Protein AF-0000000070922855 (afdb_homodimer)

InterPro domains:
  IPR000060 BCCT transporter family [PF02028] (26-514)
  IPR000060 BCCT transporter family [PTHR30047] (23-515)
  IPR000060 BCCT transporter family [TIGR00842] (66-513)
  IPR018093 BCCT transporter, conserved site [PS01303] (330-339)

Solvent-accessible surface area (backbone atoms only — not comparable to full-atom values): 49973 Å² total; per-residue (Å²): 113,44,73,55,64,91,68,92,74,51,81,59,66,65,35,37,44,65,100,76,33,68,46,29,29,64,37,37,53,52,43,51,50,53,50,47,50,51,52,35,49,32,37,60,37,29,70,62,37,38,51,49,38,52,50,47,38,51,47,46,34,72,72,41,42,53,56,54,41,48,47,39,52,46,35,37,50,51,47,51,45,41,52,73,39,78,60,13,69,44,35,28,35,14,83,80,36,62,55,85,52,53,70,67,56,42,51,50,50,50,41,52,71,64,57,42,38,59,52,60,49,38,29,21,28,48,25,26,16,26,18,52,45,52,74,36,17,72,82,59,44,61,48,77,39,76,67,15,54,36,47,15,40,5,51,48,39,50,65,58,20,50,39,46,29,21,50,25,37,54,45,9,48,32,40,26,38,35,24,44,23,24,63,39,57,64,30,73,32,47,37,36,31,77,73,47,45,74,49,31,80,41,70,63,17,40,49,50,40,28,47,47,43,48,10,29,46,29,21,48,15,28,41,45,37,51,30,23,40,28,39,18,28,38,42,24,72,74,70,65,43,73,44,48,69,44,28,22,44,29,46,39,50,52,41,39,51,51,30,44,54,44,58,62,61,59,29,69,60,51,51,50,48,51,48,52,49,43,52,53,50,50,50,50,51,51,53,46,42,30,50,64,66,37,46,67,58,27,54,51,26,39,53,40,32,54,54,22,27,68,65,41,42,62,70,72,58,48,68,69,87,71,82,27,54,51,22,46,38,65,43,51,44,41,48,52,17,33,43,54,6,35,18,62,52,54,5,51,54,49,22,71,63,45,43,24,34,28,43,24,57,47,47,52,46,49,30,45,54,38,26,53,52,46,47,52,51,36,14,31,44,12,37,46,30,37,51,30,24,74,70,56,42,68,70,40,36,83,26,73,88,49,56,49,38,32,47,50,45,48,38,58,77,35,81,62,28,71,59,53,39,50,48,49,31,51,44,36,49,50,40,42,26,46,49,43,47,54,45,15,49,47,44,39,19,51,36,46,56,28,41,87,79,63,61,61,35,55,31,45,49,42,32,50,49,37,39,50,51,18,44,49,32,40,62,38,20,56,94,43,21,69,57,33,26,49,18,41,10,34,63,33,10,55,68,42,52,55,53,50,56,51,39,51,52,19,38,52,52,49,43,51,52,52,49,53,51,60,70,68,49,74,79,72,87,126,114,44,73,54,64,93,68,90,75,53,80,60,65,65,37,35,46,63,99,77,35,66,49,28,30,66,36,39,53,53,45,50,50,54,50,47,51,53,54,36,49,30,37,59,37,29,69,61,37,38,51,48,37,53,51,47,39,52,48,47,34,72,70,40,40,54,57,54,42,47,46,41,51,46,36,39,50,52,48,50,46,40,51,73,40,77,60,12,70,44,35,26,36,14,82,79,35,63,55,84,53,53,72,67,57,44,51,50,50,49,41,52,72,64,58,42,39,61,52,62,51,38,30,20,26,48,24,25,15,27,19,51,45,52,73,37,18,71,84,59,45,60,48,77,39,77,67,15,52,36,48,15,40,5,50,47,38,50,64,60,20,52,40,45,30,20,49,25,37,53,46,8,48,32,40,27,38,35,23,46,24,24,64,40,59,62,31,74,32,47,35,37,30,77,74,46,45,76,49,31,80,40,71,63,17,39,51,48,40,28,45,47,43,50,10,30,47,30,19,48,16,28,42,45,38,52,30,23,40,28,39,17,28,38,42,24,72,74,71,66,42,71,44,48,70,44,29,22,43,27,46,40,50,52,38,37,54,51,30,44,54,42,56,63,61,58,31,69,60,50,51,51,48,51,48,53,52,43,51,52,50,51,49,51,52,50,52,46,42,31,50,64,67,36,45,68,57,26,54,51,26,38,53,40,33,55,53,22,25,68,65,41,40,62,69,71,58,48,68,70,87,69,82,27,52,54,21,48,39,66,43,51,43,42,48,52,17,33,44,55,7,35,17,62,51,54,6,52,55,50,22,72,63,44,44,24,35,28,44,24,57,48,46,52,46,48,29,46,53,40,26,54,51,45,46,53,50,36,14,32,44,12,36,46,28,38,50,30,25,73,70,56,41,71,69,40,35,82,25,71,88,48,56,49,39,33,48,50,44,50,38,59,78,34,84,63,29,70,59,53,39,51,49,48,31,50,44,35,51,50,39,43,28,46,48,44,48,53,46,16,49,48,46,39,20,53,35,45,56,27,40,87,80,62,61,60,35,55,30,48,48,41,32,50,49,36,39,48,52,18,44,48,31,40,62,38,20,55,95,42,19,69,57,33,27,50,20,42,11,35,62,34,11,54,69,42,52,55,54,50,55,51,38,52,53,18,38,51,52,47,45,52,52,51,48,53,50,61,71,68,50,74,73,80,81,131

pLDDT: mean 90.84, std 12.05, range [24.64, 98.81]

Radius of gyration: 32.46 Å; Cα contacts (8 Å, |Δi|>4): 1786; chains: 2; bounding box: 72×95×78 Å

Foldseek 3Di:
DFAADDDPDDFLVQQDCVVHRSNSFPLVVVLVVVLVCLLVVCVVPLQVSQVVLLVLLVCCLVPCLLVLLVLLVVLLVLLVCCQPDPLLQAAQLHPPWAAPDDPVVLLVLLQLLLDFLVCLLCLAQQLLCQQLVPQFHQLRDDHLDPVSNLRSLLVVLLLRAQSLLSLLLLLQVLQRRNCRRHVAFSALLSLCCLPQPNCCVDDVVSVLLSLLLLLLLLLLLLSLLSLLLLLLLLCCVQPVHHSFLVSSLVLLVVLLVVLLVVLVVVCPVVLVVLSVVLVVLVVVLLVQLCVQLPVVLLVVLLVSSVVSNVVCNVVSSDSPPRPRSSCSSVPRLLSSLSSLSNSLLSSSSLSVRRHRRGSNRSSVSSRHSNSSVSSSSSSRQNSLSNVCLSVLHWPPVNHPPDSSCRSLRSLVPTPPSSVSSVSSSSSSSSSSSSSLNSSLQSSQCSSSSNDNDDDSVSSSVSSVSSSSSSSSLQVSCRVHSSSSSSSSSSVSSVVSSVVSVSSSVSVVSSSVVVVVCVVPPPPDDD/DFAADDDPDDFLVQQDCVVHRSNSFPLVVVLVVVLVCLLVCCVVPLQVSLVVLLVLLVCCLVPCLLVLLVLLVVLLVLLVCCLPDPLLQAAQLHPPWAAPDDPVVLLVLLQLLLDFLVCLLCLAFQLLCQQLVPQFHQLRDDHLDPVSNLRSLLVVLLLRAQSLLSLLLLLQVLQRRNCRRHVAFSALLSLCCLPQPNCCVDDVVSVLLSLLLLLLLLLLLLSLLSLLLLLLLLCCVQPVHHSFLVSSLVLLVVLLVVLLVVLVVVCPVVLVVLSVVLVVLVVVLLVQLCVQLPVVLLVVLLVSSVVSNVVCNVVSSDSPPRPRSSCSSVPRLLSSLSSLSNNLLSSSSLSVRRHRRGSNRSSVSSRHSNSSVSSSSSSRQNSLSNVCLSVLHWPPVNHPPDSSCSSLRSLVPTPPSSVSSVSSSSSSSSSSSSSLNSSLQSSQCSSSSNDNDDDSVSSSVSSVSSSSSSSSLQVSCRVHSSSSSSSSSSVSSVVSSVVSVSSSVSVVSSSVVVVVCVVPPPPPDD

Organism: NCBI:txid713585

Structure (mmCIF, N/CA/C/O backbone):
data_AF-0000000070922855-model_v1
#
loop_
_entity.id
_entity.type
_entity.pdbx_description
1 polymer 'BCCT transporter'
#
loop_
_atom_site.group_PDB
_atom_site.id
_atom_site.type_symbol
_atom_site.label_atom_id
_atom_site.label_alt_id
_atom_site.label_comp_id
_atom_site.label_asym_id
_atom_site.label_entity_id
_atom_site.label_seq_id
_atom_site.pdbx_PDB_ins_code
_atom_site.Cartn_x
_atom_site.Cartn_y
_atom_site.Cartn_z
_atom_site.occupancy
_atom_site.B_iso_or_equiv
_atom_site.auth_seq_id
_atom_site.auth_comp_id
_atom_site.auth_asym_id
_atom_site.auth_atom_id
_atom_site.pdbx_PDB_model_num
ATOM 1 N N . MET A 1 1 ? -36.281 27.156 13.023 1 44.56 1 MET A N 1
ATOM 2 C CA . MET A 1 1 ? -36 26.172 11.992 1 44.56 1 MET A CA 1
ATOM 3 C C . MET A 1 1 ? -34.906 26.688 11.047 1 44.56 1 MET A C 1
ATOM 5 O O . MET A 1 1 ? -34.875 27.875 10.719 1 44.56 1 MET A O 1
ATOM 9 N N . ALA A 1 2 ? -33.906 25.969 10.789 1 54.31 2 ALA A N 1
ATOM 10 C CA . ALA A 1 2 ? -32.875 26.328 9.836 1 54.31 2 ALA A CA 1
ATOM 11 C C . ALA A 1 2 ? -33.5 26.656 8.469 1 54.31 2 ALA A C 1
ATOM 13 O O . ALA A 1 2 ? -34.406 25.969 8.016 1 54.31 2 ALA A O 1
ATOM 14 N N . GLN A 1 3 ? -33.188 27.828 7.895 1 59.62 3 GLN A N 1
ATOM 15 C CA . GLN A 1 3 ? -33.625 28.219 6.559 1 59.62 3 GLN A CA 1
ATOM 16 C C . GLN A 1 3 ? -32.75 27.562 5.48 1 59.62 3 GLN A C 1
ATOM 18 O O . GLN A 1 3 ? -31.672 28.047 5.184 1 59.62 3 GLN A O 1
ATOM 23 N N . ARG A 1 4 ? -33.219 26.422 4.82 1 67.56 4 ARG A N 1
ATOM 24 C CA . ARG A 1 4 ? -32.469 25.562 3.916 1 67.56 4 ARG A CA 1
ATOM 25 C C . ARG A 1 4 ? -32.5 26.109 2.488 1 67.56 4 ARG A C 1
ATOM 27 O O . ARG A 1 4 ? -33.5 26.75 2.09 1 67.56 4 ARG A O 1
ATOM 34 N N . TYR A 1 5 ? -31.406 26.078 1.931 1 72.19 5 TYR A N 1
ATOM 35 C CA . TYR A 1 5 ? -31.391 26.359 0.5 1 72.19 5 TYR A CA 1
ATOM 36 C C . TYR A 1 5 ? -32.188 25.312 -0.271 1 72.19 5 TYR A C 1
ATOM 38 O O . TYR A 1 5 ? -32.25 24.156 0.134 1 72.19 5 TYR A O 1
ATOM 46 N N . GLU A 1 6 ? -32.938 25.641 -1.253 1 65.56 6 GLU A N 1
ATOM 47 C CA . GLU A 1 6 ? -33.625 24.688 -2.119 1 65.56 6 GLU A CA 1
ATOM 48 C C . GLU A 1 6 ? -32.75 24.234 -3.268 1 65.56 6 GLU A C 1
ATOM 50 O O . GLU A 1 6 ? -32.219 25.062 -4.027 1 65.56 6 GLU A O 1
ATOM 55 N N . THR A 1 7 ? -32.156 23.062 -3.105 1 62.38 7 THR A N 1
ATOM 56 C CA . THR A 1 7 ? -31.375 22.5 -4.219 1 62.38 7 THR A CA 1
ATOM 57 C C . THR A 1 7 ? -31.891 21.109 -4.586 1 62.38 7 THR A C 1
ATOM 59 O O . THR A 1 7 ? -32.406 20.391 -3.73 1 62.38 7 THR A O 1
ATOM 62 N N . ASP A 1 8 ? -31.984 20.766 -5.883 1 60.91 8 ASP A N 1
ATOM 63 C CA . ASP A 1 8 ? -32.438 19.469 -6.383 1 60.91 8 ASP A CA 1
ATOM 64 C C . ASP A 1 8 ? -31.312 18.438 -6.293 1 60.91 8 ASP A C 1
ATOM 66 O O . ASP A 1 8 ? -31.484 17.297 -6.738 1 60.91 8 ASP A O 1
ATOM 70 N N . TYR A 1 9 ? -30.359 18.797 -5.637 1 60.34 9 TYR A N 1
ATOM 71 C CA . TYR A 1 9 ? -29.234 17.875 -5.652 1 60.34 9 TYR A CA 1
ATOM 72 C C . TYR A 1 9 ? -29.375 16.812 -4.566 1 60.34 9 TYR A C 1
ATOM 74 O O . TYR A 1 9 ? -29.719 17.125 -3.426 1 60.34 9 TYR A O 1
ATOM 82 N N . GLU A 1 10 ? -29.375 15.555 -5.039 1 59.06 10 GLU A N 1
ATOM 83 C CA . GLU A 1 10 ? -29.359 14.445 -4.098 1 59.06 10 GLU A CA 1
ATOM 84 C C . GLU A 1 10 ? -27.953 13.867 -3.947 1 59.06 10 GLU A C 1
ATOM 86 O O . GLU A 1 10 ? -27.234 13.703 -4.938 1 59.06 10 GLU A O 1
ATOM 91 N N . ILE A 1 11 ? -27.641 13.766 -2.789 1 57.19 11 ILE A N 1
ATOM 92 C CA . ILE A 1 11 ? -26.328 13.195 -2.502 1 57.19 11 ILE A CA 1
ATOM 93 C C . ILE A 1 11 ? -26.156 11.898 -3.299 1 57.19 11 ILE A C 1
ATOM 95 O O . ILE A 1 11 ? -27.047 11.047 -3.316 1 57.19 11 ILE A O 1
ATOM 99 N N . GLY A 1 12 ? -25.109 11.766 -4.035 1 56.56 12 GLY A N 1
ATOM 100 C CA . GLY A 1 12 ? -24.797 10.555 -4.781 1 56.56 12 GLY A CA 1
ATOM 101 C C . GLY A 1 12 ? -25.312 10.586 -6.211 1 56.56 12 GLY A C 1
ATOM 102 O O . GLY A 1 12 ? -25.156 9.617 -6.953 1 56.56 12 GLY A O 1
ATOM 103 N N . GLN A 1 13 ? -26.109 11.586 -6.625 1 52.94 13 GLN A N 1
ATOM 104 C CA . GLN A 1 13 ? -26.719 11.672 -7.949 1 52.94 13 GLN A CA 1
ATOM 105 C C . GLN A 1 13 ? -25.672 11.609 -9.047 1 52.94 13 GLN A C 1
ATOM 107 O O . GLN A 1 13 ? -25.938 11.125 -10.148 1 52.94 13 GLN A O 1
ATOM 112 N N . GLN A 1 14 ? -24.594 12.141 -8.961 1 51.31 14 GLN A N 1
ATOM 113 C CA . GLN A 1 14 ? -23.625 12.211 -10.047 1 51.31 14 GLN A CA 1
ATOM 114 C C . GLN A 1 14 ? -22.781 10.938 -10.109 1 51.31 14 GLN A C 1
ATOM 116 O O . GLN A 1 14 ? -21.672 10.953 -10.641 1 51.31 14 GLN A O 1
ATOM 121 N N . ASN A 1 15 ? -23.375 9.969 -9.602 1 49.78 15 ASN A N 1
ATOM 122 C CA . ASN A 1 15 ? -22.688 8.688 -9.742 1 49.78 15 ASN A CA 1
ATOM 123 C C . ASN A 1 15 ? -22.844 8.125 -11.148 1 49.78 15 ASN A C 1
ATOM 125 O O . ASN A 1 15 ? -23.938 8.133 -11.711 1 49.78 15 ASN A O 1
ATOM 129 N N . ILE A 1 16 ? -22 8.422 -12.047 1 47.47 16 ILE A N 1
ATOM 130 C CA . ILE A 1 16 ? -22.078 7.898 -13.406 1 47.47 16 ILE A CA 1
ATOM 131 C C . ILE A 1 16 ? -21.75 6.402 -13.406 1 47.47 16 ILE A C 1
ATOM 133 O O . ILE A 1 16 ? -20.953 5.938 -12.594 1 47.47 16 ILE A O 1
ATOM 137 N N . ASN A 1 17 ? -22.656 5.668 -13.852 1 43.16 17 ASN A N 1
ATOM 138 C CA . ASN A 1 17 ? -22.438 4.23 -13.961 1 43.16 17 ASN A CA 1
ATOM 139 C C . ASN A 1 17 ? -21.812 3.855 -15.305 1 43.16 17 ASN A C 1
ATOM 141 O O . ASN A 1 17 ? -22.469 3.232 -16.141 1 43.16 17 ASN A O 1
ATOM 145 N N . PRO A 1 18 ? -21 4.676 -15.734 1 39.09 18 PRO A N 1
ATOM 146 C CA . PRO A 1 18 ? -20.531 4.059 -16.969 1 39.09 18 PRO A CA 1
ATOM 147 C C . PRO A 1 18 ? -19.969 2.658 -16.766 1 39.09 18 PRO A C 1
ATOM 149 O O . PRO A 1 18 ? -19.266 2.414 -15.766 1 39.09 18 PRO A O 1
ATOM 152 N N . LEU A 1 19 ? -20.219 1.731 -17.859 1 39.69 19 LEU A N 1
ATOM 153 C CA . LEU A 1 19 ? -19.891 0.313 -17.953 1 39.69 19 LEU A CA 1
ATOM 154 C C . LEU A 1 19 ? -20.344 -0.441 -16.719 1 39.69 19 LEU A C 1
ATOM 156 O O . LEU A 1 19 ? -19.703 -1.406 -16.297 1 39.69 19 LEU A O 1
ATOM 160 N N . GLY A 1 20 ? -21.5 0.143 -16.094 1 40.19 20 GLY A N 1
ATOM 161 C CA . GLY A 1 20 ? -22.094 -0.424 -14.906 1 40.19 20 GLY A CA 1
ATOM 162 C C . GLY A 1 20 ? -21.438 0.07 -13.625 1 40.19 20 GLY A C 1
ATOM 163 O O . GLY A 1 20 ? -21.734 -0.44 -12.539 1 40.19 20 GLY A O 1
ATOM 164 N N . LEU A 1 21 ? -20.359 0.785 -13.859 1 40.34 21 LEU A N 1
ATOM 165 C CA . LEU A 1 21 ? -19.641 1.373 -12.734 1 40.34 21 LEU A CA 1
ATOM 166 C C . LEU A 1 21 ? -20.375 2.59 -12.188 1 40.34 21 LEU A C 1
ATOM 168 O O . LEU A 1 21 ? -20.797 3.467 -12.953 1 40.34 21 LEU A O 1
ATOM 172 N N . ASP A 1 22 ? -21.141 2.447 -11.398 1 43.06 22 ASP A N 1
ATOM 173 C CA . ASP A 1 22 ? -21.609 3.658 -10.727 1 43.06 22 ASP A CA 1
ATOM 174 C C . ASP A 1 22 ? -20.438 4.59 -10.406 1 43.06 22 ASP A C 1
ATOM 176 O O . ASP A 1 22 ? -19.766 4.422 -9.383 1 43.06 22 ASP A O 1
ATOM 180 N N . LEU A 1 23 ? -19.781 4.969 -11.445 1 45.69 23 LEU A N 1
ATOM 181 C CA . LEU A 1 23 ? -18.734 5.973 -11.289 1 45.69 23 LEU A CA 1
ATOM 182 C C . LEU A 1 23 ? -19.328 7.305 -10.836 1 45.69 23 LEU A C 1
ATOM 184 O O . LEU A 1 23 ? -19.797 8.086 -11.664 1 45.69 23 LEU A O 1
ATOM 188 N N . HIS A 1 24 ? -20.219 7.527 -10.047 1 48.66 24 HIS A N 1
ATOM 189 C CA . HIS A 1 24 ? -20.562 8.844 -9.516 1 48.66 24 HIS A CA 1
ATOM 190 C C . HIS A 1 24 ? -19.312 9.68 -9.266 1 48.66 24 HIS A C 1
ATOM 192 O O . HIS A 1 24 ? -19.406 10.844 -8.867 1 48.66 24 HIS A O 1
ATOM 198 N N . ASN A 1 25 ? -18.062 9.398 -9.25 1 67.5 25 ASN A N 1
ATOM 199 C CA . ASN A 1 25 ? -17.172 10.234 -8.469 1 67.5 25 ASN A CA 1
ATOM 200 C C . ASN A 1 25 ? -16 10.75 -9.305 1 67.5 25 ASN A C 1
ATOM 202 O O . ASN A 1 25 ? -14.891 10.227 -9.219 1 67.5 25 ASN A O 1
ATOM 206 N N . PRO A 1 26 ? -16.516 11.68 -10.336 1 85.31 26 PRO A N 1
ATOM 207 C CA . PRO A 1 26 ? -15.383 12.258 -11.055 1 85.31 26 PRO A CA 1
ATOM 208 C C . PRO A 1 26 ? -14.258 12.703 -10.117 1 85.31 26 PRO A C 1
ATOM 210 O O . PRO A 1 26 ? -13.078 12.617 -10.477 1 85.31 26 PRO A O 1
ATOM 213 N N . VAL A 1 27 ? -14.711 13.219 -9 1 92.5 27 VAL A N 1
ATOM 214 C CA . VAL A 1 27 ? -13.719 13.703 -8.055 1 92.5 27 VAL A CA 1
ATOM 215 C C . VAL A 1 27 ? -12.797 12.562 -7.633 1 92.5 27 VAL A C 1
ATOM 217 O O . VAL A 1 27 ? -11.578 12.734 -7.547 1 92.5 27 VAL A O 1
ATOM 220 N N . PHE A 1 28 ? -13.398 11.398 -7.461 1 91 28 PHE A N 1
ATOM 221 C CA . PHE A 1 28 ? -12.609 10.234 -7.078 1 91 28 PHE A CA 1
ATOM 222 C C . PHE A 1 28 ? -11.633 9.859 -8.188 1 91 28 PHE A C 1
ATOM 224 O O . PHE A 1 28 ? -10.438 9.664 -7.93 1 91 28 PHE A O 1
ATOM 231 N N . VAL A 1 29 ? -12.086 9.773 -9.383 1 89.44 29 VAL A N 1
ATOM 232 C CA . VAL A 1 29 ? -11.297 9.297 -10.508 1 89.44 29 VAL A CA 1
ATOM 233 C C . VAL A 1 29 ? -10.203 10.305 -10.844 1 89.44 29 VAL A C 1
ATOM 235 O O . VAL A 1 29 ? -9.039 9.93 -11.016 1 89.44 29 VAL A O 1
ATOM 238 N N . VAL A 1 30 ? -10.578 11.531 -10.883 1 93.88 30 VAL A N 1
ATOM 239 C CA . VAL A 1 30 ? -9.625 12.562 -11.273 1 93.88 30 VAL A CA 1
ATOM 240 C C . VAL A 1 30 ? -8.547 12.695 -10.203 1 93.88 30 VAL A C 1
ATOM 242 O O . VAL A 1 30 ? -7.359 12.789 -10.516 1 93.88 30 VAL A O 1
ATOM 245 N N . SER A 1 31 ? -8.984 12.734 -8.938 1 95.44 31 SER A N 1
ATOM 246 C CA . SER A 1 31 ? -8.016 12.852 -7.848 1 95.44 31 SER A CA 1
ATOM 247 C C . SER A 1 31 ? -7.078 11.648 -7.82 1 95.44 31 SER A C 1
ATOM 249 O O . SER A 1 31 ? -5.863 11.812 -7.66 1 95.44 31 SER A O 1
ATOM 251 N N . SER A 1 32 ? -7.637 10.445 -8 1 93.62 32 SER A N 1
ATOM 252 C CA . SER A 1 32 ? -6.828 9.227 -7.988 1 93.62 32 SER A CA 1
ATOM 253 C C . SER A 1 32 ? -5.82 9.227 -9.133 1 93.62 32 SER A C 1
ATOM 255 O O . SER A 1 32 ? -4.664 8.844 -8.953 1 93.62 32 SER A O 1
ATOM 257 N N . LEU A 1 33 ? -6.273 9.641 -10.297 1 94.31 33 LEU A N 1
ATOM 258 C CA . LEU A 1 33 ? -5.41 9.648 -11.469 1 94.31 33 LEU A CA 1
ATOM 259 C C . LEU A 1 33 ? -4.27 10.648 -11.297 1 94.31 33 LEU A C 1
ATOM 261 O O . LEU A 1 33 ? -3.123 10.359 -11.648 1 94.31 33 LEU A O 1
ATOM 265 N N . LEU A 1 34 ? -4.602 11.789 -10.773 1 95.62 34 LEU A N 1
ATOM 266 C CA . LEU A 1 34 ? -3.582 12.812 -10.578 1 95.62 34 LEU A CA 1
ATOM 267 C C . LEU A 1 34 ? -2.549 12.359 -9.555 1 95.62 34 LEU A C 1
ATOM 269 O O . LEU A 1 34 ? -1.348 12.562 -9.742 1 95.62 34 LEU A O 1
ATOM 273 N N . ILE A 1 35 ? -3.002 11.773 -8.531 1 95.94 35 ILE A N 1
ATOM 274 C CA . ILE A 1 35 ? -2.107 11.281 -7.488 1 95.94 35 ILE A CA 1
ATOM 275 C C . ILE A 1 35 ? -1.241 10.156 -8.047 1 95.94 35 ILE A C 1
ATOM 277 O O . ILE A 1 35 ? -0.034 10.109 -7.793 1 95.94 35 ILE A O 1
ATOM 281 N N . LEU A 1 36 ? -1.842 9.273 -8.797 1 93.94 36 LEU A N 1
ATOM 282 C CA . LEU A 1 36 ? -1.114 8.156 -9.398 1 93.94 36 LEU A CA 1
ATOM 283 C C . LEU A 1 36 ? -0.055 8.656 -10.367 1 93.94 36 LEU A C 1
ATOM 285 O O . LEU A 1 36 ? 1.049 8.109 -10.43 1 93.94 36 LEU A O 1
ATOM 289 N N . LEU A 1 37 ? -0.433 9.617 -11.164 1 95 37 LEU A N 1
ATOM 290 C CA . LEU A 1 37 ? 0.53 10.203 -12.094 1 95 37 LEU A CA 1
ATOM 291 C C . LEU A 1 37 ? 1.728 10.773 -11.336 1 95 37 LEU A C 1
ATOM 293 O O . LEU A 1 37 ? 2.871 10.625 -11.781 1 95 37 LEU A O 1
ATOM 297 N N . PHE A 1 38 ? 1.467 11.43 -10.25 1 94.56 38 PHE A N 1
ATOM 298 C CA . PHE A 1 38 ? 2.537 11.977 -9.422 1 94.56 38 PHE A CA 1
ATOM 299 C C . PHE A 1 38 ? 3.414 10.852 -8.875 1 94.56 38 PHE A C 1
ATOM 301 O O . PHE A 1 38 ? 4.641 10.93 -8.945 1 94.56 38 PHE A O 1
ATOM 308 N N . VAL A 1 39 ? 2.801 9.805 -8.352 1 94.25 39 VAL A N 1
ATOM 309 C CA . VAL A 1 39 ? 3.514 8.703 -7.719 1 94.25 39 VAL A CA 1
ATOM 310 C C . VAL A 1 39 ? 4.363 7.973 -8.758 1 94.25 39 VAL A C 1
ATOM 312 O O . VAL A 1 39 ? 5.562 7.758 -8.547 1 94.25 39 VAL A O 1
ATOM 315 N N . VAL A 1 40 ? 3.805 7.633 -9.867 1 93.81 40 VAL A N 1
ATOM 316 C CA . VAL A 1 40 ? 4.484 6.871 -10.906 1 93.81 40 VAL A CA 1
ATOM 317 C C . VAL A 1 40 ? 5.59 7.719 -11.531 1 93.81 40 VAL A C 1
ATOM 319 O O . VAL A 1 40 ? 6.711 7.246 -11.727 1 93.81 40 VAL A O 1
ATOM 322 N N . GLY A 1 41 ? 5.242 8.969 -11.867 1 94.31 41 GLY A N 1
ATOM 323 C CA . GLY A 1 41 ? 6.25 9.867 -12.414 1 94.31 41 GLY A CA 1
ATOM 324 C C . GLY A 1 41 ? 7.441 10.055 -11.492 1 94.31 41 GLY A C 1
ATOM 325 O O . GLY A 1 41 ? 8.586 10.109 -11.945 1 94.31 41 GLY A O 1
ATOM 326 N N . SER A 1 42 ? 7.156 10.125 -10.195 1 93.94 42 SER A N 1
ATOM 327 C CA . SER A 1 42 ? 8.211 10.328 -9.203 1 93.94 42 SER A CA 1
ATOM 328 C C . SER A 1 42 ? 9.07 9.086 -9.047 1 93.94 42 SER A C 1
ATOM 330 O O . SER A 1 42 ? 10.281 9.188 -8.812 1 93.94 42 SER A O 1
ATOM 332 N N . LEU A 1 43 ? 8.523 7.941 -9.219 1 92.06 43 LEU A N 1
ATOM 333 C CA . LEU A 1 43 ? 9.258 6.695 -9.047 1 92.06 43 LEU A CA 1
ATOM 334 C C . LEU A 1 43 ? 10.078 6.375 -10.289 1 92.06 43 LEU A C 1
ATOM 336 O O . LEU A 1 43 ? 11.219 5.914 -10.188 1 92.06 43 LEU A O 1
ATOM 340 N N . VAL A 1 44 ? 9.508 6.625 -11.445 1 92.06 44 VAL A N 1
ATOM 341 C CA . VAL A 1 44 ? 10.172 6.289 -12.703 1 92.06 44 VAL A CA 1
ATOM 342 C C . VAL A 1 44 ? 11.297 7.281 -12.984 1 92.06 44 VAL A C 1
ATOM 344 O O . VAL A 1 44 ? 12.344 6.91 -13.508 1 92.06 44 VAL A O 1
ATOM 347 N N . PHE A 1 45 ? 11.07 8.594 -12.648 1 93.25 45 PHE A N 1
ATOM 348 C CA . PHE A 1 45 ? 12.047 9.656 -12.852 1 93.25 45 PHE A CA 1
ATOM 349 C C . PHE A 1 45 ? 12.344 10.375 -11.539 1 93.25 45 PHE A C 1
ATOM 351 O O . PHE A 1 45 ? 12.086 11.57 -11.406 1 93.25 45 PHE A O 1
ATOM 358 N N . PRO A 1 46 ? 13.016 9.703 -10.617 1 90.81 46 PRO A N 1
ATOM 359 C CA . PRO A 1 46 ? 13.172 10.242 -9.266 1 90.81 46 PRO A CA 1
ATOM 360 C C . PRO A 1 46 ? 14.008 11.523 -9.234 1 90.81 46 PRO A C 1
ATOM 362 O O . PRO A 1 46 ? 13.688 12.461 -8.5 1 90.81 46 PRO A O 1
ATOM 365 N N . GLU A 1 47 ? 15.117 11.609 -10.016 1 91.81 47 GLU A N 1
ATOM 366 C CA . GLU A 1 47 ? 15.961 12.797 -10.023 1 91.81 47 GLU A CA 1
ATOM 367 C C . GLU A 1 47 ? 15.211 14.008 -10.586 1 91.81 47 GLU A C 1
ATOM 369 O O . GLU A 1 47 ? 15.273 15.102 -10.016 1 91.81 47 GLU A O 1
ATOM 374 N N . GLN A 1 48 ? 14.461 13.719 -11.695 1 92.44 48 GLN A N 1
ATOM 375 C CA . GLN A 1 48 ? 13.672 14.789 -12.305 1 92.44 48 GLN A CA 1
ATOM 376 C C . GLN A 1 48 ? 12.547 15.242 -11.375 1 92.44 48 GLN A C 1
ATOM 378 O O . GLN A 1 48 ? 12.234 16.422 -11.305 1 92.44 48 GLN A O 1
ATOM 383 N N . ALA A 1 49 ? 11.992 14.32 -10.719 1 92.56 49 ALA A N 1
ATOM 384 C CA . ALA A 1 49 ? 10.906 14.633 -9.781 1 92.56 49 ALA A CA 1
ATOM 385 C C . ALA A 1 49 ? 11.414 15.477 -8.617 1 92.56 49 ALA A C 1
ATOM 387 O O . ALA A 1 49 ? 10.766 16.438 -8.211 1 92.56 49 ALA A O 1
ATOM 388 N N . ASN A 1 50 ? 12.539 15.109 -8.062 1 92.12 50 ASN A N 1
ATOM 389 C CA . ASN A 1 50 ? 13.133 15.867 -6.969 1 92.12 50 ASN A CA 1
ATOM 390 C C . ASN A 1 50 ? 13.453 17.297 -7.387 1 92.12 50 ASN A C 1
ATOM 392 O O . ASN A 1 50 ? 13.18 18.25 -6.645 1 92.12 50 ASN A O 1
ATOM 396 N N . ASP A 1 51 ? 14.016 17.422 -8.57 1 92.5 51 ASP A N 1
ATOM 397 C CA . ASP A 1 51 ? 14.344 18.75 -9.102 1 92.5 51 ASP A CA 1
ATOM 398 C C . ASP A 1 51 ? 13.078 19.578 -9.312 1 92.5 51 ASP A C 1
ATOM 400 O O . ASP A 1 51 ? 13.055 20.766 -9 1 92.5 51 ASP A O 1
ATOM 404 N N . ALA A 1 52 ? 12.086 18.938 -9.812 1 92.19 52 ALA A N 1
ATOM 405 C CA . ALA A 1 52 ? 10.836 19.625 -10.086 1 92.19 52 ALA A CA 1
ATOM 406 C C . ALA A 1 52 ? 10.156 20.078 -8.789 1 92.19 52 ALA A C 1
ATOM 408 O O . ALA A 1 52 ? 9.625 21.188 -8.711 1 92.19 52 ALA A O 1
ATOM 409 N N . LEU A 1 53 ? 10.148 19.266 -7.816 1 90.62 53 LEU A N 1
ATOM 410 C CA . LEU A 1 53 ? 9.555 19.594 -6.523 1 90.62 53 LEU A CA 1
ATOM 411 C C . LEU A 1 53 ? 10.305 20.75 -5.863 1 90.62 53 LEU A C 1
ATOM 413 O O . LEU A 1 53 ? 9.688 21.688 -5.359 1 90.62 53 LEU A O 1
ATOM 417 N N . GLY A 1 54 ? 11.602 20.656 -5.852 1 90.12 54 GLY A N 1
ATOM 418 C CA . GLY A 1 54 ? 12.422 21.719 -5.285 1 90.12 54 GLY A CA 1
ATOM 419 C C . GLY A 1 54 ? 12.242 23.047 -5.996 1 90.12 54 GLY A C 1
ATOM 420 O O . GLY A 1 54 ? 12.094 24.078 -5.348 1 90.12 54 GLY A O 1
ATOM 421 N N . ALA A 1 55 ? 12.219 22.938 -7.316 1 92.5 55 ALA A N 1
ATOM 422 C CA . ALA A 1 55 ? 12.062 24.141 -8.117 1 92.5 55 ALA A CA 1
ATOM 423 C C . ALA A 1 55 ? 10.68 24.766 -7.906 1 92.5 55 ALA A C 1
ATOM 425 O O . ALA A 1 55 ? 10.539 25.984 -7.863 1 92.5 55 ALA A O 1
ATOM 426 N N . THR A 1 56 ? 9.703 23.922 -7.785 1 92.56 56 THR A N 1
ATOM 427 C CA . THR A 1 56 ? 8.344 24.406 -7.578 1 92.56 56 THR A CA 1
ATOM 428 C C . THR A 1 56 ? 8.203 25.062 -6.211 1 92.56 56 THR A C 1
ATOM 430 O O . THR A 1 56 ? 7.586 26.125 -6.09 1 92.56 56 THR A O 1
ATOM 433 N N . ARG A 1 57 ? 8.734 24.438 -5.223 1 91.25 57 ARG A N 1
ATOM 434 C CA . ARG A 1 57 ? 8.688 25 -3.877 1 91.25 57 ARG A CA 1
ATOM 435 C C . ARG A 1 57 ? 9.328 26.391 -3.84 1 91.25 57 ARG A C 1
ATOM 437 O O . ARG A 1 57 ? 8.758 27.328 -3.27 1 91.25 57 ARG A O 1
ATOM 444 N N . VAL A 1 58 ? 10.492 26.562 -4.484 1 91.12 58 VAL A N 1
ATOM 445 C CA . VAL A 1 58 ? 11.219 27.812 -4.516 1 91.12 58 VAL A CA 1
ATOM 446 C C . VAL A 1 58 ? 10.438 28.844 -5.32 1 91.12 58 VAL A C 1
ATOM 448 O O . VAL A 1 58 ? 10.312 30 -4.91 1 91.12 58 VAL A O 1
ATOM 451 N N . TRP A 1 59 ? 9.867 28.344 -6.379 1 93.31 59 TRP A N 1
ATOM 452 C CA . TRP A 1 59 ? 9.102 29.25 -7.238 1 93.31 59 TRP A CA 1
ATOM 453 C C . TRP A 1 59 ? 7.875 29.797 -6.508 1 93.31 59 TRP A C 1
ATOM 455 O O . TRP A 1 59 ? 7.582 30.984 -6.574 1 93.31 59 TRP A O 1
ATOM 465 N N . ILE A 1 60 ? 7.223 29 -5.797 1 93.31 60 ILE A N 1
ATOM 466 C CA . ILE A 1 60 ? 6.039 29.422 -5.055 1 93.31 60 ILE A CA 1
ATOM 467 C C . ILE A 1 60 ? 6.445 30.359 -3.93 1 93.31 60 ILE A C 1
ATOM 469 O O . ILE A 1 60 ? 5.789 31.391 -3.701 1 93.31 60 ILE A O 1
ATOM 473 N N . GLY A 1 61 ? 7.5 30.094 -3.246 1 89.38 61 GLY A N 1
ATOM 474 C CA . GLY A 1 61 ? 7.988 30.922 -2.156 1 89.38 61 GLY A CA 1
ATOM 475 C C . GLY A 1 61 ? 8.414 32.312 -2.602 1 89.38 61 GLY A C 1
ATOM 476 O O . GLY A 1 61 ? 8.172 33.281 -1.899 1 89.38 61 GLY A O 1
ATOM 477 N N . GLU A 1 62 ? 8.945 32.344 -3.762 1 90.44 62 GLU A N 1
ATOM 478 C CA . GLU A 1 62 ? 9.492 33.625 -4.23 1 90.44 62 GLU A CA 1
ATOM 479 C C . GLU A 1 62 ? 8.422 34.438 -4.961 1 90.44 62 GLU A C 1
ATOM 481 O O . GLU A 1 62 ? 8.453 35.688 -4.93 1 90.44 62 GLU A O 1
ATOM 486 N N . THR A 1 63 ? 7.488 33.719 -5.531 1 93.75 63 THR A N 1
ATOM 487 C CA . THR A 1 63 ? 6.547 34.406 -6.402 1 93.75 63 THR A CA 1
ATOM 488 C C . THR A 1 63 ? 5.258 34.719 -5.648 1 93.75 63 THR A C 1
ATOM 490 O O . THR A 1 63 ? 4.637 35.781 -5.891 1 93.75 63 THR A O 1
ATOM 493 N N . PHE A 1 64 ? 4.895 33.906 -4.691 1 95.44 64 PHE A N 1
ATOM 494 C CA . PHE A 1 64 ? 3.562 34.062 -4.117 1 95.44 64 PHE A CA 1
ATOM 495 C C . PHE A 1 64 ? 3.645 34.25 -2.609 1 95.44 64 PHE A C 1
ATOM 497 O O . PHE A 1 64 ? 2.656 34.062 -1.898 1 95.44 64 PHE A O 1
ATOM 504 N N . ASP A 1 65 ? 4.816 34.656 -2.141 1 94.75 65 ASP A N 1
ATOM 505 C CA . ASP A 1 65 ? 4.969 34.875 -0.706 1 94.75 65 ASP A CA 1
ATOM 506 C C . ASP A 1 65 ? 3.971 35.906 -0.2 1 94.75 65 ASP A C 1
ATOM 508 O O . ASP A 1 65 ? 3.344 35.719 0.844 1 94.75 65 ASP A O 1
ATOM 512 N N . TRP A 1 66 ? 3.686 36.906 -0.951 1 94.38 66 TRP A N 1
ATOM 513 C CA . TRP A 1 66 ? 2.764 37.969 -0.554 1 94.38 66 TRP A CA 1
ATOM 514 C C . TRP A 1 66 ? 1.34 37.438 -0.438 1 94.38 66 TRP A C 1
ATOM 516 O O . TRP A 1 66 ? 0.58 37.875 0.433 1 94.38 66 TRP A O 1
ATOM 526 N N . LEU A 1 67 ? 0.969 36.531 -1.272 1 96.31 67 LEU A N 1
ATOM 527 C CA . LEU A 1 67 ? -0.374 35.938 -1.261 1 96.31 67 LEU A CA 1
ATOM 528 C C . LEU A 1 67 ? -0.603 35.125 0.001 1 96.31 67 LEU A C 1
ATOM 530 O O . LEU A 1 67 ? -1.628 35.281 0.669 1 96.31 67 LEU A O 1
ATOM 534 N N . PHE A 1 68 ? 0.345 34.312 0.323 1 96.56 68 PHE A N 1
ATOM 535 C CA . PHE A 1 68 ? 0.219 33.469 1.501 1 96.56 68 PHE A CA 1
ATOM 536 C C . PHE A 1 68 ? 0.158 34.312 2.771 1 96.56 68 PHE A C 1
ATOM 538 O O . PHE A 1 68 ? -0.681 34.062 3.641 1 96.56 68 PHE A O 1
ATOM 545 N N . LEU A 1 69 ? 1.061 35.25 2.883 1 97.19 69 LEU A N 1
ATOM 546 C CA . LEU A 1 69 ? 1.106 36.031 4.098 1 97.19 69 LEU A CA 1
ATOM 547 C C . LEU A 1 69 ? -0.14 36.906 4.223 1 97.19 69 LEU A C 1
ATOM 549 O O . LEU A 1 69 ? -0.728 37 5.301 1 97.19 69 LEU A O 1
ATOM 553 N N . SER A 1 70 ? -0.542 37.562 3.162 1 97.62 70 SER A N 1
ATOM 554 C CA . SER A 1 70 ? -1.729 38.406 3.193 1 97.62 70 SER A CA 1
ATOM 555 C C . SER A 1 70 ? -2.986 37.562 3.473 1 97.62 70 SER A C 1
ATOM 557 O O . SER A 1 70 ? -3.883 38.031 4.188 1 97.62 70 SER A O 1
ATOM 559 N N . ALA A 1 71 ? -3.012 36.469 2.861 1 98.19 71 ALA A N 1
ATOM 560 C CA . ALA A 1 71 ? -4.152 35.594 3.125 1 98.19 71 ALA A CA 1
ATOM 561 C C . ALA A 1 71 ? -4.23 35.219 4.602 1 98.19 71 ALA A C 1
ATOM 563 O O . ALA A 1 71 ? -5.305 35.281 5.207 1 98.19 71 ALA A O 1
ATOM 564 N N . GLY A 1 72 ? -3.07 34.844 5.152 1 97.88 72 GLY A N 1
ATOM 565 C CA . GLY A 1 72 ? -3.043 34.562 6.578 1 97.88 72 GLY A CA 1
ATOM 566 C C . GLY A 1 72 ? -3.586 35.688 7.422 1 97.88 72 GLY A C 1
ATOM 567 O O . GLY A 1 72 ? -4.383 35.469 8.336 1 97.88 72 GLY A O 1
ATOM 568 N N . ASN A 1 73 ? -3.182 36.844 7.086 1 98.31 73 ASN A N 1
ATOM 569 C CA . ASN A 1 73 ? -3.656 38.031 7.793 1 98.31 73 ASN A CA 1
ATOM 570 C C . ASN A 1 73 ? -5.156 38.219 7.605 1 98.31 73 ASN A C 1
ATOM 572 O O . ASN A 1 73 ? -5.867 38.562 8.555 1 98.31 73 ASN A O 1
ATOM 576 N N . LEU A 1 74 ? -5.582 38.031 6.414 1 98.5 74 LEU A N 1
ATOM 577 C CA . LEU A 1 74 ? -6.988 38.25 6.094 1 98.5 74 LEU A CA 1
ATOM 578 C C . LEU A 1 74 ? -7.879 37.25 6.816 1 98.5 74 LEU A C 1
ATOM 580 O O . LEU A 1 74 ? -8.992 37.594 7.23 1 98.5 74 LEU A O 1
ATOM 584 N N . PHE A 1 75 ? -7.438 36.031 6.891 1 98.81 75 PHE A N 1
ATOM 585 C CA . PHE A 1 75 ? -8.219 35.031 7.605 1 98.81 75 PHE A CA 1
ATOM 586 C C . PHE A 1 75 ? -8.391 35.438 9.07 1 98.81 75 PHE A C 1
ATOM 588 O O . PHE A 1 75 ? -9.477 35.281 9.633 1 98.81 75 PHE A O 1
ATOM 595 N N . VAL A 1 76 ? -7.316 35.906 9.703 1 98.62 76 VAL A N 1
ATOM 596 C CA . VAL A 1 76 ? -7.387 36.344 11.094 1 98.62 76 VAL A CA 1
ATOM 597 C C . VAL A 1 76 ? -8.344 37.531 11.219 1 98.62 76 VAL A C 1
ATOM 599 O O . VAL A 1 76 ? -9.195 37.562 12.109 1 98.62 76 VAL A O 1
ATOM 602 N N . LEU A 1 77 ? -8.234 38.469 10.328 1 98.62 77 LEU A N 1
ATOM 603 C CA . LEU A 1 77 ? -9.094 39.625 10.359 1 98.62 77 LEU A CA 1
ATOM 604 C C . LEU A 1 77 ? -10.547 39.25 10.133 1 98.62 77 LEU A C 1
ATOM 606 O O . LEU A 1 77 ? -11.445 39.812 10.758 1 98.62 77 LEU A O 1
ATOM 610 N N . PHE A 1 78 ? -10.766 38.406 9.195 1 98.81 78 PHE A N 1
ATOM 611 C CA . PHE A 1 78 ? -12.117 37.938 8.914 1 98.81 78 PHE A CA 1
ATOM 612 C C . PHE A 1 78 ? -12.734 37.281 10.156 1 98.81 78 PHE A C 1
ATOM 614 O O . PHE A 1 78 ? -13.891 37.562 10.484 1 98.81 78 PHE A O 1
ATOM 621 N N . CYS A 1 79 ? -11.977 36.438 10.828 1 98.75 79 CYS A N 1
ATOM 622 C CA . CYS A 1 79 ? -12.461 35.812 12.047 1 98.75 79 CYS A CA 1
ATOM 623 C C . CYS A 1 79 ? -12.766 36.844 13.125 1 98.75 79 CYS A C 1
ATOM 625 O O . CYS A 1 79 ? -13.781 36.719 13.812 1 98.75 79 CYS A O 1
ATOM 627 N N . LEU A 1 80 ? -11.906 37.812 13.258 1 98.5 80 LEU A N 1
ATOM 628 C CA . LEU A 1 80 ? -12.141 38.875 14.234 1 98.5 80 LEU A CA 1
ATOM 629 C C . LEU A 1 80 ? -13.406 39.625 13.906 1 98.5 80 LEU A C 1
ATOM 631 O O . LEU A 1 80 ? -14.172 40 14.805 1 98.5 80 LEU A O 1
ATOM 635 N N . ALA A 1 81 ? -13.602 39.875 12.656 1 98.56 81 ALA A N 1
ATOM 636 C CA . ALA A 1 81 ? -14.828 40.531 12.227 1 98.56 81 ALA A CA 1
ATOM 637 C C . ALA A 1 81 ? -16.062 39.719 12.594 1 98.56 81 ALA A C 1
ATOM 639 O O . ALA A 1 81 ? -17.062 40.281 13.031 1 98.56 81 ALA A O 1
ATOM 640 N N . LEU A 1 82 ? -16.016 38.438 12.406 1 98.5 82 LEU A N 1
ATOM 641 C CA . LEU A 1 82 ? -17.156 37.562 12.711 1 98.5 82 LEU A CA 1
ATOM 642 C C . LEU A 1 82 ? -17.453 37.594 14.211 1 98.5 82 LEU A C 1
ATOM 644 O O . LEU A 1 82 ? -18.609 37.406 14.609 1 98.5 82 LEU A O 1
ATOM 648 N N . ILE A 1 83 ? -16.438 37.781 15.016 1 98.38 83 ILE A N 1
ATOM 649 C CA . ILE A 1 83 ? -16.609 37.812 16.469 1 98.38 83 ILE A CA 1
ATOM 650 C C . ILE A 1 83 ? -17.297 39.125 16.859 1 98.38 83 ILE A C 1
ATOM 652 O O . ILE A 1 83 ? -18.172 39.156 17.719 1 98.38 83 ILE A O 1
ATOM 656 N N . LEU A 1 84 ? -17 40.219 16.188 1 98.12 84 LEU A N 1
ATOM 657 C CA . LEU A 1 84 ? -17.406 41.531 16.609 1 98.12 84 LEU A CA 1
ATOM 658 C C . LEU A 1 84 ? -18.719 41.938 15.945 1 98.12 84 LEU A C 1
ATOM 660 O O . LEU A 1 84 ? -19.484 42.719 16.516 1 98.12 84 LEU A O 1
ATOM 664 N N . LEU A 1 85 ? -19.031 41.438 14.805 1 97.38 85 LEU A N 1
ATOM 665 C CA . LEU A 1 85 ? -20.188 41.844 14.023 1 97.38 85 LEU A CA 1
ATOM 666 C C . LEU A 1 85 ? -21.453 41.125 14.484 1 97.38 85 LEU A C 1
ATOM 668 O O . LEU A 1 85 ? -21.359 40.094 15.141 1 97.38 85 LEU A O 1
ATOM 672 N N . PRO A 1 86 ? -22.625 41.562 14.086 1 96.06 86 PRO A N 1
ATOM 673 C CA . PRO A 1 86 ? -23.891 40.969 14.5 1 96.06 86 PRO A CA 1
ATOM 674 C C . PRO A 1 86 ? -24.109 39.562 13.938 1 96.06 86 PRO A C 1
ATOM 676 O O . PRO A 1 86 ? -24.844 38.781 14.523 1 96.06 86 PRO A O 1
ATOM 679 N N . VAL A 1 87 ? -23.438 39.25 12.945 1 96.88 87 VAL A N 1
ATOM 680 C CA . VAL A 1 87 ? -23.578 37.938 12.367 1 96.88 87 VAL A CA 1
ATOM 681 C C . VAL A 1 87 ? -23.047 36.875 13.336 1 96.88 87 VAL A C 1
ATOM 683 O O . VAL A 1 87 ? -23.391 35.688 13.242 1 96.88 87 VAL A O 1
ATOM 686 N N . GLY A 1 88 ? -22.25 37.25 14.25 1 97.56 88 GLY A N 1
ATOM 687 C CA . GLY A 1 88 ? -21.703 36.375 15.266 1 97.56 88 GLY A CA 1
ATOM 688 C C . GLY A 1 88 ? -22.766 35.75 16.141 1 97.56 88 GLY A C 1
ATOM 689 O O . GLY A 1 88 ? -22.531 34.719 16.781 1 97.56 88 GLY A O 1
ATOM 690 N N . SER A 1 89 ? -23.953 36.344 16.109 1 96.5 89 SER A N 1
ATOM 691 C CA . SER A 1 89 ? -25.016 35.875 17 1 96.5 89 SER A CA 1
ATOM 692 C C . SER A 1 89 ? -25.781 34.688 16.359 1 96.5 89 SER A C 1
ATOM 694 O O . SER A 1 89 ? -26.562 34.031 17.031 1 96.5 89 SER A O 1
ATOM 696 N N . ILE A 1 90 ? -25.484 34.438 15.148 1 96.94 90 ILE A N 1
ATOM 697 C CA . ILE A 1 90 ? -26.172 33.375 14.453 1 96.94 90 ILE A CA 1
ATOM 698 C C . ILE A 1 90 ? -25.812 32.031 15.078 1 96.94 90 ILE A C 1
ATOM 700 O O . ILE A 1 90 ? -24.625 31.75 15.32 1 96.94 90 ILE A O 1
ATOM 704 N N . ARG A 1 91 ? -26.797 31.188 15.336 1 97.69 91 ARG A N 1
ATOM 705 C CA . ARG A 1 91 ? -26.578 29.875 15.906 1 97.69 91 ARG A CA 1
ATOM 706 C C . ARG A 1 91 ? -26.453 28.812 14.812 1 97.69 91 ARG A C 1
ATOM 708 O O . ARG A 1 91 ? -27.312 28.719 13.93 1 97.69 91 ARG A O 1
ATOM 715 N N . ILE A 1 92 ? -25.438 28.062 14.883 1 97.81 92 ILE A N 1
ATOM 716 C CA . ILE A 1 92 ? -25.188 27.016 13.891 1 97.81 92 ILE A CA 1
ATOM 717 C C . ILE A 1 92 ? -26.219 25.891 14.062 1 97.81 92 ILE A C 1
ATOM 719 O O . ILE A 1 92 ? -26.312 25.281 15.133 1 97.81 92 ILE A O 1
ATOM 723 N N . GLY A 1 93 ? -26.906 25.656 13.078 1 96 93 GLY A N 1
ATOM 724 C CA . GLY A 1 93 ? -27.953 24.641 13.141 1 96 93 GLY A CA 1
ATOM 725 C C . GLY A 1 93 ? -29.344 25.219 13.305 1 96 93 GLY A C 1
ATOM 726 O O . GLY A 1 93 ? -30.328 24.484 13.328 1 96 93 GLY A O 1
ATOM 727 N N . GLY A 1 94 ? -29.406 26.531 13.438 1 93.81 94 GLY A N 1
ATOM 728 C CA . GLY A 1 94 ? -30.688 27.188 13.609 1 93.81 94 GLY A CA 1
ATOM 729 C C . GLY A 1 94 ? -30.906 27.719 15.016 1 93.81 94 GLY A C 1
ATOM 730 O O . GLY A 1 94 ? -30.188 27.359 15.945 1 93.81 94 GLY A O 1
ATOM 731 N N . VAL A 1 95 ? -31.953 28.453 15.148 1 91.5 95 VAL A N 1
ATOM 732 C CA . VAL A 1 95 ? -32.188 29.188 16.391 1 91.5 95 VAL A CA 1
ATOM 733 C C . VAL A 1 95 ? -32.5 28.219 17.516 1 91.5 95 VAL A C 1
ATOM 735 O O . VAL A 1 95 ? -32.25 28.516 18.688 1 91.5 95 VAL A O 1
ATOM 738 N N . ASP A 1 96 ? -32.969 27.031 17.234 1 92.56 96 ASP A N 1
ATOM 739 C CA . ASP A 1 96 ? -33.375 26.078 18.266 1 92.56 96 ASP A CA 1
ATOM 740 C C . ASP A 1 96 ? -32.312 25 18.453 1 92.56 96 ASP A C 1
ATOM 742 O O . ASP A 1 96 ? -32.5 24.078 19.266 1 92.56 96 ASP A O 1
ATOM 746 N N . ALA A 1 97 ? -31.266 25.188 17.75 1 95.56 97 ALA A N 1
ATOM 747 C CA . ALA A 1 97 ? -30.219 24.156 17.844 1 95.56 97 ALA A CA 1
ATOM 748 C C . ALA A 1 97 ? -29.531 24.203 19.203 1 95.56 97 ALA A C 1
ATOM 750 O O . ALA A 1 97 ? -29.328 25.266 19.781 1 95.56 97 ALA A O 1
ATOM 751 N N . THR A 1 98 ? -29.234 22.969 19.719 1 96.06 98 THR A N 1
ATOM 752 C CA . THR A 1 98 ? -28.5 22.844 20.953 1 96.06 98 THR A CA 1
ATOM 753 C C . THR A 1 98 ? -27.172 22.125 20.719 1 96.06 98 THR A C 1
ATOM 755 O O . THR A 1 98 ? -27.047 21.297 19.828 1 96.06 98 THR A O 1
ATOM 758 N N . PRO A 1 99 ? -26.141 22.484 21.516 1 96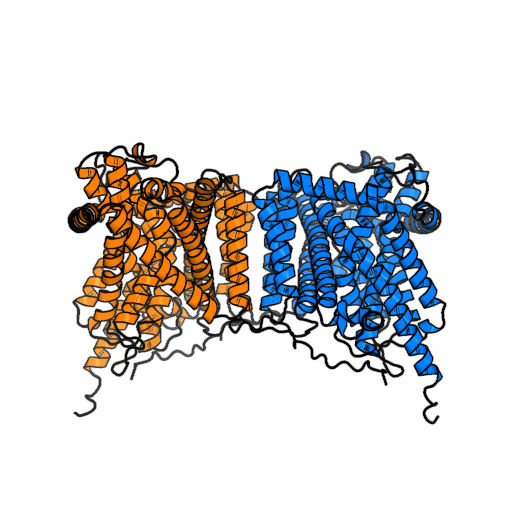.38 99 PRO A N 1
ATOM 759 C CA . PRO A 1 99 ? -24.844 21.828 21.344 1 96.38 99 PRO A CA 1
ATOM 760 C C . PRO A 1 99 ? -24.891 20.328 21.594 1 96.38 99 PRO A C 1
ATOM 762 O O . PRO A 1 99 ? -25.547 19.891 22.531 1 96.38 99 PRO A O 1
ATOM 765 N N . ASP A 1 100 ? -24.203 19.656 20.797 1 94.19 100 ASP A N 1
ATOM 766 C CA . ASP A 1 100 ? -24.156 18.203 20.922 1 94.19 100 ASP A CA 1
ATOM 767 C C . ASP A 1 100 ? -23.172 17.781 22.016 1 94.19 100 ASP A C 1
ATOM 769 O O . ASP A 1 100 ? -23.234 16.672 22.531 1 94.19 100 ASP A O 1
ATOM 773 N N . TYR A 1 101 ? -22.25 18.672 22.375 1 93.69 101 TYR A N 1
ATOM 774 C CA . TYR A 1 101 ? -21.203 18.406 23.375 1 93.69 101 TYR A CA 1
ATOM 775 C C . TYR A 1 101 ? -21.172 19.5 24.422 1 93.69 101 TYR A C 1
ATOM 777 O O . TYR A 1 101 ? -21.453 20.672 24.125 1 93.69 101 TYR A O 1
ATOM 785 N N . SER A 1 102 ? -20.766 19.078 25.578 1 95.5 102 SER A N 1
ATOM 786 C CA . SER A 1 102 ? -20.531 20.094 26.609 1 95.5 102 SER A CA 1
ATOM 787 C C . SER A 1 102 ? -19.375 21 26.234 1 95.5 102 SER A C 1
ATOM 789 O O . SER A 1 102 ? -18.578 20.672 25.359 1 95.5 102 SER A O 1
ATOM 791 N N . VAL A 1 103 ? -19.328 22.141 26.828 1 94.94 103 VAL A N 1
ATOM 792 C CA . VAL A 1 103 ? -18.281 23.109 26.516 1 94.94 103 VAL A CA 1
ATOM 793 C C . VAL A 1 103 ? -16.906 22.516 26.797 1 94.94 103 VAL A C 1
ATOM 795 O O . VAL A 1 103 ? -15.984 22.641 25.984 1 94.94 103 VAL A O 1
ATOM 798 N N . LEU A 1 104 ? -16.781 21.812 27.844 1 92.94 104 LEU A N 1
ATOM 799 C CA . LEU A 1 104 ? -15.5 21.219 28.219 1 92.94 104 LEU A CA 1
ATOM 800 C C . LEU A 1 104 ? -15.109 20.109 27.234 1 92.94 104 LEU A C 1
ATOM 802 O O . LEU A 1 104 ? -13.945 20 26.844 1 92.94 104 LEU A O 1
ATOM 806 N N . SER A 1 105 ? -16.047 19.359 26.906 1 91 105 SER A N 1
ATOM 807 C CA . SER A 1 105 ? -15.797 18.297 25.922 1 91 105 SER A CA 1
ATOM 808 C C . SER A 1 105 ? -15.43 18.875 24.562 1 91 105 SER A C 1
ATOM 810 O O . SER A 1 105 ? -14.555 18.344 23.875 1 91 105 SER A O 1
ATOM 812 N N . TRP A 1 106 ? -16.109 19.891 24.203 1 93.5 106 TRP A N 1
ATOM 813 C CA . TRP A 1 106 ? -15.852 20.578 22.938 1 93.5 106 TRP A CA 1
ATOM 814 C C . TRP A 1 106 ? -14.445 21.156 22.922 1 93.5 106 TRP A C 1
ATOM 816 O O . TRP A 1 106 ? -13.719 21.016 21.938 1 93.5 106 TRP A O 1
ATOM 826 N N . PHE A 1 107 ? -14.055 21.75 23.984 1 93 107 PHE A N 1
ATOM 827 C CA . PHE A 1 107 ? -12.719 22.312 24.094 1 93 107 PHE A CA 1
ATOM 828 C C . PHE A 1 107 ? -11.664 21.203 24.031 1 93 107 PHE A C 1
ATOM 830 O O . PHE A 1 107 ? -10.625 21.375 23.375 1 93 107 PHE A O 1
ATOM 837 N N . ALA A 1 108 ? -11.938 20.141 24.641 1 88.06 108 ALA A N 1
ATOM 838 C CA . ALA A 1 108 ? -11.016 19.016 24.641 1 88.06 108 ALA A CA 1
ATOM 839 C C . ALA A 1 108 ? -10.828 18.469 23.219 1 88.06 108 ALA A C 1
ATOM 841 O O . ALA A 1 108 ? -9.727 18.094 22.828 1 88.06 108 ALA A O 1
ATOM 842 N N . MET A 1 109 ? -11.883 18.422 22.516 1 89.06 109 MET A N 1
ATOM 843 C CA . MET A 1 109 ? -11.836 17.938 21.156 1 89.06 109 MET A CA 1
ATOM 844 C C . MET A 1 109 ? -11.055 18.891 20.25 1 89.06 109 MET A C 1
ATOM 846 O O . MET A 1 109 ? -10.297 18.453 19.391 1 89.06 109 MET A O 1
ATOM 850 N N . LEU A 1 110 ? -11.258 20.109 20.469 1 90.25 110 LEU A N 1
ATOM 851 C CA . LEU A 1 110 ? -10.5 21.109 19.719 1 90.25 110 LEU A CA 1
ATOM 852 C C . LEU A 1 110 ? -9.008 21 20.031 1 90.25 110 LEU A C 1
ATOM 854 O O . LEU A 1 110 ? -8.172 21.125 19.125 1 90.25 110 LEU A O 1
ATOM 858 N N . PHE A 1 111 ? -8.758 20.719 21.234 1 84.19 111 PHE A N 1
ATOM 859 C CA . PHE A 1 111 ? -7.379 20.5 21.656 1 84.19 111 PHE A CA 1
ATOM 860 C C . PHE A 1 111 ? -6.789 19.281 20.969 1 84.19 111 PHE A C 1
ATOM 862 O O . PHE A 1 111 ? -5.668 19.328 20.469 1 84.19 111 PHE A O 1
ATOM 869 N N . ALA A 1 112 ? -7.531 18.297 20.922 1 78.44 112 ALA A N 1
ATOM 870 C CA . ALA A 1 112 ? -7.086 17.031 20.328 1 78.44 112 ALA A CA 1
ATOM 871 C C . ALA A 1 112 ? -6.832 17.188 18.828 1 78.44 112 ALA A C 1
ATOM 873 O O . ALA A 1 112 ? -5.934 16.547 18.281 1 78.44 112 ALA A O 1
ATOM 874 N N . ALA A 1 113 ? -7.586 17.969 18.203 1 76.88 113 ALA A N 1
ATOM 875 C CA . ALA A 1 113 ? -7.438 18.203 16.781 1 76.88 113 ALA A CA 1
ATOM 876 C C . ALA A 1 113 ? -6.121 18.906 16.469 1 76.88 113 ALA A C 1
ATOM 878 O O . ALA A 1 113 ? -5.562 18.75 15.383 1 76.88 113 ALA A O 1
ATOM 879 N N . GLY A 1 114 ? -5.734 19.656 17.406 1 73.06 114 GLY A N 1
ATOM 880 C CA . GLY A 1 114 ? -4.512 20.422 17.203 1 73.06 114 GLY A CA 1
ATOM 881 C C . GLY A 1 114 ? -3.256 19.641 17.516 1 73.06 114 GLY A C 1
ATOM 882 O O . GLY A 1 114 ? -2.164 19.984 17.062 1 73.06 114 GLY A O 1
ATOM 883 N N . MET A 1 115 ? -3.428 18.625 18.234 1 79.31 115 MET A N 1
ATOM 884 C CA . MET A 1 115 ? -2.275 17.812 18.609 1 79.31 115 MET A CA 1
ATOM 885 C C . MET A 1 115 ? -1.985 16.766 17.547 1 79.31 115 MET A C 1
ATOM 887 O O . MET A 1 115 ? -2.861 15.977 17.188 1 79.31 115 MET A O 1
ATOM 891 N N . GLY A 1 116 ? -0.826 16.875 17.078 1 87.44 116 GLY A N 1
ATOM 892 C CA . GLY A 1 116 ? -0.464 15.914 16.047 1 87.44 116 GLY A CA 1
ATOM 893 C C . GLY A 1 116 ? 1.034 15.797 15.836 1 87.44 116 GLY A C 1
ATOM 894 O O . GLY A 1 116 ? 1.818 16.172 16.703 1 87.44 116 GLY A O 1
ATOM 895 N N . ILE A 1 117 ? 1.336 15.289 14.805 1 91.62 117 ILE A N 1
ATOM 896 C CA . ILE A 1 117 ? 2.721 14.977 14.469 1 91.62 117 ILE A CA 1
ATOM 897 C C . ILE A 1 117 ? 3.521 16.266 14.328 1 91.62 117 ILE A C 1
ATOM 899 O O . ILE A 1 117 ? 4.68 16.328 14.75 1 91.62 117 ILE A O 1
ATOM 903 N N . GLY A 1 118 ? 2.873 17.25 13.797 1 93 118 GLY A N 1
ATOM 904 C CA . GLY A 1 118 ? 3.564 18.516 13.617 1 93 118 GLY A CA 1
ATOM 905 C C . GLY A 1 118 ? 4.047 19.125 14.922 1 93 118 GLY A C 1
ATOM 906 O O . GLY A 1 118 ? 5.184 19.609 15.008 1 93 118 GLY A O 1
ATOM 907 N N . LEU A 1 119 ? 3.223 19.062 15.836 1 92.44 119 LEU A N 1
ATOM 908 C CA . LEU A 1 119 ? 3.574 19.625 17.141 1 92.44 119 LEU A CA 1
ATOM 909 C C . LEU A 1 119 ? 4.695 18.828 17.797 1 92.44 119 LEU A C 1
ATOM 911 O O . LEU A 1 119 ? 5.602 19.391 18.406 1 92.44 119 LEU A O 1
ATOM 915 N N . MET A 1 120 ? 4.602 17.547 17.641 1 93.94 120 MET A N 1
ATOM 916 C CA . MET A 1 120 ? 5.637 16.688 18.219 1 93.94 120 MET A CA 1
ATOM 917 C C . MET A 1 120 ? 6.977 16.922 17.531 1 93.94 120 MET A C 1
ATOM 919 O O . MET A 1 120 ? 8.008 17.062 18.203 1 93.94 120 MET A O 1
ATOM 923 N N . PHE A 1 121 ? 6.945 17.047 16.266 1 94.5 121 PHE A N 1
ATOM 924 C CA . PHE A 1 121 ? 8.156 17.141 15.461 1 94.5 121 PHE A CA 1
ATOM 925 C C . PHE A 1 121 ? 8.844 18.484 15.664 1 94.5 121 PHE A C 1
ATOM 927 O O . PHE A 1 121 ? 10.055 18.547 15.883 1 94.5 121 PHE A O 1
ATOM 934 N N . TRP A 1 122 ? 8.102 19.547 15.688 1 96.38 122 TRP A N 1
ATOM 935 C CA . TRP A 1 122 ? 8.688 20.875 15.578 1 96.38 122 TRP A CA 1
ATOM 936 C C . TRP A 1 122 ? 8.758 21.547 16.938 1 96.38 122 TRP A C 1
ATOM 938 O O . TRP A 1 122 ? 9.383 22.594 17.094 1 96.38 122 TRP A O 1
ATOM 948 N N . SER A 1 123 ? 8.219 21 17.984 1 96.25 123 SER A N 1
ATOM 949 C CA . SER A 1 123 ? 8.07 21.672 19.266 1 96.25 123 SER A CA 1
ATOM 950 C C . SER A 1 123 ? 9.422 22.094 19.828 1 96.25 123 SER A C 1
ATOM 952 O O . SER A 1 123 ? 9.531 23.109 20.516 1 96.25 123 SER A O 1
ATOM 954 N N . VAL A 1 124 ? 10.461 21.266 19.547 1 98 124 VAL A N 1
ATOM 955 C CA . VAL A 1 124 ? 11.805 21.625 20 1 98 124 VAL A CA 1
ATOM 956 C C . VAL A 1 124 ? 12.625 22.109 18.812 1 98 124 VAL A C 1
ATOM 958 O O . VAL A 1 124 ? 13.32 23.125 18.906 1 98 124 VAL A O 1
ATOM 961 N N . ALA A 1 125 ? 12.445 21.5 17.719 1 97.75 125 ALA A N 1
ATOM 962 C CA . ALA A 1 125 ? 13.281 21.75 16.547 1 97.75 125 ALA A CA 1
ATOM 963 C C . ALA A 1 125 ? 13.094 23.188 16.047 1 97.75 125 ALA A C 1
ATOM 965 O O . ALA A 1 125 ? 14.078 23.875 15.742 1 97.75 125 ALA A O 1
ATOM 966 N N . GLU A 1 126 ? 11.922 23.641 16.016 1 97.75 126 GLU A N 1
ATOM 967 C CA . GLU A 1 126 ? 11.633 24.938 15.414 1 97.75 126 GLU A CA 1
ATOM 968 C C . GLU A 1 126 ? 12.148 26.078 16.281 1 97.75 126 GLU A C 1
ATOM 970 O O . GLU A 1 126 ? 12.938 26.922 15.828 1 97.75 126 GLU A O 1
ATOM 975 N N . PRO A 1 127 ? 11.805 26.125 17.547 1 98.06 127 PRO A N 1
ATOM 976 C CA . PRO A 1 127 ? 12.312 27.219 18.375 1 98.06 127 PRO A CA 1
ATOM 977 C C . PRO A 1 127 ? 13.836 27.203 18.5 1 98.06 127 PRO A C 1
ATOM 979 O O . PRO A 1 127 ? 14.469 28.266 18.453 1 98.06 127 PRO A O 1
ATOM 982 N N . VAL A 1 128 ? 14.422 26.078 18.594 1 98.31 128 VAL A N 1
ATOM 983 C CA . VAL A 1 128 ? 15.867 26 18.703 1 98.31 128 VAL A CA 1
ATOM 984 C C . VAL A 1 128 ? 16.516 26.391 17.375 1 98.31 128 VAL A C 1
ATOM 986 O O . VAL A 1 128 ? 17.578 27.016 17.359 1 98.31 128 VAL A O 1
ATOM 989 N N . ALA A 1 129 ? 15.898 26 16.312 1 97.75 129 ALA A N 1
ATOM 990 C CA . ALA A 1 129 ? 16.391 26.391 15.008 1 97.75 129 ALA A CA 1
ATOM 991 C C . ALA A 1 129 ? 16.453 27.906 14.867 1 97.75 129 ALA A C 1
ATOM 993 O O . ALA A 1 129 ? 17.453 28.469 14.398 1 97.75 129 ALA A O 1
ATOM 994 N N . TYR A 1 130 ? 15.383 28.547 15.266 1 98 130 TYR A N 1
ATOM 995 C CA . TYR A 1 130 ? 15.336 30 15.188 1 98 130 TYR A CA 1
ATOM 996 C C . TYR A 1 130 ? 16.375 30.625 16.109 1 98 130 TYR A C 1
ATOM 998 O O . TYR A 1 130 ? 17.031 31.609 15.742 1 98 130 TYR A O 1
ATOM 1006 N N . PHE A 1 131 ? 16.531 30.078 17.234 1 98.19 131 PHE A N 1
ATOM 1007 C CA . PHE A 1 131 ? 17.453 30.609 18.234 1 98.19 131 PHE A CA 1
ATOM 1008 C C . PHE A 1 131 ? 18.891 30.453 17.781 1 98.19 131 PHE A C 1
ATOM 1010 O O . PHE A 1 131 ? 19.719 31.344 18.016 1 98.19 131 PHE A O 1
ATOM 1017 N N . THR A 1 132 ? 19.156 29.359 17.141 1 97.06 132 THR A N 1
ATOM 1018 C CA . THR A 1 132 ? 20.547 29.047 16.797 1 97.06 132 THR A CA 1
ATOM 1019 C C . THR A 1 132 ? 20.812 29.328 15.32 1 97.06 132 THR A C 1
ATOM 1021 O O . THR A 1 132 ? 21.859 28.938 14.797 1 97.06 132 THR A O 1
ATOM 1024 N N . GLU A 1 133 ? 19.891 29.906 14.625 1 95.38 133 GLU A N 1
ATOM 1025 C CA . GLU A 1 133 ? 20.047 30.359 13.242 1 95.38 133 GLU A CA 1
ATOM 1026 C C . GLU A 1 133 ? 20.219 29.172 12.297 1 95.38 133 GLU A C 1
ATOM 1028 O O . GLU A 1 133 ? 21.141 29.172 11.477 1 95.38 133 GLU A O 1
ATOM 1033 N N . TRP A 1 134 ? 19.422 28.172 12.57 1 94.88 134 TRP A N 1
ATOM 1034 C CA . TRP A 1 134 ? 19.328 27.062 11.633 1 94.88 134 TRP A CA 1
ATOM 1035 C C . TRP A 1 134 ? 18.328 27.359 10.516 1 94.88 134 TRP A C 1
ATOM 1037 O O . TRP A 1 134 ? 17.125 27.266 10.719 1 94.88 134 TRP A O 1
ATOM 1047 N N . TYR A 1 135 ? 18.797 27.797 9.352 1 92.81 135 TYR A N 1
ATOM 1048 C CA . TYR A 1 135 ? 17.984 28.078 8.164 1 92.81 135 TYR A CA 1
ATOM 1049 C C . TYR A 1 135 ? 17.25 29.406 8.32 1 92.81 135 TYR A C 1
ATOM 1051 O O . TYR A 1 135 ? 16.047 29.484 8.125 1 92.81 135 TYR A O 1
ATOM 1059 N N . GLY A 1 136 ? 17.906 30.406 8.914 1 94.88 136 GLY A N 1
ATOM 1060 C CA . GLY A 1 136 ? 17.375 31.75 9.023 1 94.88 136 GLY A CA 1
ATOM 1061 C C . GLY A 1 136 ? 16.766 32.062 10.375 1 94.88 136 GLY A C 1
ATOM 1062 O O . GLY A 1 136 ? 16.469 31.125 11.141 1 94.88 136 GLY A O 1
ATOM 1063 N N . THR A 1 137 ? 16.609 33.344 10.672 1 97.25 137 THR A N 1
ATOM 1064 C CA . THR A 1 137 ? 16.031 33.781 11.93 1 97.25 137 THR A CA 1
ATOM 1065 C C . THR A 1 137 ? 14.883 34.781 11.664 1 97.25 137 THR A C 1
ATOM 1067 O O . THR A 1 137 ? 14.859 35.438 10.617 1 97.25 137 THR A O 1
ATOM 1070 N N . PRO A 1 138 ? 13.914 34.812 12.555 1 98.12 138 PRO A N 1
ATOM 1071 C CA . PRO A 1 138 ? 12.828 35.781 12.383 1 98.12 138 PRO A CA 1
ATOM 1072 C C . PRO A 1 138 ? 13.32 37.219 12.383 1 98.12 138 PRO A C 1
ATOM 1074 O O . PRO A 1 138 ? 13.984 37.656 13.328 1 98.12 138 PRO A O 1
ATOM 1077 N N . LEU A 1 139 ? 13.047 37.969 11.281 1 97.69 139 LEU A N 1
ATOM 1078 C CA . LEU A 1 139 ? 13.336 39.375 11.141 1 97.69 139 LEU A CA 1
ATOM 1079 C C . LEU A 1 139 ? 14.844 39.625 11.172 1 97.69 139 LEU A C 1
ATOM 1081 O O . LEU A 1 139 ? 15.281 40.719 11.539 1 97.69 139 LEU A O 1
ATOM 1085 N N . ASN A 1 140 ? 15.602 38.594 10.984 1 97.31 140 ASN A N 1
ATOM 1086 C CA . ASN A 1 140 ? 17.062 38.625 10.93 1 97.31 140 ASN A CA 1
ATOM 1087 C C . ASN A 1 140 ? 17.656 38.969 12.281 1 97.31 140 ASN A C 1
ATOM 1089 O O . ASN A 1 140 ? 18.75 39.562 12.352 1 97.31 140 ASN A O 1
ATOM 1093 N N . ILE A 1 141 ? 16.969 38.656 13.297 1 97.62 141 ILE A N 1
ATOM 1094 C CA . ILE A 1 141 ? 17.531 38.812 14.633 1 97.62 141 ILE A CA 1
ATOM 1095 C C . ILE A 1 141 ? 18.656 37.812 14.844 1 97.62 141 ILE A C 1
ATOM 1097 O O . ILE A 1 141 ? 18.5 36.625 14.586 1 97.62 141 ILE A O 1
ATOM 1101 N N . GLU A 1 142 ? 19.797 38.312 15.328 1 97.06 142 GLU A N 1
ATOM 1102 C CA . GLU A 1 142 ? 20.984 37.469 15.461 1 97.06 142 GLU A CA 1
ATOM 1103 C C . GLU A 1 142 ? 20.734 36.312 16.422 1 97.06 142 GLU A C 1
ATOM 1105 O O . GLU A 1 142 ? 20.203 36.5 17.516 1 97.06 142 GLU A O 1
ATOM 1110 N N . GLY A 1 143 ? 21.125 35.156 16 1 96.25 143 GLY A N 1
ATOM 1111 C CA . GLY A 1 143 ? 20.953 33.969 16.812 1 96.25 143 GLY A CA 1
ATOM 1112 C C . GLY A 1 143 ? 21.859 33.938 18.031 1 96.25 143 GLY A C 1
ATOM 1113 O O . GLY A 1 143 ? 22.922 34.562 18.031 1 96.25 143 GLY A O 1
ATOM 1114 N N . GLY A 1 144 ? 21.422 33.219 19.031 1 95.62 144 GLY A N 1
ATOM 1115 C CA . GLY A 1 144 ? 22.25 33 20.219 1 95.62 144 GLY A CA 1
ATOM 1116 C C . GLY A 1 144 ? 22.266 34.188 21.141 1 95.62 144 GLY A C 1
ATOM 1117 O O . GLY A 1 144 ? 23.141 34.312 22.016 1 95.62 144 GLY A O 1
ATOM 1118 N N . THR A 1 145 ? 21.391 35.156 20.984 1 96.38 145 THR A N 1
ATOM 1119 C CA . THR A 1 145 ? 21.297 36.312 21.844 1 96.38 145 THR A CA 1
ATOM 1120 C C . THR A 1 145 ? 20.062 36.25 22.734 1 96.38 145 THR A C 1
ATOM 1122 O O . THR A 1 145 ? 19.203 35.375 22.547 1 96.38 145 THR A O 1
ATOM 1125 N N . GLU A 1 146 ? 20.047 37.062 23.703 1 94.31 146 GLU A N 1
ATOM 1126 C CA . GLU A 1 146 ? 18.891 37.094 24.594 1 94.31 146 GLU A CA 1
ATOM 1127 C C . GLU A 1 146 ? 17.625 37.438 23.828 1 94.31 146 GLU A C 1
ATOM 1129 O O . GLU A 1 146 ? 16.547 36.906 24.094 1 94.31 146 GLU A O 1
ATOM 1134 N N . GLU A 1 147 ? 17.734 38.344 22.938 1 96.62 147 GLU A N 1
ATOM 1135 C CA . GLU A 1 147 ? 16.594 38.75 22.125 1 96.62 147 GLU A CA 1
ATOM 1136 C C . GLU A 1 147 ? 16.109 37.594 21.25 1 96.62 147 GLU A C 1
ATOM 1138 O O . GLU A 1 147 ? 14.914 37.469 20.984 1 96.62 147 GLU A O 1
ATOM 1143 N N . ALA A 1 148 ? 17.078 36.844 20.859 1 97.69 148 ALA A N 1
ATOM 1144 C CA . ALA A 1 148 ? 16.75 35.719 19.969 1 97.69 148 ALA A CA 1
ATOM 1145 C C . ALA A 1 148 ? 15.891 34.688 20.688 1 97.69 148 ALA A C 1
ATOM 1147 O O . ALA A 1 148 ? 15.086 34 20.062 1 97.69 148 ALA A O 1
ATOM 1148 N N . LYS A 1 149 ? 16.062 34.562 22 1 97.69 149 LYS A N 1
ATOM 1149 C CA . LYS A 1 149 ? 15.234 33.625 22.766 1 97.69 149 LYS A CA 1
ATOM 1150 C C . LYS A 1 149 ? 13.758 34 22.641 1 97.69 149 LYS A C 1
ATOM 1152 O O . LYS A 1 149 ? 12.93 33.125 22.312 1 97.69 149 LYS A O 1
ATOM 1157 N N . ALA A 1 150 ? 13.516 35.25 22.891 1 98.06 150 ALA A N 1
ATOM 1158 C CA . ALA A 1 150 ? 12.141 35.719 22.812 1 98.06 150 ALA A CA 1
ATOM 1159 C C . ALA A 1 150 ? 11.617 35.688 21.391 1 98.06 150 ALA A C 1
ATOM 1161 O O . ALA A 1 150 ? 10.484 35.25 21.141 1 98.06 150 ALA A O 1
ATOM 1162 N N . ALA A 1 151 ? 12.406 36.094 20.469 1 98.31 151 ALA A N 1
ATOM 1163 C CA . ALA A 1 151 ? 12 36.094 19.062 1 98.31 151 ALA A CA 1
ATOM 1164 C C . ALA A 1 151 ? 11.695 34.688 18.562 1 98.31 151 ALA A C 1
ATOM 1166 O O . ALA A 1 151 ? 10.781 34.5 17.75 1 98.31 151 ALA A O 1
ATOM 1167 N N . ALA A 1 152 ? 12.531 33.75 19.016 1 98.62 152 ALA A N 1
ATOM 1168 C CA . ALA A 1 152 ? 12.344 32.344 18.594 1 98.62 152 ALA A CA 1
ATOM 1169 C C . ALA A 1 152 ? 11 31.812 19.062 1 98.62 152 ALA A C 1
ATOM 1171 O O . ALA A 1 152 ? 10.25 31.219 18.281 1 98.62 152 ALA A O 1
ATOM 1172 N N . LEU A 1 153 ? 10.688 32.031 20.297 1 98.56 153 LEU A N 1
ATOM 1173 C CA . LEU A 1 153 ? 9.422 31.562 20.844 1 98.56 153 LEU A CA 1
ATOM 1174 C C . LEU A 1 153 ? 8.25 32.312 20.25 1 98.56 153 LEU A C 1
ATOM 1176 O O . LEU A 1 153 ? 7.203 31.734 19.953 1 98.56 153 LEU A O 1
ATOM 1180 N N . GLY A 1 154 ? 8.398 33.625 20.109 1 98.56 154 GLY A N 1
ATOM 1181 C CA . GLY A 1 154 ? 7.359 34.438 19.484 1 98.56 154 GLY A CA 1
ATOM 1182 C C . GLY A 1 154 ? 7.055 34.031 18.062 1 98.56 154 GLY A C 1
ATOM 1183 O O . GLY A 1 154 ? 5.891 33.906 17.672 1 98.56 154 GLY A O 1
ATOM 1184 N N . ALA A 1 155 ? 8.086 33.844 17.297 1 98.62 155 ALA A N 1
ATOM 1185 C CA . ALA A 1 155 ? 7.93 33.406 15.898 1 98.62 155 ALA A CA 1
ATOM 1186 C C . ALA A 1 155 ? 7.312 32.031 15.805 1 98.62 155 ALA A C 1
ATOM 1188 O O . ALA A 1 155 ? 6.543 31.75 14.883 1 98.62 155 ALA A O 1
ATOM 1189 N N . THR A 1 156 ? 7.742 31.141 16.703 1 98.5 156 THR A N 1
ATOM 1190 C CA . THR A 1 156 ? 7.125 29.812 16.75 1 98.5 156 THR A CA 1
ATOM 1191 C C . THR A 1 156 ? 5.621 29.938 16.969 1 98.5 156 THR A C 1
ATOM 1193 O O . THR A 1 156 ? 4.836 29.297 16.25 1 98.5 156 THR A O 1
ATOM 1196 N N . MET A 1 157 ? 5.207 30.75 17.844 1 98.25 157 MET A N 1
ATOM 1197 C CA . MET A 1 157 ? 3.783 30.922 18.125 1 98.25 157 MET A CA 1
ATOM 1198 C C . MET A 1 157 ? 3.082 31.594 16.938 1 98.25 157 MET A C 1
ATOM 1200 O O . MET A 1 157 ? 1.909 31.328 16.688 1 98.25 157 MET A O 1
ATOM 1204 N N . TYR A 1 158 ? 3.791 32.469 16.266 1 98.5 158 TYR A N 1
ATOM 1205 C CA . TYR A 1 158 ? 3.238 33.031 15.047 1 98.5 158 TYR A CA 1
ATOM 1206 C C . TYR A 1 158 ? 2.818 31.953 14.062 1 98.5 158 TYR A C 1
ATOM 1208 O O . TYR A 1 158 ? 1.771 32.062 13.422 1 98.5 158 TYR A O 1
ATOM 1216 N N . HIS A 1 159 ? 3.605 30.906 14 1 98.12 159 HIS A N 1
ATOM 1217 C CA . HIS A 1 159 ? 3.357 29.828 13.047 1 98.12 159 HIS A CA 1
ATOM 1218 C C . HIS A 1 159 ? 2.311 28.859 13.578 1 98.12 159 HIS A C 1
ATOM 1220 O O . HIS A 1 159 ? 1.705 28.109 12.805 1 98.12 159 HIS A O 1
ATOM 1226 N N . TRP A 1 160 ? 2.012 28.828 14.883 1 97.44 160 TRP A N 1
ATOM 1227 C CA . TRP A 1 160 ? 1.172 27.781 15.453 1 97.44 160 TRP A CA 1
ATOM 1228 C C . TRP A 1 160 ? -0.032 28.375 16.172 1 97.44 160 TRP A C 1
ATOM 1230 O O . TRP A 1 160 ? -0.932 27.656 16.609 1 97.44 160 TRP A O 1
ATOM 1240 N N . GLY A 1 161 ? -0.108 29.719 16.25 1 97.12 161 GLY A N 1
ATOM 1241 C CA . GLY A 1 161 ? -1.116 30.375 17.062 1 97.12 161 GLY A CA 1
ATOM 1242 C C . GLY A 1 161 ? -2.363 30.75 16.281 1 97.12 161 GLY A C 1
ATOM 1243 O O . GLY A 1 161 ? -2.961 29.891 15.617 1 97.12 161 GLY A O 1
ATOM 1244 N N . LEU A 1 162 ? -2.672 31.953 16.188 1 98 162 LEU A N 1
ATOM 1245 C CA . LEU A 1 162 ? -3.943 32.469 15.688 1 98 162 LEU A CA 1
ATOM 1246 C C . LEU A 1 162 ? -4.059 32.25 14.188 1 98 162 LEU A C 1
ATOM 1248 O O . LEU A 1 162 ? -5.137 31.922 13.68 1 98 162 LEU A O 1
ATOM 1252 N N . HIS A 1 163 ? -3.041 32.438 13.469 1 98.19 163 HIS A N 1
ATOM 1253 C CA . HIS A 1 163 ? -3.104 32.406 12.008 1 98.19 163 HIS A CA 1
ATOM 1254 C C . HIS A 1 163 ? -3.533 31.016 11.508 1 98.19 163 HIS A C 1
ATOM 1256 O O . HIS A 1 163 ? -4.496 30.906 10.742 1 98.19 163 HIS A O 1
ATOM 1262 N N . PRO A 1 164 ? -2.836 29.938 11.953 1 96.94 164 PRO A N 1
ATOM 1263 C CA . PRO A 1 164 ? -3.297 28.625 11.477 1 96.94 164 PRO A CA 1
ATOM 1264 C C . PRO A 1 164 ? -4.734 28.328 11.898 1 96.94 164 PRO A C 1
ATOM 1266 O O . PRO A 1 164 ? -5.508 27.781 11.109 1 96.94 164 PRO A O 1
ATOM 1269 N N . TRP A 1 165 ? -5.109 28.656 13.039 1 98 165 TRP A N 1
ATOM 1270 C CA . TRP A 1 165 ? -6.43 28.297 13.547 1 98 165 TRP A CA 1
ATOM 1271 C C . TRP A 1 165 ? -7.512 29.188 12.922 1 98 165 TRP A C 1
ATOM 1273 O O . TRP A 1 165 ? -8.68 28.797 12.875 1 98 165 TRP A O 1
ATOM 1283 N N . ALA A 1 166 ? -7.102 30.375 12.469 1 98.69 166 ALA A N 1
ATOM 1284 C CA . ALA A 1 166 ? -8.039 31.172 11.68 1 98.69 166 ALA A CA 1
ATOM 1285 C C . ALA A 1 166 ? -8.367 30.484 10.359 1 98.69 166 ALA A C 1
ATOM 1287 O O . ALA A 1 166 ? -9.516 30.516 9.906 1 98.69 166 ALA A O 1
ATOM 1288 N N . ILE A 1 167 ? -7.391 29.922 9.773 1 98.25 167 ILE A N 1
ATOM 1289 C CA . ILE A 1 167 ? -7.586 29.172 8.531 1 98.25 167 ILE A CA 1
ATOM 1290 C C . ILE A 1 167 ? -8.57 28.031 8.766 1 98.25 167 ILE A C 1
ATOM 1292 O O . ILE A 1 167 ? -9.523 27.859 8.008 1 98.25 167 ILE A O 1
ATOM 1296 N N . TYR A 1 168 ? -8.375 27.297 9.836 1 97.69 168 TYR A N 1
ATOM 1297 C CA . TYR A 1 168 ? -9.234 26.172 10.164 1 97.69 168 TYR A CA 1
ATOM 1298 C C . TYR A 1 168 ? -10.641 26.641 10.508 1 97.69 168 TYR A C 1
ATOM 1300 O O . TYR A 1 168 ? -11.625 25.984 10.172 1 97.69 168 TYR A O 1
ATOM 1308 N N . ALA A 1 169 ? -10.719 27.781 11.188 1 98.44 169 ALA A N 1
ATOM 1309 C CA . ALA A 1 169 ? -12.016 28.328 11.586 1 98.44 169 ALA A CA 1
ATOM 1310 C C . ALA A 1 169 ? -12.852 28.688 10.367 1 98.44 169 ALA A C 1
ATOM 1312 O O . ALA A 1 169 ? -14.07 28.453 10.344 1 98.44 169 ALA A O 1
ATOM 1313 N N . VAL A 1 170 ? -12.219 29.234 9.414 1 98.62 170 VAL A N 1
ATOM 1314 C CA . VAL A 1 170 ? -12.922 29.625 8.195 1 98.62 170 VAL A CA 1
ATOM 1315 C C . VAL A 1 170 ? -13.539 28.406 7.523 1 98.62 170 VAL A C 1
ATOM 1317 O O . VAL A 1 170 ? -14.719 28.406 7.184 1 98.62 170 VAL A O 1
ATOM 1320 N N . VAL A 1 171 ? -12.758 27.375 7.391 1 98.19 171 VAL A N 1
ATOM 1321 C CA . VAL A 1 171 ? -13.234 26.172 6.711 1 98.19 171 VAL A CA 1
ATOM 1322 C C . VAL A 1 171 ? -14.289 25.484 7.57 1 98.19 171 VAL A C 1
ATOM 1324 O O . VAL A 1 171 ? -15.352 25.109 7.07 1 98.19 171 VAL A O 1
ATOM 1327 N N . GLY A 1 172 ? -13.992 25.359 8.836 1 98.12 172 GLY A N 1
ATOM 1328 C CA . GLY A 1 172 ? -14.914 24.688 9.742 1 98.12 172 GLY A CA 1
ATOM 1329 C C . GLY A 1 172 ? -16.266 25.375 9.844 1 98.12 172 GLY A C 1
ATOM 1330 O O . GLY A 1 172 ? -17.312 24.719 9.781 1 98.12 172 GLY A O 1
ATOM 1331 N N . LEU A 1 173 ? -16.25 26.672 9.961 1 98.69 173 LEU A N 1
ATOM 1332 C CA . LEU A 1 173 ? -17.5 27.406 10.086 1 98.69 173 LEU A CA 1
ATOM 1333 C C . LEU A 1 173 ? -18.297 27.344 8.789 1 98.69 173 LEU A C 1
ATOM 1335 O O . LEU A 1 173 ? -19.531 27.219 8.82 1 98.69 173 LEU A O 1
ATOM 1339 N N . SER A 1 174 ? -17.578 27.516 7.715 1 98.62 174 SER A N 1
ATOM 1340 C CA . SER A 1 174 ? -18.266 27.438 6.426 1 98.62 174 SER A CA 1
ATOM 1341 C C . SER A 1 174 ? -18.984 26.094 6.258 1 98.62 174 SER A C 1
ATOM 1343 O O . SER A 1 174 ? -20.156 26.047 5.883 1 98.62 174 SER A O 1
ATOM 1345 N N . LEU A 1 175 ? -18.312 25.047 6.539 1 97 175 LEU A N 1
ATOM 1346 C CA . LEU A 1 175 ? -18.891 23.719 6.406 1 97 175 LEU A CA 1
ATOM 1347 C C . LEU A 1 175 ? -20.062 23.531 7.363 1 97 175 LEU A C 1
ATOM 1349 O O . LEU A 1 175 ? -21.109 23.047 6.973 1 97 175 LEU A O 1
ATOM 1353 N N . ALA A 1 176 ? -19.891 23.969 8.562 1 97.56 176 ALA A N 1
ATOM 1354 C CA . ALA A 1 176 ? -20.922 23.812 9.578 1 97.56 176 ALA A CA 1
ATOM 1355 C C . ALA A 1 176 ? -22.172 24.625 9.195 1 97.56 176 ALA A C 1
ATOM 1357 O O . ALA A 1 176 ? -23.281 24.094 9.242 1 97.56 176 ALA A O 1
ATOM 1358 N N . PHE A 1 177 ? -22 25.844 8.812 1 97.69 177 PHE A N 1
ATOM 1359 C CA . PHE A 1 177 ? -23.109 26.734 8.508 1 97.69 177 PHE A CA 1
ATOM 1360 C C . PHE A 1 177 ? -23.906 26.219 7.32 1 97.69 177 PHE A C 1
ATOM 1362 O O . PHE A 1 177 ? -25.141 26.125 7.387 1 97.69 177 PHE A O 1
ATOM 1369 N N . PHE A 1 178 ? -23.25 25.891 6.312 1 96.69 178 PHE A N 1
ATOM 1370 C CA . PHE A 1 178 ? -23.969 25.516 5.098 1 96.69 178 PHE A CA 1
ATOM 1371 C C . PHE A 1 178 ? -24.578 24.109 5.23 1 96.69 178 PHE A C 1
ATOM 1373 O O . PHE A 1 178 ? -25.625 23.828 4.645 1 96.69 178 PHE A O 1
ATOM 1380 N N . ALA A 1 179 ? -23.938 23.281 5.98 1 93.5 179 ALA A N 1
ATOM 1381 C CA . ALA A 1 179 ? -24.5 21.953 6.199 1 93.5 179 ALA A CA 1
ATOM 1382 C C . ALA A 1 179 ? -25.672 22.016 7.18 1 93.5 179 ALA A C 1
ATOM 1384 O O . ALA A 1 179 ? -26.75 21.469 6.906 1 93.5 179 ALA A O 1
ATOM 1385 N N . TYR A 1 180 ? -25.516 22.719 8.289 1 95.38 180 TYR A N 1
ATOM 1386 C CA . TYR A 1 180 ? -26.484 22.609 9.367 1 95.38 180 TYR A CA 1
ATOM 1387 C C . TYR A 1 180 ? -27.562 23.688 9.25 1 95.38 180 TYR A C 1
ATOM 1389 O O . TYR A 1 180 ? -28.703 23.484 9.641 1 95.38 180 TYR A O 1
ATOM 1397 N N . ASN A 1 181 ? -27.25 24.859 8.828 1 95.75 181 ASN A N 1
ATOM 1398 C CA . ASN A 1 181 ? -28.234 25.938 8.688 1 95.75 181 ASN A CA 1
ATOM 1399 C C . ASN A 1 181 ? -28.922 25.875 7.336 1 95.75 181 ASN A C 1
ATOM 1401 O O . ASN A 1 181 ? -30.125 26.172 7.234 1 95.75 181 ASN A O 1
ATOM 1405 N N . LYS A 1 182 ? -28.125 25.453 6.34 1 94.88 182 LYS A N 1
ATOM 1406 C CA . LYS A 1 182 ? -28.672 25.562 4.992 1 94.88 182 LYS A CA 1
ATOM 1407 C C . LYS A 1 182 ? -29.031 24.188 4.438 1 94.88 182 LYS A C 1
ATOM 1409 O O . LYS A 1 182 ? -29.656 24.078 3.379 1 94.88 182 LYS A O 1
ATOM 1414 N N . GLY A 1 183 ? -28.594 23.109 5.062 1 92.38 183 GLY A N 1
ATOM 1415 C CA . GLY A 1 183 ? -29.016 21.766 4.738 1 92.38 183 GLY A CA 1
ATOM 1416 C C . GLY A 1 183 ? -28.297 21.172 3.545 1 92.38 183 GLY A C 1
ATOM 1417 O O . GLY A 1 183 ? -28.797 20.266 2.889 1 92.38 183 GLY A O 1
ATOM 1418 N N . LEU A 1 184 ? -27.219 21.703 3.209 1 92.25 184 LEU A N 1
ATOM 1419 C CA . LEU A 1 184 ? -26.438 21.188 2.092 1 92.25 184 LEU A CA 1
ATOM 1420 C C . LEU A 1 184 ? -25.531 20.062 2.543 1 92.25 184 LEU A C 1
ATOM 1422 O O . LEU A 1 184 ? -25.266 19.891 3.738 1 92.25 184 LEU A O 1
ATOM 1426 N N . PRO A 1 185 ? -25.047 19.25 1.577 1 88.94 185 PRO A N 1
ATOM 1427 C CA . PRO A 1 185 ? -24.125 18.172 1.95 1 88.94 185 PRO A CA 1
ATOM 1428 C C . PRO A 1 185 ? -22.844 18.703 2.588 1 88.94 185 PRO A C 1
ATOM 1430 O O . PRO A 1 185 ? -22.359 19.781 2.227 1 88.94 185 PRO A O 1
ATOM 1433 N N . LEU A 1 186 ? -22.328 17.953 3.49 1 88.94 186 LEU A N 1
ATOM 1434 C CA . LEU A 1 186 ? -21.109 18.312 4.191 1 88.94 186 LEU A CA 1
ATOM 1435 C C . LEU A 1 186 ? -19.891 18.078 3.307 1 88.94 186 LEU A C 1
ATOM 1437 O O . LEU A 1 186 ? -19.141 17.125 3.51 1 88.94 186 LEU A O 1
ATOM 1441 N N . THR A 1 187 ? -19.641 18.859 2.359 1 91 187 THR A N 1
ATOM 1442 C CA . THR A 1 187 ? -18.516 18.828 1.438 1 91 187 THR A CA 1
ATOM 1443 C C . THR A 1 187 ? -18.031 20.25 1.124 1 91 187 THR A C 1
ATOM 1445 O O . THR A 1 187 ? -18.766 21.219 1.356 1 91 187 THR A O 1
ATOM 1448 N N . ILE A 1 188 ? -16.891 20.375 0.657 1 95.5 188 ILE A N 1
ATOM 1449 C CA . ILE A 1 188 ? -16.25 21.672 0.469 1 95.5 188 ILE A CA 1
ATOM 1450 C C . ILE A 1 188 ? -17 22.469 -0.593 1 95.5 188 ILE A C 1
ATOM 1452 O O . ILE A 1 188 ? -17.219 23.672 -0.433 1 95.5 188 ILE A O 1
ATOM 1456 N N . ARG A 1 189 ? -17.438 21.812 -1.659 1 94.81 189 ARG A N 1
ATOM 1457 C CA . ARG A 1 189 ? -18.109 22.516 -2.756 1 94.81 189 ARG A CA 1
ATOM 1458 C C . ARG A 1 189 ? -19.391 23.188 -2.279 1 94.81 189 ARG A C 1
ATOM 1460 O O . ARG A 1 189 ? -19.797 24.219 -2.814 1 94.81 189 ARG A O 1
ATOM 1467 N N . SER A 1 190 ? -20.047 22.656 -1.247 1 94.38 190 SER A N 1
ATOM 1468 C CA . SER A 1 190 ? -21.297 23.188 -0.724 1 94.38 190 SER A CA 1
ATOM 1469 C C . SER A 1 190 ? -21.125 24.609 -0.197 1 94.38 190 SER A C 1
ATOM 1471 O O . SER A 1 190 ? -22.047 25.422 -0.234 1 94.38 190 SER A O 1
ATOM 1473 N N . THR A 1 191 ? -19.953 24.922 0.252 1 97.25 191 THR A N 1
ATOM 1474 C CA . THR A 1 191 ? -19.672 26.203 0.901 1 97.25 191 THR A CA 1
ATOM 1475 C C . THR A 1 191 ? -19.672 27.328 -0.121 1 97.25 191 THR A C 1
ATOM 1477 O O . THR A 1 191 ? -19.719 28.516 0.248 1 97.25 191 THR A O 1
ATOM 1480 N N . PHE A 1 192 ? -19.75 27 -1.35 1 97.88 192 PHE A N 1
ATOM 1481 C CA . PHE A 1 192 ? -19.672 28.016 -2.389 1 97.88 192 PHE A CA 1
ATOM 1482 C C . PHE A 1 192 ? -21.031 28.25 -3.039 1 97.88 192 PHE A C 1
ATOM 1484 O O . PHE A 1 192 ? -21.125 28.938 -4.059 1 97.88 192 PHE A O 1
ATOM 1491 N N . TYR A 1 193 ? -22.016 27.734 -2.459 1 96.12 193 TYR A N 1
ATOM 1492 C CA . TYR A 1 193 ? -23.359 27.844 -3.02 1 96.12 193 TYR A CA 1
ATOM 1493 C C . TYR A 1 193 ? -23.781 29.297 -3.17 1 96.12 193 TYR A C 1
ATOM 1495 O O . TYR A 1 193 ? -24.406 29.672 -4.168 1 96.12 193 TYR A O 1
ATOM 1503 N N . PRO A 1 194 ? -23.484 30.188 -2.277 1 96.25 194 PRO A N 1
ATOM 1504 C CA . PRO A 1 194 ? -23.875 31.594 -2.441 1 96.25 194 PRO A CA 1
ATOM 1505 C C . PRO A 1 194 ? -23.25 32.25 -3.666 1 96.25 194 PRO A C 1
ATOM 1507 O O . PRO A 1 194 ? -23.828 33.156 -4.27 1 96.25 194 PRO A O 1
ATOM 1510 N N . LEU A 1 195 ? -22.094 31.766 -4.012 1 96.5 195 LEU A N 1
ATOM 1511 C CA . LEU A 1 195 ? -21.375 32.375 -5.129 1 96.5 195 LEU A CA 1
ATOM 1512 C C . LEU A 1 195 ? -21.75 31.688 -6.445 1 96.5 195 LEU A C 1
ATOM 1514 O O . LEU A 1 195 ? -21.797 32.344 -7.488 1 96.5 195 LEU A O 1
ATOM 1518 N N . LEU A 1 196 ? -22 30.375 -6.32 1 95.88 196 LEU A N 1
ATOM 1519 C CA . LEU A 1 196 ? -22.078 29.625 -7.566 1 95.88 196 LEU A CA 1
ATOM 1520 C C . LEU A 1 196 ? -23.484 29.047 -7.766 1 95.88 196 LEU A C 1
ATOM 1522 O O . LEU A 1 196 ? -23.812 28.594 -8.867 1 95.88 196 LEU A O 1
ATOM 1526 N N . GLY A 1 197 ? -24.328 29.078 -6.746 1 93.5 197 GLY A N 1
ATOM 1527 C CA . GLY A 1 197 ? -25.641 28.453 -6.84 1 93.5 197 GLY A CA 1
ATOM 1528 C C . GLY A 1 197 ? -25.562 26.969 -7.188 1 93.5 197 GLY A C 1
ATOM 1529 O O . GLY A 1 197 ? -24.734 26.25 -6.652 1 93.5 197 GLY A O 1
ATOM 1530 N N . ASP A 1 198 ? -26.344 26.516 -8.117 1 91.5 198 ASP A N 1
ATOM 1531 C CA . ASP A 1 198 ? -26.438 25.109 -8.484 1 91.5 198 ASP A CA 1
ATOM 1532 C C . ASP A 1 198 ? -25.219 24.672 -9.297 1 91.5 198 ASP A C 1
ATOM 1534 O O . ASP A 1 198 ? -24.969 23.469 -9.453 1 91.5 198 ASP A O 1
ATOM 1538 N N . ARG A 1 199 ? -24.484 25.516 -9.789 1 92.81 199 ARG A N 1
ATOM 1539 C CA . ARG A 1 199 ? -23.281 25.203 -10.562 1 92.81 199 ARG A CA 1
ATOM 1540 C C . ARG A 1 199 ? -22.25 24.484 -9.695 1 92.81 199 ARG A C 1
ATOM 1542 O O . ARG A 1 199 ? -21.312 23.891 -10.211 1 92.81 199 ARG A O 1
ATOM 1549 N N . VAL A 1 200 ? -22.406 24.531 -8.32 1 93.19 200 VAL A N 1
ATOM 1550 C CA . VAL A 1 200 ? -21.484 23.844 -7.41 1 93.19 200 VAL A CA 1
ATOM 1551 C C . VAL A 1 200 ? -21.578 22.344 -7.621 1 93.19 200 VAL A C 1
ATOM 1553 O O . VAL A 1 200 ? -20.625 21.609 -7.301 1 93.19 200 VAL A O 1
ATOM 1556 N N . TRP A 1 201 ? -22.641 21.922 -8.211 1 88.94 201 TRP A N 1
ATOM 1557 C CA . TRP A 1 201 ? -22.828 20.484 -8.414 1 88.94 201 TRP A CA 1
ATOM 1558 C C . TRP A 1 201 ? -22.25 20.047 -9.75 1 88.94 201 TRP A C 1
ATOM 1560 O O . TRP A 1 201 ? -22.25 18.859 -10.07 1 88.94 201 TRP A O 1
ATOM 1570 N N . GLY A 1 202 ? -21.688 20.938 -10.539 1 89.88 202 GLY A N 1
ATOM 1571 C CA . GLY A 1 202 ? -21.094 20.672 -11.844 1 89.88 202 GLY A CA 1
ATOM 1572 C C . GLY A 1 202 ? -19.578 20.719 -11.836 1 89.88 202 GLY A C 1
ATOM 1573 O O . GLY A 1 202 ? -18.953 20.406 -10.82 1 89.88 202 GLY A O 1
ATOM 1574 N N . PRO A 1 203 ? -18.984 21.078 -12.961 1 93.19 203 PRO A N 1
ATOM 1575 C CA . PRO A 1 203 ? -17.531 21 -13.125 1 93.19 203 PRO A CA 1
ATOM 1576 C C . PRO A 1 203 ? -16.781 21.891 -12.141 1 93.19 203 PRO A C 1
ATOM 1578 O O . PRO A 1 203 ? -15.695 21.531 -11.672 1 93.19 203 PRO A O 1
ATOM 1581 N N . LEU A 1 204 ? -17.312 23.031 -11.836 1 95.06 204 LEU A N 1
ATOM 1582 C CA . LEU A 1 204 ? -16.641 23.922 -10.891 1 95.06 204 LEU A CA 1
ATOM 1583 C C . LEU A 1 204 ? -16.578 23.297 -9.5 1 95.06 204 LEU A C 1
ATOM 1585 O O . LEU A 1 204 ? -15.578 23.438 -8.797 1 95.06 204 LEU A O 1
ATOM 1589 N N . GLY A 1 205 ? -17.641 22.672 -9.141 1 94 205 GLY A N 1
ATOM 1590 C CA . GLY A 1 205 ? -17.641 21.938 -7.883 1 94 205 GLY A CA 1
ATOM 1591 C C . GLY A 1 205 ? -16.656 20.781 -7.871 1 94 205 GLY A C 1
ATOM 1592 O O . GLY A 1 205 ? -16.031 20.516 -6.852 1 94 205 GLY A O 1
ATOM 1593 N N . HIS A 1 206 ? -16.547 20.141 -9.078 1 93.94 206 HIS A N 1
ATOM 1594 C CA . HIS A 1 206 ? -15.578 19.047 -9.195 1 93.94 206 HIS A CA 1
ATOM 1595 C C . HIS A 1 206 ? -14.156 19.562 -8.992 1 93.94 206 HIS A C 1
ATOM 1597 O O . HIS A 1 206 ? -13.344 18.875 -8.352 1 93.94 206 HIS A O 1
ATOM 1603 N N . VAL A 1 207 ? -13.914 20.703 -9.492 1 96.06 207 VAL A N 1
ATOM 1604 C CA . VAL A 1 207 ? -12.57 21.266 -9.375 1 96.06 207 VAL A CA 1
ATOM 1605 C C . VAL A 1 207 ? -12.289 21.625 -7.914 1 96.06 207 VAL A C 1
ATOM 1607 O O . VAL A 1 207 ? -11.211 21.312 -7.395 1 96.06 207 VAL A O 1
ATOM 1610 N N . ILE A 1 208 ? -13.25 22.203 -7.234 1 96.69 208 ILE A N 1
ATOM 1611 C CA . ILE A 1 208 ? -13.094 22.625 -5.848 1 96.69 208 ILE A CA 1
ATOM 1612 C C . ILE A 1 208 ? -12.836 21.406 -4.965 1 96.69 208 ILE A C 1
ATOM 1614 O O . ILE A 1 208 ? -11.891 21.391 -4.172 1 96.69 208 ILE A O 1
ATOM 1618 N N . ASP A 1 209 ? -13.617 20.422 -5.18 1 95.69 209 ASP A N 1
ATOM 1619 C CA . ASP A 1 209 ? -13.469 19.219 -4.367 1 95.69 209 ASP A CA 1
ATOM 1620 C C . ASP A 1 209 ? -12.172 18.484 -4.695 1 95.69 209 ASP A C 1
ATOM 1622 O O . ASP A 1 209 ? -11.539 17.906 -3.812 1 95.69 209 ASP A O 1
ATOM 1626 N N . THR A 1 210 ? -11.805 18.469 -5.957 1 96.5 210 THR A N 1
ATOM 1627 C CA . THR A 1 210 ? -10.539 17.844 -6.34 1 96.5 210 THR A CA 1
ATOM 1628 C C . THR A 1 210 ? -9.359 18.562 -5.688 1 96.5 210 THR A C 1
ATOM 1630 O O . THR A 1 210 ? -8.445 17.906 -5.18 1 96.5 210 THR A O 1
ATOM 1633 N N . LEU A 1 211 ? -9.406 19.859 -5.66 1 97.25 211 LEU A N 1
ATOM 1634 C CA . LEU A 1 211 ? -8.352 20.625 -5.02 1 97.25 211 LEU A CA 1
ATOM 1635 C C . LEU A 1 211 ? -8.305 20.359 -3.521 1 97.25 211 LEU A C 1
ATOM 1637 O O . LEU A 1 211 ? -7.223 20.281 -2.932 1 97.25 211 LEU A O 1
ATOM 1641 N N . ALA A 1 212 ? -9.477 20.203 -2.947 1 96.88 212 ALA A N 1
ATOM 1642 C CA . ALA A 1 212 ? -9.539 19.891 -1.521 1 96.88 212 ALA A CA 1
ATOM 1643 C C . ALA A 1 212 ? -8.93 18.531 -1.228 1 96.88 212 ALA A C 1
ATOM 1645 O O . ALA A 1 212 ? -8.211 18.359 -0.237 1 96.88 212 ALA A O 1
ATOM 1646 N N . VAL A 1 213 ? -9.211 17.594 -2.086 1 95.88 213 VAL A N 1
ATOM 1647 C CA . VAL A 1 213 ? -8.68 16.234 -1.92 1 95.88 213 VAL A CA 1
ATOM 1648 C C . VAL A 1 213 ? -7.16 16.25 -2.045 1 95.88 213 VAL A C 1
ATOM 1650 O O . VAL A 1 213 ? -6.457 15.656 -1.226 1 95.88 213 VAL A O 1
ATOM 1653 N N . LEU A 1 214 ? -6.656 16.922 -3.055 1 97.19 214 LEU A N 1
ATOM 1654 C CA . LEU A 1 214 ? -5.215 16.984 -3.279 1 97.19 214 LEU A CA 1
ATOM 1655 C C . LEU A 1 214 ? -4.52 17.719 -2.135 1 97.19 214 LEU A C 1
ATOM 1657 O O . LEU A 1 214 ? -3.459 17.281 -1.673 1 97.19 214 LEU A O 1
ATOM 1661 N N . ALA A 1 215 ? -5.117 18.797 -1.705 1 96.25 215 ALA A N 1
ATOM 1662 C CA . ALA A 1 215 ? -4.555 19.531 -0.576 1 96.25 215 ALA A CA 1
ATOM 1663 C C . ALA A 1 215 ? -4.488 18.656 0.672 1 96.25 215 ALA A C 1
ATOM 1665 O O . ALA A 1 215 ? -3.443 18.562 1.318 1 96.25 215 ALA A O 1
ATOM 1666 N N . THR A 1 216 ? -5.562 18 0.967 1 95.19 216 THR A N 1
ATOM 1667 C CA . THR A 1 216 ? -5.637 17.141 2.148 1 95.19 216 THR A CA 1
ATOM 1668 C C . THR A 1 216 ? -4.645 15.992 2.049 1 95.19 216 THR A C 1
ATOM 1670 O O . THR A 1 216 ? -3.939 15.688 3.016 1 95.19 216 THR A O 1
ATOM 1673 N N . MET A 1 217 ? -4.574 15.406 0.909 1 96.12 217 MET A N 1
ATOM 1674 C CA . MET A 1 217 ? -3.697 14.258 0.681 1 96.12 217 MET A CA 1
ATOM 1675 C C . MET A 1 217 ? -2.238 14.641 0.908 1 96.12 217 MET A C 1
ATOM 1677 O O . MET A 1 217 ? -1.529 13.969 1.662 1 96.12 217 MET A O 1
ATOM 1681 N N . PHE A 1 218 ? -1.82 15.68 0.29 1 95 218 PHE A N 1
ATOM 1682 C CA . PHE A 1 218 ? -0.407 16.031 0.355 1 95 218 PHE A CA 1
ATOM 1683 C C . PHE A 1 218 ? -0.079 16.703 1.681 1 95 218 PHE A C 1
ATOM 1685 O O . PHE A 1 218 ? 1.054 16.625 2.16 1 95 218 PHE A O 1
ATOM 1692 N N . GLY A 1 219 ? -1.073 17.406 2.309 1 93.81 219 GLY A N 1
ATOM 1693 C CA . GLY A 1 219 ? -0.889 17.875 3.676 1 93.81 219 GLY A CA 1
ATOM 1694 C C . GLY A 1 219 ? -0.687 16.734 4.668 1 93.81 219 GLY A C 1
ATOM 1695 O O . GLY A 1 219 ? 0.225 16.797 5.496 1 93.81 219 GLY A O 1
ATOM 1696 N N . LEU A 1 220 ? -1.506 15.719 4.559 1 93.38 220 LEU A N 1
ATOM 1697 C CA . LEU A 1 220 ? -1.402 14.555 5.426 1 93.38 220 LEU A CA 1
ATOM 1698 C C . LEU A 1 220 ? -0.111 13.789 5.156 1 93.38 220 LEU A C 1
ATOM 1700 O O . LEU A 1 220 ? 0.546 13.328 6.09 1 93.38 220 LEU A O 1
ATOM 1704 N N . ALA A 1 221 ? 0.148 13.656 3.906 1 93.75 221 ALA A N 1
ATOM 1705 C CA . ALA A 1 221 ? 1.363 12.93 3.541 1 93.75 221 ALA A CA 1
ATOM 1706 C C . ALA A 1 221 ? 2.6 13.609 4.125 1 93.75 221 ALA A C 1
ATOM 1708 O O . ALA A 1 221 ? 3.553 12.938 4.527 1 93.75 221 ALA A O 1
ATOM 1709 N N . THR A 1 222 ? 2.617 14.938 4.125 1 92 222 THR A N 1
ATOM 1710 C CA . THR A 1 222 ? 3.699 15.688 4.746 1 92 222 THR A CA 1
ATOM 1711 C C . THR A 1 222 ? 3.805 15.359 6.23 1 92 222 THR A C 1
ATOM 1713 O O . THR A 1 222 ? 4.895 15.07 6.734 1 92 222 THR A O 1
ATOM 1716 N N . SER A 1 223 ? 2.697 15.367 6.918 1 93.44 223 SER A N 1
ATOM 1717 C CA . SER A 1 223 ? 2.674 15.039 8.344 1 93.44 223 SER A CA 1
ATOM 1718 C C . SER A 1 223 ? 3.154 13.617 8.594 1 93.44 223 SER A C 1
ATOM 1720 O O . SER A 1 223 ? 3.939 13.367 9.508 1 93.44 223 SER A O 1
ATOM 1722 N N . LEU A 1 224 ? 2.719 12.727 7.762 1 93.06 224 LEU A N 1
ATOM 1723 C CA . LEU A 1 224 ? 3.084 11.328 7.926 1 93.06 224 LEU A CA 1
ATOM 1724 C C . LEU A 1 224 ? 4.57 11.117 7.656 1 93.06 224 LEU A C 1
ATOM 1726 O O . LEU A 1 224 ? 5.234 10.352 8.367 1 93.06 224 LEU A O 1
ATOM 1730 N N . GLY A 1 225 ? 5.039 11.789 6.652 1 94.25 225 GLY A N 1
ATOM 1731 C CA . GLY A 1 225 ? 6.469 11.727 6.383 1 94.25 225 GLY A CA 1
ATOM 1732 C C . GLY A 1 225 ? 7.316 12.234 7.531 1 94.25 225 GLY A C 1
ATOM 1733 O O . GLY A 1 225 ? 8.32 11.609 7.891 1 94.25 225 GLY A O 1
ATOM 1734 N N . LEU A 1 226 ? 6.93 13.383 8.117 1 94 226 LEU A N 1
ATOM 1735 C CA . LEU A 1 226 ? 7.625 13.938 9.281 1 94 226 LEU A CA 1
ATOM 1736 C C . LEU A 1 226 ? 7.555 12.969 10.461 1 94 226 LEU A C 1
ATOM 1738 O O . LEU A 1 226 ? 8.539 12.805 11.188 1 94 226 LEU A O 1
ATOM 1742 N N . GLY A 1 227 ? 6.398 12.414 10.602 1 95.06 227 GLY A N 1
ATOM 1743 C CA . GLY A 1 227 ? 6.246 11.422 11.656 1 95.06 227 GLY A CA 1
ATOM 1744 C C . GLY A 1 227 ? 7.164 10.227 11.484 1 95.06 227 GLY A C 1
ATOM 1745 O O . GLY A 1 227 ? 7.754 9.75 12.453 1 95.06 227 GLY A O 1
ATOM 1746 N N . ALA A 1 228 ? 7.246 9.766 10.297 1 95.81 228 ALA A N 1
ATOM 1747 C CA . ALA A 1 228 ? 8.125 8.633 10.008 1 95.81 228 ALA A CA 1
ATOM 1748 C C . ALA A 1 228 ? 9.586 8.984 10.289 1 95.81 228 ALA A C 1
ATOM 1750 O O . ALA A 1 228 ? 10.328 8.18 10.836 1 95.81 228 ALA A O 1
ATOM 1751 N N . GLN A 1 229 ? 10.008 10.188 9.898 1 95.44 229 GLN A N 1
ATOM 1752 C CA . GLN A 1 229 ? 11.375 10.641 10.164 1 95.44 229 GLN A CA 1
ATOM 1753 C C . GLN A 1 229 ? 11.648 10.719 11.656 1 95.44 229 GLN A C 1
ATOM 1755 O O . GLN A 1 229 ? 12.703 10.289 12.125 1 95.44 229 GLN A O 1
ATOM 1760 N N . GLN A 1 230 ? 10.688 11.273 12.297 1 96 230 GLN A N 1
ATOM 1761 C CA . GLN A 1 230 ? 10.875 11.438 13.734 1 96 230 GLN A CA 1
ATOM 1762 C C . GLN A 1 230 ? 10.898 10.086 14.445 1 96 230 GLN A C 1
ATOM 1764 O O . GLN A 1 230 ? 11.719 9.859 15.336 1 96 230 GLN A O 1
ATOM 1769 N N . ALA A 1 231 ? 9.984 9.195 14.102 1 96.56 231 ALA A N 1
ATOM 1770 C CA . ALA A 1 231 ? 9.977 7.859 14.688 1 96.56 231 ALA A CA 1
ATOM 1771 C C . ALA A 1 231 ? 11.281 7.117 14.383 1 96.56 231 ALA A C 1
ATOM 1773 O O . ALA A 1 231 ? 11.828 6.438 15.25 1 96.56 231 ALA A O 1
ATOM 1774 N N . ALA A 1 232 ? 11.734 7.242 13.195 1 96.44 232 ALA A N 1
ATOM 1775 C CA . ALA A 1 232 ? 13 6.621 12.82 1 96.44 232 ALA A CA 1
ATOM 1776 C C . ALA A 1 232 ? 14.156 7.207 13.625 1 96.44 232 ALA A C 1
ATOM 1778 O O . ALA A 1 232 ? 15.055 6.477 14.055 1 96.44 232 ALA A O 1
ATOM 1779 N N . GLY A 1 233 ? 14.188 8.539 13.781 1 95.12 233 GLY A N 1
ATOM 1780 C CA . GLY A 1 233 ? 15.18 9.188 14.625 1 95.12 233 GLY A CA 1
ATOM 1781 C C . GLY A 1 233 ? 15.148 8.695 16.062 1 95.12 233 GLY A C 1
ATOM 1782 O O . GLY A 1 233 ? 16.188 8.523 16.688 1 95.12 233 GLY A O 1
ATOM 1783 N N . GLY A 1 234 ? 13.914 8.547 16.547 1 96.44 234 GLY A N 1
ATOM 1784 C CA . GLY A 1 234 ? 13.766 8.008 17.875 1 96.44 234 GLY A CA 1
ATOM 1785 C C . GLY A 1 234 ? 14.328 6.605 18.031 1 96.44 234 GLY A C 1
ATOM 1786 O O . GLY A 1 234 ? 14.961 6.281 19.031 1 96.44 234 GLY A O 1
ATOM 1787 N N . LEU A 1 235 ? 14.086 5.754 17.047 1 95.44 235 LEU A N 1
ATOM 1788 C CA . LEU A 1 235 ? 14.609 4.395 17.062 1 95.44 235 LEU A CA 1
ATOM 1789 C C . LEU A 1 235 ? 16.141 4.402 17 1 95.44 235 LEU A C 1
ATOM 1791 O O . LEU A 1 235 ? 16.797 3.57 17.625 1 95.44 235 LEU A O 1
ATOM 1795 N N . GLU A 1 236 ? 16.609 5.312 16.172 1 94.75 236 GLU A N 1
ATOM 1796 C CA . GLU A 1 236 ? 18.062 5.469 16.109 1 94.75 236 GLU A CA 1
ATOM 1797 C C . GLU A 1 236 ? 18.641 5.922 17.438 1 94.75 236 GLU A C 1
ATOM 1799 O O . GLU A 1 236 ? 19.641 5.387 17.906 1 94.75 236 GLU A O 1
ATOM 1804 N N . PHE A 1 237 ? 18 6.891 17.984 1 93.44 237 PHE A N 1
ATOM 1805 C CA . PHE A 1 237 ? 18.422 7.473 19.25 1 93.44 237 PHE A CA 1
ATOM 1806 C C . PHE A 1 237 ? 18.406 6.434 20.359 1 93.44 237 PHE A C 1
ATOM 1808 O O . PHE A 1 237 ? 19.344 6.34 21.156 1 93.44 237 PHE A O 1
ATOM 1815 N N . LEU A 1 238 ? 17.406 5.574 20.406 1 94.94 238 LEU A N 1
ATOM 1816 C CA . LEU A 1 238 ? 17.156 4.652 21.516 1 94.94 238 LEU A CA 1
ATOM 1817 C C . LEU A 1 238 ? 17.906 3.336 21.297 1 94.94 238 LEU A C 1
ATOM 1819 O O . LEU A 1 238 ? 18.406 2.74 22.25 1 94.94 238 LEU A O 1
ATOM 1823 N N . PHE A 1 239 ? 17.922 2.82 20.031 1 94.12 239 PHE A N 1
ATOM 1824 C CA . PHE A 1 239 ? 18.328 1.437 19.812 1 94.12 239 PHE A CA 1
ATOM 1825 C C . PHE A 1 239 ? 19.469 1.36 18.812 1 94.12 239 PHE A C 1
ATOM 1827 O O . PHE A 1 239 ? 19.984 0.275 18.516 1 94.12 239 PHE A O 1
ATOM 1834 N N . GLY A 1 240 ? 19.844 2.469 18.234 1 93.38 240 GLY A N 1
ATOM 1835 C CA . GLY A 1 240 ? 20.953 2.482 17.281 1 93.38 240 GLY A CA 1
ATOM 1836 C C . GLY A 1 240 ? 20.562 1.967 15.906 1 93.38 240 GLY A C 1
ATOM 1837 O O . GLY A 1 240 ? 21.422 1.681 15.078 1 93.38 240 GLY A O 1
ATOM 1838 N N . ILE A 1 241 ? 19.312 1.841 15.633 1 92.81 241 ILE A N 1
ATOM 1839 C CA . ILE A 1 241 ? 18.797 1.439 14.328 1 92.81 241 ILE A CA 1
ATOM 1840 C C . ILE A 1 241 ? 18.969 2.584 13.336 1 92.81 241 ILE A C 1
ATOM 1842 O O . ILE A 1 241 ? 18.672 3.74 13.648 1 92.81 241 ILE A O 1
ATOM 1846 N N . ASP A 1 242 ? 19.484 2.273 12.133 1 92.56 242 ASP A N 1
ATOM 1847 C CA . ASP A 1 242 ? 19.656 3.316 11.125 1 92.56 242 ASP A CA 1
ATOM 1848 C C . ASP A 1 242 ? 18.344 4.039 10.852 1 92.56 242 ASP A C 1
ATOM 1850 O O . ASP A 1 242 ? 17.344 3.408 10.492 1 92.56 242 ASP A O 1
ATOM 1854 N N . GLY A 1 243 ? 18.328 5.348 10.992 1 93.12 243 GLY A N 1
ATOM 1855 C CA . GLY A 1 243 ? 17.109 6.133 10.82 1 93.12 243 GLY A CA 1
ATOM 1856 C C . GLY A 1 243 ? 16.891 6.594 9.391 1 93.12 243 GLY A C 1
ATOM 1857 O O . GLY A 1 243 ? 16.125 7.52 9.141 1 93.12 243 GLY A O 1
ATOM 1858 N N . GLY A 1 244 ? 17.578 5.98 8.477 1 92.69 244 GLY A N 1
ATOM 1859 C CA . GLY A 1 244 ? 17.531 6.398 7.086 1 92.69 244 GLY A CA 1
ATOM 1860 C C . GLY A 1 244 ? 16.25 6.02 6.383 1 92.69 244 GLY A C 1
ATOM 1861 O O . GLY A 1 244 ? 15.242 5.719 7.039 1 92.69 244 GLY A O 1
ATOM 1862 N N . LEU A 1 245 ? 16.234 6.121 5.078 1 92.62 245 LEU A N 1
ATOM 1863 C CA . LEU A 1 245 ? 15.055 5.996 4.227 1 92.62 245 LEU A CA 1
ATOM 1864 C C . LEU A 1 245 ? 14.375 4.645 4.43 1 92.62 245 LEU A C 1
ATOM 1866 O O . LEU A 1 245 ? 13.148 4.574 4.527 1 92.62 245 LEU A O 1
ATOM 1870 N N . ASN A 1 246 ? 15.125 3.547 4.508 1 93.06 246 ASN A N 1
ATOM 1871 C CA . ASN A 1 246 ? 14.555 2.211 4.641 1 93.06 246 ASN A CA 1
ATOM 1872 C C . ASN A 1 246 ? 13.734 2.08 5.918 1 93.06 246 ASN A C 1
ATOM 1874 O O . ASN A 1 246 ? 12.633 1.519 5.902 1 93.06 246 ASN A O 1
ATOM 1878 N N . THR A 1 247 ? 14.281 2.596 6.992 1 95 247 THR A N 1
ATOM 1879 C CA . THR A 1 247 ? 13.562 2.541 8.266 1 95 247 THR A CA 1
ATOM 1880 C C . THR A 1 247 ? 12.32 3.42 8.219 1 95 247 THR A C 1
ATOM 1882 O O . THR A 1 247 ? 11.273 3.051 8.758 1 95 247 THR A O 1
ATOM 1885 N N . GLN A 1 248 ? 12.43 4.605 7.645 1 96.06 248 GLN A N 1
ATOM 1886 C CA . GLN A 1 248 ? 11.281 5.5 7.512 1 96.06 248 GLN A CA 1
ATOM 1887 C C . GLN A 1 248 ? 10.164 4.844 6.711 1 96.06 248 GLN A C 1
ATOM 1889 O O . GLN A 1 248 ? 8.992 4.906 7.102 1 96.06 248 GLN A O 1
ATOM 1894 N N . ILE A 1 249 ? 10.5 4.191 5.602 1 94.94 249 ILE A N 1
ATOM 1895 C CA . ILE A 1 249 ? 9.508 3.504 4.781 1 94.94 249 ILE A CA 1
ATOM 1896 C C . ILE A 1 249 ? 8.898 2.342 5.566 1 94.94 249 ILE A C 1
ATOM 1898 O O . ILE A 1 249 ? 7.691 2.098 5.492 1 94.94 249 ILE A O 1
ATOM 1902 N N . ALA A 1 250 ? 9.719 1.603 6.312 1 95.75 250 ALA A N 1
ATOM 1903 C CA . ALA A 1 250 ? 9.227 0.506 7.141 1 95.75 250 ALA A CA 1
ATOM 1904 C C . ALA A 1 250 ? 8.18 1 8.133 1 95.75 250 ALA A C 1
ATOM 1906 O O . ALA A 1 250 ? 7.164 0.337 8.359 1 95.75 250 ALA A O 1
ATOM 1907 N N . ILE A 1 251 ? 8.469 2.096 8.703 1 96.06 251 ILE A N 1
ATOM 1908 C CA . ILE A 1 251 ? 7.551 2.678 9.672 1 96.06 251 ILE A CA 1
ATOM 1909 C C . ILE A 1 251 ? 6.234 3.031 8.984 1 96.06 251 ILE A C 1
ATOM 1911 O O . ILE A 1 251 ? 5.156 2.746 9.508 1 96.06 251 ILE A O 1
ATOM 1915 N N . ILE A 1 252 ? 6.312 3.68 7.816 1 96.06 252 ILE A N 1
ATOM 1916 C CA . ILE A 1 252 ? 5.113 4.047 7.07 1 96.06 252 ILE A CA 1
ATOM 1917 C C . ILE A 1 252 ? 4.297 2.795 6.762 1 96.06 252 ILE A C 1
ATOM 1919 O O . ILE A 1 252 ? 3.07 2.795 6.91 1 96.06 252 ILE A O 1
ATOM 1923 N N . VAL A 1 253 ? 4.957 1.748 6.371 1 94.94 253 VAL A N 1
ATOM 1924 C CA . VAL A 1 253 ? 4.277 0.499 6.047 1 94.94 253 VAL A CA 1
ATOM 1925 C C . VAL A 1 253 ? 3.576 -0.049 7.289 1 94.94 253 VAL A C 1
ATOM 1927 O O . VAL A 1 253 ? 2.398 -0.414 7.234 1 94.94 253 VAL A O 1
ATOM 1930 N N . VAL A 1 254 ? 4.238 -0.105 8.383 1 94.62 254 VAL A N 1
ATOM 1931 C CA . VAL A 1 254 ? 3.689 -0.661 9.617 1 94.62 254 VAL A CA 1
ATOM 1932 C C . VAL A 1 254 ? 2.463 0.142 10.039 1 94.62 254 VAL A C 1
ATOM 1934 O O . VAL A 1 254 ? 1.408 -0.429 10.328 1 94.62 254 VAL A O 1
ATOM 1937 N N . VAL A 1 255 ? 2.652 1.381 10.039 1 92.56 255 VAL A N 1
ATOM 1938 C CA . VAL A 1 255 ? 1.572 2.229 10.539 1 92.56 255 VAL A CA 1
ATOM 1939 C C . VAL A 1 255 ? 0.391 2.174 9.57 1 92.56 255 VAL A C 1
ATOM 1941 O O . VAL A 1 255 ? -0.767 2.195 9.992 1 92.56 255 VAL A O 1
ATOM 1944 N N . THR A 1 256 ? 0.668 2.17 8.281 1 93.19 256 THR A N 1
ATOM 1945 C CA . THR A 1 256 ? -0.398 2.07 7.293 1 93.19 256 THR A CA 1
ATOM 1946 C C . THR A 1 256 ? -1.158 0.756 7.445 1 93.19 256 THR A C 1
ATOM 1948 O O . THR A 1 256 ? -2.389 0.735 7.395 1 93.19 256 THR A O 1
ATOM 1951 N N . VAL A 1 257 ? -0.406 -0.343 7.637 1 91.69 257 VAL A N 1
ATOM 1952 C CA . VAL A 1 257 ? -1.041 -1.646 7.805 1 91.69 257 VAL A CA 1
ATOM 1953 C C . VAL A 1 257 ? -1.909 -1.642 9.062 1 91.69 257 VAL A C 1
ATOM 1955 O O . VAL A 1 257 ? -3.025 -2.168 9.055 1 91.69 257 VAL A O 1
ATOM 1958 N N . ILE A 1 258 ? -1.432 -1.063 10.109 1 87.56 258 ILE A N 1
ATOM 1959 C CA . ILE A 1 258 ? -2.205 -0.98 11.344 1 87.56 258 ILE A CA 1
ATOM 1960 C C . ILE A 1 258 ? -3.447 -0.121 11.117 1 87.56 258 ILE A C 1
ATOM 1962 O O . ILE A 1 258 ? -4.535 -0.453 11.594 1 87.56 258 ILE A O 1
ATOM 1966 N N . ALA A 1 259 ? -3.227 0.977 10.414 1 86.5 259 ALA A N 1
ATOM 1967 C CA . ALA A 1 259 ? -4.371 1.821 10.086 1 86.5 259 ALA A CA 1
ATOM 1968 C C . ALA A 1 259 ? -5.398 1.056 9.258 1 86.5 259 ALA A C 1
ATOM 1970 O O . ALA A 1 259 ? -6.605 1.209 9.453 1 86.5 259 ALA A O 1
ATOM 1971 N N . LEU A 1 260 ? -4.941 0.261 8.289 1 88.25 260 LEU A N 1
ATOM 1972 C CA . LEU A 1 260 ? -5.84 -0.538 7.461 1 88.25 260 LEU A CA 1
ATOM 1973 C C . LEU A 1 260 ? -6.617 -1.538 8.312 1 88.25 260 LEU A C 1
ATOM 1975 O O . LEU A 1 260 ? -7.828 -1.695 8.141 1 88.25 260 LEU A O 1
ATOM 1979 N N . ILE A 1 261 ? -5.918 -2.209 9.172 1 84.12 261 ILE A N 1
ATOM 1980 C CA . ILE A 1 261 ? -6.566 -3.166 10.055 1 84.12 261 ILE A CA 1
ATOM 1981 C C . ILE A 1 261 ? -7.59 -2.447 10.938 1 84.12 261 ILE A C 1
ATOM 1983 O O . ILE A 1 261 ? -8.672 -2.977 11.203 1 84.12 261 ILE A O 1
ATOM 1987 N N . SER A 1 262 ? -7.285 -1.215 11.305 1 77.75 262 SER A N 1
ATOM 1988 C CA . SER A 1 262 ? -8.211 -0.413 12.102 1 77.75 262 SER A CA 1
ATOM 1989 C C . SER A 1 262 ? -9.484 -0.106 11.328 1 77.75 262 SER A C 1
ATOM 1991 O O . SER A 1 262 ? -10.586 -0.167 11.883 1 77.75 262 SER A O 1
ATOM 1993 N N . VAL A 1 263 ? -9.375 0.252 10.086 1 76.12 263 VAL A N 1
ATOM 1994 C CA . VAL A 1 263 ? -10.523 0.578 9.242 1 76.12 263 VAL A CA 1
ATOM 1995 C C . VAL A 1 263 ? -11.375 -0.668 9.023 1 76.12 263 VAL A C 1
ATOM 1997 O O . VAL A 1 263 ? -12.609 -0.6 9.078 1 76.12 263 VAL A O 1
ATOM 2000 N N . ILE A 1 264 ? -10.734 -1.813 8.727 1 76.88 264 ILE A N 1
ATOM 2001 C CA . ILE A 1 264 ? -11.438 -3.057 8.445 1 76.88 264 ILE A CA 1
ATOM 2002 C C . ILE A 1 264 ? -12.234 -3.49 9.672 1 76.88 264 ILE A C 1
ATOM 2004 O O . ILE A 1 264 ? -13.367 -3.969 9.555 1 76.88 264 ILE A O 1
ATOM 2008 N N . ARG A 1 265 ? -11.711 -3.328 10.734 1 68.94 265 ARG A N 1
ATOM 2009 C CA . ARG A 1 265 ? -12.359 -3.799 11.953 1 68.94 265 ARG A CA 1
ATOM 2010 C C . ARG A 1 265 ? -13.422 -2.812 12.43 1 68.94 265 ARG A C 1
ATOM 2012 O O . ARG A 1 265 ? -14.195 -3.109 13.344 1 68.94 265 ARG A O 1
ATOM 2019 N N . GLY A 1 266 ? -13.656 -1.85 11.508 1 59.03 266 GLY A N 1
ATOM 2020 C CA . GLY A 1 266 ? -14.703 -0.89 11.805 1 59.03 266 GLY A CA 1
ATOM 2021 C C . GLY A 1 266 ? -14.633 -0.354 13.227 1 59.03 266 GLY A C 1
ATOM 2022 O O . GLY A 1 266 ? -15.664 -0.083 13.844 1 59.03 266 GLY A O 1
ATOM 2023 N N . ILE A 1 267 ? -13.625 -0.612 13.773 1 52.25 267 ILE A N 1
ATOM 2024 C CA . ILE A 1 267 ? -13.531 -0.293 15.195 1 52.25 267 ILE A CA 1
ATOM 2025 C C . ILE A 1 267 ? -13.664 1.216 15.391 1 52.25 267 ILE A C 1
ATOM 2027 O O . ILE A 1 267 ? -12.656 1.926 15.477 1 52.25 267 ILE A O 1
ATOM 2031 N N . ASP A 1 268 ? -14.578 1.879 14.781 1 55.34 268 ASP A N 1
ATOM 2032 C CA . ASP A 1 268 ? -14.789 3.254 15.227 1 55.34 268 ASP A CA 1
ATOM 2033 C C . ASP A 1 268 ? -14.344 3.439 16.672 1 55.34 268 ASP A C 1
ATOM 2035 O O . ASP A 1 268 ? -13.758 4.465 17.031 1 55.34 268 ASP A O 1
ATOM 2039 N N . GLY A 1 269 ? -14.453 2.361 17.266 1 57.5 269 GLY A N 1
ATOM 2040 C CA . GLY A 1 269 ? -14.094 2.373 18.672 1 57.5 269 GLY A CA 1
ATOM 2041 C C . GLY A 1 269 ? -12.602 2.252 18.906 1 57.5 269 GLY A C 1
ATOM 2042 O O . GLY A 1 269 ? -12.07 2.838 19.844 1 57.5 269 GLY A O 1
ATOM 2043 N N . GLY A 1 270 ? -11.93 1.624 17.922 1 60.22 270 GLY A N 1
ATOM 2044 C CA . GLY A 1 270 ? -10.508 1.436 18.156 1 60.22 270 GLY A CA 1
ATOM 2045 C C . GLY A 1 270 ? -9.695 2.703 17.969 1 60.22 270 GLY A C 1
ATOM 2046 O O . GLY A 1 270 ? -8.844 3.029 18.797 1 60.22 270 GLY A O 1
ATOM 2047 N N . VAL A 1 271 ? -10.07 3.441 17 1 70.62 271 VAL A N 1
ATOM 2048 C CA . VAL A 1 271 ? -9.336 4.68 16.75 1 70.62 271 VAL A CA 1
ATOM 2049 C C . VAL A 1 271 ? -9.648 5.695 17.844 1 70.62 271 VAL A C 1
ATOM 2051 O O . VAL A 1 271 ? -8.781 6.48 18.234 1 70.62 271 VAL A O 1
ATOM 2054 N N . LYS A 1 272 ? -10.812 5.609 18.297 1 73.06 272 LYS A N 1
ATOM 2055 C CA . LYS A 1 272 ? -11.188 6.496 19.406 1 73.06 272 LYS A CA 1
ATOM 2056 C C . LYS A 1 272 ? -10.398 6.168 20.656 1 73.06 272 LYS A C 1
ATOM 2058 O O . LYS A 1 272 ? -9.922 7.07 21.359 1 73.06 272 LYS A O 1
ATOM 2063 N N . VAL A 1 273 ? -10.258 4.938 20.812 1 77.19 273 VAL A N 1
ATOM 2064 C CA . VAL A 1 273 ? -9.516 4.5 21.984 1 77.19 273 VAL A CA 1
ATOM 2065 C C . VAL A 1 273 ? -8.047 4.883 21.844 1 77.19 273 VAL A C 1
ATOM 2067 O O . VAL A 1 273 ? -7.422 5.367 22.797 1 77.19 273 VAL A O 1
ATOM 2070 N N . LEU A 1 274 ? -7.539 4.652 20.656 1 80.38 274 LEU A N 1
ATOM 2071 C CA . LEU A 1 274 ? -6.145 5.016 20.406 1 80.38 274 LEU A CA 1
ATOM 2072 C C . LEU A 1 274 ? -5.938 6.516 20.562 1 80.38 274 LEU A C 1
ATOM 2074 O O . LEU A 1 274 ? -4.918 6.953 21.109 1 80.38 274 LEU A O 1
ATOM 2078 N N . SER A 1 275 ? -6.871 7.23 20.125 1 81.69 275 SER A N 1
ATOM 2079 C CA . SER A 1 275 ? -6.777 8.68 20.203 1 81.69 275 SER A CA 1
ATOM 2080 C C . SER A 1 275 ? -6.809 9.156 21.641 1 81.69 275 SER A C 1
ATOM 2082 O O . SER A 1 275 ? -6.035 10.039 22.031 1 81.69 275 SER A O 1
ATOM 2084 N N . ASN A 1 276 ? -7.703 8.547 22.406 1 84.31 276 ASN A N 1
ATOM 2085 C CA . ASN A 1 276 ? -7.805 8.914 23.812 1 84.31 276 ASN A CA 1
ATOM 2086 C C . ASN A 1 276 ? -6.543 8.531 24.578 1 84.31 276 ASN A C 1
ATOM 2088 O O . ASN A 1 276 ? -6.074 9.297 25.422 1 84.31 276 ASN A O 1
ATOM 2092 N N . PHE A 1 277 ? -6.137 7.41 24.25 1 87.25 277 PHE A N 1
ATOM 2093 C CA . PHE A 1 277 ? -4.895 6.961 24.875 1 87.25 277 PHE A CA 1
ATOM 2094 C C . PHE A 1 277 ? -3.742 7.891 24.516 1 87.25 277 PHE A C 1
ATOM 2096 O O . PHE A 1 277 ? -2.951 8.273 25.375 1 87.25 277 PHE A O 1
ATOM 2103 N N . ASN A 1 278 ? -3.725 8.219 23.359 1 89.44 278 ASN A N 1
ATOM 2104 C CA . ASN A 1 278 ? -2.658 9.078 22.859 1 89.44 278 ASN A CA 1
ATOM 2105 C C . ASN A 1 278 ? -2.697 10.453 23.516 1 89.44 278 ASN A C 1
ATOM 2107 O O . ASN A 1 278 ? -1.652 11.016 23.844 1 89.44 278 ASN A O 1
ATOM 2111 N N . LEU A 1 279 ? -3.82 11.008 23.688 1 88.19 279 LEU A N 1
ATOM 2112 C CA . LEU A 1 279 ? -3.969 12.312 24.328 1 88.19 279 LEU A CA 1
ATOM 2113 C C . LEU A 1 279 ? -3.529 12.25 25.781 1 88.19 279 LEU A C 1
ATOM 2115 O O . LEU A 1 279 ? -2.902 13.188 26.281 1 88.19 279 LEU A O 1
ATOM 2119 N N . GLY A 1 280 ? -3.943 11.164 26.422 1 91.62 280 GLY A N 1
ATOM 2120 C CA . GLY A 1 280 ? -3.496 10.977 27.797 1 91.62 280 GLY A CA 1
ATOM 2121 C C . GLY A 1 280 ? -1.986 10.898 27.922 1 91.62 280 GLY A C 1
ATOM 2122 O O . GLY A 1 280 ? -1.406 11.5 28.844 1 91.62 280 GLY A O 1
ATOM 2123 N N . MET A 1 281 ? -1.403 10.219 27.016 1 93.88 281 MET A N 1
ATOM 2124 C CA . MET A 1 281 ? 0.05 10.078 27.031 1 93.88 281 MET A CA 1
ATOM 2125 C C . MET A 1 281 ? 0.729 11.406 26.719 1 93.88 281 MET A C 1
ATOM 2127 O O . MET A 1 281 ? 1.758 11.734 27.312 1 93.88 281 MET A O 1
ATOM 2131 N N . ALA A 1 282 ? 0.189 12.141 25.812 1 94.06 282 ALA A N 1
ATOM 2132 C CA . ALA A 1 282 ? 0.73 13.453 25.469 1 94.06 282 ALA A CA 1
ATOM 2133 C C . ALA A 1 282 ? 0.67 14.398 26.672 1 94.06 282 ALA A C 1
ATOM 2135 O O . ALA A 1 282 ? 1.618 15.148 26.922 1 94.06 282 ALA A O 1
ATOM 2136 N N . LEU A 1 283 ? -0.425 14.336 27.359 1 94 283 LEU A N 1
ATOM 2137 C CA . LEU A 1 283 ? -0.579 15.164 28.547 1 94 283 LEU A CA 1
ATOM 2138 C C . LEU A 1 283 ? 0.422 14.766 29.625 1 94 283 LEU A C 1
ATOM 2140 O O . LEU A 1 283 ? 0.991 15.625 30.297 1 94 283 LEU A O 1
ATOM 2144 N N . LEU A 1 284 ? 0.583 13.484 29.766 1 96 284 LEU A N 1
ATOM 2145 C CA . LEU A 1 284 ? 1.543 12.992 30.734 1 96 284 LEU A CA 1
ATOM 2146 C C . LEU A 1 284 ? 2.955 13.453 30.406 1 96 284 LEU A C 1
ATOM 2148 O O . LEU A 1 284 ? 3.711 13.859 31.281 1 96 284 LEU A O 1
ATOM 2152 N N . LEU A 1 285 ? 3.309 13.383 29.188 1 96.56 285 LEU A N 1
ATOM 2153 C CA . LEU A 1 285 ? 4.625 13.836 28.75 1 96.56 285 LEU A CA 1
ATOM 2154 C C . LEU A 1 285 ? 4.785 15.336 28.969 1 96.56 285 LEU A C 1
ATOM 2156 O O . LEU A 1 285 ? 5.848 15.805 29.375 1 96.56 285 LEU A O 1
ATOM 2160 N N . LEU A 1 286 ? 3.746 16.094 28.641 1 96.69 286 LEU A N 1
ATOM 2161 C CA . LEU A 1 286 ? 3.752 17.547 28.844 1 96.69 286 LEU A CA 1
ATOM 2162 C C . LEU A 1 286 ? 3.988 17.891 30.312 1 96.69 286 LEU A C 1
ATOM 2164 O O . LEU A 1 286 ? 4.848 18.719 30.625 1 96.69 286 LEU A O 1
ATOM 2168 N N . ILE A 1 287 ? 3.252 17.25 31.156 1 97.31 287 ILE A N 1
ATOM 2169 C CA . ILE A 1 287 ? 3.377 17.5 32.594 1 97.31 287 ILE A CA 1
ATOM 2170 C C . ILE A 1 287 ? 4.781 17.125 33.062 1 97.31 287 ILE A C 1
ATOM 2172 O O . ILE A 1 287 ? 5.387 17.844 33.875 1 97.31 287 ILE A O 1
ATOM 2176 N N . PHE A 1 288 ? 5.258 16.047 32.594 1 97.81 288 PHE A N 1
ATOM 2177 C CA . PHE A 1 288 ? 6.602 15.602 32.938 1 97.81 288 PHE A CA 1
ATOM 2178 C C . PHE A 1 288 ? 7.633 16.656 32.562 1 97.81 288 PHE A C 1
ATOM 2180 O O . PHE A 1 288 ? 8.484 17.031 33.375 1 97.81 288 PHE A O 1
ATOM 2187 N N . VAL A 1 289 ? 7.566 17.172 31.344 1 97.75 289 VAL A N 1
ATOM 2188 C CA . VAL A 1 289 ? 8.555 18.125 30.859 1 97.75 289 VAL A CA 1
ATOM 2189 C C . VAL A 1 289 ? 8.414 19.438 31.641 1 97.75 289 VAL A C 1
ATOM 2191 O O . VAL A 1 289 ? 9.414 20.094 31.953 1 97.75 289 VAL A O 1
ATOM 2194 N N . MET A 1 290 ? 7.199 19.828 32 1 97.62 290 MET A N 1
ATOM 2195 C CA . MET A 1 290 ? 6.957 21.031 32.781 1 97.62 290 MET A CA 1
ATOM 2196 C C . MET A 1 290 ? 7.66 20.953 34.125 1 97.62 290 MET A C 1
ATOM 2198 O O . MET A 1 290 ? 8.219 21.953 34.625 1 97.62 290 MET A O 1
ATOM 2202 N N . ILE A 1 291 ? 7.676 19.781 34.625 1 96.94 291 ILE A N 1
ATOM 2203 C CA . ILE A 1 291 ? 8.18 19.609 36 1 96.94 291 ILE A CA 1
ATOM 2204 C C . ILE A 1 291 ? 9.664 19.266 35.938 1 96.94 291 ILE A C 1
ATOM 2206 O O . ILE A 1 291 ? 10.469 19.891 36.656 1 96.94 291 ILE A O 1
ATOM 2210 N N . ALA A 1 292 ? 10.016 18.297 35.156 1 94.75 292 ALA A N 1
ATOM 2211 C CA . ALA A 1 292 ? 11.383 17.781 35.125 1 94.75 292 ALA A CA 1
ATOM 2212 C C . ALA A 1 292 ? 12.336 18.828 34.531 1 94.75 292 ALA A C 1
ATOM 2214 O O . ALA A 1 292 ? 13.531 18.828 34.812 1 94.75 292 ALA A O 1
ATOM 2215 N N . GLY A 1 293 ? 11.898 19.734 33.594 1 89.56 293 GLY A N 1
ATOM 2216 C CA . GLY A 1 293 ? 12.711 20.812 33.031 1 89.56 293 GLY A CA 1
ATOM 2217 C C . GLY A 1 293 ? 12.82 22.016 33.938 1 89.56 293 GLY A C 1
ATOM 2218 O O . GLY A 1 293 ? 13.328 23.062 33.531 1 89.56 293 GLY A O 1
ATOM 2219 N N . ALA A 1 294 ? 12.352 21.938 35.125 1 90.94 294 ALA A N 1
ATOM 2220 C CA . ALA A 1 294 ? 12.25 22.984 36.125 1 90.94 294 ALA A CA 1
ATOM 2221 C C . ALA A 1 294 ? 10.969 23.797 35.969 1 90.94 294 ALA A C 1
ATOM 2223 O O . ALA A 1 294 ? 10.852 24.578 35 1 90.94 294 ALA A O 1
ATOM 2224 N N . PHE A 1 295 ? 10.125 23.656 36.781 1 95.25 295 PHE A N 1
ATOM 2225 C CA . PHE A 1 295 ? 8.789 24.234 36.656 1 95.25 295 PHE A CA 1
ATOM 2226 C C . PHE A 1 295 ? 8.852 25.75 36.625 1 95.25 295 PHE A C 1
ATOM 2228 O O . PHE A 1 295 ? 8.094 26.391 35.906 1 95.25 295 PHE A O 1
ATOM 2235 N N . VAL A 1 296 ? 9.781 26.344 37.375 1 96.19 296 VAL A N 1
ATOM 2236 C CA . VAL A 1 296 ? 9.938 27.797 37.375 1 96.19 296 VAL A CA 1
ATOM 2237 C C . VAL A 1 296 ? 10.383 28.281 36 1 96.19 296 VAL A C 1
ATOM 2239 O O . VAL A 1 296 ? 9.906 29.312 35.531 1 96.19 296 VAL A O 1
ATOM 2242 N N . ALA A 1 297 ? 11.305 27.609 35.469 1 95.81 297 ALA A N 1
ATOM 2243 C CA . ALA A 1 297 ? 11.75 27.953 34.125 1 95.81 297 ALA A CA 1
ATOM 2244 C C . ALA A 1 297 ? 10.609 27.844 33.125 1 95.81 297 ALA A C 1
ATOM 2246 O O . ALA A 1 297 ? 10.5 28.656 32.219 1 95.81 297 ALA A O 1
ATOM 2247 N N . PHE A 1 298 ? 9.828 26.828 33.312 1 97.38 298 PHE A N 1
ATOM 2248 C CA . PHE A 1 298 ? 8.656 26.656 32.469 1 97.38 298 PHE A CA 1
ATOM 2249 C C . PHE A 1 298 ? 7.723 27.859 32.562 1 97.38 298 PHE A C 1
ATOM 2251 O O . PHE A 1 298 ? 7.285 28.406 31.562 1 97.38 298 PHE A O 1
ATOM 2258 N N . LEU A 1 299 ? 7.43 28.281 33.75 1 97.94 299 LEU A N 1
ATOM 2259 C CA . LEU A 1 299 ? 6.539 29.406 33.969 1 97.94 299 LEU A CA 1
ATOM 2260 C C . LEU A 1 299 ? 7.125 30.672 33.344 1 97.94 299 LEU A C 1
ATOM 2262 O O . LEU A 1 299 ? 6.395 31.5 32.781 1 97.94 299 LEU A O 1
ATOM 2266 N N . ALA A 1 300 ? 8.398 30.844 33.5 1 97.44 300 ALA A N 1
ATOM 2267 C CA . ALA A 1 300 ? 9.07 31.984 32.906 1 97.44 300 ALA A CA 1
ATOM 2268 C C . ALA A 1 300 ? 8.953 31.953 31.375 1 97.44 300 ALA A C 1
ATOM 2270 O O . ALA A 1 300 ? 8.734 32.969 30.734 1 97.44 300 ALA A O 1
ATOM 2271 N N . ASN A 1 301 ? 9.125 30.781 30.828 1 97.88 301 ASN A N 1
ATOM 2272 C CA . ASN A 1 301 ? 9.016 30.609 29.391 1 97.88 301 ASN A CA 1
ATOM 2273 C C . ASN A 1 301 ? 7.598 30.891 28.906 1 97.88 301 ASN A C 1
ATOM 2275 O O . ASN A 1 301 ? 7.406 31.391 27.781 1 97.88 301 ASN A O 1
ATOM 2279 N N . VAL A 1 302 ? 6.625 30.5 29.672 1 98.44 302 VAL A N 1
ATOM 2280 C CA . VAL A 1 302 ? 5.25 30.828 29.312 1 98.44 302 VAL A CA 1
ATOM 2281 C C . VAL A 1 302 ? 5.086 32.344 29.188 1 98.44 302 VAL A C 1
ATOM 2283 O O . VAL A 1 302 ? 4.504 32.812 28.203 1 98.44 302 VAL A O 1
ATOM 2286 N N . GLY A 1 303 ? 5.578 33.062 30.188 1 98.12 303 GLY A N 1
ATOM 2287 C CA . GLY A 1 303 ? 5.527 34.5 30.141 1 98.12 303 GLY A CA 1
ATOM 2288 C C . GLY A 1 303 ? 6.238 35.094 28.922 1 98.12 303 GLY A C 1
ATOM 2289 O O . GLY A 1 303 ? 5.715 35.969 28.25 1 98.12 303 GLY A O 1
ATOM 2290 N N . THR A 1 304 ? 7.367 34.562 28.672 1 98.06 304 THR A N 1
ATOM 2291 C CA . THR A 1 304 ? 8.156 35 27.531 1 98.06 304 THR A CA 1
ATOM 2292 C C . THR A 1 304 ? 7.426 34.688 26.219 1 98.06 304 THR A C 1
ATOM 2294 O O . THR A 1 304 ? 7.391 35.531 25.312 1 98.06 304 THR A O 1
ATOM 2297 N N . THR A 1 305 ? 6.898 33.5 26.109 1 98.5 305 THR A N 1
ATOM 2298 C CA . THR A 1 305 ? 6.207 33.094 24.891 1 98.5 305 THR A CA 1
ATOM 2299 C C . THR A 1 305 ? 5.016 34 24.609 1 98.5 305 THR A C 1
ATOM 2301 O O . THR A 1 305 ? 4.836 34.438 23.484 1 98.5 305 THR A O 1
ATOM 2304 N N . VAL A 1 306 ? 4.227 34.281 25.594 1 98.44 306 VAL A N 1
ATOM 2305 C CA . VAL A 1 306 ? 3.035 35.094 25.422 1 98.44 306 VAL A CA 1
ATOM 2306 C C . VAL A 1 306 ? 3.438 36.531 25.047 1 98.44 306 VAL A C 1
ATOM 2308 O O . VAL A 1 306 ? 2.896 37.094 24.094 1 98.44 306 VAL A O 1
ATOM 2311 N N . SER A 1 307 ? 4.367 37.094 25.781 1 98.31 307 SER A N 1
ATOM 2312 C CA . SER A 1 307 ? 4.785 38.469 25.531 1 98.31 307 SER A CA 1
ATOM 2313 C C . SER A 1 307 ? 5.461 38.594 24.172 1 98.31 307 SER A C 1
ATOM 2315 O O . SER A 1 307 ? 5.23 39.562 23.438 1 98.31 307 SER A O 1
ATOM 2317 N N . ALA A 1 308 ? 6.27 37.656 23.859 1 98.56 308 ALA A N 1
ATOM 2318 C CA . ALA A 1 308 ? 6.973 37.656 22.578 1 98.56 308 ALA A CA 1
ATOM 2319 C C . ALA A 1 308 ? 6.004 37.5 21.406 1 98.56 308 ALA A C 1
ATOM 2321 O O . ALA A 1 308 ? 6.18 38.125 20.359 1 98.56 308 ALA A O 1
ATOM 2322 N N . TYR A 1 309 ? 5.055 36.594 21.594 1 98.31 309 TYR A N 1
ATOM 2323 C CA . TYR A 1 309 ? 4.031 36.438 20.578 1 98.31 309 TYR A CA 1
ATOM 2324 C C . TYR A 1 309 ? 3.32 37.75 20.281 1 98.31 309 TYR A C 1
ATOM 2326 O O . TYR A 1 309 ? 3.119 38.125 19.125 1 98.31 309 TYR A O 1
ATOM 2334 N N . ALA A 1 310 ? 2.959 38.469 21.281 1 97.88 310 ALA A N 1
ATOM 2335 C CA . ALA A 1 310 ? 2.301 39.75 21.141 1 97.88 310 ALA A CA 1
ATOM 2336 C C . ALA A 1 310 ? 3.227 40.781 20.469 1 97.88 310 ALA A C 1
ATOM 2338 O O . ALA A 1 310 ? 2.781 41.594 19.672 1 97.88 310 ALA A O 1
ATOM 2339 N N . GLN A 1 311 ? 4.445 40.656 20.828 1 97.69 311 GLN A N 1
ATOM 2340 C CA . GLN A 1 311 ? 5.422 41.625 20.344 1 97.69 311 GLN A CA 1
ATOM 2341 C C . GLN A 1 311 ? 5.73 41.406 18.859 1 97.69 311 GLN A C 1
ATOM 2343 O O . GLN A 1 311 ? 5.867 42.375 18.094 1 97.69 311 GLN A O 1
ATOM 2348 N N . TYR A 1 312 ? 5.824 40.188 18.469 1 97.94 312 TYR A N 1
ATOM 2349 C CA . TYR A 1 312 ? 6.414 39.906 17.156 1 97.94 312 TYR A CA 1
ATOM 2350 C C . TYR A 1 312 ? 5.34 39.531 16.141 1 97.94 312 TYR A C 1
ATOM 2352 O O . TYR A 1 312 ? 5.598 39.5 14.945 1 97.94 312 TYR A O 1
ATOM 2360 N N . MET A 1 313 ? 4.145 39.312 16.516 1 97.62 313 MET A N 1
ATOM 2361 C CA . MET A 1 313 ? 3.082 38.906 15.609 1 97.62 313 MET A CA 1
ATOM 2362 C C . MET A 1 313 ? 2.877 39.906 14.484 1 97.62 313 MET A C 1
ATOM 2364 O O . MET A 1 313 ? 2.795 39.531 13.32 1 97.62 313 MET A O 1
ATOM 2368 N N . LEU A 1 314 ? 2.82 41.156 14.797 1 96.62 314 LEU A N 1
ATOM 2369 C CA . LEU A 1 314 ? 2.518 42.156 13.797 1 96.62 314 LEU A CA 1
ATOM 2370 C C . LEU A 1 314 ? 3.686 42.344 12.836 1 96.62 314 LEU A C 1
ATOM 2372 O O . LEU A 1 314 ? 3.498 42.344 11.617 1 96.62 314 LEU A O 1
ATOM 2376 N N . PRO A 1 315 ? 4.926 42.469 13.375 1 97.19 315 PRO A N 1
A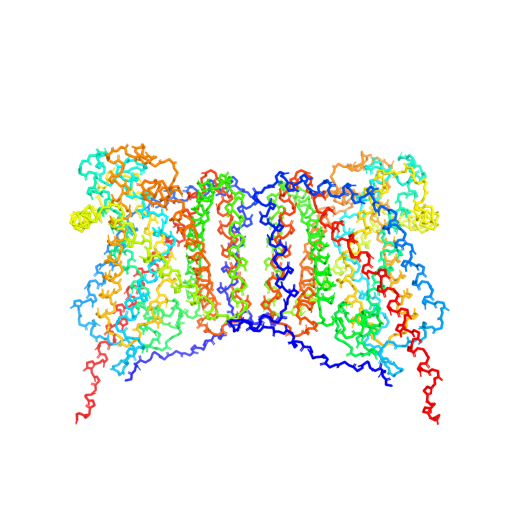TOM 2377 C CA . PRO A 1 315 ? 6.039 42.594 12.43 1 97.19 315 PRO A CA 1
ATOM 2378 C C . PRO A 1 315 ? 6.184 41.375 11.531 1 97.19 315 PRO A C 1
ATOM 2380 O O . PRO A 1 315 ? 6.512 41.5 10.352 1 97.19 315 PRO A O 1
ATOM 2383 N N . LEU A 1 316 ? 5.969 40.25 12.055 1 97.94 316 LEU A N 1
ATOM 2384 C CA . LEU A 1 316 ? 6.109 39.031 11.273 1 97.94 316 LEU A CA 1
ATOM 2385 C C . LEU A 1 316 ? 4.98 38.906 10.258 1 97.94 316 LEU A C 1
ATOM 2387 O O . LEU A 1 316 ? 5.121 38.188 9.258 1 97.94 316 LEU A O 1
ATOM 2391 N N . SER A 1 317 ? 3.865 39.562 10.461 1 97.69 317 SER A N 1
ATOM 2392 C CA . SER A 1 317 ? 2.699 39.5 9.586 1 97.69 317 SER A CA 1
ATOM 2393 C C . SER A 1 317 ? 2.807 40.5 8.453 1 97.69 317 SER A C 1
ATOM 2395 O O . SER A 1 317 ? 1.943 40.562 7.574 1 97.69 317 SER A O 1
ATOM 2397 N N . ASN A 1 318 ? 3.826 41.312 8.453 1 95.75 318 ASN A N 1
ATOM 2398 C CA . ASN A 1 318 ? 4.012 42.344 7.418 1 95.75 318 ASN A CA 1
ATOM 2399 C C . ASN A 1 318 ? 4.527 41.719 6.117 1 95.75 318 ASN A C 1
ATOM 2401 O O . ASN A 1 318 ? 5.645 41.219 6.066 1 95.75 318 ASN A O 1
ATOM 2405 N N . PRO A 1 319 ? 3.785 41.812 5.047 1 91.69 319 PRO A N 1
ATOM 2406 C CA . PRO A 1 319 ? 4.219 41.219 3.789 1 91.69 319 PRO A CA 1
ATOM 2407 C C . PRO A 1 319 ? 5.137 42.125 2.973 1 91.69 319 PRO A C 1
ATOM 2409 O O . PRO A 1 319 ? 5.684 41.688 1.954 1 91.69 319 PRO A O 1
ATOM 2412 N N . VAL A 1 320 ? 5.371 43.344 3.391 1 91.38 320 VAL A N 1
ATOM 2413 C CA . VAL A 1 320 ? 6.078 44.344 2.584 1 91.38 320 VAL A CA 1
ATOM 2414 C C . VAL A 1 320 ? 7.438 44.625 3.209 1 91.38 320 VAL A C 1
ATOM 2416 O O . VAL A 1 320 ? 7.539 44.844 4.422 1 91.38 320 VAL A O 1
ATOM 2419 N N . GLY A 1 321 ? 8.406 44.625 2.4 1 88.94 321 GLY A N 1
ATOM 2420 C CA . GLY A 1 321 ? 9.727 45.094 2.805 1 88.94 321 GLY A CA 1
ATOM 2421 C C . GLY A 1 321 ? 10.438 44.125 3.717 1 88.94 321 GLY A C 1
ATOM 2422 O O . GLY A 1 321 ? 11.281 44.5 4.523 1 88.94 321 GLY A O 1
ATOM 2423 N N . ARG A 1 322 ? 10.078 42.875 3.703 1 91.75 322 ARG A N 1
ATOM 2424 C CA . ARG A 1 322 ? 10.727 41.875 4.531 1 91.75 322 ARG A CA 1
ATOM 2425 C C . ARG A 1 322 ? 12.133 41.562 4.027 1 91.75 322 ARG A C 1
ATOM 2427 O O . ARG A 1 322 ? 12.344 41.375 2.83 1 91.75 322 ARG A O 1
ATOM 2434 N N . GLU A 1 323 ? 13.133 41.562 4.941 1 93.81 323 GLU A N 1
ATOM 2435 C CA . GLU A 1 323 ? 14.523 41.344 4.562 1 93.81 323 GLU A CA 1
ATOM 2436 C C . GLU A 1 323 ? 14.984 39.938 4.996 1 93.81 323 GLU A C 1
ATOM 2438 O O . GLU A 1 323 ? 16.047 39.469 4.574 1 93.81 323 GLU A O 1
ATOM 2443 N N . ASP A 1 324 ? 14.211 39.219 5.781 1 95.94 324 ASP A N 1
ATOM 2444 C CA . ASP A 1 324 ? 14.562 37.906 6.27 1 95.94 324 ASP A CA 1
ATOM 2445 C C . ASP A 1 324 ? 14.016 36.812 5.336 1 95.94 324 ASP A C 1
ATOM 2447 O O . ASP A 1 324 ? 13.344 35.875 5.785 1 95.94 324 ASP A O 1
ATOM 2451 N N . ASP A 1 325 ? 14.484 36.75 4.129 1 93.38 325 ASP A N 1
ATOM 2452 C CA . ASP A 1 325 ? 13.945 35.938 3.049 1 93.38 325 ASP A CA 1
ATOM 2453 C C . ASP A 1 325 ? 14.031 34.438 3.391 1 93.38 325 ASP A C 1
ATOM 2455 O O . ASP A 1 325 ? 13.102 33.688 3.119 1 93.38 325 ASP A O 1
ATOM 2459 N N . THR A 1 326 ? 15.156 34.031 3.951 1 94.5 326 THR A N 1
ATOM 2460 C CA . THR A 1 326 ? 15.328 32.625 4.266 1 94.5 326 THR A CA 1
ATOM 2461 C C . THR A 1 326 ? 14.273 32.156 5.262 1 94.5 326 THR A C 1
ATOM 2463 O O . THR A 1 326 ? 13.641 31.125 5.059 1 94.5 326 THR A O 1
ATOM 2466 N N . PHE A 1 327 ? 14.062 33 6.324 1 96.38 327 PHE A N 1
ATOM 2467 C CA . PHE A 1 327 ? 13.031 32.688 7.316 1 96.38 327 PHE A CA 1
ATOM 2468 C C . PHE A 1 327 ? 11.641 32.781 6.707 1 96.38 327 PHE A C 1
ATOM 2470 O O . PHE A 1 327 ? 10.812 31.891 6.867 1 96.38 327 PHE A O 1
ATOM 2477 N N . TYR A 1 328 ? 11.43 33.812 6.023 1 95.88 328 TYR A N 1
ATOM 2478 C CA . TYR A 1 328 ? 10.125 34.156 5.449 1 95.88 328 TYR A CA 1
ATOM 2479 C C . TYR A 1 328 ? 9.688 33.094 4.457 1 95.88 328 TYR A C 1
ATOM 2481 O O . TYR A 1 328 ? 8.602 32.5 4.602 1 95.88 328 TYR A O 1
ATOM 2489 N N . HIS A 1 329 ? 10.555 32.688 3.551 1 93.31 329 HIS A N 1
ATOM 2490 C CA . HIS A 1 329 ? 10.211 31.719 2.508 1 93.31 329 HIS A CA 1
ATOM 2491 C C . HIS A 1 329 ? 10.352 30.297 3.014 1 93.31 329 HIS A C 1
ATOM 2493 O O . HIS A 1 329 ? 9.516 29.438 2.707 1 93.31 329 HIS A O 1
ATOM 2499 N N . GLY A 1 330 ? 11.352 30.094 3.826 1 92.25 330 GLY A N 1
ATOM 2500 C CA . GLY A 1 330 ? 11.664 28.75 4.27 1 92.25 330 GLY A CA 1
ATOM 2501 C C . GLY A 1 330 ? 10.75 28.266 5.379 1 92.25 330 GLY A C 1
ATOM 2502 O O . GLY A 1 330 ? 10.484 27.062 5.488 1 92.25 330 GLY A O 1
ATOM 2503 N N . TRP A 1 331 ? 10.258 29.156 6.199 1 95.31 331 TRP A N 1
ATOM 2504 C CA . TRP A 1 331 ? 9.469 28.75 7.352 1 95.31 331 TRP A CA 1
ATOM 2505 C C . TRP A 1 331 ? 8.023 29.234 7.219 1 95.31 331 TRP A C 1
ATOM 2507 O O . TRP A 1 331 ? 7.098 28.422 7.129 1 95.31 331 TRP A O 1
ATOM 2517 N N . THR A 1 332 ? 7.82 30.438 7.094 1 96.38 332 THR A N 1
ATOM 2518 C CA . THR A 1 332 ? 6.484 31.016 7.16 1 96.38 332 THR A CA 1
ATOM 2519 C C . THR A 1 332 ? 5.629 30.547 5.992 1 96.38 332 THR A C 1
ATOM 2521 O O . THR A 1 332 ? 4.496 30.094 6.188 1 96.38 332 THR A O 1
ATOM 2524 N N . ILE A 1 333 ? 6.148 30.656 4.797 1 94.38 333 ILE A N 1
ATOM 2525 C CA . ILE A 1 333 ? 5.371 30.25 3.631 1 94.38 333 ILE A CA 1
ATOM 2526 C C . ILE A 1 333 ? 5.102 28.75 3.684 1 94.38 333 ILE A C 1
ATOM 2528 O O . ILE A 1 333 ? 4.008 28.297 3.332 1 94.38 333 ILE A O 1
ATOM 2532 N N . PHE A 1 334 ? 6.059 28.016 4.09 1 92.38 334 PHE A N 1
ATOM 2533 C CA . PHE A 1 334 ? 5.844 26.594 4.258 1 92.38 334 PHE A CA 1
ATOM 2534 C C . PHE A 1 334 ? 4.707 26.328 5.242 1 92.38 334 PHE A C 1
ATOM 2536 O O . PHE A 1 334 ? 3.803 25.547 4.957 1 92.38 334 PHE A O 1
ATOM 2543 N N . PHE A 1 335 ? 4.75 26.938 6.418 1 95.88 335 PHE A N 1
ATOM 2544 C CA . PHE A 1 335 ? 3.756 26.688 7.453 1 95.88 335 PHE A CA 1
ATOM 2545 C C . PHE A 1 335 ? 2.367 27.109 6.992 1 95.88 335 PHE A C 1
ATOM 2547 O O . PHE A 1 335 ? 1.387 26.391 7.223 1 95.88 335 PHE A O 1
ATOM 2554 N N . TRP A 1 336 ? 2.287 28.234 6.336 1 96.81 336 TRP A N 1
ATOM 2555 C CA . TRP A 1 336 ? 0.988 28.672 5.828 1 96.81 336 TRP A CA 1
ATOM 2556 C C . TRP A 1 336 ? 0.45 27.672 4.801 1 96.81 336 TRP A C 1
ATOM 2558 O O . TRP A 1 336 ? -0.723 27.297 4.852 1 96.81 336 TRP A O 1
ATOM 2568 N N . ALA A 1 337 ? 1.317 27.281 3.924 1 95.5 337 ALA A N 1
ATOM 2569 C CA . ALA A 1 337 ? 0.897 26.312 2.91 1 95.5 337 ALA A CA 1
ATOM 2570 C C . ALA A 1 337 ? 0.475 25 3.549 1 95.5 337 ALA A C 1
ATOM 2572 O O . ALA A 1 337 ? -0.505 24.375 3.123 1 95.5 337 ALA A O 1
ATOM 2573 N N . TRP A 1 338 ? 1.21 24.562 4.531 1 95.12 338 TRP A N 1
ATOM 2574 C CA . TRP A 1 338 ? 0.915 23.328 5.238 1 95.12 338 TRP A CA 1
ATOM 2575 C C . TRP A 1 338 ? -0.433 23.406 5.945 1 95.12 338 TRP A C 1
ATOM 2577 O O . TRP A 1 338 ? -1.259 22.5 5.836 1 95.12 338 TRP A O 1
ATOM 2587 N N . TRP A 1 339 ? -0.686 24.469 6.641 1 96.69 339 TRP A N 1
ATOM 2588 C CA . TRP A 1 339 ? -1.94 24.625 7.367 1 96.69 339 TRP A CA 1
ATOM 2589 C C . TRP A 1 339 ? -3.119 24.734 6.406 1 96.69 339 TRP A C 1
ATOM 2591 O O . TRP A 1 339 ? -4.199 24.203 6.676 1 96.69 339 TRP A O 1
ATOM 2601 N N . ILE A 1 340 ? -2.887 25.422 5.359 1 97.06 340 ILE A N 1
ATOM 2602 C CA . ILE A 1 340 ? -3.934 25.562 4.355 1 97.06 340 ILE A CA 1
ATOM 2603 C C . ILE A 1 340 ? -4.27 24.203 3.76 1 97.06 340 ILE A C 1
ATOM 2605 O O . ILE A 1 340 ? -5.445 23.875 3.584 1 97.06 340 ILE A O 1
ATOM 2609 N N . SER A 1 341 ? -3.289 23.453 3.541 1 95.38 341 SER A N 1
ATOM 2610 C CA . SER A 1 341 ? -3.504 22.125 2.973 1 95.38 341 SER A CA 1
ATOM 2611 C C . SER A 1 341 ? -4.207 21.203 3.967 1 95.38 341 SER A C 1
ATOM 2613 O O . SER A 1 341 ? -4.965 20.312 3.57 1 95.38 341 SER A O 1
ATOM 2615 N N . TRP A 1 342 ? -4.051 21.453 5.211 1 93.81 342 TRP A N 1
ATOM 2616 C CA . TRP A 1 342 ? -4.637 20.656 6.281 1 93.81 342 TRP A CA 1
ATOM 2617 C C . TRP A 1 342 ? -6.066 21.109 6.574 1 93.81 342 TRP A C 1
ATOM 2619 O O . TRP A 1 342 ? -6.82 20.406 7.242 1 93.81 342 TRP A O 1
ATOM 2629 N N . SER A 1 343 ? -6.43 22.156 6.074 1 96.19 343 SER A N 1
ATOM 2630 C CA . SER A 1 343 ? -7.613 22.844 6.562 1 96.19 343 SER A CA 1
ATOM 2631 C C . SER A 1 343 ? -8.883 22.062 6.238 1 96.19 343 SER A C 1
ATOM 2633 O O . SER A 1 343 ? -9.828 22.062 7.031 1 96.19 343 SER A O 1
ATOM 2635 N N . PRO A 1 344 ? -8.984 21.375 5.055 1 95.31 344 PRO A N 1
ATOM 2636 C CA . PRO A 1 344 ? -10.203 20.594 4.855 1 95.31 344 PRO A CA 1
ATOM 2637 C C . PRO A 1 344 ? -10.375 19.484 5.895 1 95.31 344 PRO A C 1
ATOM 2639 O O . PRO A 1 344 ? -11.492 19.219 6.348 1 95.31 344 PRO A O 1
ATOM 2642 N N . PHE A 1 345 ? -9.289 18.938 6.203 1 92.75 345 PHE A N 1
ATOM 2643 C CA . PHE A 1 345 ? -9.266 17.859 7.18 1 92.75 345 PHE A CA 1
ATOM 2644 C C . PHE A 1 345 ? -9.703 18.359 8.555 1 92.75 345 PHE A C 1
ATOM 2646 O O . PHE A 1 345 ? -10.672 17.859 9.125 1 92.75 345 PHE A O 1
ATOM 2653 N N . VAL A 1 346 ? -9.078 19.375 9.07 1 94.56 346 VAL A N 1
ATOM 2654 C CA . VAL A 1 346 ? -9.352 19.891 10.398 1 94.56 346 VAL A CA 1
ATOM 2655 C C . VAL A 1 346 ? -10.695 20.609 10.406 1 94.56 346 VAL A C 1
ATOM 2657 O O . VAL A 1 346 ? -11.461 20.5 11.375 1 94.56 346 VAL A O 1
ATOM 2660 N N . GLY A 1 347 ? -10.93 21.344 9.383 1 95.44 347 GLY A N 1
ATOM 2661 C CA . GLY A 1 347 ? -12.195 22.062 9.273 1 95.44 347 GLY A CA 1
ATOM 2662 C C . GLY A 1 347 ? -13.406 21.141 9.328 1 95.44 347 GLY A C 1
ATOM 2663 O O . GLY A 1 347 ? -14.398 21.469 9.992 1 95.44 347 GLY A O 1
ATOM 2664 N N . MET A 1 348 ? -13.352 20.078 8.648 1 93.12 348 MET A N 1
ATOM 2665 C CA . MET A 1 348 ? -14.461 19.109 8.656 1 93.12 348 MET A CA 1
ATOM 2666 C C . MET A 1 348 ? -14.688 18.562 10.062 1 93.12 348 MET A C 1
ATOM 2668 O O . MET A 1 348 ? -15.836 18.406 10.484 1 93.12 348 MET A O 1
ATOM 2672 N N . PHE A 1 349 ? -13.68 18.266 10.727 1 90.44 349 PHE A N 1
ATOM 2673 C CA . PHE A 1 349 ? -13.781 17.781 12.094 1 90.44 349 PHE A CA 1
ATOM 2674 C C . PHE A 1 349 ? -14.445 18.828 12.984 1 90.44 349 PHE A C 1
ATOM 2676 O O . PHE A 1 349 ? -15.375 18.516 13.734 1 90.44 349 PHE A O 1
ATOM 2683 N N . ILE A 1 350 ? -13.984 20.047 12.883 1 95.56 350 ILE A N 1
ATOM 2684 C CA . ILE A 1 350 ? -14.508 21.125 13.711 1 95.56 350 ILE A CA 1
ATOM 2685 C C . ILE A 1 350 ? -15.984 21.344 13.398 1 95.56 350 ILE A C 1
ATOM 2687 O O . ILE A 1 350 ? -16.781 21.578 14.305 1 95.56 350 ILE A O 1
ATOM 2691 N N . ALA A 1 351 ? -16.281 21.266 12.164 1 95.62 351 ALA A N 1
ATOM 2692 C CA . ALA A 1 351 ? -17.672 21.438 11.75 1 95.62 351 ALA A CA 1
ATOM 2693 C C . ALA A 1 351 ? -18.578 20.391 12.406 1 95.62 351 ALA A C 1
ATOM 2695 O O . ALA A 1 351 ? -19.656 20.719 12.914 1 95.62 351 ALA A O 1
ATOM 2696 N N . ARG A 1 352 ? -18.156 19.219 12.508 1 92.12 352 ARG A N 1
ATOM 2697 C CA . ARG A 1 352 ? -18.969 18.109 12.969 1 92.12 352 ARG A CA 1
ATOM 2698 C C . ARG A 1 352 ? -19.219 18.188 14.469 1 92.12 352 ARG A C 1
ATOM 2700 O O . ARG A 1 352 ? -20.234 17.719 14.961 1 92.12 352 ARG A O 1
ATOM 2707 N N . ILE A 1 353 ? -18.406 18.859 15.148 1 93.62 353 ILE A N 1
ATOM 2708 C CA . ILE A 1 353 ? -18.531 18.828 16.609 1 93.62 353 ILE A CA 1
ATOM 2709 C C . ILE A 1 353 ? -19.109 20.156 17.094 1 93.62 353 ILE A C 1
ATOM 2711 O O . ILE A 1 353 ? -19.172 20.391 18.312 1 93.62 353 ILE A O 1
ATOM 2715 N N . SER A 1 354 ? -19.531 21.094 16.25 1 96.75 354 SER A N 1
ATOM 2716 C CA . SER A 1 354 ? -19.766 22.469 16.703 1 96.75 354 SER A CA 1
ATOM 2717 C C . SER A 1 354 ? -21.219 22.875 16.469 1 96.75 354 SER A C 1
ATOM 2719 O O . SER A 1 354 ? -21.547 24.062 16.562 1 96.75 354 SER A O 1
ATOM 2721 N N . ARG A 1 355 ? -22.047 21.984 16.156 1 96.69 355 ARG A N 1
ATOM 2722 C CA . ARG A 1 355 ? -23.469 22.328 16.016 1 96.69 355 ARG A CA 1
ATOM 2723 C C . ARG A 1 355 ? -24.016 22.906 17.312 1 96.69 355 ARG A C 1
ATOM 2725 O O . ARG A 1 355 ? -23.625 22.484 18.406 1 96.69 355 ARG A O 1
ATOM 2732 N N . GLY A 1 356 ? -24.891 23.875 17.172 1 97.31 356 GLY A N 1
ATOM 2733 C CA . GLY A 1 356 ? -25.578 24.422 18.328 1 97.31 356 GLY A CA 1
ATOM 2734 C C . GLY A 1 356 ? -24.875 25.641 18.906 1 97.31 356 GLY A C 1
ATOM 2735 O O . GLY A 1 356 ? -25.469 26.406 19.672 1 97.31 356 GLY A O 1
ATOM 2736 N N . ARG A 1 357 ? -23.656 25.891 18.562 1 97.94 357 ARG A N 1
ATOM 2737 C CA . ARG A 1 357 ? -22.922 27.062 19.016 1 97.94 357 ARG A CA 1
ATOM 2738 C C . ARG A 1 357 ? -23.234 28.266 18.125 1 97.94 357 ARG A C 1
ATOM 2740 O O . ARG A 1 357 ? -23.656 28.109 16.984 1 97.94 357 ARG A O 1
ATOM 2747 N N . THR A 1 358 ? -22.984 29.391 18.688 1 97.94 358 THR A N 1
ATOM 2748 C CA . THR A 1 358 ? -23.094 30.578 17.859 1 97.94 358 THR A CA 1
ATOM 2749 C C . THR A 1 358 ? -21.812 30.797 17.062 1 97.94 358 THR A C 1
ATOM 2751 O O . THR A 1 358 ? -20.766 30.25 17.406 1 97.94 358 THR A O 1
ATOM 2754 N N . VAL A 1 359 ? -21.938 31.562 16.016 1 98.56 359 VAL A N 1
ATOM 2755 C CA . VAL A 1 359 ? -20.781 31.891 15.188 1 98.56 359 VAL A CA 1
ATOM 2756 C C . VAL A 1 359 ? -19.688 32.531 16.047 1 98.56 359 VAL A C 1
ATOM 2758 O O . VAL A 1 359 ? -18.516 32.156 15.938 1 98.56 359 VAL A O 1
ATOM 2761 N N . ARG A 1 360 ? -20.062 33.406 16.922 1 98.56 360 ARG A N 1
ATOM 2762 C CA . ARG A 1 360 ? -19.125 34.094 17.812 1 98.56 360 ARG A CA 1
ATOM 2763 C C . ARG A 1 360 ? -18.438 33.125 18.75 1 98.56 360 ARG A C 1
ATOM 2765 O O . ARG A 1 360 ? -17.219 33.156 18.922 1 98.56 360 ARG A O 1
ATOM 2772 N N . GLN A 1 361 ? -19.234 32.25 19.359 1 98.19 361 GLN A N 1
ATOM 2773 C CA . GLN A 1 361 ? -18.672 31.219 20.234 1 98.19 361 GLN A CA 1
ATOM 2774 C C . GLN A 1 361 ? -17.719 30.297 19.484 1 98.19 361 GLN A C 1
ATOM 2776 O O . GLN A 1 361 ? -16.641 29.969 19.984 1 98.19 361 GLN A O 1
ATOM 2781 N N . PHE A 1 362 ? -18.141 29.891 18.312 1 98.44 362 PHE A N 1
ATOM 2782 C CA . PHE A 1 362 ? -17.375 28.984 17.453 1 98.44 362 PHE A CA 1
ATOM 2783 C C . PHE A 1 362 ? -16.016 29.578 17.125 1 98.44 362 PHE A C 1
ATOM 2785 O O . PHE A 1 362 ? -14.977 28.953 17.391 1 98.44 362 PHE A O 1
ATOM 2792 N N . VAL A 1 363 ? -15.984 30.75 16.594 1 98.75 363 VAL A N 1
ATOM 2793 C CA . VAL A 1 363 ? -14.75 31.359 16.109 1 98.75 363 VAL A CA 1
ATOM 2794 C C . VAL A 1 363 ? -13.828 31.672 17.297 1 98.75 363 VAL A C 1
ATOM 2796 O O . VAL A 1 363 ? -12.617 31.453 17.219 1 98.75 363 VAL A O 1
ATOM 2799 N N . THR A 1 364 ? -14.367 32.156 18.375 1 98.5 364 THR A N 1
ATOM 2800 C CA . THR A 1 364 ? -13.57 32.5 19.547 1 98.5 364 THR A CA 1
ATOM 2801 C C . THR A 1 364 ? -12.883 31.25 20.109 1 98.5 364 THR A C 1
ATOM 2803 O O . THR A 1 364 ? -11.688 31.266 20.391 1 98.5 364 THR A O 1
ATOM 2806 N N . ALA A 1 365 ? -13.641 30.188 20.234 1 97.94 365 ALA A N 1
ATOM 2807 C CA . ALA A 1 365 ? -13.094 28.953 20.797 1 97.94 365 ALA A CA 1
ATOM 2808 C C . ALA A 1 365 ? -12.047 28.344 19.875 1 97.94 365 ALA A C 1
ATOM 2810 O O . ALA A 1 365 ? -10.992 27.891 20.344 1 97.94 365 ALA A O 1
ATOM 2811 N N . VAL A 1 366 ? -12.312 28.297 18.578 1 97.88 366 VAL A N 1
ATOM 2812 C CA . VAL A 1 366 ? -11.406 27.672 17.625 1 97.88 366 VAL A CA 1
ATOM 2813 C C . VAL A 1 366 ? -10.094 28.453 17.562 1 97.88 366 VAL A C 1
ATOM 2815 O O . VAL A 1 366 ? -9.023 27.875 17.391 1 97.88 366 VAL A O 1
ATOM 2818 N N . LEU A 1 367 ? -10.156 29.75 17.734 1 98 367 LEU A N 1
ATOM 2819 C CA . LEU A 1 367 ? -8.953 30.578 17.703 1 98 367 LEU A CA 1
ATOM 2820 C C . LEU A 1 367 ? -8.172 30.469 19 1 98 367 LEU A C 1
ATOM 2822 O O . LEU A 1 367 ? -6.949 30.312 18.984 1 98 367 LEU A O 1
ATOM 2826 N N . LEU A 1 368 ? -8.852 30.484 20.109 1 97.06 368 LEU A N 1
ATOM 2827 C CA . LEU A 1 368 ? -8.164 30.734 21.375 1 97.06 368 LEU A CA 1
ATOM 2828 C C . LEU A 1 368 ? -7.785 29.422 22.062 1 97.06 368 LEU A C 1
ATOM 2830 O O . LEU A 1 368 ? -6.699 29.312 22.625 1 97.06 368 LEU A O 1
ATOM 2834 N N . VAL A 1 369 ? -8.641 28.453 22.062 1 95.81 369 VAL A N 1
ATOM 2835 C CA . VAL A 1 369 ? -8.422 27.25 22.844 1 95.81 369 VAL A CA 1
ATOM 2836 C C . VAL A 1 369 ? -7.156 26.531 22.375 1 95.81 369 VAL A C 1
ATOM 2838 O O . VAL A 1 369 ? -6.242 26.297 23.156 1 95.81 369 VAL A O 1
ATOM 2841 N N . PRO A 1 370 ? -7.039 26.234 21.125 1 95.94 370 PRO A N 1
ATOM 2842 C CA . PRO A 1 370 ? -5.805 25.578 20.688 1 95.94 370 PRO A CA 1
ATOM 2843 C C . PRO A 1 370 ? -4.574 26.469 20.828 1 95.94 370 PRO A C 1
ATOM 2845 O O . PRO A 1 370 ? -3.475 25.969 21.094 1 95.94 370 PRO A O 1
ATOM 2848 N N . THR A 1 371 ? -4.742 27.766 20.609 1 96.88 371 THR A N 1
ATOM 2849 C CA . THR A 1 371 ? -3.631 28.703 20.75 1 96.88 371 THR A CA 1
ATOM 2850 C C . THR A 1 371 ? -3.066 28.656 22.172 1 96.88 371 THR A C 1
ATOM 2852 O O . THR A 1 371 ? -1.849 28.625 22.359 1 96.88 371 THR A O 1
ATOM 2855 N N . VAL A 1 372 ? -3.9 28.578 23.141 1 96.31 372 VAL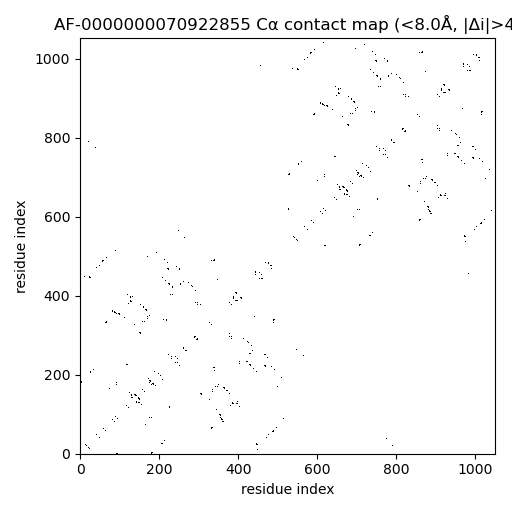 A N 1
ATOM 2856 C CA . VAL A 1 372 ? -3.473 28.547 24.531 1 96.31 372 VAL A CA 1
ATOM 2857 C C . VAL A 1 372 ? -2.732 27.234 24.812 1 96.31 372 VAL A C 1
ATOM 2859 O O . VAL A 1 372 ? -1.689 27.234 25.469 1 96.31 372 VAL A O 1
ATOM 2862 N N . VAL A 1 373 ? -3.236 26.203 24.328 1 93.56 373 VAL A N 1
ATOM 2863 C CA . VAL A 1 373 ? -2.607 24.906 24.547 1 93.56 373 VAL A CA 1
ATOM 2864 C C . VAL A 1 373 ? -1.234 24.891 23.875 1 93.56 373 VAL A C 1
ATOM 2866 O O . VAL A 1 373 ? -0.28 24.328 24.422 1 93.56 373 VAL A O 1
ATOM 2869 N N . THR A 1 374 ? -1.191 25.469 22.703 1 96.56 374 THR A N 1
ATOM 2870 C CA . THR A 1 374 ? 0.071 25.5 21.969 1 96.56 374 THR A CA 1
ATOM 2871 C C . THR A 1 374 ? 1.099 26.359 22.703 1 96.56 374 THR A C 1
ATOM 2873 O O . THR A 1 374 ? 2.295 26.062 22.688 1 96.56 374 THR A O 1
ATOM 2876 N N . ILE A 1 375 ? 0.63 27.422 23.312 1 97.69 375 ILE A N 1
ATOM 2877 C CA . ILE A 1 375 ? 1.519 28.25 24.125 1 97.69 375 ILE A CA 1
ATOM 2878 C C . ILE A 1 375 ? 2.141 27.422 25.234 1 97.69 375 ILE A C 1
ATOM 2880 O O . ILE A 1 375 ? 3.35 27.484 25.469 1 97.69 375 ILE A O 1
ATOM 2884 N N . ILE A 1 376 ? 1.342 26.641 25.844 1 97.19 376 ILE A N 1
ATOM 2885 C CA . ILE A 1 376 ? 1.805 25.812 26.953 1 97.19 376 ILE A CA 1
ATOM 2886 C C . ILE A 1 376 ? 2.781 24.766 26.438 1 97.19 376 ILE A C 1
ATOM 2888 O O . ILE A 1 376 ? 3.854 24.562 27.016 1 97.19 376 ILE A O 1
ATOM 2892 N N . TRP A 1 377 ? 2.432 24.125 25.375 1 96.81 377 TRP A N 1
ATOM 2893 C CA . TRP A 1 377 ? 3.252 23.078 24.797 1 96.81 377 TRP A CA 1
ATOM 2894 C C . TRP A 1 377 ? 4.605 23.609 24.359 1 96.81 377 TRP A C 1
ATOM 2896 O O . TRP A 1 377 ? 5.648 23.047 24.703 1 96.81 377 TRP A O 1
ATOM 2906 N N . MET A 1 378 ? 4.594 24.766 23.625 1 97.69 378 MET A N 1
ATOM 2907 C CA . MET A 1 378 ? 5.82 25.328 23.062 1 97.69 378 MET A CA 1
ATOM 2908 C C . MET A 1 378 ? 6.695 25.906 24.172 1 97.69 378 MET A C 1
ATOM 2910 O O . MET A 1 378 ? 7.922 25.891 24.062 1 97.69 378 MET A O 1
ATOM 2914 N N . SER A 1 379 ? 6.07 26.391 25.219 1 98.38 379 SER A N 1
ATOM 2915 C CA . SER A 1 379 ? 6.84 26.906 26.344 1 98.38 379 SER A CA 1
ATOM 2916 C C . SER A 1 379 ? 7.555 25.781 27.078 1 98.38 379 SER A C 1
ATOM 2918 O O . SER A 1 379 ? 8.656 25.969 27.609 1 98.38 379 SER A O 1
ATOM 2920 N N . ALA A 1 380 ? 6.898 24.672 27.141 1 98.12 380 ALA A N 1
ATOM 2921 C CA . ALA A 1 380 ? 7.488 23.531 27.844 1 98.12 380 ALA A CA 1
ATOM 2922 C C . ALA A 1 380 ? 8.602 22.891 27.016 1 98.12 380 ALA A C 1
ATOM 2924 O O . ALA A 1 380 ? 9.75 22.812 27.469 1 98.12 380 ALA A O 1
ATOM 2925 N N . PHE A 1 381 ? 8.32 22.531 25.844 1 98.12 381 PHE A N 1
ATOM 2926 C CA . PHE A 1 381 ? 9.266 21.781 25.031 1 98.12 381 PHE A CA 1
ATOM 2927 C C . PHE A 1 381 ? 10.25 22.734 24.344 1 98.12 381 PHE A C 1
ATOM 2929 O O . PHE A 1 381 ? 11.469 22.562 24.469 1 98.12 381 PHE A O 1
ATOM 2936 N N . GLY A 1 382 ? 9.688 23.703 23.609 1 98 382 GLY A N 1
ATOM 2937 C CA . GLY A 1 382 ? 10.539 24.672 22.953 1 98 382 GLY A CA 1
ATOM 2938 C C . GLY A 1 382 ? 11.367 25.516 23.922 1 98 382 GLY A C 1
ATOM 2939 O O . GLY A 1 382 ? 12.547 25.75 23.688 1 98 382 GLY A O 1
ATOM 2940 N N . GLY A 1 383 ? 10.719 25.984 24.953 1 97.88 383 GLY A N 1
ATOM 2941 C CA . GLY A 1 383 ? 11.438 26.719 25.984 1 97.88 383 GLY A CA 1
ATOM 2942 C C . GLY A 1 383 ? 12.578 25.938 26.578 1 97.88 383 GLY A C 1
ATOM 2943 O O . GLY A 1 383 ? 13.68 26.453 26.766 1 97.88 383 GLY A O 1
ATOM 2944 N N . SER A 1 384 ? 12.312 24.656 26.875 1 97.56 384 SER A N 1
ATOM 2945 C CA . SER A 1 384 ? 13.352 23.797 27.438 1 97.56 384 SER A CA 1
ATOM 2946 C C . SER A 1 384 ? 14.5 23.609 26.438 1 97.56 384 SER A C 1
ATOM 2948 O O . SER A 1 384 ? 15.664 23.578 26.844 1 97.56 384 SER A O 1
ATOM 2950 N N . GLY A 1 385 ? 14.188 23.422 25.188 1 98 385 GLY A N 1
ATOM 2951 C CA . GLY A 1 385 ? 15.211 23.297 24.156 1 98 385 GLY A CA 1
ATOM 2952 C C . GLY A 1 385 ? 16.094 24.531 24.062 1 98 385 GLY A C 1
ATOM 2953 O O . GLY A 1 385 ? 17.328 24.406 23.969 1 98 385 GLY A O 1
ATOM 2954 N N . ILE A 1 386 ? 15.484 25.672 24.031 1 98 386 ILE A N 1
ATOM 2955 C CA . ILE A 1 386 ? 16.219 26.922 23.938 1 98 386 ILE A CA 1
ATOM 2956 C C . ILE A 1 386 ? 17.094 27.109 25.172 1 98 386 ILE A C 1
ATOM 2958 O O . ILE A 1 386 ? 18.25 27.531 25.078 1 98 386 ILE A O 1
ATOM 2962 N N . ASP A 1 387 ? 16.531 26.828 26.359 1 97.38 387 ASP A N 1
ATOM 2963 C CA . ASP A 1 387 ? 17.297 26.938 27.594 1 97.38 387 ASP A CA 1
ATOM 2964 C C . ASP A 1 387 ? 18.531 26.062 27.578 1 97.38 387 ASP A C 1
ATOM 2966 O O . ASP A 1 387 ? 19.609 26.484 28 1 97.38 387 ASP A O 1
ATOM 2970 N N . GLN A 1 388 ? 18.359 24.891 27.125 1 97.25 388 GLN A N 1
ATOM 2971 C CA . GLN A 1 388 ? 19.484 23.969 27.047 1 97.25 388 GLN A CA 1
ATOM 2972 C C . GLN A 1 388 ? 20.531 24.453 26.031 1 97.25 388 GLN A C 1
ATOM 2974 O O . GLN A 1 388 ? 21.734 24.406 26.297 1 97.25 388 GLN A O 1
ATOM 2979 N N . ALA A 1 389 ? 20.047 24.891 24.891 1 97.62 389 ALA A N 1
ATOM 2980 C CA . ALA A 1 389 ? 20.953 25.438 23.891 1 97.62 389 ALA A CA 1
ATOM 2981 C C . ALA A 1 389 ? 21.703 26.656 24.422 1 97.62 389 ALA A C 1
ATOM 2983 O O . ALA A 1 389 ? 22.922 26.781 24.219 1 97.62 389 ALA A O 1
ATOM 2984 N N . TRP A 1 390 ? 21 27.531 25.047 1 96.62 390 TRP A N 1
ATOM 2985 C CA . TRP A 1 390 ? 21.562 28.75 25.625 1 96.62 390 TRP A CA 1
ATOM 2986 C C . TRP A 1 390 ? 22.625 28.422 26.688 1 96.62 390 TRP A C 1
ATOM 2988 O O . TRP A 1 390 ? 23.672 29.078 26.75 1 96.62 390 TRP A O 1
ATOM 2998 N N . ALA A 1 391 ? 22.359 27.422 27.453 1 96.25 391 ALA A N 1
ATOM 2999 C CA . ALA A 1 391 ? 23.234 27.047 28.562 1 96.25 391 ALA A CA 1
ATOM 3000 C C . ALA A 1 391 ? 24.391 26.156 28.078 1 96.25 391 ALA A C 1
ATOM 3002 O O . ALA A 1 391 ? 25.297 25.828 28.844 1 96.25 391 ALA A O 1
ATOM 3003 N N . GLY A 1 392 ? 24.312 25.781 26.828 1 96.44 392 GLY A N 1
ATOM 3004 C CA . GLY A 1 392 ? 25.344 24.922 26.297 1 96.44 392 GLY A CA 1
ATOM 3005 C C . GLY A 1 392 ? 25.25 23.484 26.766 1 96.44 392 GLY A C 1
ATOM 3006 O O . GLY A 1 392 ? 26.266 22.812 26.953 1 96.44 392 GLY A O 1
ATOM 3007 N N . ILE A 1 393 ? 24.078 23.047 26.969 1 95.81 393 ILE A N 1
ATOM 3008 C CA . ILE A 1 393 ? 23.844 21.719 27.531 1 95.81 393 ILE A CA 1
ATOM 3009 C C . ILE A 1 393 ? 23.406 20.766 26.422 1 95.81 393 ILE A C 1
ATOM 3011 O O . ILE A 1 393 ? 22.469 21.062 25.672 1 95.81 393 ILE A O 1
ATOM 3015 N N . GLY A 1 394 ? 24.125 19.625 26.328 1 95.06 394 GLY A N 1
ATOM 3016 C CA . GLY A 1 394 ? 23.672 18.531 25.484 1 95.06 394 GLY A CA 1
ATOM 3017 C C . GLY A 1 394 ? 23.891 18.781 24 1 95.06 394 GLY A C 1
ATOM 3018 O O . GLY A 1 394 ? 24.594 19.703 23.625 1 95.06 394 GLY A O 1
ATOM 3019 N N . ALA A 1 395 ? 23.25 17.969 23.172 1 94.88 395 ALA A N 1
ATOM 3020 C CA . ALA A 1 395 ? 23.453 17.969 21.719 1 94.88 395 ALA A CA 1
ATOM 3021 C C . ALA A 1 395 ? 22.891 19.234 21.078 1 94.88 395 ALA A C 1
ATOM 3023 O O . ALA A 1 395 ? 23.344 19.641 20.016 1 94.88 395 ALA A O 1
ATOM 3024 N N . LEU A 1 396 ? 22 19.922 21.75 1 95.94 396 LEU A N 1
ATOM 3025 C CA . LEU A 1 396 ? 21.359 21.109 21.203 1 95.94 396 LEU A CA 1
ATOM 3026 C C . LEU A 1 396 ? 22.219 22.344 21.406 1 95.94 396 LEU A C 1
ATOM 3028 O O . LEU A 1 396 ? 21.938 23.391 20.828 1 95.94 396 LEU A O 1
ATOM 3032 N N . ALA A 1 397 ? 23.266 22.234 22.141 1 93.81 397 ALA A N 1
ATOM 3033 C CA . ALA A 1 397 ? 24.172 23.344 22.406 1 93.81 397 ALA A CA 1
ATOM 3034 C C . ALA A 1 397 ? 24.734 23.906 21.094 1 93.81 397 ALA A C 1
ATOM 3036 O O . ALA A 1 397 ? 24.969 25.109 21 1 93.81 397 ALA A O 1
ATOM 3037 N N . GLY A 1 398 ? 24.938 23.078 20.172 1 89.88 398 GLY A N 1
ATOM 3038 C CA . GLY A 1 398 ? 25.484 23.484 18.875 1 89.88 398 GLY A CA 1
ATOM 3039 C C . GLY A 1 398 ? 24.406 23.781 17.859 1 89.88 398 GLY A C 1
ATOM 3040 O O . GLY A 1 398 ? 24.703 24.016 16.688 1 89.88 398 GLY A O 1
ATOM 3041 N N . GLY A 1 399 ? 23.188 23.75 18.312 1 92.44 399 GLY A N 1
ATOM 3042 C CA . GLY A 1 399 ? 22.078 23.969 17.375 1 92.44 399 GLY A CA 1
ATOM 3043 C C . GLY A 1 399 ? 21.516 22.672 16.828 1 92.44 399 GLY A C 1
ATOM 3044 O O . GLY A 1 399 ? 21.734 21.594 17.391 1 92.44 399 GLY A O 1
ATOM 3045 N N . ILE A 1 400 ? 20.75 22.812 15.781 1 91.88 400 ILE A N 1
ATOM 3046 C CA . ILE A 1 400 ? 20.031 21.672 15.195 1 91.88 400 ILE A CA 1
ATOM 3047 C C . ILE A 1 400 ? 20.938 20.969 14.188 1 91.88 400 ILE A C 1
ATOM 3049 O O . ILE A 1 400 ? 21.406 21.578 13.227 1 91.88 400 ILE A O 1
ATOM 3053 N N . SER A 1 401 ? 21.297 19.75 14.359 1 88.81 401 SER A N 1
ATOM 3054 C CA . SER A 1 401 ? 21.984 18.938 13.367 1 88.81 401 SER A CA 1
ATOM 3055 C C . SER A 1 401 ? 21 18.141 12.516 1 88.81 401 SER A C 1
ATOM 3057 O O . SER A 1 401 ? 21.172 18.047 11.297 1 88.81 401 SER A O 1
ATOM 3059 N N . ASP A 1 402 ? 20 17.562 13.125 1 92.06 402 ASP A N 1
ATOM 3060 C CA . ASP A 1 402 ? 18.891 16.812 12.539 1 92.06 402 ASP A CA 1
ATOM 3061 C C . ASP A 1 402 ? 17.578 17.125 13.266 1 92.06 402 ASP A C 1
ATOM 3063 O O . ASP A 1 402 ? 17.438 16.828 14.453 1 92.06 402 ASP A O 1
ATOM 3067 N N . SER A 1 403 ? 16.688 17.703 12.531 1 93.75 403 SER A N 1
ATOM 3068 C CA . SER A 1 403 ? 15.445 18.156 13.141 1 93.75 403 SER A CA 1
ATOM 3069 C C . SER A 1 403 ? 14.664 16.984 13.742 1 93.75 403 SER A C 1
ATOM 3071 O O . SER A 1 403 ? 13.961 17.156 14.742 1 93.75 403 SER A O 1
ATOM 3073 N N . SER A 1 404 ? 14.805 15.773 13.18 1 94.06 404 SER A N 1
ATOM 3074 C CA . SER A 1 404 ? 14.055 14.617 13.648 1 94.06 404 SER A CA 1
ATOM 3075 C C . SER A 1 404 ? 14.562 14.133 15 1 94.06 404 SER A C 1
ATOM 3077 O O . SER A 1 404 ? 13.883 13.375 15.695 1 94.06 404 SER A O 1
ATOM 3079 N N . LEU A 1 405 ? 15.742 14.648 15.445 1 95.44 405 LEU A N 1
ATOM 3080 C CA . LEU A 1 405 ? 16.375 14.18 16.688 1 95.44 405 LEU A CA 1
ATOM 3081 C C . LEU A 1 405 ? 16.188 15.203 17.797 1 95.44 405 LEU A C 1
ATOM 3083 O O . LEU A 1 405 ? 16.422 14.898 18.969 1 95.44 405 LEU A O 1
ATOM 3087 N N . ALA A 1 406 ? 15.719 16.375 17.484 1 96.81 406 ALA A N 1
ATOM 3088 C CA . ALA A 1 406 ? 15.742 17.516 18.391 1 96.81 406 ALA A CA 1
ATOM 3089 C C . ALA A 1 406 ? 14.969 17.219 19.672 1 96.81 406 ALA A C 1
ATOM 3091 O O . ALA A 1 406 ? 15.43 17.516 20.781 1 96.81 406 ALA A O 1
ATOM 3092 N N . LEU A 1 407 ? 13.797 16.641 19.5 1 97.56 407 LEU A N 1
ATOM 3093 C CA . LEU A 1 407 ? 12.977 16.312 20.656 1 97.56 407 LEU A CA 1
ATOM 3094 C C . LEU A 1 407 ? 13.703 15.344 21.578 1 97.56 407 LEU A C 1
ATOM 3096 O O . LEU A 1 407 ? 13.727 15.539 22.797 1 97.56 407 LEU A O 1
ATOM 3100 N N . PHE A 1 408 ? 14.281 14.352 21.047 1 97.69 408 PHE A N 1
ATOM 3101 C CA . PHE A 1 408 ? 14.953 13.312 21.828 1 97.69 408 PHE A CA 1
ATOM 3102 C C . PHE A 1 408 ? 16.219 13.867 22.469 1 97.69 408 PHE A C 1
ATOM 3104 O O . PHE A 1 408 ? 16.578 13.477 23.578 1 97.69 408 PHE A O 1
ATOM 3111 N N . GLN A 1 409 ? 16.922 14.727 21.781 1 97.06 409 GLN A N 1
ATOM 3112 C CA . GLN A 1 409 ? 18.125 15.367 22.312 1 97.06 409 GLN A CA 1
ATOM 3113 C C . GLN A 1 409 ? 17.781 16.266 23.5 1 97.06 409 GLN A C 1
ATOM 3115 O O . GLN A 1 409 ? 18.562 16.375 24.438 1 97.06 409 GLN A O 1
ATOM 3120 N N . MET A 1 410 ? 16.625 16.922 23.406 1 97.69 410 MET A N 1
ATOM 3121 C CA . MET A 1 410 ? 16.172 17.719 24.547 1 97.69 410 MET A CA 1
ATOM 3122 C C . MET A 1 410 ? 15.812 16.828 25.734 1 97.69 410 MET A C 1
ATOM 3124 O O . MET A 1 410 ? 16.203 17.109 26.859 1 97.69 410 MET A O 1
ATOM 3128 N N . LEU A 1 411 ? 15.125 15.711 25.484 1 97.81 411 LEU A N 1
ATOM 3129 C CA . LEU A 1 411 ? 14.703 14.789 26.531 1 97.81 411 LEU A CA 1
ATOM 3130 C C . LEU A 1 411 ? 15.906 14.117 27.172 1 97.81 411 LEU A C 1
ATOM 3132 O O . LEU A 1 411 ? 15.859 13.75 28.359 1 97.81 411 LEU A O 1
ATOM 3136 N N . ASP A 1 412 ? 16.969 14.008 26.438 1 97.31 412 ASP A N 1
ATOM 3137 C CA . ASP A 1 412 ? 18.172 13.344 26.906 1 97.31 412 ASP A CA 1
ATOM 3138 C C . ASP A 1 412 ? 18.75 14.055 28.141 1 97.31 412 ASP A C 1
ATOM 3140 O O . ASP A 1 412 ? 19.516 13.469 28.891 1 97.31 412 ASP A O 1
ATOM 3144 N N . ASN A 1 413 ? 18.391 15.273 28.328 1 96.88 413 ASN A N 1
ATOM 3145 C CA . ASN A 1 413 ? 18.922 16.078 29.438 1 96.88 413 ASN A CA 1
ATOM 3146 C C . ASN A 1 413 ? 17.938 16.188 30.594 1 96.88 413 ASN A C 1
ATOM 3148 O O . ASN A 1 413 ? 18.125 16.984 31.5 1 96.88 413 ASN A O 1
ATOM 3152 N N . LEU A 1 414 ? 16.891 15.461 30.516 1 97 414 LEU A N 1
ATOM 3153 C CA . LEU A 1 414 ? 15.93 15.312 31.609 1 97 414 LEU A CA 1
ATOM 3154 C C . LEU A 1 414 ? 15.984 13.914 32.188 1 97 414 LEU A C 1
ATOM 3156 O O . LEU A 1 414 ? 16.547 12.992 31.594 1 97 414 LEU A O 1
ATOM 3160 N N . PRO A 1 415 ? 15.484 13.742 33.438 1 96.38 415 PRO A N 1
ATOM 3161 C CA . PRO A 1 415 ? 15.453 12.391 34 1 96.38 415 PRO A CA 1
ATOM 3162 C C . PRO A 1 415 ? 14.617 11.422 33.156 1 96.38 415 PRO A C 1
ATOM 3164 O O . PRO A 1 415 ? 13.695 11.844 32.469 1 96.38 415 PRO A O 1
ATOM 3167 N N . PHE A 1 416 ? 14.914 10.156 33.156 1 97.12 416 PHE A N 1
ATOM 3168 C CA . PHE A 1 416 ? 14.18 9.078 32.5 1 97.12 416 PHE A CA 1
ATOM 3169 C C . PHE A 1 416 ? 14.133 9.297 30.984 1 97.12 416 PHE A C 1
ATOM 3171 O O . PHE A 1 416 ? 13.086 9.125 30.359 1 97.12 416 PHE A O 1
ATOM 3178 N N . ALA A 1 417 ? 15.258 9.672 30.438 1 96.5 417 ALA A N 1
ATOM 3179 C CA . ALA A 1 417 ? 15.359 10.039 29.031 1 96.5 417 ALA A CA 1
ATOM 3180 C C . ALA A 1 417 ? 14.922 8.883 28.141 1 96.5 417 ALA A C 1
ATOM 3182 O O . ALA A 1 417 ? 14.203 9.094 27.156 1 96.5 417 ALA A O 1
ATOM 3183 N N . ALA A 1 418 ? 15.32 7.664 28.438 1 96.56 418 ALA A N 1
ATOM 3184 C CA . ALA A 1 418 ? 14.992 6.504 27.609 1 96.56 418 ALA A CA 1
ATOM 3185 C C . ALA A 1 418 ? 13.484 6.246 27.609 1 96.56 418 ALA A C 1
ATOM 3187 O O . ALA A 1 418 ? 12.898 5.953 26.562 1 96.56 418 ALA A O 1
ATOM 3188 N N . ILE A 1 419 ? 12.852 6.387 28.719 1 96.94 419 ILE A N 1
ATOM 3189 C CA . ILE A 1 419 ? 11.422 6.125 28.859 1 96.94 419 ILE A CA 1
ATOM 3190 C C . ILE A 1 419 ? 10.625 7.199 28.141 1 96.94 419 ILE A C 1
ATOM 3192 O O . ILE A 1 419 ? 9.68 6.891 27.406 1 96.94 419 ILE A O 1
ATOM 3196 N N . THR A 1 420 ? 11.031 8.445 28.359 1 97.38 420 THR A N 1
ATOM 3197 C CA . THR A 1 420 ? 10.273 9.531 27.75 1 97.38 420 THR A CA 1
ATOM 3198 C C . THR A 1 420 ? 10.469 9.539 26.234 1 97.38 420 THR A C 1
ATOM 3200 O O . THR A 1 420 ? 9.539 9.867 25.5 1 97.38 420 THR A O 1
ATOM 3203 N N . SER A 1 421 ? 11.688 9.203 25.828 1 97.62 421 SER A N 1
ATOM 3204 C CA . SER A 1 421 ? 11.922 9.117 24.391 1 97.62 421 SER A CA 1
ATOM 3205 C C . SER A 1 421 ? 11.109 7.988 23.766 1 97.62 421 SER A C 1
ATOM 3207 O O . SER A 1 421 ? 10.578 8.133 22.672 1 97.62 421 SER A O 1
ATOM 3209 N N . PHE A 1 422 ? 11.055 6.84 24.406 1 97.06 422 PHE A N 1
ATOM 3210 C CA . PHE A 1 422 ? 10.234 5.73 23.938 1 97.06 422 PHE A CA 1
ATOM 3211 C C . PHE A 1 422 ? 8.766 6.137 23.859 1 97.06 422 PHE A C 1
ATOM 3213 O O . PHE A 1 422 ? 8.078 5.836 22.891 1 97.06 422 PHE A O 1
ATOM 3220 N N . LEU A 1 423 ? 8.336 6.805 24.875 1 96.69 423 LEU A N 1
ATOM 3221 C CA . LEU A 1 423 ? 6.961 7.305 24.906 1 96.69 423 LEU A CA 1
ATOM 3222 C C . LEU A 1 423 ? 6.703 8.25 23.734 1 96.69 423 LEU A C 1
ATOM 3224 O O . LEU A 1 423 ? 5.637 8.203 23.125 1 96.69 423 LEU A O 1
ATOM 3228 N N . ALA A 1 424 ? 7.664 9.117 23.484 1 97.06 424 ALA A N 1
ATOM 3229 C CA . ALA A 1 424 ? 7.527 10.062 22.375 1 97.06 424 ALA A CA 1
ATOM 3230 C C . ALA A 1 424 ? 7.41 9.336 21.047 1 97.06 424 ALA A C 1
ATOM 3232 O O . ALA A 1 424 ? 6.617 9.719 20.188 1 97.06 424 ALA A O 1
ATOM 3233 N N . VAL A 1 425 ? 8.203 8.305 20.844 1 96.81 425 VAL A N 1
ATOM 3234 C CA . VAL A 1 425 ? 8.133 7.516 19.625 1 96.81 425 VAL A CA 1
ATOM 3235 C C . VAL A 1 425 ? 6.75 6.887 19.484 1 96.81 425 VAL A C 1
ATOM 3237 O O . VAL A 1 425 ? 6.145 6.93 18.422 1 96.81 425 VAL A O 1
ATOM 3240 N N . VAL A 1 426 ? 6.23 6.312 20.516 1 95.81 426 VAL A N 1
ATOM 3241 C CA . VAL A 1 426 ? 4.918 5.672 20.516 1 95.81 426 VAL A CA 1
ATOM 3242 C C . VAL A 1 426 ? 3.84 6.707 20.203 1 95.81 426 VAL A C 1
ATOM 3244 O O . VAL A 1 426 ? 2.912 6.438 19.438 1 95.81 426 VAL A O 1
ATOM 3247 N N . LEU A 1 427 ? 3.992 7.863 20.828 1 95.5 427 LEU A N 1
ATOM 3248 C CA . LEU A 1 427 ? 3.045 8.953 20.594 1 95.5 427 LEU A CA 1
ATOM 3249 C C . LEU A 1 427 ? 2.992 9.32 19.125 1 95.5 427 LEU A C 1
ATOM 3251 O O . LEU A 1 427 ? 1.908 9.453 18.547 1 95.5 427 LEU A O 1
ATOM 3255 N N . VAL A 1 428 ? 4.145 9.508 18.578 1 95.19 428 VAL A N 1
ATOM 3256 C CA . VAL A 1 428 ? 4.219 9.898 17.172 1 95.19 428 VAL A CA 1
ATOM 3257 C C . VAL A 1 428 ? 3.574 8.828 16.297 1 95.19 428 VAL A C 1
ATOM 3259 O O . VAL A 1 428 ? 2.834 9.141 15.359 1 95.19 428 VAL A O 1
ATOM 3262 N N . LEU A 1 429 ? 3.805 7.566 16.578 1 94.31 429 LEU A N 1
ATOM 3263 C CA . LEU A 1 429 ? 3.254 6.465 15.797 1 94.31 429 LEU A CA 1
ATOM 3264 C C . LEU A 1 429 ? 1.734 6.414 15.922 1 94.31 429 LEU A C 1
ATOM 3266 O O . LEU A 1 429 ? 1.032 6.184 14.93 1 94.31 429 LEU A O 1
ATOM 3270 N N . ILE A 1 430 ? 1.24 6.609 17.094 1 92 430 ILE A N 1
ATOM 3271 C CA . ILE A 1 430 ? -0.204 6.574 17.312 1 92 430 ILE A CA 1
ATOM 3272 C C . ILE A 1 430 ? -0.854 7.762 16.609 1 92 430 ILE A C 1
ATOM 3274 O O . ILE A 1 430 ? -1.927 7.629 16.016 1 92 430 ILE A O 1
ATOM 3278 N N . PHE A 1 431 ? -0.214 8.93 16.719 1 92.25 431 PHE A N 1
ATOM 3279 C CA . PHE A 1 431 ? -0.714 10.086 15.977 1 92.25 431 PHE A CA 1
ATOM 3280 C C . PHE A 1 431 ? -0.763 9.789 14.484 1 92.25 431 PHE A C 1
ATOM 3282 O O . PHE A 1 431 ? -1.673 10.242 13.781 1 92.25 431 PHE A O 1
ATOM 3289 N N . PHE A 1 432 ? 0.234 9.055 14.023 1 90.38 432 PHE A N 1
ATOM 3290 C CA . PHE A 1 432 ? 0.284 8.656 12.625 1 90.38 432 PHE A CA 1
ATOM 3291 C C . PHE A 1 432 ? -0.921 7.797 12.258 1 90.38 432 PHE A C 1
ATOM 3293 O O . PHE A 1 432 ? -1.612 8.07 11.273 1 90.38 432 PHE A O 1
ATOM 3300 N N . ILE A 1 433 ? -1.223 6.879 13.047 1 90.19 433 ILE A N 1
ATOM 3301 C CA . ILE A 1 433 ? -2.309 5.941 12.797 1 90.19 433 ILE A CA 1
ATOM 3302 C C . ILE A 1 433 ? -3.646 6.676 12.82 1 90.19 433 ILE A C 1
ATOM 3304 O O . ILE A 1 433 ? -4.473 6.508 11.922 1 90.19 433 ILE A O 1
ATOM 3308 N N . THR A 1 434 ? -3.846 7.496 13.812 1 87.25 434 THR A N 1
ATOM 3309 C CA . THR A 1 434 ? -5.125 8.172 13.984 1 87.25 434 THR A CA 1
ATOM 3310 C C . THR A 1 434 ? -5.328 9.234 12.906 1 87.25 434 THR A C 1
ATOM 3312 O O . THR A 1 434 ? -6.449 9.43 12.43 1 87.25 434 THR A O 1
ATOM 3315 N N . SER A 1 435 ? -4.254 9.938 12.555 1 89.19 435 SER A N 1
ATOM 3316 C CA . SER A 1 435 ? -4.348 10.938 11.492 1 89.19 435 SER A CA 1
ATOM 3317 C C . SER A 1 435 ? -4.645 10.289 10.148 1 89.19 435 SER A C 1
ATOM 3319 O O . SER A 1 435 ? -5.422 10.828 9.352 1 89.19 435 SER A O 1
ATOM 3321 N N . SER A 1 436 ? -3.98 9.164 9.891 1 89.62 436 SER A N 1
ATOM 3322 C CA . SER A 1 436 ? -4.227 8.445 8.648 1 89.62 436 SER A CA 1
ATOM 3323 C C . SER A 1 436 ? -5.668 7.953 8.578 1 89.62 436 SER A C 1
ATOM 3325 O O . SER A 1 436 ? -6.305 8.039 7.523 1 89.62 436 SER A O 1
ATOM 3327 N N . ASP A 1 437 ? -6.148 7.469 9.656 1 87.31 437 ASP A N 1
ATOM 3328 C CA . ASP A 1 437 ? -7.52 6.977 9.727 1 87.31 437 ASP A CA 1
ATOM 3329 C C . ASP A 1 437 ? -8.523 8.109 9.492 1 87.31 437 ASP A C 1
ATOM 3331 O O . ASP A 1 437 ? -9.391 8.008 8.625 1 87.31 437 ASP A O 1
ATOM 3335 N N . SER A 1 438 ? -8.359 9.188 10.219 1 86.56 438 SER A N 1
ATOM 3336 C CA . SER A 1 438 ? -9.281 10.305 10.117 1 86.56 438 SER A CA 1
ATOM 3337 C C . SER A 1 438 ? -9.156 11.008 8.766 1 86.56 438 SER A C 1
ATOM 3339 O O . SER A 1 438 ? -10.148 11.477 8.211 1 86.56 438 SER A O 1
ATOM 3341 N N . GLY A 1 439 ? -7.941 11.133 8.328 1 89.69 439 GLY A N 1
ATOM 3342 C CA . GLY A 1 439 ? -7.711 11.766 7.039 1 89.69 439 GLY A CA 1
ATOM 3343 C C . GLY A 1 439 ? -8.344 11.016 5.883 1 89.69 439 GLY A C 1
ATOM 3344 O O . GLY A 1 439 ? -8.914 11.617 4.977 1 89.69 439 GLY A O 1
ATOM 3345 N N . SER A 1 440 ? -8.203 9.68 5.906 1 90.25 440 SER A N 1
ATOM 3346 C CA . SER A 1 440 ? -8.805 8.867 4.848 1 90.25 440 SER A CA 1
ATOM 3347 C C . SER A 1 440 ? -10.328 8.984 4.855 1 90.25 440 SER A C 1
ATOM 3349 O O . SER A 1 440 ? -10.961 8.945 3.803 1 90.25 440 SER A O 1
ATOM 3351 N N . LEU A 1 441 ? -10.922 9.148 6.035 1 87.12 441 LEU A N 1
ATOM 3352 C CA . LEU A 1 441 ? -12.359 9.336 6.152 1 87.12 441 LEU A CA 1
ATOM 3353 C C . LEU A 1 441 ? -12.797 10.648 5.504 1 87.12 441 LEU A C 1
ATOM 3355 O O . LEU A 1 441 ? -13.82 10.695 4.816 1 87.12 441 LEU A O 1
ATOM 3359 N N . VAL A 1 442 ? -12.016 11.688 5.738 1 89.81 442 VAL A N 1
ATOM 3360 C CA . VAL A 1 442 ? -12.352 12.992 5.188 1 89.81 442 VAL A CA 1
ATOM 3361 C C . VAL A 1 442 ? -12.242 12.961 3.666 1 89.81 442 VAL A C 1
ATOM 3363 O O . VAL A 1 442 ? -13.133 13.43 2.961 1 89.81 442 VAL A O 1
ATOM 3366 N N . ILE A 1 443 ? -11.164 12.406 3.182 1 92.44 443 ILE A N 1
ATOM 3367 C CA . ILE A 1 443 ? -10.969 12.32 1.738 1 92.44 443 ILE A CA 1
ATOM 3368 C C . ILE A 1 443 ? -12.086 11.484 1.119 1 92.44 443 ILE A C 1
ATOM 3370 O O . ILE A 1 443 ? -12.625 11.828 0.063 1 92.44 443 ILE A O 1
ATOM 3374 N N . ASP A 1 444 ? -12.406 10.406 1.819 1 89.31 444 ASP A N 1
ATOM 3375 C CA . ASP A 1 444 ? -13.484 9.547 1.34 1 89.31 444 ASP A CA 1
ATOM 3376 C C . ASP A 1 444 ? -14.812 10.305 1.292 1 89.31 444 ASP A C 1
ATOM 3378 O O . ASP A 1 444 ? -15.602 10.125 0.36 1 89.31 444 ASP A O 1
ATOM 3382 N N . SER A 1 445 ? -15.07 11.133 2.248 1 87.12 445 SER A N 1
ATOM 3383 C CA . SER A 1 445 ? -16.297 11.914 2.295 1 87.12 445 SER A CA 1
ATOM 3384 C C . SER A 1 445 ? -16.375 12.898 1.134 1 87.12 445 SER A C 1
ATOM 3386 O O . SER A 1 445 ? -17.438 13.078 0.526 1 87.12 445 SER A O 1
ATOM 3388 N N . ILE A 1 446 ? -15.273 13.492 0.859 1 89.62 446 ILE A N 1
ATOM 3389 C CA . ILE A 1 446 ? -15.234 14.461 -0.232 1 89.62 446 ILE A CA 1
ATOM 3390 C C . ILE A 1 446 ? -15.43 13.742 -1.566 1 89.62 446 ILE A C 1
ATOM 3392 O O . ILE A 1 446 ? -16.203 14.188 -2.412 1 89.62 446 ILE A O 1
ATOM 3396 N N . THR A 1 447 ? -14.773 12.594 -1.729 1 89.88 447 THR A N 1
ATOM 3397 C CA . THR A 1 447 ? -14.758 11.914 -3.018 1 89.88 447 THR A CA 1
ATOM 3398 C C . THR A 1 447 ? -16.047 11.102 -3.209 1 89.88 447 THR A C 1
ATOM 3400 O O . THR A 1 447 ? -16.297 10.602 -4.305 1 89.88 447 THR A O 1
ATOM 3403 N N . SER A 1 448 ? -16.844 11 -2.131 1 83.06 448 SER A N 1
ATOM 3404 C CA . SER A 1 448 ? -18.125 10.328 -2.242 1 83.06 448 SER A CA 1
ATOM 3405 C C . SER A 1 448 ? -19.266 11.336 -2.34 1 83.06 448 SER A C 1
ATOM 3407 O O . SER A 1 448 ? -20.438 10.961 -2.277 1 83.06 448 SER A O 1
ATOM 3409 N N . GLY A 1 449 ? -18.969 12.555 -2.471 1 77.56 449 GLY A N 1
ATOM 3410 C CA . GLY A 1 449 ? -20 13.578 -2.623 1 77.56 449 GLY A CA 1
ATOM 3411 C C . GLY A 1 449 ? -20.672 13.945 -1.313 1 77.56 449 GLY A C 1
ATOM 3412 O O . GLY A 1 449 ? -21.844 14.328 -1.297 1 77.56 449 GLY A O 1
ATOM 3413 N N . GLY A 1 450 ? -19.969 13.656 -0.203 1 76.5 450 GLY A N 1
ATOM 3414 C CA . GLY A 1 450 ? -20.5 14.047 1.094 1 76.5 450 GLY A CA 1
ATOM 3415 C C . GLY A 1 450 ? -21.25 12.93 1.798 1 76.5 450 GLY A C 1
ATOM 3416 O O . GLY A 1 450 ? -21.859 13.148 2.848 1 76.5 450 GLY A O 1
ATOM 3417 N N . LYS A 1 451 ? -21.094 11.703 1.188 1 71.75 451 LYS A N 1
ATOM 3418 C CA . LYS A 1 451 ? -21.75 10.578 1.837 1 71.75 451 LYS A CA 1
ATOM 3419 C C . LYS A 1 451 ? -21.047 10.203 3.137 1 71.75 451 LYS A C 1
ATOM 3421 O O . LYS A 1 451 ? -19.812 10.219 3.209 1 71.75 451 LYS A O 1
ATOM 3426 N N . THR A 1 452 ? -21.953 10.055 4.141 1 64.94 452 THR A N 1
ATOM 3427 C CA . THR A 1 452 ? -21.375 9.695 5.43 1 64.94 452 THR A CA 1
ATOM 3428 C C . THR A 1 452 ? -21.188 8.18 5.543 1 64.94 452 THR A C 1
ATOM 3430 O O . THR A 1 452 ? -20.406 7.703 6.363 1 64.94 452 THR A O 1
ATOM 3433 N N . ASP A 1 453 ? -21.844 7.422 4.727 1 66.88 453 ASP A N 1
ATOM 3434 C CA . ASP A 1 453 ? -21.766 5.969 4.801 1 66.88 453 ASP A CA 1
ATOM 3435 C C . ASP A 1 453 ? -21.062 5.391 3.58 1 66.88 453 ASP A C 1
ATOM 3437 O O . ASP A 1 453 ? -21.641 4.602 2.834 1 66.88 453 ASP A O 1
ATOM 3441 N N . SER A 1 454 ? -19.922 5.875 3.359 1 68.31 454 SER A N 1
ATOM 3442 C CA . SER A 1 454 ? -19.172 5.348 2.23 1 68.31 454 SER A CA 1
ATOM 3443 C C . SER A 1 454 ? -18.609 3.965 2.539 1 68.31 454 SER A C 1
ATOM 3445 O O . SER A 1 454 ? -18.359 3.637 3.699 1 68.31 454 SER A O 1
ATOM 3447 N N . PRO A 1 455 ? -18.484 3.156 1.51 1 72.81 455 PRO A N 1
ATOM 3448 C CA . PRO A 1 455 ? -17.953 1.805 1.718 1 72.81 455 PRO A CA 1
ATOM 3449 C C . PRO A 1 455 ? -16.562 1.8 2.336 1 72.81 455 PRO A C 1
ATOM 3451 O O . PRO A 1 455 ? -15.734 2.654 2.01 1 72.81 455 PRO A O 1
ATOM 3454 N N . GLN A 1 456 ? -16.359 0.947 3.191 1 80.81 456 GLN A N 1
ATOM 3455 C CA . GLN A 1 456 ? -15.078 0.783 3.877 1 80.81 456 GLN A CA 1
ATOM 3456 C C . GLN A 1 456 ? -13.945 0.561 2.881 1 80.81 456 GLN A C 1
ATOM 3458 O O . GLN A 1 456 ? -12.805 0.933 3.143 1 80.81 456 GLN A O 1
ATOM 3463 N N . SER A 1 457 ? -14.32 0.048 1.765 1 83.75 457 SER A N 1
ATOM 3464 C CA . SER A 1 457 ? -13.32 -0.264 0.749 1 83.75 457 SER A CA 1
ATOM 3465 C C . SER A 1 457 ? -12.656 1.004 0.215 1 83.75 457 SER A C 1
ATOM 3467 O O . SER A 1 457 ? -11.453 1.026 -0.025 1 83.75 457 SER A O 1
ATOM 3469 N N . GLN A 1 458 ? -13.43 2.002 0.083 1 85.56 458 GLN A N 1
ATOM 3470 C CA . GLN A 1 458 ? -12.883 3.256 -0.433 1 85.56 458 GLN A CA 1
ATOM 3471 C C . GLN A 1 458 ? -11.984 3.93 0.597 1 85.56 458 GLN A C 1
ATOM 3473 O O . GLN A 1 458 ? -10.984 4.559 0.238 1 85.56 458 GLN A O 1
ATOM 3478 N N . ARG A 1 459 ? -12.383 3.799 1.771 1 87.56 459 ARG A N 1
ATOM 3479 C CA . ARG A 1 459 ? -11.555 4.344 2.846 1 87.56 459 ARG A CA 1
ATOM 3480 C C . ARG A 1 459 ? -10.203 3.641 2.91 1 87.56 459 ARG A C 1
ATOM 3482 O O . ARG A 1 459 ? -9.172 4.285 3.119 1 87.56 459 ARG A O 1
ATOM 3489 N N . ILE A 1 460 ? -10.211 2.367 2.785 1 89.5 460 ILE A N 1
ATOM 3490 C CA . ILE A 1 460 ? -8.984 1.579 2.789 1 89.5 460 ILE A CA 1
ATOM 3491 C C . ILE A 1 460 ? -8.102 1.995 1.614 1 89.5 460 ILE A C 1
ATOM 3493 O O . ILE A 1 460 ? -6.875 2.082 1.749 1 89.5 460 ILE A O 1
ATOM 3497 N N . PHE A 1 461 ? -8.734 2.27 0.518 1 91.38 461 PHE A N 1
ATOM 3498 C CA . PHE A 1 461 ? -8.016 2.752 -0.654 1 91.38 461 PHE A CA 1
ATOM 3499 C C . PHE A 1 461 ? -7.266 4.039 -0.337 1 91.38 461 PHE A C 1
ATOM 3501 O O . PHE A 1 461 ? -6.066 4.148 -0.598 1 91.38 461 PHE A O 1
ATOM 3508 N N . TRP A 1 462 ? -7.91 4.957 0.214 1 92.75 462 TRP A N 1
ATOM 3509 C CA . TRP A 1 462 ? -7.312 6.262 0.468 1 92.75 462 TRP A CA 1
ATOM 3510 C C . TRP A 1 462 ? -6.25 6.172 1.559 1 92.75 462 TRP A C 1
ATOM 3512 O O . TRP A 1 462 ? -5.242 6.883 1.51 1 92.75 462 TRP A O 1
ATOM 3522 N N . ALA A 1 463 ? -6.512 5.367 2.6 1 92.69 463 ALA A N 1
ATOM 3523 C CA . ALA A 1 463 ? -5.492 5.168 3.623 1 92.69 463 ALA A CA 1
ATOM 3524 C C . ALA A 1 463 ? -4.219 4.582 3.021 1 92.69 463 ALA A C 1
ATOM 3526 O O . ALA A 1 463 ? -3.109 4.965 3.408 1 92.69 463 ALA A O 1
ATOM 3527 N N . THR A 1 464 ? -4.371 3.668 2.068 1 94.56 464 THR A N 1
ATOM 3528 C CA . THR A 1 464 ? -3.24 3.062 1.376 1 94.56 464 THR A CA 1
ATOM 3529 C C . THR A 1 464 ? -2.496 4.102 0.543 1 94.56 464 THR A C 1
ATOM 3531 O O . THR A 1 464 ? -1.265 4.164 0.574 1 94.56 464 THR A O 1
ATOM 3534 N N . ILE A 1 465 ? -3.271 4.906 -0.131 1 95.38 465 ILE A N 1
ATOM 3535 C CA . ILE A 1 465 ? -2.695 5.918 -1.011 1 95.38 465 ILE A CA 1
ATOM 3536 C C . ILE A 1 465 ? -1.945 6.957 -0.179 1 95.38 465 ILE A C 1
ATOM 3538 O O . ILE A 1 465 ? -0.901 7.461 -0.6 1 95.38 465 ILE A O 1
ATOM 3542 N N . GLU A 1 466 ? -2.482 7.27 0.961 1 95.25 466 GLU A N 1
ATOM 3543 C CA . GLU A 1 466 ? -1.821 8.211 1.855 1 95.25 466 GLU A CA 1
ATOM 3544 C C . GLU A 1 466 ? -0.424 7.73 2.232 1 95.25 466 GLU A C 1
ATOM 3546 O O . GLU A 1 466 ? 0.54 8.492 2.178 1 95.25 466 GLU A O 1
ATOM 3551 N N . GLY A 1 467 ? -0.389 6.496 2.674 1 95.12 467 GLY A N 1
ATOM 3552 C CA . GLY A 1 467 ? 0.907 5.922 2.996 1 95.12 467 GLY A CA 1
ATOM 3553 C C . GLY A 1 467 ? 1.852 5.875 1.811 1 95.12 467 GLY A C 1
ATOM 3554 O O . GLY A 1 467 ? 3.045 6.148 1.951 1 95.12 467 GLY A O 1
ATOM 3555 N N . LEU A 1 468 ? 1.284 5.547 0.663 1 95.69 468 LEU A N 1
ATOM 3556 C CA . LEU A 1 468 ? 2.072 5.457 -0.561 1 95.69 468 LEU A CA 1
ATOM 3557 C C . LEU A 1 468 ? 2.666 6.812 -0.927 1 95.69 468 LEU A C 1
ATOM 3559 O O . LEU A 1 468 ? 3.85 6.906 -1.259 1 95.69 468 LEU A O 1
ATOM 3563 N N . VAL A 1 469 ? 1.861 7.859 -0.874 1 96.12 469 VAL A N 1
ATOM 3564 C CA . VAL A 1 469 ? 2.316 9.195 -1.233 1 96.12 469 VAL A CA 1
ATOM 3565 C C . VAL A 1 469 ? 3.389 9.656 -0.248 1 96.12 469 VAL A C 1
ATOM 3567 O O . VAL A 1 469 ? 4.402 10.234 -0.65 1 96.12 469 VAL A O 1
ATOM 3570 N N . ALA A 1 470 ? 3.174 9.406 1.048 1 96.12 470 ALA A N 1
ATOM 3571 C CA . ALA A 1 470 ? 4.176 9.766 2.051 1 96.12 470 ALA A CA 1
ATOM 3572 C C . ALA A 1 470 ? 5.5 9.055 1.779 1 96.12 470 ALA A C 1
ATOM 3574 O O . ALA A 1 470 ? 6.566 9.672 1.841 1 96.12 470 ALA A O 1
ATOM 3575 N N . GLY A 1 471 ? 5.445 7.77 1.46 1 95.5 471 GLY A N 1
ATOM 3576 C CA . GLY A 1 471 ? 6.637 6.992 1.154 1 95.5 471 GLY A CA 1
ATOM 3577 C C . GLY A 1 471 ? 7.371 7.488 -0.08 1 95.5 471 GLY A C 1
ATOM 3578 O O . GLY A 1 471 ? 8.602 7.578 -0.084 1 95.5 471 GLY A O 1
ATOM 3579 N N . VAL A 1 472 ? 6.617 7.82 -1.114 1 94.56 472 VAL A N 1
ATOM 3580 C CA . VAL A 1 472 ? 7.195 8.258 -2.381 1 94.56 472 VAL A CA 1
ATOM 3581 C C . VAL A 1 472 ? 7.875 9.609 -2.199 1 94.56 472 VAL A C 1
ATOM 3583 O O . VAL A 1 472 ? 8.945 9.859 -2.758 1 94.56 472 VAL A O 1
ATOM 3586 N N . LEU A 1 473 ? 7.242 10.5 -1.444 1 93.25 473 LEU A N 1
ATOM 3587 C CA . LEU A 1 473 ? 7.848 11.805 -1.195 1 93.25 473 LEU A CA 1
ATOM 3588 C C . LEU A 1 473 ? 9.172 11.656 -0.449 1 93.25 473 LEU A C 1
ATOM 3590 O O . LEU A 1 473 ? 10.141 12.359 -0.75 1 93.25 473 LEU A O 1
ATOM 3594 N N . LEU A 1 474 ? 9.219 10.758 0.503 1 93.25 474 LEU A N 1
ATOM 3595 C CA . LEU A 1 474 ? 10.469 10.5 1.221 1 93.25 474 LEU A CA 1
ATOM 3596 C C . LEU A 1 474 ? 11.516 9.906 0.292 1 93.25 474 LEU A C 1
ATOM 3598 O O . LEU A 1 474 ? 12.688 10.289 0.336 1 93.25 474 LEU A O 1
ATOM 3602 N N . ALA A 1 475 ? 11.125 8.969 -0.55 1 90.56 475 ALA A N 1
ATOM 3603 C CA . ALA A 1 475 ? 12.047 8.266 -1.44 1 90.56 475 ALA A CA 1
ATOM 3604 C C . ALA A 1 475 ? 12.625 9.211 -2.488 1 90.56 475 ALA A C 1
ATOM 3606 O O . ALA A 1 475 ? 13.812 9.125 -2.82 1 90.56 475 ALA A O 1
ATOM 3607 N N . VAL A 1 476 ? 11.844 10.016 -3.002 1 87.88 476 VAL A N 1
ATOM 3608 C CA . VAL A 1 476 ? 12.266 10.961 -4.039 1 87.88 476 VAL A CA 1
ATOM 3609 C C . VAL A 1 476 ? 13.18 12.023 -3.432 1 87.88 476 VAL A C 1
ATOM 3611 O O . VAL A 1 476 ? 14.125 12.469 -4.074 1 87.88 476 VAL A O 1
ATOM 3614 N N . GLY A 1 477 ? 12.867 12.375 -2.24 1 86.69 477 GLY A N 1
ATOM 3615 C CA . GLY A 1 477 ? 13.656 13.414 -1.604 1 86.69 477 GLY A CA 1
ATOM 3616 C C . GLY A 1 477 ? 15.031 12.945 -1.186 1 86.69 477 GLY A C 1
ATOM 3617 O O . GLY A 1 477 ? 15.977 13.734 -1.137 1 86.69 477 GLY A O 1
ATOM 3618 N N . GLY A 1 478 ? 15.141 11.625 -0.831 1 79.5 478 GLY A N 1
ATOM 3619 C CA . GLY A 1 478 ? 16.422 11.125 -0.365 1 79.5 478 GLY A CA 1
ATOM 3620 C C . GLY A 1 478 ? 16.984 11.914 0.801 1 79.5 478 GLY A C 1
ATOM 3621 O O . GLY A 1 478 ? 16.328 12.062 1.836 1 79.5 478 GLY A O 1
ATOM 3622 N N . VAL A 1 479 ? 18.141 12.633 0.464 1 70.69 479 VAL A N 1
ATOM 3623 C CA . VAL A 1 479 ? 18.797 13.461 1.473 1 70.69 479 VAL A CA 1
ATOM 3624 C C . VAL A 1 479 ? 17.969 14.711 1.742 1 70.69 479 VAL A C 1
ATOM 3626 O O . VAL A 1 479 ? 17.984 15.25 2.854 1 70.69 479 VAL A O 1
ATOM 3629 N N . ALA A 1 480 ? 17.141 15.031 0.79 1 82.75 480 ALA A N 1
ATOM 3630 C CA . ALA A 1 480 ? 16.297 16.219 0.904 1 82.75 480 ALA A CA 1
ATOM 3631 C C . ALA A 1 480 ? 14.844 15.828 1.143 1 82.75 480 ALA A C 1
ATOM 3633 O O . ALA A 1 480 ? 13.93 16.484 0.634 1 82.75 480 ALA A O 1
ATOM 3634 N N . ALA A 1 481 ? 14.688 14.781 1.869 1 82.38 481 ALA A N 1
ATOM 3635 C CA . ALA A 1 481 ? 13.352 14.234 2.104 1 82.38 481 ALA A CA 1
ATOM 3636 C C . ALA A 1 481 ? 12.438 15.281 2.74 1 82.38 481 ALA A C 1
ATOM 3638 O O . ALA A 1 481 ? 11.258 15.383 2.391 1 82.38 481 ALA A O 1
ATOM 3639 N N . LEU A 1 482 ? 12.969 16.047 3.643 1 81.44 482 LEU A N 1
ATOM 3640 C CA . LEU A 1 482 ? 12.188 17.094 4.305 1 81.44 482 LEU A CA 1
ATOM 3641 C C . LEU A 1 482 ? 11.656 18.094 3.293 1 81.44 482 LEU A C 1
ATOM 3643 O O . LEU A 1 482 ? 10.477 18.453 3.326 1 81.44 482 LEU A O 1
ATOM 3647 N N . GLN A 1 483 ? 12.453 18.5 2.426 1 85.19 483 GLN A N 1
ATOM 3648 C CA . GLN A 1 483 ? 12.078 19.484 1.417 1 85.19 483 GLN A CA 1
ATOM 3649 C C . GLN A 1 483 ? 11.039 18.922 0.452 1 85.19 483 GLN A C 1
ATOM 3651 O O . GLN A 1 483 ? 10.156 19.641 -0.013 1 85.19 483 GLN A O 1
ATOM 3656 N N . ALA A 1 484 ? 11.195 17.688 0.135 1 86.44 484 ALA A N 1
ATOM 3657 C CA . ALA A 1 484 ? 10.234 17.047 -0.751 1 86.44 484 ALA A CA 1
ATOM 3658 C C . ALA A 1 484 ? 8.844 17 -0.114 1 86.44 484 ALA A C 1
ATOM 3660 O O . ALA A 1 484 ? 7.84 17.234 -0.785 1 86.44 484 ALA A O 1
ATOM 3661 N N . LEU A 1 485 ? 8.82 16.656 1.14 1 84.44 485 LEU A N 1
ATOM 3662 C CA . LEU A 1 485 ? 7.566 16.656 1.88 1 84.44 485 LEU A CA 1
ATOM 3663 C C . LEU A 1 485 ? 6.949 18.062 1.897 1 84.44 485 LEU A C 1
ATOM 3665 O O . LEU A 1 485 ? 5.754 18.219 1.635 1 84.44 485 LEU A O 1
ATOM 3669 N N . GLN A 1 486 ? 7.762 19.047 2.168 1 88.62 486 GLN A N 1
ATOM 3670 C CA . GLN A 1 486 ? 7.309 20.438 2.205 1 88.62 486 GLN A CA 1
ATOM 3671 C C . GLN A 1 486 ? 6.797 20.875 0.838 1 88.62 486 GLN A C 1
ATOM 3673 O O . GLN A 1 486 ? 5.797 21.594 0.747 1 88.62 486 GLN A O 1
ATOM 3678 N N . ALA A 1 487 ? 7.5 20.453 -0.196 1 88.12 487 ALA A N 1
ATOM 3679 C CA . ALA A 1 487 ? 7.109 20.812 -1.559 1 88.12 487 ALA A CA 1
ATOM 3680 C C . ALA A 1 487 ? 5.715 20.281 -1.886 1 88.12 487 ALA A C 1
ATOM 3682 O O . ALA A 1 487 ? 4.953 20.922 -2.605 1 88.12 487 ALA A O 1
ATOM 3683 N N . GLY A 1 488 ? 5.434 19.125 -1.402 1 88.31 488 GLY A N 1
ATOM 3684 C CA .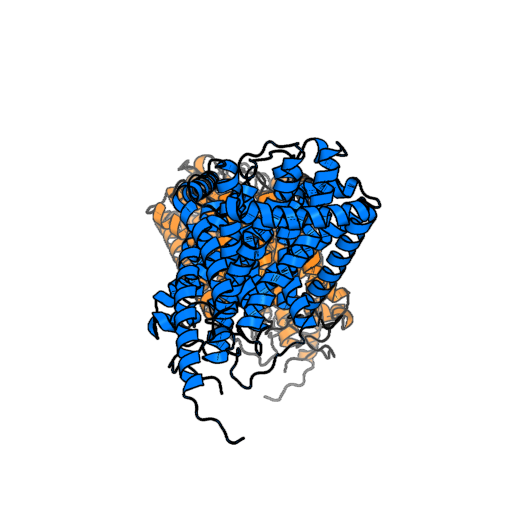 GLY A 1 488 ? 4.105 18.578 -1.604 1 88.31 488 GLY A CA 1
ATOM 3685 C C . GLY A 1 488 ? 3.006 19.453 -1.022 1 88.31 488 GLY A C 1
ATOM 3686 O O . GLY A 1 488 ? 2.037 19.781 -1.712 1 88.31 488 GLY A O 1
ATOM 3687 N N . ALA A 1 489 ? 3.162 19.859 0.162 1 87.44 489 ALA A N 1
ATOM 3688 C CA . ALA A 1 489 ? 2.182 20.703 0.842 1 87.44 489 ALA A CA 1
ATOM 3689 C C . ALA A 1 489 ? 2.086 22.078 0.185 1 87.44 489 ALA A C 1
ATOM 3691 O O . ALA A 1 489 ? 0.988 22.594 -0.019 1 87.44 489 ALA A O 1
ATOM 3692 N N . VAL A 1 490 ? 3.213 22.625 -0.136 1 88.31 490 VAL A N 1
ATOM 3693 C CA . VAL A 1 490 ? 3.27 23.969 -0.688 1 88.31 490 VAL A CA 1
ATOM 3694 C C . VAL A 1 490 ? 2.596 24 -2.059 1 88.31 490 VAL A C 1
ATOM 3696 O O . VAL A 1 490 ? 1.84 24.922 -2.367 1 88.31 490 VAL A O 1
ATOM 3699 N N . SER A 1 491 ? 2.842 22.969 -2.828 1 91.31 491 SER A N 1
ATOM 3700 C CA . SER A 1 491 ? 2.314 22.906 -4.188 1 91.31 491 SER A CA 1
ATOM 3701 C C . SER A 1 491 ? 0.793 22.812 -4.188 1 91.31 491 SER A C 1
ATOM 3703 O O . SER A 1 491 ? 0.129 23.406 -5.039 1 91.31 491 SER A O 1
ATOM 3705 N N . THR A 1 492 ? 0.289 22.109 -3.264 1 90.75 492 THR A N 1
ATOM 3706 C CA . THR A 1 492 ? -1.16 21.938 -3.254 1 90.75 492 THR A CA 1
ATOM 3707 C C . THR A 1 492 ? -1.824 23.047 -2.432 1 90.75 492 THR A C 1
ATOM 3709 O O . THR A 1 492 ? -3.008 23.328 -2.613 1 90.75 492 THR A O 1
ATOM 3712 N N . GLY A 1 493 ? -1.094 23.703 -1.57 1 93.75 493 GLY A N 1
ATOM 3713 C CA . GLY A 1 493 ? -1.609 24.797 -0.774 1 93.75 493 GLY A CA 1
ATOM 3714 C C . GLY A 1 493 ? -1.883 26.047 -1.591 1 93.75 493 GLY A C 1
ATOM 3715 O O . GLY A 1 493 ? -2.795 26.812 -1.275 1 93.75 493 GLY A O 1
ATOM 3716 N N . LEU A 1 494 ? -1.108 26.219 -2.635 1 94.56 494 LEU A N 1
ATOM 3717 C CA . LEU A 1 494 ? -1.201 27.453 -3.41 1 94.56 494 LEU A CA 1
ATOM 3718 C C . LEU A 1 494 ? -2.574 27.594 -4.062 1 94.56 494 LEU A C 1
ATOM 3720 O O . LEU A 1 494 ? -3.277 28.578 -3.842 1 94.56 494 LEU A O 1
ATOM 3724 N N . PRO A 1 495 ? -2.99 26.594 -4.859 1 96.06 495 PRO A N 1
ATOM 3725 C CA . PRO A 1 495 ? -4.328 26.781 -5.43 1 96.06 495 PRO A CA 1
ATOM 3726 C C . PRO A 1 495 ? -5.426 26.812 -4.371 1 96.06 495 PRO A C 1
ATOM 3728 O O . PRO A 1 495 ? -6.434 27.5 -4.543 1 96.06 495 PRO A O 1
ATOM 3731 N N . PHE A 1 496 ? -5.203 26.234 -3.27 1 97.12 496 PHE A N 1
ATOM 3732 C CA . PHE A 1 496 ? -6.27 26.125 -2.281 1 97.12 496 PHE A CA 1
ATOM 3733 C C . PHE A 1 496 ? -6.387 27.406 -1.464 1 97.12 496 PHE A C 1
ATOM 3735 O O . PHE A 1 496 ? -7.445 27.688 -0.897 1 97.12 496 PHE A O 1
ATOM 3742 N N . VAL A 1 497 ? -5.312 28.203 -1.37 1 97.75 497 VAL A N 1
ATOM 3743 C CA . VAL A 1 497 ? -5.41 29.484 -0.671 1 97.75 497 VAL A CA 1
ATOM 3744 C C . VAL A 1 497 ? -6.441 30.375 -1.364 1 97.75 497 VAL A C 1
ATOM 3746 O O . VAL A 1 497 ? -7.191 31.094 -0.704 1 97.75 497 VAL A O 1
ATOM 3749 N N . VAL A 1 498 ? -6.496 30.266 -2.654 1 97.5 498 VAL A N 1
ATOM 3750 C CA . VAL A 1 498 ? -7.465 31.031 -3.422 1 97.5 498 VAL A CA 1
ATOM 3751 C C . VAL A 1 498 ? -8.875 30.547 -3.121 1 97.5 498 VAL A C 1
ATOM 3753 O O . VAL A 1 498 ? -9.805 31.344 -2.957 1 97.5 498 VAL A O 1
ATOM 3756 N N . VAL A 1 499 ? -9.016 29.25 -3.006 1 98 499 VAL A N 1
ATOM 3757 C CA . VAL A 1 499 ? -10.305 28.641 -2.672 1 98 499 VAL A CA 1
ATOM 3758 C C . VAL A 1 499 ? -10.766 29.141 -1.304 1 98 499 VAL A C 1
ATOM 3760 O O . VAL A 1 499 ? -11.945 29.469 -1.121 1 98 499 VAL A O 1
ATOM 3763 N N . LEU A 1 500 ? -9.875 29.281 -0.39 1 98.5 500 LEU A N 1
ATOM 3764 C CA . LEU A 1 500 ? -10.227 29.688 0.964 1 98.5 500 LEU A CA 1
ATOM 3765 C C . LEU A 1 500 ? -10.625 31.172 0.997 1 98.5 500 LEU A C 1
ATOM 3767 O O . LEU A 1 500 ? -11.531 31.547 1.739 1 98.5 500 LEU A O 1
ATOM 3771 N N . LEU A 1 501 ? -9.93 31.984 0.243 1 98.62 501 LEU A N 1
ATOM 3772 C CA . LEU A 1 501 ? -10.281 33.375 0.181 1 98.62 501 LEU A CA 1
ATOM 3773 C C . LEU A 1 501 ? -11.695 33.562 -0.373 1 98.62 501 LEU A C 1
ATOM 3775 O O . LEU A 1 501 ? -12.469 34.375 0.15 1 98.62 501 LEU A O 1
ATOM 3779 N N . LEU A 1 502 ? -12 32.781 -1.393 1 98.44 502 LEU A N 1
ATOM 3780 C CA . LEU A 1 502 ? -13.344 32.844 -1.961 1 98.44 502 LEU A CA 1
ATOM 3781 C C . LEU A 1 502 ? -14.367 32.281 -0.977 1 98.44 502 LEU A C 1
ATOM 3783 O O . LEU A 1 502 ? -15.516 32.75 -0.953 1 98.44 502 LEU A O 1
ATOM 3787 N N . MET A 1 503 ? -13.938 31.344 -0.211 1 98.56 503 MET A N 1
ATOM 3788 C CA . MET A 1 503 ? -14.812 30.766 0.811 1 98.56 503 MET A CA 1
ATOM 3789 C C . MET A 1 503 ? -15.219 31.828 1.833 1 98.56 503 MET A C 1
ATOM 3791 O O . MET A 1 503 ? -16.359 31.844 2.291 1 98.56 503 MET A O 1
ATOM 3795 N N . CYS A 1 504 ? -14.305 32.719 2.186 1 98.69 504 CYS A N 1
ATOM 3796 C CA . CYS A 1 504 ? -14.617 33.812 3.1 1 98.69 504 CYS A CA 1
ATOM 3797 C C . CYS A 1 504 ? -15.734 34.688 2.543 1 98.69 504 CYS A C 1
ATOM 3799 O O . CYS A 1 504 ? -16.672 35.031 3.264 1 98.69 504 CYS A O 1
ATOM 3801 N N . VAL A 1 505 ? -15.594 34.938 1.293 1 98.5 505 VAL A N 1
ATOM 3802 C CA . VAL A 1 505 ? -16.594 35.781 0.643 1 98.5 505 VAL A CA 1
ATOM 3803 C C . VAL A 1 505 ? -17.938 35.062 0.651 1 98.5 505 VAL A C 1
ATOM 3805 O O . VAL A 1 505 ? -18.969 35.656 0.986 1 98.5 505 VAL A O 1
ATOM 3808 N N . SER A 1 506 ? -17.891 33.812 0.288 1 98.5 506 SER A N 1
ATOM 3809 C CA . SER A 1 506 ? -19.125 33.031 0.247 1 98.5 506 SER A CA 1
ATOM 3810 C C . SER A 1 506 ? -19.781 32.938 1.622 1 98.5 506 SER A C 1
ATOM 3812 O O . SER A 1 506 ? -20.984 33.094 1.746 1 98.5 506 SER A O 1
ATOM 3814 N N . LEU A 1 507 ? -18.984 32.688 2.592 1 98.62 507 LEU A N 1
ATOM 3815 C CA . LEU A 1 507 ? -19.484 32.594 3.959 1 98.62 507 LEU A CA 1
ATOM 3816 C C . LEU A 1 507 ? -20.094 33.906 4.414 1 98.62 507 LEU A C 1
ATOM 3818 O O . LEU A 1 507 ? -21.141 33.938 5.047 1 98.62 507 LEU A O 1
ATOM 3822 N N . ALA A 1 508 ? -19.422 35 4.102 1 98.31 508 ALA A N 1
ATOM 3823 C CA . ALA A 1 508 ? -19.922 36.344 4.469 1 98.31 508 ALA A CA 1
ATOM 3824 C C . ALA A 1 508 ? -21.297 36.594 3.861 1 98.31 508 ALA A C 1
ATOM 3826 O O . ALA A 1 508 ? -22.203 37.125 4.535 1 98.31 508 ALA A O 1
ATOM 3827 N N . ILE A 1 509 ? -21.422 36.219 2.621 1 97.75 509 ILE A N 1
ATOM 3828 C CA . ILE A 1 509 ? -22.703 36.406 1.934 1 97.75 509 ILE A CA 1
ATOM 3829 C C . ILE A 1 509 ? -23.766 35.531 2.594 1 97.75 509 ILE A C 1
ATOM 3831 O O . ILE A 1 509 ? -24.875 36 2.865 1 97.75 509 ILE A O 1
ATOM 3835 N N . GLY A 1 510 ? -23.438 34.312 2.832 1 96.81 510 GLY A N 1
ATOM 3836 C CA . GLY A 1 510 ? -24.375 33.406 3.463 1 96.81 510 GLY A CA 1
ATOM 3837 C C . GLY A 1 510 ? -24.828 33.844 4.84 1 96.81 510 GLY A C 1
ATOM 3838 O O . GLY A 1 510 ? -26.016 33.812 5.16 1 96.81 510 GLY A O 1
ATOM 3839 N N . LEU A 1 511 ? -23.938 34.281 5.641 1 97.44 511 LEU A N 1
ATOM 3840 C CA . LEU A 1 511 ? -24.234 34.75 6.996 1 97.44 511 LEU A CA 1
ATOM 3841 C C . LEU A 1 511 ? -25.078 36 6.98 1 97.44 511 LEU A C 1
ATOM 3843 O O . LEU A 1 511 ? -25.984 36.156 7.793 1 97.44 511 LEU A O 1
ATOM 3847 N N . HIS A 1 512 ? -24.734 36.906 6.074 1 95.94 512 HIS A N 1
ATOM 3848 C CA . HIS A 1 512 ? -25.5 38.125 5.969 1 95.94 512 HIS A CA 1
ATOM 3849 C C . HIS A 1 512 ? -26.938 37.844 5.578 1 95.94 512 HIS A C 1
ATOM 3851 O O . HIS A 1 512 ? -27.875 38.469 6.121 1 95.94 512 HIS A O 1
ATOM 3857 N N . HIS A 1 513 ? -27.062 36.969 4.668 1 94.44 513 HIS A N 1
ATOM 3858 C CA . HIS A 1 513 ? -28.406 36.594 4.254 1 94.44 513 HIS A CA 1
ATOM 3859 C C . HIS A 1 513 ? -29.172 35.969 5.406 1 94.44 513 HIS A C 1
ATOM 3861 O O . HIS A 1 513 ? -30.359 36.219 5.578 1 94.44 513 HIS A O 1
ATOM 3867 N N . GLU A 1 514 ? -28.516 35.094 6.121 1 94 514 GLU A N 1
ATOM 3868 C CA . GLU A 1 514 ? -29.156 34.469 7.27 1 94 514 GLU A CA 1
ATOM 3869 C C . GLU A 1 514 ? -29.578 35.5 8.312 1 94 514 GLU A C 1
ATOM 3871 O O . GLU A 1 514 ? -30.656 35.375 8.906 1 94 514 GLU A O 1
ATOM 3876 N N . ARG A 1 515 ? -28.812 36.5 8.523 1 92.75 515 ARG A N 1
ATOM 3877 C CA . ARG A 1 515 ? -29.109 37.531 9.5 1 92.75 515 ARG A CA 1
ATOM 3878 C C . ARG A 1 515 ? -30.344 38.344 9.086 1 92.75 515 ARG A C 1
ATOM 3880 O O . ARG A 1 515 ? -31.156 38.688 9.93 1 92.75 515 ARG A O 1
ATOM 3887 N N . ILE A 1 516 ? -30.438 38.625 7.863 1 90.88 516 ILE A N 1
ATOM 3888 C CA . ILE A 1 516 ? -31.594 39.344 7.336 1 90.88 516 ILE A CA 1
ATOM 3889 C C . ILE A 1 516 ? -32.844 38.531 7.535 1 90.88 516 ILE A C 1
ATOM 3891 O O . ILE A 1 516 ? -33.906 39.062 7.93 1 90.88 516 ILE A O 1
ATOM 3895 N N . LEU A 1 517 ? -32.719 37.281 7.262 1 88.75 517 LEU A N 1
ATOM 3896 C CA . LEU A 1 517 ? -33.875 36.406 7.418 1 88.75 517 LEU A CA 1
ATOM 3897 C C . LEU A 1 517 ? -34.312 36.344 8.875 1 88.75 517 LEU A C 1
ATOM 3899 O O . LEU A 1 517 ? -35.531 36.281 9.156 1 88.75 517 LEU A O 1
ATOM 3903 N N . LEU A 1 518 ? -33.469 36.312 9.766 1 87.56 518 LEU A N 1
ATOM 3904 C CA . LEU A 1 518 ? -33.781 36.219 11.188 1 87.56 518 LEU A CA 1
ATOM 3905 C C . LEU A 1 518 ? -34.406 37.5 11.695 1 87.56 518 LEU A C 1
ATOM 3907 O O . LEU A 1 518 ? -35.219 37.5 12.625 1 87.56 518 LEU A O 1
ATOM 3911 N N . LYS A 1 519 ? -34 38.625 11.102 1 83.25 519 LYS A N 1
ATOM 3912 C CA . LYS A 1 519 ? -34.562 39.906 11.5 1 83.25 519 LYS A CA 1
ATOM 3913 C C . LYS A 1 519 ? -36.031 40.031 11.102 1 83.25 519 LYS A C 1
ATOM 3915 O O . LYS A 1 519 ? -36.812 40.656 11.797 1 83.25 519 LYS A O 1
ATOM 3920 N N . PHE A 1 520 ? -36.375 39.438 9.969 1 78.06 520 PHE A N 1
ATOM 3921 C CA . PHE A 1 520 ? -37.719 39.562 9.461 1 78.06 520 PHE A CA 1
ATOM 3922 C C . PHE A 1 520 ? -38.594 38.375 9.898 1 78.06 520 PHE A C 1
ATOM 3924 O O . PHE A 1 520 ? -39.781 38.312 9.594 1 78.06 520 PHE A O 1
ATOM 3931 N N . ALA A 1 521 ? -38.031 37.344 10.461 1 69.81 521 ALA A N 1
ATOM 3932 C CA . ALA A 1 521 ? -38.812 36.219 10.945 1 69.81 521 ALA A CA 1
ATOM 3933 C C . ALA A 1 521 ? -39.75 36.656 12.086 1 69.81 521 ALA A C 1
ATOM 3935 O O . ALA A 1 521 ? -39.312 37.344 13 1 69.81 521 ALA A O 1
ATOM 3936 N N . PRO A 1 522 ? -41.094 36.562 11.891 1 57.66 522 PRO A N 1
ATOM 3937 C CA . PRO A 1 522 ? -42.062 36.969 12.93 1 57.66 522 PRO A CA 1
ATOM 3938 C C . PRO A 1 522 ? -41.75 36.312 14.281 1 57.66 522 PRO A C 1
ATOM 3940 O O . PRO A 1 522 ? -41.188 35.219 14.336 1 57.66 522 PRO A O 1
ATOM 3943 N N . ASP A 1 523 ? -41.781 37.188 15.336 1 45.59 523 ASP A N 1
ATOM 3944 C CA . ASP A 1 523 ? -41.656 36.656 16.703 1 45.59 523 ASP A CA 1
ATOM 3945 C C . ASP A 1 523 ? -42.562 35.438 16.891 1 45.59 523 ASP A C 1
ATOM 3947 O O . ASP A 1 523 ? -43.75 35.5 16.641 1 45.59 523 ASP A O 1
ATOM 3951 N N . LYS A 1 524 ? -42.25 34.25 16.797 1 41.03 524 LYS A N 1
ATOM 3952 C CA . LYS A 1 524 ? -43.156 33.312 17.406 1 41.03 524 LYS A CA 1
ATOM 3953 C C . LYS A 1 524 ? -43.625 33.781 18.781 1 41.03 524 LYS A C 1
ATOM 3955 O O . LYS A 1 524 ? -42.938 34.562 19.438 1 41.03 524 LYS A O 1
ATOM 3960 N N . ALA A 1 525 ? -45.125 33.531 19.219 1 35.47 525 ALA A N 1
ATOM 3961 C CA . ALA A 1 525 ? -45.781 33.812 20.5 1 35.47 525 ALA A CA 1
ATOM 3962 C C . ALA A 1 525 ? -44.812 33.625 21.656 1 35.47 525 ALA A C 1
ATOM 3964 O O . ALA A 1 525 ? -44.219 32.531 21.797 1 35.47 525 ALA A O 1
ATOM 3965 N N . ALA A 1 526 ? -44.344 34.594 22.203 1 24.64 526 ALA A N 1
ATOM 3966 C CA . ALA A 1 526 ? -44.156 34.531 23.656 1 24.64 526 ALA A CA 1
ATOM 3967 C C . ALA A 1 526 ? -45.344 33.875 24.344 1 24.64 526 ALA A C 1
ATOM 3969 O O . ALA A 1 526 ? -46.469 34.312 24.141 1 24.64 526 ALA A O 1
ATOM 3970 N N . MET B 1 1 ? -27.688 -38.25 -3.244 1 44.47 1 MET B N 1
ATOM 3971 C CA . MET B 1 1 ? -27.438 -37.188 -2.299 1 44.47 1 MET B CA 1
ATOM 3972 C C . MET B 1 1 ? -26.016 -37.25 -1.753 1 44.47 1 MET B C 1
ATOM 3974 O O . MET B 1 1 ? -25.484 -38.344 -1.524 1 44.47 1 MET B O 1
ATOM 3978 N N . ALA B 1 2 ? -25.281 -36.25 -1.801 1 53.53 2 ALA B N 1
ATOM 3979 C CA . ALA B 1 2 ? -23.938 -36.219 -1.229 1 53.53 2 ALA B CA 1
ATOM 3980 C C . ALA B 1 2 ? -23.953 -36.625 0.24 1 53.53 2 ALA B C 1
ATOM 3982 O O . ALA B 1 2 ? -24.875 -36.25 0.986 1 53.53 2 ALA B O 1
ATOM 3983 N N . GLN B 1 3 ? -23.156 -37.594 0.645 1 58.47 3 GLN B N 1
ATOM 3984 C CA . GLN B 1 3 ? -23.016 -38.031 2.033 1 58.47 3 GLN B CA 1
ATOM 3985 C C . GLN B 1 3 ? -22.125 -37.062 2.82 1 58.47 3 GLN B C 1
ATOM 3987 O O . GLN B 1 3 ? -20.891 -37.156 2.746 1 58.47 3 GLN B O 1
ATOM 3992 N N . ARG B 1 4 ? -22.688 -36.125 3.635 1 66.75 4 ARG B N 1
ATOM 3993 C CA . ARG B 1 4 ? -22.016 -35.031 4.305 1 66.75 4 ARG B CA 1
ATOM 3994 C C . ARG B 1 4 ? -21.453 -35.469 5.648 1 66.75 4 ARG B C 1
ATOM 3996 O O . ARG B 1 4 ? -21.984 -36.344 6.297 1 66.75 4 ARG B O 1
ATOM 4003 N N . TYR B 1 5 ? -20.328 -35.062 5.844 1 72.31 5 TYR B N 1
ATOM 4004 C CA . TYR B 1 5 ? -19.781 -35.25 7.188 1 72.31 5 TYR B CA 1
ATOM 4005 C C . TYR B 1 5 ? -20.594 -34.469 8.211 1 72.31 5 TYR B C 1
ATOM 4007 O O . TYR B 1 5 ? -21.125 -33.406 7.91 1 72.31 5 TYR B O 1
ATOM 4015 N N . GLU B 1 6 ? -20.875 -34.969 9.375 1 65.69 6 GLU B N 1
ATOM 4016 C CA . GLU B 1 6 ? -21.531 -34.219 10.453 1 65.69 6 GLU B CA 1
ATOM 4017 C C . GLU B 1 6 ? -20.531 -33.438 11.289 1 65.69 6 GLU B C 1
ATOM 4019 O O . GLU B 1 6 ? -19.578 -34 11.812 1 65.69 6 GLU B O 1
ATOM 4024 N N . THR B 1 7 ? -20.438 -32.156 11 1 62.31 7 THR B N 1
ATOM 4025 C CA . THR B 1 7 ? -19.594 -31.312 11.852 1 62.31 7 THR B CA 1
ATOM 4026 C C . THR B 1 7 ? -20.391 -30.156 12.438 1 62.31 7 THR B C 1
ATOM 4028 O O . THR B 1 7 ? -21.344 -29.672 11.82 1 62.31 7 THR B O 1
ATOM 4031 N N . ASP B 1 8 ? -20.188 -29.781 13.711 1 60.44 8 ASP B N 1
ATOM 4032 C CA . ASP B 1 8 ? -20.859 -28.688 14.398 1 60.44 8 ASP B CA 1
ATOM 4033 C C . ASP B 1 8 ? -20.219 -27.344 14.031 1 60.44 8 ASP B C 1
ATOM 4035 O O . ASP B 1 8 ? -20.609 -26.297 14.562 1 60.44 8 ASP B O 1
ATOM 4039 N N . TYR B 1 9 ? -19.438 -27.422 13.109 1 60.22 9 TYR B N 1
ATOM 4040 C CA . TYR B 1 9 ? -18.719 -26.188 12.836 1 60.22 9 TYR B CA 1
ATOM 4041 C C . TYR B 1 9 ? -19.516 -25.281 11.906 1 60.22 9 TYR B C 1
ATOM 4043 O O . TYR B 1 9 ? -20.078 -25.75 10.906 1 60.22 9 TYR B O 1
ATOM 4051 N N . GLU B 1 10 ? -19.781 -24.078 12.43 1 59.19 10 GLU B N 1
ATOM 4052 C CA . GLU B 1 10 ? -20.422 -23.062 11.586 1 59.19 10 GLU B CA 1
ATOM 4053 C C . GLU B 1 10 ? -19.391 -22.078 11.047 1 59.19 10 GLU B C 1
ATOM 4055 O O . GLU B 1 10 ? -18.5 -21.641 11.773 1 59.19 10 GLU B O 1
ATOM 4060 N N . ILE B 1 11 ? -19.484 -21.938 9.844 1 56.75 11 ILE B N 1
ATOM 4061 C CA . ILE B 1 11 ? -18.594 -21 9.195 1 56.75 11 ILE B CA 1
ATOM 4062 C C . ILE B 1 11 ? -18.594 -19.672 9.953 1 56.75 11 ILE B C 1
ATOM 4064 O O . ILE B 1 11 ? -19.656 -19.141 10.273 1 56.75 11 ILE B O 1
ATOM 4068 N N . GLY B 1 12 ? -17.484 -19.156 10.344 1 56.72 12 GLY B N 1
ATOM 4069 C CA . GLY B 1 12 ? -17.375 -17.875 11.016 1 56.72 12 GLY B CA 1
ATOM 4070 C C . GLY B 1 12 ? -17.391 -17.984 12.523 1 56.72 12 GLY B C 1
ATOM 4071 O O . GLY B 1 12 ? -17.344 -16.969 13.227 1 56.72 12 GLY B O 1
ATOM 4072 N N . GLN B 1 13 ? -17.672 -19.156 13.133 1 52.91 13 GLN B N 1
ATOM 4073 C CA . GLN B 1 13 ? -17.781 -19.359 14.578 1 52.91 13 GLN B CA 1
ATOM 4074 C C . GLN B 1 13 ? -16.5 -18.891 15.289 1 52.91 13 GLN B C 1
ATOM 4076 O O . GLN B 1 13 ? -16.562 -18.453 16.438 1 52.91 13 GLN B O 1
ATOM 4081 N N . GLN B 1 14 ? -15.406 -19.047 14.859 1 50.91 14 GLN B N 1
ATOM 4082 C CA . GLN B 1 14 ? -14.18 -18.75 15.594 1 50.91 14 GLN B CA 1
ATOM 4083 C C . GLN B 1 14 ? -13.82 -17.266 15.477 1 50.91 14 GLN B C 1
ATOM 4085 O O . GLN B 1 14 ? -12.656 -16.891 15.633 1 50.91 14 GLN B O 1
ATOM 4090 N N . ASN B 1 15 ? -14.812 -16.562 15.266 1 49.44 15 ASN B N 1
ATOM 4091 C CA . ASN B 1 15 ? -14.57 -15.117 15.273 1 49.44 15 ASN B CA 1
ATOM 4092 C C . ASN B 1 15 ? -14.445 -14.578 16.688 1 49.44 15 ASN B C 1
ATOM 4094 O O . ASN B 1 15 ? -15.234 -14.93 17.562 1 49.44 15 ASN B O 1
ATOM 4098 N N . ILE B 1 16 ? -13.305 -14.539 17.25 1 47.12 16 ILE B N 1
ATOM 4099 C CA . ILE B 1 16 ? -13.102 -14.023 18.594 1 47.12 16 ILE B CA 1
ATOM 4100 C C . ILE B 1 16 ? -13.281 -12.508 18.594 1 47.12 16 ILE B C 1
ATOM 4102 O O . ILE B 1 16 ? -12.961 -11.836 17.609 1 47.12 16 ILE B O 1
ATOM 4106 N N . ASN B 1 17 ? -14.156 -12.062 19.375 1 42.97 17 ASN B N 1
ATOM 4107 C CA . ASN B 1 17 ? -14.375 -10.633 19.516 1 42.97 17 ASN B CA 1
ATOM 4108 C C . ASN B 1 17 ? -13.5 -10.039 20.625 1 42.97 17 ASN B C 1
ATOM 4110 O O . ASN B 1 17 ? -13.992 -9.641 21.672 1 42.97 17 ASN B O 1
ATOM 4114 N N . PRO B 1 18 ? -12.359 -10.508 20.703 1 39.25 18 PRO B N 1
ATOM 4115 C CA . PRO B 1 18 ? -11.734 -9.742 21.781 1 39.25 18 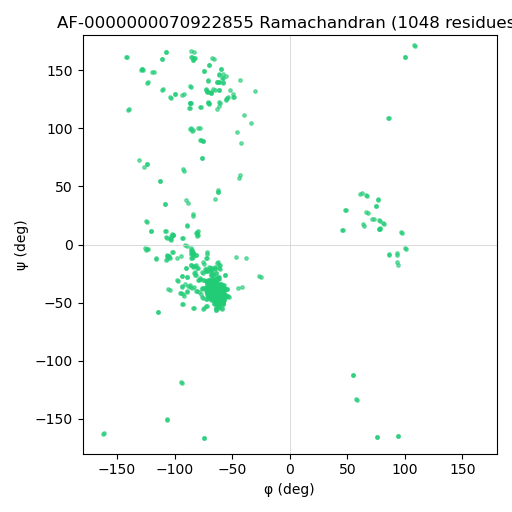PRO B CA 1
ATOM 4116 C C . PRO B 1 18 ? -11.734 -8.234 21.516 1 39.25 18 PRO B C 1
ATOM 4118 O O . PRO B 1 18 ? -11.516 -7.805 20.391 1 39.25 18 PRO B O 1
ATOM 4121 N N . LEU B 1 19 ? -11.875 -7.41 22.734 1 39.84 19 LEU B N 1
ATOM 4122 C CA . LEU B 1 19 ? -11.992 -5.961 22.859 1 39.84 19 LEU B CA 1
ATOM 4123 C C . LEU B 1 19 ? -13.031 -5.406 21.891 1 39.84 19 LEU B C 1
ATOM 4125 O O . LEU B 1 19 ? -12.883 -4.293 21.391 1 39.84 19 LEU B O 1
ATOM 4129 N N . GLY B 1 20 ? -14.078 -6.324 21.609 1 40.09 20 GLY B N 1
ATOM 4130 C CA . GLY B 1 20 ? -15.172 -6 20.719 1 40.09 20 GLY B CA 1
ATOM 4131 C C . GLY B 1 20 ? -14.852 -6.281 19.25 1 40.09 20 GLY B C 1
ATOM 4132 O O . GLY B 1 20 ? -15.617 -5.918 18.359 1 40.09 20 GLY B O 1
ATOM 4133 N N . LEU B 1 21 ? -13.562 -6.582 19.094 1 40.41 21 LEU B N 1
ATOM 4134 C CA . LEU B 1 21 ? -13.086 -6.934 17.75 1 40.41 21 LEU B CA 1
ATOM 4135 C C . LEU B 1 21 ? -13.531 -8.344 17.375 1 40.41 21 LEU B C 1
ATOM 4137 O O . LEU B 1 21 ? -13.367 -9.281 18.156 1 40.41 21 LEU B O 1
ATOM 4141 N N . ASP B 1 22 ? -14.492 -8.484 16.875 1 42.81 22 ASP B N 1
ATOM 4142 C CA . ASP B 1 22 ? -14.734 -9.805 16.297 1 42.81 22 ASP B CA 1
ATOM 4143 C C . ASP B 1 22 ? -13.508 -10.312 15.555 1 42.81 22 ASP B C 1
ATOM 4145 O O . ASP B 1 22 ? -13.305 -9.977 14.383 1 42.81 22 ASP B O 1
ATOM 4149 N N . LEU B 1 23 ? -12.43 -10.375 16.281 1 45.94 23 LEU B N 1
ATOM 4150 C CA . LEU B 1 23 ? -11.242 -11.008 15.703 1 45.94 23 LEU B CA 1
ATOM 4151 C C . LEU B 1 23 ? -11.508 -12.469 15.383 1 45.94 23 LEU B C 1
ATOM 4153 O O . LEU B 1 23 ? -11.422 -13.328 16.266 1 45.94 23 LEU B O 1
ATOM 4157 N N . HIS B 1 24 ? -12.484 -12.953 14.805 1 48.56 24 HIS B N 1
ATOM 4158 C CA . HIS B 1 24 ? -12.688 -14.336 14.383 1 48.56 24 HIS B CA 1
ATOM 4159 C C . HIS B 1 24 ? -11.453 -14.875 13.664 1 48.56 24 HIS B C 1
ATOM 4161 O O . HIS B 1 24 ? -11.406 -16.047 13.305 1 48.56 24 HIS B O 1
ATOM 4167 N N . ASN B 1 25 ? -10.398 -14.336 13.227 1 68.94 25 ASN B N 1
ATOM 4168 C CA . ASN B 1 25 ? -9.617 -15.07 12.234 1 68.94 25 ASN B CA 1
ATOM 4169 C C . ASN B 1 25 ? -8.141 -15.109 12.617 1 68.94 25 ASN B C 1
ATOM 4171 O O . ASN B 1 25 ? -7.348 -14.297 12.141 1 68.94 25 ASN B O 1
ATOM 4175 N N . PRO B 1 26 ? -7.922 -16.031 13.758 1 85.69 26 PRO B N 1
ATOM 4176 C CA . PRO B 1 26 ? -6.496 -16.172 14.062 1 85.69 26 PRO B CA 1
ATOM 4177 C C . PRO B 1 26 ? -5.625 -16.281 12.812 1 85.69 26 PRO B C 1
ATOM 4179 O O . PRO B 1 26 ? -4.488 -15.797 12.805 1 85.69 26 PRO B O 1
ATOM 4182 N N . VAL B 1 27 ? -6.215 -16.953 11.867 1 92.56 27 VAL B N 1
ATOM 4183 C CA . VAL B 1 27 ? -5.449 -17.141 10.633 1 92.56 27 VAL B CA 1
ATOM 4184 C C . VAL B 1 27 ? -5.121 -15.773 10.016 1 92.56 27 VAL B C 1
ATOM 4186 O O . VAL B 1 27 ? -3.998 -15.547 9.562 1 92.56 27 VAL B O 1
ATOM 4189 N N . PHE B 1 28 ? -6.082 -14.867 10.086 1 91 28 PHE B N 1
ATOM 4190 C CA . PHE B 1 28 ? -5.867 -13.531 9.539 1 91 28 PHE B CA 1
ATOM 4191 C C . PHE B 1 28 ? -4.781 -12.797 10.32 1 91 28 PHE B C 1
ATOM 4193 O O . PHE B 1 28 ? -3.854 -12.242 9.727 1 91 28 PHE B O 1
ATOM 4200 N N . VAL B 1 29 ? -4.852 -12.812 11.602 1 89.38 29 VAL B N 1
ATOM 4201 C CA . VAL B 1 29 ? -3.961 -12.039 12.461 1 89.38 29 VAL B CA 1
ATOM 4202 C C . VAL B 1 29 ? -2.549 -12.617 12.391 1 89.38 29 VAL B C 1
ATOM 4204 O O . VAL B 1 29 ? -1.576 -11.883 12.227 1 89.38 29 VAL B O 1
ATOM 4207 N N . VAL B 1 30 ? -2.477 -13.898 12.492 1 93.94 30 VAL B N 1
ATOM 4208 C CA . VAL B 1 30 ? -1.166 -14.539 12.516 1 93.94 30 VAL B CA 1
ATOM 4209 C C . VAL B 1 30 ? -0.479 -14.375 11.164 1 93.94 30 VAL B C 1
ATOM 4211 O O . VAL B 1 30 ? 0.711 -14.062 11.102 1 93.94 30 VAL B O 1
ATOM 4214 N N . SER B 1 31 ? -1.249 -14.625 10.086 1 95.44 31 SER B N 1
ATOM 4215 C CA . SER B 1 31 ? -0.676 -14.477 8.75 1 95.44 31 SER B CA 1
ATOM 4216 C C . SER B 1 31 ? -0.231 -13.039 8.5 1 95.44 31 SER B C 1
ATOM 4218 O O . SER B 1 31 ? 0.859 -12.797 7.977 1 95.44 31 SER B O 1
ATOM 4220 N N . SER B 1 32 ? -1.069 -12.062 8.898 1 93.62 32 SER B N 1
ATOM 4221 C CA . SER B 1 32 ? -0.743 -10.656 8.703 1 93.62 32 SER B CA 1
ATOM 4222 C C . SER B 1 32 ? 0.505 -10.266 9.492 1 93.62 32 SER B C 1
ATOM 4224 O O . SER B 1 32 ? 1.359 -9.539 8.984 1 93.62 32 SER B O 1
ATOM 4226 N N . LEU B 1 33 ? 0.593 -10.734 10.711 1 94.38 33 LEU B N 1
ATOM 4227 C CA . LEU B 1 33 ? 1.728 -10.406 11.562 1 94.38 33 LEU B CA 1
ATOM 4228 C C . LEU B 1 33 ? 3.02 -10.984 11 1 94.38 33 LEU B C 1
ATOM 4230 O O . LEU B 1 33 ? 4.059 -10.312 11.008 1 94.38 33 LEU B O 1
ATOM 4234 N N . LEU B 1 34 ? 2.936 -12.203 10.555 1 95.62 34 LEU B N 1
ATOM 4235 C CA . LEU B 1 34 ? 4.125 -12.844 10 1 95.62 34 LEU B CA 1
ATOM 4236 C C . LEU B 1 34 ? 4.586 -12.133 8.734 1 95.62 34 LEU B C 1
ATOM 4238 O O . LEU B 1 34 ? 5.785 -11.922 8.539 1 95.62 34 LEU B O 1
ATOM 4242 N N . ILE B 1 35 ? 3.682 -11.781 7.93 1 95.88 35 ILE B N 1
ATOM 4243 C CA . ILE B 1 35 ? 4.004 -11.078 6.691 1 95.88 35 ILE B CA 1
ATOM 4244 C C . ILE B 1 35 ? 4.582 -9.703 7.02 1 95.88 35 ILE B C 1
ATOM 4246 O O . ILE B 1 35 ? 5.57 -9.281 6.414 1 95.88 35 ILE B O 1
ATOM 4250 N N . LEU B 1 36 ? 3.982 -9.023 7.957 1 93.94 36 LEU B N 1
ATOM 4251 C CA . LEU B 1 36 ? 4.449 -7.699 8.359 1 93.94 36 LEU B CA 1
ATOM 4252 C C . LEU B 1 36 ? 5.859 -7.773 8.938 1 93.94 36 LEU B C 1
ATOM 4254 O O . LEU B 1 36 ? 6.688 -6.895 8.688 1 93.94 36 LEU B O 1
ATOM 4258 N N . LEU B 1 37 ? 6.074 -8.758 9.766 1 95.06 37 LEU B N 1
ATOM 4259 C CA . LEU B 1 37 ? 7.41 -8.953 10.328 1 95.06 37 LEU B CA 1
ATOM 4260 C C . LEU B 1 37 ? 8.438 -9.141 9.219 1 95.06 37 LEU B C 1
ATOM 4262 O O . LEU B 1 37 ? 9.547 -8.602 9.297 1 95.06 37 LEU B O 1
ATOM 4266 N N . PHE B 1 38 ? 8.094 -9.898 8.234 1 94.56 38 PHE B N 1
ATOM 4267 C CA . PHE B 1 38 ? 8.977 -10.109 7.09 1 94.56 38 PHE B CA 1
ATOM 4268 C C . PHE B 1 38 ? 9.227 -8.797 6.359 1 94.56 38 PHE B C 1
ATOM 4270 O O . PHE B 1 38 ? 10.375 -8.469 6.047 1 94.56 38 PHE B O 1
ATOM 4277 N N . VAL B 1 39 ? 8.18 -8.039 6.098 1 94.31 39 VAL B N 1
ATOM 4278 C CA . VAL B 1 39 ? 8.266 -6.801 5.332 1 94.31 39 VAL B CA 1
ATOM 4279 C C . VAL B 1 39 ? 9.102 -5.777 6.098 1 94.31 39 VAL B C 1
ATOM 4281 O O . VAL B 1 39 ? 10.047 -5.199 5.547 1 94.31 39 VAL B O 1
ATOM 4284 N N . VAL B 1 40 ? 8.836 -5.578 7.344 1 93.81 40 VAL B N 1
ATOM 4285 C CA . VAL B 1 40 ? 9.508 -4.582 8.172 1 93.81 40 VAL B CA 1
ATOM 4286 C C . VAL B 1 40 ? 10.969 -4.992 8.383 1 93.81 40 VAL B C 1
ATOM 4288 O O . VAL B 1 40 ? 11.875 -4.168 8.258 1 93.81 40 VAL B O 1
ATOM 4291 N N . GLY B 1 41 ? 11.164 -6.273 8.75 1 94.31 41 GLY B N 1
ATOM 4292 C CA . GLY B 1 41 ? 12.523 -6.762 8.914 1 94.31 41 GLY B CA 1
ATOM 4293 C C . GLY B 1 41 ? 13.367 -6.594 7.664 1 94.31 41 GLY B C 1
ATOM 4294 O O . GLY B 1 41 ? 14.547 -6.25 7.754 1 94.31 41 GLY B O 1
ATOM 4295 N N . SER B 1 42 ? 12.758 -6.828 6.52 1 93.94 42 SER B N 1
ATOM 4296 C CA . SER B 1 42 ? 13.461 -6.734 5.25 1 93.94 42 SER B CA 1
ATOM 4297 C C . SER B 1 42 ? 13.781 -5.281 4.898 1 93.94 42 SER B C 1
ATOM 4299 O O . SER B 1 42 ? 14.82 -4.996 4.305 1 93.94 42 SER B O 1
ATOM 4301 N N . LEU B 1 43 ? 12.961 -4.367 5.277 1 92.06 43 LEU B N 1
ATOM 4302 C CA . LEU B 1 43 ? 13.164 -2.959 4.961 1 92.06 43 LEU B CA 1
ATOM 4303 C C . LEU B 1 43 ? 14.172 -2.324 5.914 1 92.06 43 LEU B C 1
ATOM 4305 O O . LEU B 1 43 ? 15.008 -1.524 5.496 1 92.06 43 LEU B O 1
ATOM 4309 N N . VAL B 1 44 ? 14.094 -2.686 7.176 1 92.06 44 VAL B N 1
ATOM 4310 C CA . VAL B 1 44 ? 14.953 -2.086 8.188 1 92.06 44 VAL B CA 1
ATOM 4311 C C . VAL B 1 44 ? 16.375 -2.646 8.062 1 92.06 44 VAL B C 1
ATOM 4313 O O . VAL B 1 44 ? 17.344 -1.927 8.273 1 92.06 44 VAL B O 1
ATOM 4316 N N . PHE B 1 45 ? 16.484 -3.967 7.742 1 93.31 45 PHE B N 1
ATOM 4317 C CA . PHE B 1 45 ? 17.766 -4.645 7.586 1 93.31 45 PHE B CA 1
ATOM 4318 C C . PHE B 1 45 ? 17.875 -5.289 6.211 1 93.31 45 PHE B C 1
ATOM 4320 O O . PHE B 1 45 ? 17.984 -6.512 6.102 1 93.31 45 PHE B O 1
ATOM 4327 N N . PRO B 1 46 ? 17.984 -4.488 5.164 1 90.75 46 PRO B N 1
ATOM 4328 C CA . PRO B 1 46 ? 17.891 -5.023 3.803 1 90.75 46 PRO B CA 1
ATOM 4329 C C . PRO B 1 46 ? 19.047 -5.961 3.459 1 90.75 46 PRO B C 1
ATOM 4331 O O . PRO B 1 46 ? 18.844 -6.984 2.805 1 90.75 46 PRO B O 1
ATOM 4334 N N . GLU B 1 47 ? 20.312 -5.637 3.859 1 91.81 47 GLU B N 1
ATOM 4335 C CA . GLU B 1 47 ? 21.453 -6.48 3.555 1 91.81 47 GLU B CA 1
ATOM 4336 C C . GLU B 1 47 ? 21.344 -7.836 4.254 1 91.81 47 GLU B C 1
ATOM 4338 O O . GLU B 1 47 ? 21.578 -8.875 3.637 1 91.81 47 GLU B O 1
ATOM 4343 N N . GLN B 1 48 ? 20.922 -7.762 5.551 1 92.38 48 GLN B N 1
ATOM 4344 C CA . GLN B 1 48 ? 20.734 -9 6.309 1 92.38 48 GLN B CA 1
ATOM 4345 C C . GLN B 1 48 ? 19.594 -9.836 5.742 1 92.38 48 GLN B C 1
ATOM 4347 O O . GLN B 1 48 ? 19.688 -11.062 5.703 1 92.38 48 GLN B O 1
ATOM 4352 N N . ALA B 1 49 ? 18.594 -9.188 5.332 1 92.5 49 ALA B N 1
ATOM 4353 C CA . ALA B 1 49 ? 17.453 -9.875 4.758 1 92.5 49 ALA B CA 1
ATOM 4354 C C . ALA B 1 49 ? 17.828 -10.57 3.449 1 92.5 49 ALA B C 1
ATOM 4356 O O . ALA B 1 49 ? 17.438 -11.719 3.211 1 92.5 49 ALA B O 1
ATOM 4357 N N . ASN B 1 50 ? 18.531 -9.883 2.598 1 92.06 50 ASN B N 1
ATOM 4358 C CA . ASN B 1 50 ? 19 -10.461 1.336 1 92.06 50 ASN B CA 1
ATOM 4359 C C . ASN B 1 50 ? 19.875 -11.688 1.565 1 92.06 50 ASN B C 1
ATOM 4361 O O . ASN B 1 50 ? 19.703 -12.711 0.895 1 92.06 50 ASN B O 1
ATOM 4365 N N . ASP B 1 51 ? 20.766 -11.555 2.52 1 92.5 51 ASP B N 1
ATOM 4366 C CA . ASP B 1 51 ? 21.656 -12.672 2.859 1 92.5 51 ASP B CA 1
ATOM 4367 C C . ASP B 1 51 ? 20.859 -13.859 3.396 1 92.5 51 ASP B C 1
ATOM 4369 O O . ASP B 1 51 ? 21.125 -15.008 3.043 1 92.5 51 ASP B O 1
ATOM 4373 N N . ALA B 1 52 ? 19.906 -13.539 4.203 1 92.12 52 ALA B N 1
ATOM 4374 C CA . ALA B 1 52 ? 19.094 -14.594 4.809 1 92.12 52 ALA B CA 1
ATOM 4375 C C . ALA B 1 52 ? 18.25 -15.305 3.756 1 92.12 52 ALA B C 1
ATOM 4377 O O . ALA B 1 52 ? 18.109 -16.531 3.779 1 92.12 52 ALA B O 1
ATOM 4378 N N . LEU B 1 53 ? 17.672 -14.602 2.875 1 90.62 53 LEU B N 1
ATOM 4379 C CA . LEU B 1 53 ? 16.859 -15.172 1.807 1 90.62 53 LEU B CA 1
ATOM 4380 C C . LEU B 1 53 ? 17.703 -16.047 0.893 1 90.62 53 LEU B C 1
ATOM 4382 O O . LEU B 1 53 ? 17.297 -17.172 0.557 1 90.62 53 LEU B O 1
ATOM 4386 N N . GLY B 1 54 ? 18.844 -15.531 0.488 1 90.19 54 GLY B N 1
ATOM 4387 C CA . GLY B 1 54 ? 19.734 -16.297 -0.352 1 90.19 54 GLY B CA 1
ATOM 4388 C C . GLY B 1 54 ? 20.234 -17.578 0.309 1 90.19 54 GLY B C 1
ATOM 4389 O O . GLY B 1 54 ? 20.234 -18.641 -0.314 1 90.19 54 GLY B O 1
ATOM 4390 N N . ALA B 1 55 ? 20.578 -17.406 1.58 1 92.5 55 ALA B N 1
ATOM 4391 C CA . ALA B 1 55 ? 21.078 -18.562 2.328 1 92.5 55 ALA B CA 1
ATOM 4392 C C . ALA B 1 55 ? 19.969 -19.609 2.516 1 92.5 55 ALA B C 1
ATOM 4394 O O . ALA B 1 55 ? 20.234 -20.812 2.457 1 92.5 55 ALA B O 1
ATOM 4395 N N . THR B 1 56 ? 18.781 -19.141 2.738 1 92.5 56 THR B N 1
ATOM 4396 C CA . THR B 1 56 ? 17.656 -20.047 2.932 1 92.5 56 THR B CA 1
ATOM 4397 C C . THR B 1 56 ? 17.344 -20.797 1.639 1 92.5 56 THR B C 1
ATOM 4399 O O . THR B 1 56 ? 17.094 -22 1.656 1 92.5 56 THR B O 1
ATOM 4402 N N . ARG B 1 57 ? 17.297 -20.078 0.567 1 91.19 57 ARG B N 1
ATOM 4403 C CA . ARG B 1 57 ? 17.031 -20.703 -0.73 1 91.19 57 ARG B CA 1
ATOM 4404 C C . ARG B 1 57 ? 18.047 -21.797 -1.029 1 91.19 57 ARG B C 1
ATOM 4406 O O . ARG B 1 57 ? 17.672 -22.906 -1.447 1 91.19 57 ARG B O 1
ATOM 4413 N N . VAL B 1 58 ? 19.344 -21.547 -0.774 1 91.12 58 VAL B N 1
ATOM 4414 C CA . VAL B 1 58 ? 20.422 -22.5 -1.033 1 91.12 58 VAL B CA 1
ATOM 4415 C C . VAL B 1 58 ? 20.297 -23.688 -0.079 1 91.12 58 VAL B C 1
ATOM 4417 O O . VAL B 1 58 ? 20.438 -24.844 -0.49 1 91.12 58 VAL B O 1
ATOM 4420 N N . TRP B 1 59 ? 19.938 -23.344 1.132 1 93.38 59 TRP B N 1
ATOM 4421 C CA . TRP B 1 59 ? 19.812 -24.391 2.135 1 93.38 59 TRP B CA 1
ATOM 4422 C C . TRP B 1 59 ? 18.672 -25.344 1.785 1 93.38 59 TRP B C 1
ATOM 4424 O O . TRP B 1 59 ? 18.812 -26.562 1.878 1 93.38 59 TRP B O 1
ATOM 4434 N N . ILE B 1 60 ? 17.609 -24.859 1.352 1 93.31 60 ILE B N 1
ATOM 4435 C CA . ILE B 1 60 ? 16.453 -25.672 0.986 1 93.31 60 ILE B CA 1
ATOM 4436 C C . ILE B 1 60 ? 16.781 -26.5 -0.259 1 93.31 60 ILE B C 1
ATOM 4438 O O . ILE B 1 60 ? 16.453 -27.688 -0.33 1 93.31 60 ILE B O 1
ATOM 4442 N N . GLY B 1 61 ? 17.438 -25.922 -1.224 1 89.5 61 GLY B N 1
ATOM 4443 C CA . GLY B 1 61 ? 17.812 -26.609 -2.453 1 89.5 61 GLY B CA 1
ATOM 4444 C C . GLY B 1 61 ? 18.781 -27.75 -2.23 1 89.5 61 GLY B C 1
ATOM 4445 O O . GLY B 1 61 ? 18.672 -28.797 -2.877 1 89.5 61 GLY B O 1
ATOM 4446 N N . GLU B 1 62 ? 19.625 -27.562 -1.284 1 90.5 62 GLU B N 1
ATOM 4447 C CA . GLU B 1 62 ? 20.672 -28.562 -1.064 1 90.5 62 GLU B CA 1
ATOM 4448 C C . GLU B 1 62 ? 20.203 -29.641 -0.092 1 90.5 62 GLU B C 1
ATOM 4450 O O . GLU B 1 62 ? 20.609 -30.797 -0.191 1 90.5 62 GLU B O 1
ATOM 4455 N N . THR B 1 63 ? 19.297 -29.234 0.77 1 93.81 63 THR B N 1
ATOM 4456 C CA . THR B 1 63 ? 18.938 -30.141 1.847 1 93.81 63 THR B CA 1
ATOM 4457 C C . THR B 1 63 ? 17.672 -30.906 1.509 1 93.81 63 THR B C 1
ATOM 4459 O O . THR B 1 63 ? 17.516 -32.094 1.875 1 93.81 63 THR B O 1
ATOM 4462 N N . PHE B 1 64 ? 16.781 -30.297 0.75 1 95.5 64 PHE B N 1
ATOM 4463 C CA . PHE B 1 64 ? 15.461 -30.906 0.601 1 95.5 64 PHE B CA 1
ATOM 4464 C C . PHE B 1 64 ? 15.141 -31.141 -0.87 1 95.5 64 PHE B C 1
ATOM 4466 O O . PHE B 1 64 ? 13.977 -31.312 -1.235 1 95.5 64 PHE B O 1
ATOM 4473 N N . ASP B 1 65 ? 16.172 -31.156 -1.692 1 94.81 65 ASP B N 1
ATOM 4474 C CA . ASP B 1 65 ? 15.945 -31.375 -3.115 1 94.81 65 ASP B CA 1
ATOM 4475 C C . ASP B 1 65 ? 15.234 -32.719 -3.348 1 94.81 65 ASP B C 1
ATOM 4477 O O . ASP B 1 65 ? 14.297 -32.781 -4.145 1 94.81 65 ASP B O 1
ATOM 4481 N N . TRP B 1 66 ? 15.539 -33.719 -2.6 1 94.44 66 TRP B N 1
ATOM 4482 C CA . TRP B 1 66 ? 14.938 -35.031 -2.752 1 94.44 66 TRP B CA 1
ATOM 4483 C C . TRP B 1 66 ? 13.453 -35 -2.4 1 94.44 66 TRP B C 1
ATOM 4485 O O . TRP B 1 66 ? 12.648 -35.719 -3.02 1 94.44 66 TRP B O 1
ATOM 4495 N N . LEU B 1 67 ? 13.078 -34.219 -1.449 1 96.38 67 LEU B N 1
ATOM 4496 C CA . LEU B 1 67 ? 11.688 -34.125 -1.024 1 96.38 67 LEU B CA 1
ATOM 4497 C C . LEU B 1 67 ? 10.828 -33.5 -2.111 1 96.38 67 LEU B C 1
ATOM 4499 O O . LEU B 1 67 ? 9.758 -34 -2.447 1 96.38 67 LEU B O 1
ATOM 4503 N N . PHE B 1 68 ? 11.32 -32.438 -2.66 1 96.56 68 PHE B N 1
ATOM 4504 C CA . PHE B 1 68 ? 10.57 -31.75 -3.697 1 96.56 68 PHE B CA 1
ATOM 4505 C C . PHE B 1 68 ? 10.398 -32.625 -4.93 1 96.56 68 PHE B C 1
ATOM 4507 O O . PHE B 1 68 ? 9.305 -32.719 -5.488 1 96.56 68 PHE B O 1
ATOM 4514 N N . LEU B 1 69 ? 11.477 -33.219 -5.367 1 97.19 69 LEU B N 1
ATOM 4515 C CA . LEU B 1 69 ? 11.414 -34 -6.578 1 97.19 69 LEU B CA 1
ATOM 4516 C C . LEU B 1 69 ? 10.539 -35.25 -6.359 1 97.19 69 LEU B C 1
ATOM 4518 O O . LEU B 1 69 ? 9.719 -35.594 -7.215 1 97.19 69 LEU B O 1
ATOM 4522 N N . SER B 1 70 ? 10.711 -35.906 -5.262 1 97.69 70 SER B N 1
ATOM 4523 C CA . SER B 1 70 ? 9.914 -37.094 -4.973 1 97.69 70 SER B CA 1
ATOM 4524 C C . SER B 1 70 ? 8.438 -36.75 -4.816 1 97.69 70 SER B C 1
ATOM 4526 O O . SER B 1 70 ? 7.562 -37.5 -5.246 1 97.69 70 SER B O 1
ATOM 4528 N N . ALA B 1 71 ? 8.234 -35.688 -4.164 1 98.19 71 ALA B N 1
ATOM 4529 C CA . ALA B 1 71 ? 6.848 -35.25 -4.023 1 98.19 71 ALA B CA 1
ATOM 4530 C C . ALA B 1 71 ? 6.211 -35 -5.391 1 98.19 71 ALA B C 1
ATOM 4532 O O . ALA B 1 71 ? 5.086 -35.438 -5.645 1 98.19 71 ALA B O 1
ATOM 4533 N N . GLY B 1 72 ? 6.965 -34.281 -6.25 1 97.88 72 GLY B N 1
ATOM 4534 C CA . GLY B 1 72 ? 6.469 -34.094 -7.602 1 97.88 72 GLY B CA 1
ATOM 4535 C C . GLY B 1 72 ? 6.094 -35.406 -8.297 1 97.88 72 GLY B C 1
ATOM 4536 O O . GLY B 1 72 ? 5.031 -35.5 -8.914 1 97.88 72 GLY B O 1
ATOM 4537 N N . ASN B 1 73 ? 6.934 -36.312 -8.156 1 98.31 73 ASN B N 1
ATOM 4538 C CA . ASN B 1 73 ? 6.68 -37.625 -8.742 1 98.31 73 ASN B CA 1
ATOM 4539 C C . ASN B 1 73 ? 5.457 -38.312 -8.117 1 98.31 73 ASN B C 1
ATOM 4541 O O . ASN B 1 73 ? 4.641 -38.906 -8.828 1 98.31 73 ASN B O 1
ATOM 4545 N N . LEU B 1 74 ? 5.367 -38.188 -6.852 1 98.5 74 LEU B N 1
ATOM 4546 C CA . LEU B 1 74 ? 4.281 -38.844 -6.129 1 98.5 74 LEU B CA 1
ATOM 4547 C C . LEU B 1 74 ? 2.938 -38.219 -6.5 1 98.5 74 LEU B C 1
ATOM 4549 O O . LEU B 1 74 ? 1.924 -38.906 -6.57 1 98.5 74 LEU B O 1
ATOM 4553 N N . PHE B 1 75 ? 2.916 -36.938 -6.641 1 98.81 75 PHE B N 1
ATOM 4554 C CA . PHE B 1 75 ? 1.671 -36.281 -7.031 1 98.81 75 PHE B CA 1
ATOM 4555 C C . PHE B 1 75 ? 1.203 -36.781 -8.391 1 98.81 75 PHE B C 1
ATOM 4557 O O . PHE B 1 75 ? 0.01 -37.031 -8.594 1 98.81 75 PHE B O 1
ATOM 4564 N N . VAL B 1 76 ? 2.135 -36.938 -9.352 1 98.62 76 VAL B N 1
ATOM 4565 C CA . VAL B 1 76 ? 1.792 -37.438 -10.68 1 98.62 76 VAL B CA 1
ATOM 4566 C C . VAL B 1 76 ? 1.285 -38.875 -10.562 1 98.62 76 VAL B C 1
ATOM 4568 O O . VAL B 1 76 ? 0.259 -39.219 -11.156 1 98.62 76 VAL B O 1
ATOM 4571 N N . LEU B 1 77 ? 1.949 -39.656 -9.797 1 98.62 77 LEU B N 1
ATOM 4572 C CA . LEU B 1 77 ? 1.557 -41.062 -9.625 1 98.62 77 LEU B CA 1
ATOM 4573 C C . LEU B 1 77 ? 0.194 -41.156 -8.945 1 98.62 77 LEU B C 1
ATOM 4575 O O . LEU B 1 77 ? -0.618 -42 -9.305 1 98.62 77 LEU B O 1
ATOM 4579 N N . PHE B 1 78 ? 0.002 -40.375 -7.945 1 98.81 78 PHE B N 1
ATOM 4580 C CA . PHE B 1 78 ? -1.277 -40.344 -7.246 1 98.81 78 PHE B CA 1
ATOM 4581 C C . PHE B 1 78 ? -2.412 -40 -8.203 1 98.81 78 PHE B C 1
ATOM 4583 O O . PHE B 1 78 ? -3.461 -40.656 -8.188 1 98.81 78 PHE B O 1
ATOM 4590 N N . CYS B 1 79 ? -2.219 -39 -9.039 1 98.81 79 CYS B N 1
ATOM 4591 C CA . CYS B 1 79 ? -3.227 -38.625 -10.016 1 98.81 79 CYS B CA 1
ATOM 4592 C C . CYS B 1 79 ? -3.49 -39.75 -11.008 1 98.81 79 CYS B C 1
ATOM 4594 O O . CYS B 1 79 ? -4.641 -40 -11.352 1 98.81 79 CYS B O 1
ATOM 4596 N N . LEU B 1 80 ? -2.441 -40.406 -11.438 1 98.5 80 LEU B N 1
ATOM 4597 C CA . LEU B 1 80 ? -2.605 -41.531 -12.352 1 98.5 80 LEU B CA 1
ATOM 4598 C C . LEU B 1 80 ? -3.395 -42.656 -11.695 1 98.5 80 LEU B C 1
ATOM 4600 O O . LEU B 1 80 ? -4.234 -43.281 -12.344 1 98.5 80 LEU B O 1
ATOM 4604 N N . ALA B 1 81 ? -3.119 -42.844 -10.461 1 98.56 81 ALA B N 1
ATOM 4605 C CA . ALA B 1 81 ? -3.867 -43.875 -9.719 1 98.56 81 ALA B CA 1
ATOM 4606 C C . ALA B 1 81 ? -5.352 -43.531 -9.656 1 98.56 81 ALA B C 1
ATOM 4608 O O . ALA B 1 81 ? -6.207 -44.406 -9.789 1 98.56 81 ALA B O 1
ATOM 4609 N N . LEU B 1 82 ? -5.672 -42.281 -9.422 1 98.5 82 LEU B N 1
ATOM 4610 C CA . LEU B 1 82 ? -7.059 -41.875 -9.328 1 98.5 82 LEU B CA 1
ATOM 4611 C C . LEU B 1 82 ? -7.781 -42.062 -10.656 1 98.5 82 LEU B C 1
ATOM 4613 O O . LEU B 1 82 ? -8.992 -42.281 -10.68 1 98.5 82 LEU B O 1
ATOM 4617 N N . ILE B 1 83 ? -7.047 -41.938 -11.75 1 98.38 83 ILE B N 1
ATOM 4618 C CA . ILE B 1 83 ? -7.633 -42.125 -13.07 1 98.38 83 ILE B CA 1
ATOM 4619 C C . ILE B 1 83 ? -7.941 -43.594 -13.305 1 98.38 83 ILE B C 1
ATOM 4621 O O . ILE B 1 83 ? -8.984 -43.938 -13.859 1 98.38 83 ILE B O 1
ATOM 4625 N N . LEU B 1 84 ? -7.117 -44.469 -12.812 1 98.12 84 LEU B N 1
ATOM 4626 C CA . LEU B 1 84 ? -7.184 -45.906 -13.164 1 98.12 84 LEU B CA 1
ATOM 4627 C C . LEU B 1 84 ? -8.031 -46.656 -12.156 1 98.12 84 LEU B C 1
ATOM 4629 O O . LEU B 1 84 ? -8.633 -47.688 -12.492 1 98.12 84 LEU B O 1
ATOM 4633 N N . LEU B 1 85 ? -8.133 -46.219 -10.938 1 97.38 85 LEU B N 1
ATOM 4634 C CA . LEU B 1 85 ? -8.797 -46.969 -9.867 1 97.38 85 LEU B CA 1
ATOM 4635 C C . LEU B 1 85 ? -10.305 -46.688 -9.883 1 97.38 85 LEU B C 1
ATOM 4637 O O . LEU B 1 85 ? -10.758 -45.719 -10.477 1 97.38 85 LEU B O 1
ATOM 4641 N N . PRO B 1 86 ? -11.094 -47.469 -9.18 1 96.12 86 PRO B N 1
ATOM 4642 C CA . PRO B 1 86 ? -12.547 -47.344 -9.156 1 96.12 86 PRO B CA 1
ATOM 4643 C C . PRO B 1 86 ? -13.016 -46.062 -8.492 1 96.12 86 PRO B C 1
ATOM 4645 O O . PRO B 1 86 ? -14.109 -45.562 -8.781 1 96.12 86 PRO B O 1
ATOM 4648 N N . VAL B 1 87 ? -12.234 -45.5 -7.711 1 96.94 87 VAL B N 1
ATOM 4649 C CA . VAL B 1 87 ? -12.609 -44.25 -7.051 1 96.94 87 VAL B CA 1
ATOM 4650 C C . VAL B 1 87 ? -12.766 -43.156 -8.086 1 96.94 87 VAL B C 1
ATOM 4652 O O . VAL B 1 87 ? -13.422 -42.125 -7.828 1 96.94 87 VAL B O 1
ATOM 4655 N N . GLY B 1 88 ? -12.195 -43.312 -9.219 1 97.62 88 GLY B N 1
ATOM 4656 C CA . GLY B 1 88 ? -12.305 -42.344 -10.305 1 97.62 88 GLY B CA 1
ATOM 4657 C C . GLY B 1 88 ? -13.727 -42.125 -10.781 1 97.62 88 GLY B C 1
ATOM 4658 O O . GLY B 1 88 ? -14.039 -41.125 -11.414 1 97.62 88 GLY B O 1
ATOM 4659 N N . SER B 1 89 ? -14.594 -43.062 -10.438 1 96.5 89 SER B N 1
ATOM 4660 C CA . SER B 1 89 ? -15.969 -43.031 -10.922 1 96.5 89 SER B CA 1
ATOM 4661 C C . SER B 1 89 ? -16.844 -42.125 -10.031 1 96.5 89 SER B C 1
ATOM 4663 O O . SER B 1 89 ? -17.953 -41.781 -10.406 1 96.5 89 SER B O 1
ATOM 4665 N N . ILE B 1 90 ? -16.297 -41.75 -8.945 1 97 90 ILE B N 1
ATOM 4666 C CA . ILE B 1 90 ? -17.062 -40.906 -8.016 1 97 90 ILE B CA 1
ATOM 4667 C C . ILE B 1 90 ? -17.344 -39.562 -8.664 1 97 90 ILE B C 1
ATOM 4669 O O . ILE B 1 90 ? -16.453 -38.938 -9.242 1 97 90 ILE B O 1
ATOM 4673 N N . ARG B 1 91 ? -18.578 -39.125 -8.57 1 97.69 91 ARG B N 1
ATOM 4674 C CA . ARG B 1 91 ? -18.984 -37.812 -9.117 1 97.69 91 ARG B CA 1
ATOM 4675 C C . ARG B 1 91 ? -18.875 -36.719 -8.062 1 97.69 91 ARG B C 1
ATOM 4677 O O . ARG B 1 91 ? -19.422 -36.875 -6.957 1 97.69 91 ARG B O 1
ATOM 4684 N N . ILE B 1 92 ? -18.25 -35.688 -8.391 1 97.88 92 ILE B N 1
ATOM 4685 C CA . ILE B 1 92 ? -18.062 -34.562 -7.477 1 97.88 92 ILE B CA 1
ATOM 4686 C C . ILE B 1 92 ? -19.406 -33.844 -7.273 1 97.88 92 ILE B C 1
ATOM 4688 O O . ILE B 1 92 ? -20.016 -33.375 -8.234 1 97.88 92 ILE B O 1
ATOM 4692 N N . GLY B 1 93 ? -19.781 -33.781 -6.113 1 96 93 GLY B N 1
ATOM 4693 C CA . GLY B 1 93 ? -21.062 -33.156 -5.801 1 96 93 GLY B CA 1
ATOM 4694 C C . GLY B 1 93 ? -22.172 -34.188 -5.57 1 96 93 GLY B C 1
ATOM 4695 O O . GLY B 1 93 ? -23.312 -33.812 -5.254 1 96 93 GLY B O 1
ATOM 4696 N N . GLY B 1 94 ? -21.844 -35.469 -5.734 1 93.75 94 GLY B N 1
ATOM 4697 C CA . GLY B 1 94 ? -22.844 -36.5 -5.539 1 93.75 94 GLY B CA 1
ATOM 4698 C C . GLY B 1 94 ? -23.281 -37.156 -6.836 1 93.75 94 GLY B C 1
ATOM 4699 O O . GLY B 1 94 ? -23.031 -36.625 -7.918 1 93.75 94 GLY B O 1
ATOM 4700 N N . VAL B 1 95 ? -24.016 -38.188 -6.703 1 91.5 95 VAL B N 1
ATOM 4701 C CA . VAL B 1 95 ? -24.375 -39.031 -7.836 1 91.5 95 VAL B CA 1
ATOM 4702 C C . VAL B 1 95 ? -25.297 -38.281 -8.781 1 91.5 95 VAL B C 1
ATOM 4704 O O . VAL B 1 95 ? -25.328 -38.531 -9.984 1 91.5 95 VAL B O 1
ATOM 4707 N N . ASP B 1 96 ? -26.031 -37.281 -8.312 1 92.5 96 ASP B N 1
ATOM 4708 C CA . ASP B 1 96 ? -27.016 -36.594 -9.117 1 92.5 96 ASP B CA 1
ATOM 4709 C C . ASP B 1 96 ? -26.484 -35.219 -9.57 1 92.5 96 ASP B C 1
ATOM 4711 O O . ASP B 1 96 ? -27.188 -34.469 -10.242 1 92.5 96 ASP B O 1
ATOM 4715 N N . ALA B 1 97 ? -25.266 -35.031 -9.219 1 95.56 97 ALA B N 1
ATOM 4716 C CA . ALA B 1 97 ? -24.688 -33.719 -9.57 1 95.56 97 ALA B CA 1
ATOM 4717 C C . ALA B 1 97 ? -24.469 -33.625 -11.078 1 95.56 97 ALA B C 1
ATOM 4719 O O . ALA B 1 97 ? -24.125 -34.594 -11.734 1 95.56 97 ALA B O 1
ATOM 4720 N N . THR B 1 98 ? -24.75 -32.375 -11.594 1 96.06 98 THR B N 1
ATOM 4721 C CA . THR B 1 98 ? -24.5 -32.094 -13 1 96.06 98 THR B CA 1
ATOM 4722 C C . THR B 1 98 ? -23.484 -30.953 -13.141 1 96.06 98 THR B C 1
ATOM 4724 O O . THR B 1 98 ? -23.375 -30.094 -12.273 1 96.06 98 THR B O 1
ATOM 4727 N N . PRO B 1 99 ? -22.688 -31.016 -14.219 1 96.31 99 PRO B N 1
ATOM 4728 C CA . PRO B 1 99 ? -21.688 -29.953 -14.414 1 96.31 99 PRO B CA 1
ATOM 4729 C C . PRO B 1 99 ? -22.297 -28.578 -14.57 1 96.31 99 PRO B C 1
ATOM 4731 O O . PRO B 1 99 ? -23.328 -28.422 -15.242 1 96.31 99 PRO B O 1
ATOM 4734 N N . ASP B 1 100 ? -21.672 -27.672 -13.977 1 94.06 100 ASP B N 1
ATOM 4735 C CA . ASP B 1 100 ? -22.141 -26.281 -14.055 1 94.06 100 ASP B CA 1
ATOM 4736 C C . ASP B 1 100 ? -21.719 -25.641 -15.375 1 94.06 100 ASP B C 1
ATOM 4738 O O . ASP B 1 100 ? -22.297 -24.641 -15.797 1 94.06 100 ASP B O 1
ATOM 4742 N N . TYR B 1 101 ? -20.719 -26.188 -16.031 1 93.62 101 TYR B N 1
ATOM 4743 C CA . TYR B 1 101 ? -20.172 -25.656 -17.281 1 93.62 101 TYR B CA 1
ATOM 4744 C C . TYR B 1 101 ? -20.094 -26.734 -18.344 1 93.62 101 TYR B C 1
ATOM 4746 O O . TYR B 1 101 ? -19.875 -27.922 -18.031 1 93.62 101 TYR B O 1
ATOM 4754 N N . SER B 1 102 ? -20.203 -26.281 -19.547 1 95.38 102 SER B N 1
ATOM 4755 C CA . SER B 1 102 ? -19.984 -27.219 -20.641 1 95.38 102 SER B CA 1
ATOM 4756 C C . SER B 1 102 ? -18.531 -27.672 -20.688 1 95.38 102 SER B C 1
ATOM 4758 O O . SER B 1 102 ? -17.656 -27.047 -20.078 1 95.38 102 SER B O 1
ATOM 4760 N N . VAL B 1 103 ? -18.281 -28.766 -21.328 1 94.88 103 VAL B N 1
ATOM 4761 C CA . VAL B 1 103 ? -16.922 -29.312 -21.391 1 94.88 103 VAL B CA 1
ATOM 4762 C C . VAL B 1 103 ? -15.984 -28.312 -22.047 1 94.88 103 VAL B C 1
ATOM 4764 O O . VAL B 1 103 ? -14.867 -28.094 -21.562 1 94.88 103 VAL B O 1
ATOM 4767 N N . LEU B 1 104 ? -16.422 -27.656 -23.047 1 92.81 104 LEU B N 1
ATOM 4768 C CA . LEU B 1 104 ? -15.578 -26.703 -23.766 1 92.81 104 LEU B CA 1
ATOM 4769 C C . LEU B 1 104 ? -15.297 -25.469 -22.891 1 92.81 104 LEU B C 1
ATOM 4771 O O . LEU B 1 104 ? -14.172 -24.969 -22.875 1 92.81 104 LEU B O 1
ATOM 4775 N N . SER B 1 105 ? -16.281 -25.047 -22.25 1 91.06 105 SER B N 1
ATOM 4776 C CA . SER B 1 105 ? -16.109 -23.922 -21.344 1 91.06 105 SER B CA 1
ATOM 4777 C C . SER B 1 105 ? -15.172 -24.281 -20.188 1 91.06 105 SER B C 1
ATOM 4779 O O . SER B 1 105 ? -14.359 -23.453 -19.766 1 91.06 105 SER B O 1
ATOM 4781 N N . TRP B 1 106 ? -15.344 -25.438 -19.688 1 93.62 106 TRP B N 1
ATOM 4782 C CA . TRP B 1 106 ? -14.508 -25.922 -18.594 1 93.62 106 TRP B CA 1
ATOM 4783 C C . TRP B 1 106 ? -13.047 -26.016 -19.031 1 93.62 106 TRP B C 1
ATOM 4785 O O . TRP B 1 106 ? -12.148 -25.594 -18.312 1 93.62 106 TRP B O 1
ATOM 4795 N N . PHE B 1 107 ? -12.836 -26.516 -20.188 1 93 107 PHE B N 1
ATOM 4796 C CA . PHE B 1 107 ? -11.484 -26.609 -20.734 1 93 107 PHE B CA 1
ATOM 4797 C C . PHE B 1 107 ? -10.883 -25.219 -20.938 1 93 107 PHE B C 1
ATOM 4799 O O . PHE B 1 107 ? -9.703 -25 -20.641 1 93 107 PHE B O 1
ATOM 4806 N N . ALA B 1 108 ? -11.664 -24.328 -21.391 1 88.19 108 ALA B N 1
ATOM 4807 C CA . ALA B 1 108 ? -11.195 -22.969 -21.594 1 88.19 108 ALA B CA 1
ATOM 4808 C C . ALA B 1 108 ? -10.781 -22.312 -20.281 1 88.19 108 ALA B C 1
ATOM 4810 O O . ALA B 1 108 ? -9.789 -21.578 -20.219 1 88.19 108 ALA B O 1
ATOM 4811 N N . MET B 1 109 ? -11.531 -22.594 -19.281 1 89.06 109 MET B N 1
ATOM 4812 C CA . MET B 1 109 ? -11.234 -22.031 -17.969 1 89.06 109 MET B CA 1
ATOM 4813 C C . MET B 1 109 ? -9.953 -22.625 -17.406 1 89.06 109 MET B C 1
ATOM 4815 O O . MET B 1 109 ? -9.148 -21.922 -16.781 1 89.06 109 MET B O 1
ATOM 4819 N N . LEU B 1 110 ? -9.797 -23.875 -17.609 1 90.38 110 LEU B N 1
ATOM 4820 C CA . LEU B 1 110 ? -8.562 -24.516 -17.188 1 90.38 110 LEU B CA 1
ATOM 4821 C C . LEU B 1 110 ? -7.355 -23.938 -17.922 1 90.38 110 LEU B C 1
ATOM 4823 O O . LEU B 1 110 ? -6.297 -23.75 -17.312 1 90.38 110 LEU B O 1
ATOM 4827 N N . PHE B 1 111 ? -7.574 -23.672 -19.141 1 84.12 111 PHE B N 1
ATOM 4828 C CA . PHE B 1 111 ? -6.543 -23.031 -19.938 1 84.12 111 PHE B CA 1
ATOM 4829 C C . PHE B 1 111 ? -6.207 -21.656 -19.406 1 84.12 111 PHE B C 1
ATOM 4831 O O . PHE B 1 111 ? -5.031 -21.312 -19.266 1 84.12 111 PHE B O 1
ATOM 4838 N N . ALA B 1 112 ? -7.188 -20.969 -19.078 1 78.5 112 ALA B N 1
ATOM 4839 C CA . ALA B 1 112 ? -7.023 -19.594 -18.578 1 78.5 112 ALA B CA 1
ATOM 4840 C C . ALA B 1 112 ? -6.293 -19.578 -17.234 1 78.5 112 ALA B C 1
ATOM 4842 O O . ALA B 1 112 ? -5.527 -18.656 -16.953 1 78.5 112 ALA B O 1
ATOM 4843 N N . ALA B 1 113 ? -6.527 -20.531 -16.453 1 76.75 113 ALA B N 1
ATOM 4844 C CA . ALA B 1 113 ? -5.887 -20.625 -15.148 1 76.75 113 ALA B CA 1
ATOM 4845 C C . ALA B 1 113 ? -4.383 -20.844 -15.289 1 76.75 113 ALA B C 1
ATOM 4847 O O . ALA B 1 113 ? -3.605 -20.453 -14.422 1 76.75 113 ALA B O 1
ATOM 4848 N N . GLY B 1 114 ? -4.07 -21.469 -16.328 1 73.12 114 GLY B N 1
ATOM 4849 C CA . GLY B 1 114 ? -2.666 -21.797 -16.547 1 73.12 114 GLY B CA 1
ATOM 4850 C C . GLY B 1 114 ? -1.89 -20.656 -17.188 1 73.12 114 GLY B C 1
ATOM 4851 O O . GLY B 1 114 ? -0.661 -20.609 -17.109 1 73.12 114 GLY B O 1
ATOM 4852 N N . MET B 1 115 ? -2.6 -19.797 -17.766 1 79.31 115 MET B N 1
ATOM 4853 C CA . MET B 1 115 ? -1.946 -18.672 -18.438 1 79.31 115 MET B CA 1
ATOM 4854 C C . MET B 1 115 ? -1.703 -17.531 -17.453 1 79.31 115 MET B C 1
ATOM 4856 O O . MET B 1 115 ? -2.633 -17.062 -16.797 1 79.31 115 MET B O 1
ATOM 4860 N N . GLY B 1 116 ? -0.482 -17.234 -17.375 1 87.31 116 GLY B N 1
ATOM 4861 C CA . GLY B 1 116 ? -0.155 -16.156 -16.438 1 87.31 116 GLY B CA 1
ATOM 4862 C C . GLY B 1 116 ? 1.214 -15.547 -16.688 1 87.31 116 GLY B C 1
ATOM 4863 O O . GLY B 1 116 ? 1.773 -15.695 -17.781 1 87.31 116 GLY B O 1
ATOM 4864 N N . ILE B 1 117 ? 1.633 -14.906 -15.781 1 91.69 117 ILE B N 1
ATOM 4865 C CA . ILE B 1 117 ? 2.873 -14.148 -15.859 1 91.69 117 ILE B CA 1
ATOM 4866 C C . ILE B 1 117 ? 4.055 -15.102 -16.031 1 91.69 117 ILE B C 1
ATOM 4868 O O . ILE B 1 117 ? 4.984 -14.812 -16.797 1 91.69 117 ILE B O 1
ATOM 4872 N N . GLY B 1 118 ? 3.953 -16.219 -15.391 1 92.94 118 GLY B N 1
ATOM 4873 C CA . GLY B 1 118 ? 5.039 -17.188 -15.492 1 92.94 118 GLY B CA 1
ATOM 4874 C C . GLY B 1 118 ? 5.277 -17.672 -16.922 1 92.94 118 GLY B C 1
ATOM 4875 O O . GLY B 1 118 ? 6.422 -17.75 -17.359 1 92.94 118 GLY B O 1
ATOM 4876 N N . LEU B 1 119 ? 4.238 -17.922 -17.547 1 92.38 119 LEU B N 1
ATOM 4877 C CA . LEU B 1 119 ? 4.344 -18.406 -18.922 1 92.38 119 LEU B CA 1
ATOM 4878 C C . LEU B 1 119 ? 4.891 -17.312 -19.828 1 92.38 119 LEU B C 1
ATOM 4880 O O . LEU B 1 119 ? 5.707 -17.594 -20.719 1 92.38 119 LEU B O 1
ATOM 4884 N N . MET B 1 120 ? 4.434 -16.141 -19.594 1 93.88 120 MET B N 1
ATOM 4885 C CA . MET B 1 120 ? 4.91 -15.023 -20.406 1 93.88 120 MET B CA 1
ATOM 4886 C C . MET B 1 120 ? 6.398 -14.773 -20.172 1 93.88 120 MET B C 1
ATOM 4888 O O . MET B 1 120 ? 7.164 -14.602 -21.109 1 93.88 120 MET B O 1
ATOM 4892 N N . PHE B 1 121 ? 6.781 -14.82 -18.953 1 94.31 121 PHE B N 1
ATOM 4893 C CA . PHE B 1 121 ? 8.141 -14.469 -18.562 1 94.31 121 PHE B CA 1
ATOM 4894 C C . PHE B 1 121 ? 9.133 -15.531 -19.031 1 94.31 121 PHE B C 1
ATOM 4896 O O . PHE B 1 121 ? 10.172 -15.203 -19.609 1 94.31 121 PHE B O 1
ATOM 4903 N N . TRP B 1 122 ? 8.805 -16.781 -18.875 1 96.31 122 TRP B N 1
ATOM 4904 C CA . TRP B 1 122 ? 9.797 -17.844 -19.016 1 96.31 122 TRP B CA 1
ATOM 4905 C C . TRP B 1 122 ? 9.664 -18.531 -20.375 1 96.31 122 TRP B C 1
ATOM 4907 O O . TRP B 1 122 ? 10.523 -19.328 -20.766 1 96.31 122 TRP B O 1
ATOM 4917 N N . SER B 1 123 ? 8.695 -18.234 -21.172 1 96.31 123 SER B N 1
ATOM 4918 C CA . SER B 1 123 ? 8.391 -18.984 -22.391 1 96.31 123 SER B CA 1
ATOM 4919 C C . SER B 1 123 ? 9.57 -18.969 -23.359 1 96.31 123 SER B C 1
ATOM 4921 O O . SER B 1 123 ? 9.797 -19.938 -24.094 1 96.31 123 SER B O 1
ATOM 4923 N N . VAL B 1 124 ? 10.312 -17.844 -23.375 1 98 124 VAL B N 1
ATOM 4924 C CA . VAL B 1 124 ? 11.5 -17.75 -24.219 1 98 124 VAL B CA 1
ATOM 4925 C C . VAL B 1 124 ? 12.758 -17.891 -23.359 1 98 124 VAL B C 1
ATOM 4927 O O . VAL B 1 124 ? 13.68 -18.625 -23.719 1 98 124 VAL B O 1
ATOM 4930 N N . ALA B 1 125 ? 12.719 -17.312 -22.234 1 97.75 125 ALA B N 1
ATOM 4931 C CA . ALA B 1 125 ? 13.906 -17.219 -21.375 1 97.75 125 ALA B CA 1
ATOM 4932 C C . ALA B 1 125 ? 14.359 -18.594 -20.922 1 97.75 125 ALA B C 1
ATOM 4934 O O . ALA B 1 125 ? 15.555 -18.922 -20.969 1 97.75 125 ALA B O 1
ATOM 4935 N N . GLU B 1 126 ? 13.469 -19.422 -20.562 1 97.75 126 GLU B N 1
ATOM 4936 C CA . GLU B 1 126 ? 13.82 -20.703 -19.969 1 97.75 126 GLU B CA 1
ATOM 4937 C C . GLU B 1 126 ? 14.391 -21.656 -21.016 1 97.75 126 GLU B C 1
ATOM 4939 O O . GLU B 1 126 ? 15.5 -22.172 -20.859 1 97.75 126 GLU B O 1
ATOM 4944 N N . PRO B 1 127 ? 13.703 -21.875 -22.125 1 98.06 127 PRO B N 1
ATOM 4945 C CA . PRO B 1 127 ? 14.266 -22.797 -23.125 1 98.06 127 PRO B CA 1
ATOM 4946 C C . PRO B 1 127 ? 15.594 -22.297 -23.688 1 98.06 127 PRO B C 1
ATOM 4948 O O . PRO B 1 127 ? 16.516 -23.094 -23.891 1 98.06 127 PRO B O 1
ATOM 4951 N N . VAL B 1 128 ? 15.719 -21.047 -23.906 1 98.31 128 VAL B N 1
ATOM 4952 C CA . VAL B 1 128 ? 16.953 -20.5 -24.438 1 98.31 128 VAL B CA 1
ATOM 4953 C C . VAL B 1 128 ? 18.062 -20.594 -23.391 1 98.31 128 VAL B C 1
ATOM 4955 O O . VAL B 1 128 ? 19.234 -20.828 -23.734 1 98.31 128 VAL B O 1
ATOM 4958 N N . ALA B 1 129 ? 17.703 -20.359 -22.172 1 97.75 129 ALA B N 1
ATOM 4959 C CA . ALA B 1 129 ? 18.672 -20.5 -21.094 1 97.75 129 ALA B CA 1
ATOM 4960 C C . ALA B 1 129 ? 19.266 -21.906 -21.062 1 97.75 129 ALA B C 1
ATOM 4962 O O . ALA B 1 129 ? 20.484 -22.078 -20.938 1 97.75 129 ALA B O 1
ATOM 4963 N N . TYR B 1 130 ? 18.391 -22.875 -21.141 1 97.94 130 TYR B N 1
ATOM 4964 C CA . TYR B 1 130 ? 18.844 -24.266 -21.141 1 97.94 130 TYR B CA 1
ATOM 4965 C C . TYR B 1 130 ? 19.703 -24.562 -22.359 1 97.94 130 TYR B C 1
ATOM 4967 O O . TYR B 1 130 ? 20.734 -25.25 -22.25 1 97.94 130 TYR B O 1
ATOM 4975 N N . PHE B 1 131 ? 19.312 -24.047 -23.453 1 98.19 131 PHE B N 1
ATOM 4976 C CA . PHE B 1 131 ? 20.016 -24.312 -24.719 1 98.19 131 PHE B CA 1
ATOM 4977 C C . PHE B 1 131 ? 21.391 -23.672 -24.719 1 98.19 131 PHE B C 1
ATOM 4979 O O . PHE B 1 131 ? 22.359 -24.25 -25.219 1 98.19 131 PHE B O 1
ATOM 4986 N N . THR B 1 132 ? 21.484 -22.516 -24.125 1 97 132 THR B N 1
ATOM 4987 C CA . THR B 1 132 ? 22.719 -21.734 -24.203 1 97 132 THR B CA 1
ATOM 4988 C C . THR B 1 132 ? 23.5 -21.844 -22.891 1 97 132 THR B C 1
ATOM 4990 O O . THR B 1 132 ? 24.469 -21.109 -22.688 1 97 132 THR B O 1
ATOM 4993 N N . GLU B 1 133 ? 23.062 -22.656 -21.969 1 95.31 133 GLU B N 1
ATOM 4994 C CA . GLU B 1 133 ? 23.75 -22.953 -20.719 1 95.31 133 GLU B CA 1
ATOM 4995 C C . GLU B 1 133 ? 23.828 -21.734 -19.812 1 95.31 133 GLU B C 1
ATOM 4997 O O . GLU B 1 133 ? 24.891 -21.375 -19.312 1 95.31 133 GLU B O 1
ATOM 5002 N N . TRP B 1 134 ? 22.703 -21.062 -19.781 1 94.81 134 TRP B N 1
ATOM 5003 C CA . TRP B 1 134 ? 22.547 -19.984 -18.797 1 94.81 134 TRP B CA 1
ATOM 5004 C C . TRP B 1 134 ? 22.078 -20.531 -17.453 1 94.81 134 TRP B C 1
ATOM 5006 O O . TRP B 1 134 ? 20.906 -20.828 -17.266 1 94.81 134 TRP B O 1
ATOM 5016 N N . TYR B 1 135 ? 22.984 -20.75 -16.5 1 92.69 135 TYR B N 1
ATOM 5017 C CA . TYR B 1 135 ? 22.734 -21.219 -15.148 1 92.69 135 TYR B CA 1
ATOM 5018 C C . TYR B 1 135 ? 22.453 -22.719 -15.141 1 92.69 135 TYR B C 1
ATOM 5020 O O . TYR B 1 135 ? 21.438 -23.172 -14.594 1 92.69 135 TYR B O 1
ATOM 5028 N N . GLY B 1 136 ? 23.188 -23.469 -15.961 1 94.81 136 GLY B N 1
ATOM 5029 C CA . GLY B 1 136 ? 23.109 -24.922 -15.969 1 94.81 136 GLY B CA 1
ATOM 5030 C C . GLY B 1 136 ? 22.25 -25.469 -17.078 1 94.81 136 GLY B C 1
ATOM 5031 O O . GLY B 1 136 ? 21.453 -24.734 -17.672 1 94.81 136 GLY B O 1
ATOM 5032 N N . THR B 1 137 ? 22.438 -26.75 -17.391 1 97.25 137 THR B N 1
ATOM 5033 C CA . THR B 1 137 ? 21.688 -27.438 -18.438 1 97.25 137 THR B CA 1
ATOM 5034 C C . THR B 1 137 ? 21.062 -28.719 -17.891 1 97.25 137 THR B C 1
ATOM 5036 O O . THR B 1 137 ? 21.562 -29.297 -16.922 1 97.25 137 THR B O 1
ATOM 5039 N N . PRO B 1 138 ? 19.938 -29.125 -18.438 1 98.12 138 PRO B N 1
ATOM 5040 C CA . PRO B 1 138 ? 19.328 -30.375 -17.984 1 98.12 138 PRO B CA 1
ATOM 5041 C C . PRO B 1 138 ? 20.234 -31.578 -18.219 1 98.12 138 PRO B C 1
ATOM 5043 O O . PRO B 1 138 ? 20.688 -31.828 -19.344 1 98.12 138 PRO B O 1
ATOM 5046 N N . LEU B 1 139 ? 20.562 -32.312 -17.125 1 97.69 139 LEU B N 1
ATOM 5047 C CA . LEU B 1 139 ? 21.328 -33.531 -17.141 1 97.69 139 LEU B CA 1
ATOM 5048 C C . LEU B 1 139 ? 22.75 -33.312 -17.641 1 97.69 139 LEU B C 1
ATOM 5050 O O . LEU B 1 139 ? 23.391 -34.219 -18.188 1 97.69 139 LEU B O 1
ATOM 5054 N N . ASN B 1 140 ? 23.141 -32.062 -17.625 1 97.31 140 ASN B N 1
ATOM 5055 C CA . ASN B 1 140 ? 24.469 -31.609 -18.031 1 97.31 140 ASN B CA 1
ATOM 5056 C C . ASN B 1 140 ? 24.719 -31.828 -19.516 1 97.31 140 ASN B C 1
ATOM 5058 O O . ASN B 1 140 ? 25.859 -32 -19.938 1 97.31 140 ASN B O 1
ATOM 5062 N N . ILE B 1 141 ? 23.703 -31.812 -20.266 1 97.62 141 ILE B N 1
ATOM 5063 C CA . ILE B 1 141 ? 23.844 -31.859 -21.719 1 97.62 141 ILE B CA 1
ATOM 5064 C C . ILE B 1 141 ? 24.469 -30.547 -22.219 1 97.62 141 ILE B C 1
ATOM 5066 O O . ILE B 1 141 ? 24.016 -29.469 -21.859 1 97.62 141 ILE B O 1
ATOM 5070 N N . GLU B 1 142 ? 25.5 -30.656 -23.031 1 97.06 142 GLU B N 1
ATOM 5071 C CA . GLU B 1 142 ? 26.25 -29.5 -23.469 1 97.06 142 GLU B CA 1
ATOM 5072 C C . GLU B 1 142 ? 25.359 -28.531 -24.25 1 97.06 142 GLU B C 1
ATOM 5074 O O . GLU B 1 142 ? 24.609 -28.938 -25.141 1 97.06 142 GLU B O 1
ATOM 5079 N N . GLY B 1 143 ? 25.453 -27.281 -23.906 1 96.19 143 GLY B N 1
ATOM 5080 C CA . GLY B 1 143 ? 24.672 -26.266 -24.578 1 96.19 143 GLY B CA 1
ATOM 5081 C C . GLY B 1 143 ? 25.109 -26 -26 1 96.19 143 GLY B C 1
ATOM 5082 O O . GLY B 1 143 ? 26.266 -26.25 -26.359 1 96.19 143 GLY B O 1
ATOM 5083 N N . GLY B 1 144 ? 24.172 -25.516 -26.797 1 95.69 144 GLY B N 1
ATOM 5084 C CA . GLY B 1 144 ? 24.484 -25.109 -28.156 1 95.69 144 GLY B CA 1
ATOM 5085 C C . GLY B 1 144 ? 24.609 -26.281 -29.109 1 95.69 144 GLY B C 1
ATOM 5086 O O . GLY B 1 144 ? 25.172 -26.141 -30.203 1 95.69 144 GLY B O 1
ATOM 5087 N N . THR B 1 145 ? 24.188 -27.438 -28.734 1 96.38 145 THR B N 1
ATOM 5088 C CA . THR B 1 145 ? 24.219 -28.625 -29.594 1 96.38 145 THR B CA 1
ATOM 5089 C C . THR B 1 145 ? 22.828 -29 -30.062 1 96.38 145 THR B C 1
ATOM 5091 O O . THR B 1 145 ? 21.828 -28.453 -29.578 1 96.38 145 THR B O 1
ATOM 5094 N N . GLU B 1 146 ? 22.781 -29.828 -31.031 1 94.25 146 GLU B N 1
ATOM 5095 C CA . GLU B 1 146 ? 21.5 -30.297 -31.516 1 94.25 146 GLU B CA 1
ATOM 5096 C C . GLU B 1 146 ? 20.719 -31.016 -30.422 1 94.25 146 GLU B C 1
ATOM 5098 O O . GLU B 1 146 ? 19.5 -30.859 -30.328 1 94.25 146 GLU B O 1
ATOM 5103 N N . GLU B 1 147 ? 21.375 -31.781 -29.672 1 96.62 147 GLU B N 1
ATOM 5104 C CA . GLU B 1 147 ? 20.734 -32.5 -28.562 1 96.62 147 GLU B CA 1
ATOM 5105 C C . GLU B 1 147 ? 20.188 -31.516 -27.516 1 96.62 147 GLU B C 1
ATOM 5107 O O . GLU B 1 147 ? 19.156 -31.766 -26.906 1 96.62 147 GLU B O 1
ATOM 5112 N N . ALA B 1 148 ? 20.922 -30.453 -27.391 1 97.69 148 ALA B N 1
ATOM 5113 C CA . ALA B 1 148 ? 20.531 -29.453 -26.406 1 97.69 148 ALA B CA 1
ATOM 5114 C C . ALA B 1 148 ? 19.203 -28.797 -26.781 1 97.69 148 ALA B C 1
ATOM 5116 O O . ALA B 1 148 ? 18.453 -28.359 -25.906 1 97.69 148 ALA B O 1
ATOM 5117 N N . LYS B 1 149 ? 18.922 -28.688 -28.062 1 97.69 149 LYS B N 1
ATOM 5118 C CA . LYS B 1 149 ? 17.641 -28.125 -28.5 1 97.69 149 LYS B CA 1
ATOM 5119 C C . LYS B 1 149 ? 16.484 -28.938 -27.953 1 97.69 149 LYS B C 1
ATOM 5121 O O . LYS B 1 149 ? 15.555 -28.391 -27.344 1 97.69 149 LYS B O 1
ATOM 5126 N N . ALA B 1 150 ? 16.594 -30.219 -28.188 1 98 150 ALA B N 1
ATOM 5127 C CA . ALA B 1 150 ? 15.547 -31.109 -27.734 1 98 150 ALA B CA 1
ATOM 5128 C C . ALA B 1 150 ? 15.492 -31.156 -26.203 1 98 150 ALA B C 1
ATOM 5130 O O . ALA B 1 150 ? 14.414 -31.125 -25.609 1 98 150 ALA B O 1
ATOM 5131 N N . ALA B 1 151 ? 16.609 -31.25 -25.578 1 98.31 151 ALA B N 1
ATOM 5132 C CA . ALA B 1 151 ? 16.672 -31.328 -24.125 1 98.31 151 ALA B CA 1
ATOM 5133 C C . ALA B 1 151 ? 16.094 -30.062 -23.484 1 98.31 151 ALA B C 1
ATOM 5135 O O . ALA B 1 151 ? 15.453 -30.141 -22.422 1 98.31 151 ALA B O 1
ATOM 5136 N N . ALA B 1 152 ? 16.391 -28.906 -24.109 1 98.62 152 ALA B N 1
ATOM 5137 C CA . ALA B 1 152 ? 15.906 -27.641 -23.594 1 98.62 152 ALA B CA 1
ATOM 5138 C C . ALA B 1 152 ? 14.383 -27.594 -23.609 1 98.62 152 ALA B C 1
ATOM 5140 O O . ALA B 1 152 ? 13.75 -27.234 -22.609 1 98.62 152 ALA B O 1
ATOM 5141 N N . LEU B 1 153 ? 13.805 -27.969 -24.688 1 98.56 153 LEU B N 1
ATOM 5142 C CA . LEU B 1 153 ? 12.352 -27.969 -24.812 1 98.56 153 LEU B CA 1
ATOM 5143 C C . LEU B 1 153 ? 11.727 -29.031 -23.922 1 98.56 153 LEU B C 1
ATOM 5145 O O . LEU B 1 153 ? 10.688 -28.812 -23.297 1 98.56 153 LEU B O 1
ATOM 5149 N N . GLY B 1 154 ? 12.328 -30.219 -23.906 1 98.56 154 GLY B N 1
ATOM 5150 C CA . GLY B 1 154 ? 11.844 -31.281 -23.031 1 98.56 154 GLY B CA 1
ATOM 5151 C C . GLY B 1 154 ? 11.867 -30.906 -21.562 1 98.56 154 GLY B C 1
ATOM 5152 O O . GLY B 1 154 ? 10.906 -31.172 -20.844 1 98.56 154 GLY B O 1
ATOM 5153 N N . ALA B 1 155 ? 12.969 -30.359 -21.125 1 98.62 155 ALA B N 1
ATOM 5154 C CA . ALA B 1 155 ? 13.117 -29.953 -19.734 1 98.62 155 ALA B CA 1
ATOM 5155 C C . ALA B 1 155 ? 12.141 -28.828 -19.391 1 98.62 155 ALA B C 1
ATOM 5157 O O . ALA B 1 155 ? 11.641 -28.766 -18.266 1 98.62 155 ALA B O 1
ATOM 5158 N N . THR B 1 156 ? 11.953 -27.891 -20.328 1 98.5 156 THR B N 1
ATOM 5159 C CA . THR B 1 156 ? 10.961 -26.844 -20.125 1 98.5 156 THR B CA 1
ATOM 5160 C C . THR B 1 156 ? 9.578 -27.453 -19.875 1 98.5 156 THR B C 1
ATOM 5162 O O . THR B 1 156 ? 8.891 -27.078 -18.938 1 98.5 156 THR B O 1
ATOM 5165 N N . MET B 1 157 ? 9.211 -28.406 -20.641 1 98.31 157 MET B N 1
ATOM 5166 C CA . MET B 1 157 ? 7.914 -29.047 -20.484 1 98.31 157 MET B CA 1
ATOM 5167 C C . MET B 1 157 ? 7.859 -29.844 -19.172 1 98.31 157 MET B C 1
ATOM 5169 O O . MET B 1 157 ? 6.801 -29.969 -18.562 1 98.31 157 MET B O 1
ATOM 5173 N N . TYR B 1 158 ? 8.984 -30.406 -18.781 1 98.5 158 TYR B N 1
ATOM 5174 C CA . TYR B 1 158 ? 9.047 -31.062 -17.484 1 98.5 158 TYR B CA 1
ATOM 5175 C C . TYR B 1 158 ? 8.617 -30.125 -16.375 1 98.5 158 TYR B C 1
ATOM 5177 O O . TYR B 1 158 ? 7.91 -30.531 -15.445 1 98.5 158 TYR B O 1
ATOM 5185 N N . HIS B 1 159 ? 9 -28.875 -16.484 1 98.12 159 HIS B N 1
ATOM 5186 C CA . HIS B 1 159 ? 8.711 -27.891 -15.453 1 98.12 159 HIS B CA 1
ATOM 5187 C C . HIS B 1 159 ? 7.297 -27.344 -15.594 1 98.12 159 HIS B C 1
ATOM 5189 O O . HIS B 1 159 ? 6.742 -26.797 -14.641 1 98.12 159 HIS B O 1
ATOM 5195 N N . TRP B 1 160 ? 6.621 -27.484 -16.75 1 97.44 160 TRP B N 1
ATOM 5196 C CA . TRP B 1 160 ? 5.355 -26.797 -16.984 1 97.44 160 TRP B CA 1
ATOM 5197 C C . TRP B 1 160 ? 4.254 -27.781 -17.344 1 97.44 160 TRP B C 1
ATOM 5199 O O . TRP B 1 160 ? 3.08 -27.422 -17.438 1 97.44 160 TRP B O 1
ATOM 5209 N N . GLY B 1 161 ? 4.594 -29.078 -17.469 1 97.12 161 GLY B N 1
ATOM 5210 C CA . GLY B 1 161 ? 3.658 -30.078 -17.969 1 97.12 161 GLY B CA 1
ATOM 5211 C C . GLY B 1 161 ? 2.9 -30.781 -16.859 1 97.12 161 GLY B C 1
ATOM 5212 O O . GLY B 1 161 ? 2.289 -30.141 -16 1 97.12 161 GLY B O 1
ATOM 5213 N N . LEU B 1 162 ? 3.049 -32.031 -16.75 1 98 162 LEU B N 1
ATOM 5214 C CA . LEU B 1 162 ? 2.227 -32.906 -15.906 1 98 162 LEU B CA 1
ATOM 5215 C C . LEU B 1 162 ? 2.508 -32.656 -14.43 1 98 162 LEU B C 1
ATOM 5217 O O . LEU B 1 162 ? 1.589 -32.656 -13.609 1 98 162 LEU B O 1
ATOM 5221 N N . HIS B 1 163 ? 3.697 -32.469 -14.055 1 98.19 163 HIS B N 1
ATOM 5222 C CA . HIS B 1 163 ? 4.07 -32.375 -12.648 1 98.19 163 HIS B CA 1
ATOM 5223 C C . HIS B 1 163 ? 3.389 -31.188 -11.969 1 98.19 163 HIS B C 1
ATOM 5225 O O . HIS B 1 163 ? 2.719 -31.344 -10.945 1 98.19 163 HIS B O 1
ATOM 5231 N N . PRO B 1 164 ? 3.527 -29.953 -12.547 1 96.94 164 PRO B N 1
ATOM 5232 C CA . PRO B 1 164 ? 2.832 -28.844 -11.891 1 96.94 164 PRO B CA 1
ATOM 5233 C C . PRO B 1 164 ? 1.318 -29.047 -11.844 1 96.94 164 PRO B C 1
ATOM 5235 O O . PRO B 1 164 ? 0.684 -28.75 -10.828 1 96.94 164 PRO B O 1
ATOM 5238 N N . TRP B 1 165 ? 0.736 -29.547 -12.828 1 98 165 TRP B N 1
ATOM 5239 C CA . TRP B 1 165 ? -0.716 -29.672 -12.898 1 98 165 TRP B CA 1
ATOM 5240 C C . TRP B 1 165 ? -1.211 -30.812 -12.023 1 98 165 TRP B C 1
ATOM 5242 O O . TRP B 1 165 ? -2.369 -30.828 -11.594 1 98 165 TRP B O 1
ATOM 5252 N N . ALA B 1 166 ? -0.315 -31.781 -11.773 1 98.69 166 ALA B N 1
ATOM 5253 C CA . ALA B 1 166 ? -0.661 -32.812 -10.781 1 98.69 166 ALA B CA 1
ATOM 5254 C C . ALA B 1 166 ? -0.781 -32.188 -9.391 1 98.69 166 ALA B C 1
ATOM 5256 O O . ALA B 1 166 ? -1.66 -32.562 -8.609 1 98.69 166 ALA B O 1
ATOM 5257 N N . ILE B 1 167 ? 0.093 -31.297 -9.094 1 98.25 167 ILE B N 1
ATOM 5258 C CA . ILE B 1 167 ? 0.049 -30.594 -7.816 1 98.25 167 ILE B CA 1
ATOM 5259 C C . ILE B 1 167 ? -1.278 -29.844 -7.684 1 98.25 167 ILE B C 1
ATOM 5261 O O . ILE B 1 167 ? -1.959 -29.969 -6.66 1 98.25 167 ILE B O 1
ATOM 5265 N N . TYR B 1 168 ? -1.663 -29.156 -8.727 1 97.75 168 TYR B N 1
ATOM 5266 C CA . TYR B 1 168 ? -2.902 -28.391 -8.719 1 97.75 168 TYR B CA 1
ATOM 5267 C C . TYR B 1 168 ? -4.113 -29.297 -8.648 1 97.75 168 TYR B C 1
ATOM 5269 O O . TYR B 1 168 ? -5.109 -28.984 -7.996 1 97.75 168 TYR B O 1
ATOM 5277 N N . ALA B 1 169 ? -4.02 -30.438 -9.328 1 98.44 169 ALA B N 1
ATOM 5278 C CA . ALA B 1 169 ? -5.121 -31.406 -9.344 1 98.44 169 ALA B CA 1
ATOM 5279 C C . ALA B 1 169 ? -5.387 -31.953 -7.941 1 98.44 169 ALA B C 1
ATOM 5281 O O . ALA B 1 169 ? -6.543 -32.125 -7.547 1 98.44 169 ALA B O 1
ATOM 5282 N N . VAL B 1 170 ? -4.352 -32.219 -7.258 1 98.62 170 VAL B N 1
ATOM 5283 C CA . VAL B 1 170 ? -4.48 -32.75 -5.91 1 98.62 170 VAL B CA 1
ATOM 5284 C C . VAL B 1 170 ? -5.227 -31.75 -5.023 1 98.62 170 VAL B C 1
ATOM 5286 O O . VAL B 1 170 ? -6.184 -32.125 -4.34 1 98.62 170 VAL B O 1
ATOM 5289 N N . VAL B 1 171 ? -4.82 -30.531 -5.074 1 98.25 171 VAL B N 1
ATOM 5290 C CA . VAL B 1 171 ? -5.43 -29.516 -4.223 1 98.25 171 VAL B CA 1
ATOM 5291 C C . VAL B 1 171 ? -6.859 -29.234 -4.684 1 98.25 171 VAL B C 1
ATOM 5293 O O . VAL B 1 171 ? -7.785 -29.203 -3.867 1 98.25 171 VAL B O 1
ATOM 5296 N N . GLY B 1 172 ? -7.035 -29.094 -5.977 1 98.12 172 GLY B N 1
ATOM 5297 C CA . GLY B 1 172 ? -8.352 -28.812 -6.52 1 98.12 172 GLY B CA 1
ATOM 5298 C C . GLY B 1 172 ? -9.367 -29.891 -6.242 1 98.12 172 GLY B C 1
ATOM 5299 O O . GLY B 1 172 ? -10.5 -29.609 -5.836 1 98.12 172 GLY B O 1
ATOM 5300 N N . LEU B 1 173 ? -8.961 -31.109 -6.43 1 98.69 173 LEU B N 1
ATOM 5301 C CA . LEU B 1 173 ? -9.875 -32.219 -6.211 1 98.69 173 LEU B CA 1
ATOM 5302 C C . LEU B 1 173 ? -10.227 -32.375 -4.73 1 98.69 173 LEU B C 1
ATOM 5304 O O . LEU B 1 173 ? -11.367 -32.656 -4.379 1 98.69 173 LEU B O 1
ATOM 5308 N N . SER B 1 174 ? -9.203 -32.219 -3.924 1 98.62 174 SER B N 1
ATOM 5309 C CA . SER B 1 174 ? -9.445 -32.312 -2.488 1 98.62 174 SER B CA 1
ATOM 5310 C C . SER B 1 174 ? -10.469 -31.266 -2.045 1 98.62 174 SER B C 1
ATOM 5312 O O . SER B 1 174 ? -11.414 -31.594 -1.327 1 98.62 174 SER B O 1
ATOM 5314 N N . LEU B 1 175 ? -10.289 -30.078 -2.463 1 97.06 175 LEU B N 1
ATOM 5315 C CA . LEU B 1 175 ? -11.203 -29 -2.094 1 97.06 175 LEU B CA 1
ATOM 5316 C C . LEU B 1 175 ? -12.602 -29.266 -2.643 1 97.06 175 LEU B C 1
ATOM 5318 O O . LEU B 1 175 ? -13.594 -29.125 -1.921 1 97.06 175 LEU B O 1
ATOM 5322 N N . ALA B 1 176 ? -12.672 -29.672 -3.863 1 97.56 176 ALA B N 1
ATOM 5323 C CA . ALA B 1 176 ? -13.961 -29.922 -4.504 1 97.56 176 ALA B CA 1
ATOM 5324 C C . ALA B 1 176 ? -14.703 -31.062 -3.807 1 97.56 176 ALA B C 1
ATOM 5326 O O . ALA B 1 176 ? -15.883 -30.938 -3.484 1 97.56 176 ALA B O 1
ATOM 5327 N N . PHE B 1 177 ? -14.031 -32.125 -3.564 1 97.62 177 PHE B N 1
ATOM 5328 C CA . PHE B 1 177 ? -14.648 -33.312 -2.986 1 97.62 177 PHE B CA 1
ATOM 5329 C C . PHE B 1 177 ? -15.172 -33.031 -1.584 1 97.62 177 PHE B C 1
ATOM 5331 O O . PHE B 1 177 ? -16.328 -33.344 -1.269 1 97.62 177 PHE B O 1
ATOM 5338 N N . PHE B 1 178 ? -14.391 -32.469 -0.788 1 96.69 178 PHE B N 1
ATOM 5339 C CA . PHE B 1 178 ? -14.789 -32.281 0.603 1 96.69 178 PHE B CA 1
ATOM 5340 C C . PHE B 1 178 ? -15.812 -31.172 0.732 1 96.69 178 PHE B C 1
ATOM 5342 O O . PHE B 1 178 ? -16.672 -31.203 1.621 1 96.69 178 PHE B O 1
ATOM 5349 N N . ALA B 1 179 ? -15.742 -30.219 -0.134 1 93.44 179 ALA B N 1
ATOM 5350 C CA . ALA B 1 179 ? -16.75 -29.156 -0.102 1 93.44 179 ALA B CA 1
ATOM 5351 C C . ALA B 1 179 ? -18.078 -29.625 -0.686 1 93.44 179 ALA B C 1
ATOM 5353 O O . ALA B 1 179 ? -19.125 -29.453 -0.072 1 93.44 179 ALA B O 1
ATOM 5354 N N . TYR B 1 180 ? -18.031 -30.312 -1.827 1 95.38 180 TYR B N 1
ATOM 5355 C CA . TYR B 1 180 ? -19.266 -30.578 -2.557 1 95.38 180 TYR B CA 1
ATOM 5356 C C . TYR B 1 180 ? -19.844 -31.938 -2.172 1 95.38 180 TYR B C 1
ATOM 5358 O O . TYR B 1 180 ? -21.062 -32.125 -2.188 1 95.38 180 TYR B O 1
ATOM 5366 N N . ASN B 1 181 ? -19.062 -32.906 -1.921 1 95.75 181 ASN B N 1
ATOM 5367 C CA . ASN B 1 181 ? -19.547 -34.25 -1.544 1 95.75 181 ASN B CA 1
ATOM 5368 C C . ASN B 1 181 ? -19.781 -34.344 -0.039 1 95.75 181 ASN B C 1
ATOM 5370 O O . ASN B 1 181 ? -20.734 -35 0.404 1 95.75 181 ASN B O 1
ATOM 5374 N N . LYS B 1 182 ? -18.891 -33.656 0.684 1 94.88 182 LYS B N 1
ATOM 5375 C CA . LYS B 1 182 ? -18.953 -33.844 2.129 1 94.88 182 LYS B CA 1
ATOM 5376 C C . LYS B 1 182 ? -19.547 -32.625 2.832 1 94.88 182 LYS B C 1
ATOM 5378 O O . LYS B 1 182 ? -19.812 -32.656 4.035 1 94.88 182 LYS B O 1
ATOM 5383 N N . GLY B 1 183 ? -19.688 -31.516 2.152 1 92.38 183 GLY B N 1
ATOM 5384 C CA . GLY B 1 183 ? -20.422 -30.359 2.66 1 92.38 183 GLY B CA 1
ATOM 5385 C C . GLY B 1 183 ? -19.594 -29.5 3.604 1 92.38 183 GLY B C 1
ATOM 5386 O O . GLY B 1 183 ? -20.141 -28.766 4.426 1 92.38 183 GLY B O 1
ATOM 5387 N N . LEU B 1 184 ? -18.359 -29.641 3.58 1 92.19 184 LEU B N 1
ATOM 5388 C CA . LEU B 1 184 ? -17.484 -28.844 4.43 1 92.19 184 LEU B CA 1
ATOM 5389 C C . LEU B 1 184 ? -17.172 -27.5 3.781 1 92.19 184 LEU B C 1
ATOM 5391 O O . LEU B 1 184 ? -17.375 -27.328 2.576 1 92.19 184 LEU B O 1
ATOM 5395 N N . PRO B 1 185 ? -16.719 -26.531 4.59 1 88.88 185 PRO B N 1
ATOM 5396 C CA . PRO B 1 185 ? -16.359 -25.234 4.008 1 88.88 185 PRO B CA 1
ATOM 5397 C C . PRO B 1 185 ? -15.227 -25.344 2.984 1 88.88 185 PRO B C 1
ATOM 5399 O O . PRO B 1 185 ? -14.336 -26.188 3.127 1 88.88 185 PRO B O 1
ATOM 5402 N N . LEU B 1 186 ? -15.297 -24.531 2.008 1 89 186 LEU B N 1
ATOM 5403 C CA . LEU B 1 186 ? -14.289 -24.516 0.953 1 89 186 LEU B CA 1
ATOM 5404 C C . LEU B 1 186 ? -13.008 -23.844 1.436 1 89 186 LEU B C 1
ATOM 5406 O O . LEU B 1 186 ? -12.719 -22.703 1.066 1 89 186 LEU B O 1
ATOM 5410 N N . THR B 1 187 ? -12.25 -24.453 2.221 1 91 187 THR B N 1
ATOM 5411 C CA . THR B 1 187 ? -10.969 -24 2.754 1 91 187 THR B CA 1
ATOM 5412 C C . THR B 1 187 ? -9.984 -25.172 2.842 1 91 187 THR B C 1
ATOM 5414 O O . THR B 1 187 ? -10.391 -26.344 2.799 1 91 187 THR B O 1
ATOM 5417 N N . ILE B 1 188 ? -8.766 -24.891 2.93 1 95.5 188 ILE B N 1
ATOM 5418 C CA . ILE B 1 188 ? -7.715 -25.906 2.85 1 95.5 188 ILE B CA 1
ATOM 5419 C C . ILE B 1 188 ? -7.805 -26.844 4.047 1 95.5 188 ILE B C 1
ATOM 5421 O O . ILE B 1 188 ? -7.66 -28.062 3.902 1 95.5 188 ILE B O 1
ATOM 5425 N N . ARG B 1 189 ? -8.094 -26.312 5.238 1 94.88 189 ARG B N 1
ATOM 5426 C CA . ARG B 1 189 ? -8.125 -27.125 6.445 1 94.88 189 ARG B CA 1
ATOM 5427 C C . ARG B 1 189 ? -9.203 -28.203 6.352 1 94.88 189 ARG B C 1
ATOM 5429 O O . ARG B 1 189 ? -9.062 -29.281 6.926 1 94.88 189 ARG B O 1
ATOM 5436 N N . SER B 1 190 ? -10.281 -27.969 5.598 1 94.38 190 SER B N 1
ATOM 5437 C CA . SER B 1 190 ? -11.391 -28.922 5.457 1 94.38 190 SER B CA 1
ATOM 5438 C C . SER B 1 190 ? -10.922 -30.219 4.824 1 94.38 190 SER B C 1
ATOM 5440 O O . SER B 1 190 ? -11.492 -31.281 5.102 1 94.38 190 SER B O 1
ATOM 5442 N N . THR B 1 191 ? -9.914 -30.156 4.016 1 97.25 191 THR B N 1
ATOM 5443 C CA . THR B 1 191 ? -9.453 -31.312 3.248 1 97.25 191 THR B CA 1
ATOM 5444 C C . THR B 1 191 ? -8.766 -32.312 4.156 1 97.25 191 THR B C 1
ATOM 5446 O O . THR B 1 191 ? -8.547 -33.469 3.762 1 97.25 191 THR B O 1
ATOM 5449 N N . PHE B 1 192 ? -8.578 -31.969 5.371 1 97.88 192 PHE B N 1
ATOM 5450 C CA . PHE B 1 192 ? -7.852 -32.844 6.281 1 97.88 192 PHE B CA 1
ATOM 5451 C C . PHE B 1 192 ? -8.797 -33.469 7.301 1 97.88 192 PHE B C 1
ATOM 5453 O O . PHE B 1 192 ? -8.352 -34.094 8.266 1 97.88 192 PHE B O 1
ATOM 5460 N N . TYR B 1 193 ? -10.031 -33.344 7.086 1 96.06 193 TYR B N 1
ATOM 5461 C CA . TYR B 1 193 ? -11.023 -33.844 8.023 1 96.06 193 TYR B CA 1
ATOM 5462 C C . TYR B 1 193 ? -10.883 -35.344 8.211 1 96.06 193 TYR B C 1
ATOM 5464 O O . TYR B 1 193 ? -11.008 -35.844 9.328 1 96.06 193 TYR B O 1
ATOM 5472 N N . PRO B 1 194 ? -10.602 -36.156 7.234 1 96.12 194 PRO B N 1
ATOM 5473 C CA . PRO B 1 194 ? -10.445 -37.594 7.438 1 96.12 194 PRO B CA 1
ATOM 5474 C C . PRO B 1 194 ? -9.289 -37.938 8.375 1 96.12 194 PRO B C 1
ATOM 5476 O O . PRO B 1 194 ? -9.344 -38.938 9.078 1 96.12 194 PRO B O 1
ATOM 5479 N N . LEU B 1 195 ? -8.32 -37.094 8.375 1 96.38 195 LEU B N 1
ATOM 5480 C CA . LEU B 1 195 ? -7.133 -37.344 9.188 1 96.38 195 LEU B CA 1
ATOM 5481 C C . LEU B 1 195 ? -7.289 -36.781 10.586 1 96.38 195 LEU B C 1
ATOM 5483 O O . LEU B 1 195 ? -6.812 -37.375 11.562 1 96.38 195 LEU B O 1
ATOM 5487 N N . LEU B 1 196 ? -7.98 -35.625 10.617 1 95.88 196 LEU B N 1
ATOM 5488 C CA . LEU B 1 196 ? -7.914 -34.875 11.867 1 95.88 196 LEU B CA 1
ATOM 5489 C C . LEU B 1 196 ? -9.289 -34.781 12.516 1 95.88 196 LEU B C 1
ATOM 5491 O O . LEU B 1 196 ? -9.406 -34.406 13.688 1 95.88 196 LEU B O 1
ATOM 5495 N N . GLY B 1 197 ? -10.344 -35.125 11.805 1 93.44 197 GLY B N 1
ATOM 5496 C CA . GLY B 1 197 ? -11.695 -34.969 12.328 1 93.44 197 GLY B CA 1
ATOM 5497 C C . GLY B 1 197 ? -12.008 -33.531 12.711 1 93.44 197 GLY B C 1
ATOM 5498 O O . GLY B 1 197 ? -11.656 -32.594 11.992 1 93.44 197 GLY B O 1
ATOM 5499 N N . ASP B 1 198 ? -12.578 -33.281 13.844 1 91.31 198 ASP B N 1
ATOM 5500 C CA . ASP B 1 198 ? -13.008 -31.969 14.297 1 91.31 198 ASP B CA 1
ATOM 5501 C C . ASP B 1 198 ? -11.812 -31.125 14.719 1 91.31 198 ASP B C 1
ATOM 5503 O O . ASP B 1 198 ? -11.93 -29.906 14.852 1 91.31 198 ASP B O 1
ATOM 5507 N N . ARG B 1 199 ? -10.734 -31.672 14.938 1 93.12 199 ARG B N 1
ATOM 5508 C CA . ARG B 1 199 ? -9.531 -30.938 15.32 1 93.12 199 ARG B CA 1
ATOM 5509 C C . ARG B 1 199 ? -9.102 -29.969 14.219 1 93.12 199 ARG B C 1
ATOM 5511 O O . ARG B 1 199 ? -8.297 -29.062 14.461 1 93.12 199 ARG B O 1
ATOM 5518 N N . VAL B 1 200 ? -9.648 -30.125 12.945 1 93.12 200 VAL B N 1
ATOM 5519 C CA . VAL B 1 200 ? -9.32 -29.234 11.836 1 93.12 200 VAL B CA 1
ATOM 5520 C C . VAL B 1 200 ? -9.82 -27.828 12.141 1 93.12 200 VAL B C 1
ATOM 5522 O O . VAL B 1 200 ? -9.305 -26.844 11.594 1 93.12 200 VAL B O 1
ATOM 5525 N N . TRP B 1 201 ? -10.734 -27.75 13.039 1 88.88 201 TRP B N 1
ATOM 5526 C CA . TRP B 1 201 ? -11.32 -26.453 13.367 1 88.88 201 TRP B CA 1
ATOM 5527 C C . TRP B 1 201 ? -10.531 -25.766 14.484 1 88.88 201 TRP B C 1
ATOM 5529 O O . TRP B 1 201 ? -10.828 -24.625 14.852 1 88.88 201 TRP B O 1
ATOM 5539 N N . GLY B 1 202 ? -9.484 -26.391 15.023 1 89.94 202 GLY B N 1
ATOM 5540 C CA . GLY B 1 202 ? -8.648 -25.875 16.094 1 89.94 202 GLY B CA 1
ATOM 5541 C C . GLY B 1 202 ? -7.281 -25.422 15.633 1 89.94 202 GLY B C 1
ATOM 5542 O O . GLY B 1 202 ? -7.125 -24.984 14.492 1 89.94 202 GLY B O 1
ATOM 5543 N N . PRO B 1 203 ? -6.289 -25.516 16.5 1 93.12 203 PRO B N 1
ATOM 5544 C CA . PRO B 1 203 ? -4.953 -24.969 16.234 1 93.12 203 PRO B CA 1
ATOM 5545 C C . PRO B 1 203 ? -4.293 -25.625 15.016 1 93.12 203 PRO B C 1
ATOM 5547 O O . PRO B 1 203 ? -3.576 -24.953 14.266 1 93.12 203 PRO B O 1
ATOM 5550 N N . LEU B 1 204 ? -4.492 -26.875 14.828 1 95.06 204 LEU B N 1
ATOM 5551 C CA . LEU B 1 204 ? -3.883 -27.547 13.68 1 95.06 204 LEU B CA 1
ATOM 5552 C C . LEU B 1 204 ? -4.453 -27 12.375 1 95.06 204 LEU B C 1
ATOM 5554 O O . LEU B 1 204 ? -3.725 -26.859 11.391 1 95.06 204 LEU B O 1
ATOM 5558 N N . GLY B 1 205 ? -5.719 -26.797 12.383 1 94 205 GLY B N 1
ATOM 5559 C CA . GLY B 1 205 ? -6.328 -26.172 11.227 1 94 205 GLY B CA 1
ATOM 5560 C C . GLY B 1 205 ? -5.828 -24.75 10.977 1 94 205 GLY B C 1
ATOM 5561 O O . GLY B 1 205 ? -5.656 -24.344 9.828 1 94 205 GLY B O 1
ATOM 5562 N N . HIS B 1 206 ? -5.57 -24.047 12.125 1 94.06 206 HIS B N 1
ATOM 5563 C CA . HIS B 1 206 ? -5.02 -22.703 12 1 94.06 206 HIS B CA 1
ATOM 5564 C C . HIS B 1 206 ? -3.645 -22.734 11.344 1 94.06 206 HIS B C 1
ATOM 5566 O O . HIS B 1 206 ? -3.326 -21.859 10.523 1 94.06 206 HIS B O 1
ATOM 5572 N N . VAL B 1 207 ? -2.904 -23.703 11.688 1 96.12 207 VAL B N 1
ATOM 5573 C CA . VAL B 1 207 ? -1.557 -23.812 11.141 1 96.12 207 VAL B CA 1
ATOM 5574 C C . VAL B 1 207 ? -1.631 -24.125 9.648 1 96.12 207 VAL B C 1
ATOM 5576 O O . VAL B 1 207 ? -0.919 -23.516 8.844 1 96.12 207 VAL B O 1
ATOM 5579 N N . ILE B 1 208 ? -2.504 -25.031 9.266 1 96.69 208 ILE B N 1
ATOM 5580 C CA . ILE B 1 208 ? -2.648 -25.438 7.875 1 96.69 208 ILE B CA 1
ATOM 5581 C C . ILE B 1 208 ? -3.084 -24.25 7.02 1 96.69 208 ILE B C 1
ATOM 5583 O O . ILE B 1 208 ? -2.484 -23.969 5.98 1 96.69 208 ILE B O 1
ATOM 5587 N N . ASP B 1 209 ? -4.039 -23.578 7.512 1 95.75 209 ASP B N 1
ATOM 5588 C CA . ASP B 1 209 ? -4.547 -22.438 6.758 1 95.75 209 ASP B CA 1
ATOM 5589 C C . ASP B 1 209 ? -3.521 -21.312 6.711 1 95.75 209 ASP B C 1
ATOM 5591 O O . ASP B 1 209 ? -3.412 -20.594 5.707 1 95.75 209 ASP B O 1
ATOM 5595 N N . THR B 1 210 ? -2.812 -21.094 7.805 1 96.56 210 THR B N 1
ATOM 5596 C CA . THR B 1 210 ? -1.771 -20.078 7.82 1 96.56 210 THR B CA 1
ATOM 5597 C C . THR B 1 210 ? -0.682 -20.406 6.801 1 96.56 210 THR B C 1
ATOM 5599 O O . THR B 1 210 ? -0.226 -19.516 6.07 1 96.56 210 THR B O 1
ATOM 5602 N N . LEU B 1 211 ? -0.308 -21.641 6.723 1 97.25 211 LEU B N 1
ATOM 5603 C CA . LEU B 1 211 ? 0.697 -22.062 5.754 1 97.25 211 LEU B CA 1
ATOM 5604 C C . LEU B 1 211 ? 0.194 -21.875 4.328 1 97.25 211 LEU B C 1
ATOM 5606 O O . LEU B 1 211 ? 0.96 -21.484 3.443 1 97.25 211 LEU B O 1
ATOM 5610 N N . ALA B 1 212 ? -1.072 -22.141 4.145 1 96.94 212 ALA B N 1
ATOM 5611 C CA . ALA B 1 212 ? -1.666 -21.953 2.822 1 96.94 212 ALA B CA 1
ATOM 5612 C C . ALA B 1 212 ? -1.651 -20.469 2.428 1 96.94 212 ALA B C 1
ATOM 5614 O O . ALA B 1 212 ? -1.368 -20.141 1.275 1 96.94 212 ALA B O 1
ATOM 5615 N N . VAL B 1 213 ? -1.951 -19.625 3.379 1 95.81 213 VAL B N 1
ATOM 5616 C CA . VAL B 1 213 ? -1.97 -18.188 3.133 1 95.81 213 VAL B CA 1
ATOM 5617 C C . VAL B 1 213 ? -0.562 -17.703 2.787 1 95.81 213 VAL B C 1
ATOM 5619 O O . VAL B 1 213 ? -0.375 -16.953 1.825 1 95.81 213 VAL B O 1
ATOM 5622 N N . LEU B 1 214 ? 0.409 -18.125 3.557 1 97.19 214 LEU B N 1
ATOM 5623 C CA . LEU B 1 214 ? 1.788 -17.703 3.33 1 97.19 214 LEU B CA 1
ATOM 5624 C C . LEU B 1 214 ? 2.301 -18.219 1.992 1 97.19 214 LEU B C 1
ATOM 5626 O O . LEU B 1 214 ? 2.969 -17.5 1.253 1 97.19 214 LEU B O 1
ATOM 5630 N N . ALA B 1 215 ? 1.995 -19.469 1.709 1 96.25 215 ALA B N 1
ATOM 5631 C CA . ALA B 1 215 ? 2.395 -20.031 0.426 1 96.25 215 ALA B CA 1
ATOM 5632 C C . ALA B 1 215 ? 1.788 -19.25 -0.736 1 96.25 215 ALA B C 1
ATOM 5634 O O . ALA B 1 215 ? 2.498 -18.859 -1.663 1 96.25 215 ALA B O 1
ATOM 5635 N N . THR B 1 216 ? 0.522 -19 -0.658 1 95.19 216 THR B N 1
ATOM 5636 C CA . THR B 1 216 ? -0.181 -18.281 -1.717 1 95.19 216 THR B CA 1
ATOM 5637 C C . THR B 1 216 ? 0.365 -16.859 -1.866 1 95.19 216 THR B C 1
ATOM 5639 O O . THR B 1 216 ? 0.602 -16.406 -2.982 1 95.19 216 THR B O 1
ATOM 5642 N N . MET B 1 217 ? 0.583 -16.219 -0.767 1 96.19 217 MET B N 1
ATOM 5643 C CA . MET B 1 217 ? 1.062 -14.844 -0.759 1 96.19 217 MET B CA 1
ATOM 5644 C C . MET B 1 217 ? 2.426 -14.734 -1.437 1 96.19 217 MET B C 1
ATOM 5646 O O . MET B 1 217 ? 2.613 -13.914 -2.336 1 96.19 217 MET B O 1
ATOM 5650 N N . PHE B 1 218 ? 3.322 -15.539 -1.032 1 94.94 218 PHE B N 1
ATOM 5651 C CA . PHE B 1 218 ? 4.684 -15.422 -1.54 1 94.94 218 PHE B CA 1
ATOM 5652 C C . PHE B 1 218 ? 4.797 -16.016 -2.936 1 94.94 218 PHE B C 1
ATOM 5654 O O . PHE B 1 218 ? 5.641 -15.602 -3.73 1 94.94 218 PHE B O 1
ATOM 5661 N N . GLY B 1 219 ? 3.949 -17.047 -3.264 1 93.81 219 GLY B N 1
ATOM 5662 C CA . GLY B 1 219 ? 3.852 -17.5 -4.645 1 93.81 219 GLY B CA 1
ATOM 5663 C C . GLY B 1 219 ? 3.363 -16.422 -5.59 1 93.81 219 GLY B C 1
ATOM 5664 O O . GLY B 1 219 ? 3.945 -16.219 -6.66 1 93.81 219 GLY B O 1
ATOM 5665 N N . LEU B 1 220 ? 2.334 -15.711 -5.188 1 93.31 220 LEU B N 1
ATOM 5666 C CA . LEU B 1 220 ? 1.782 -14.625 -5.984 1 93.31 220 LEU B CA 1
ATOM 5667 C C . LEU B 1 220 ? 2.771 -13.469 -6.082 1 93.31 220 LEU B C 1
ATOM 5669 O O . LEU B 1 220 ? 2.926 -12.859 -7.148 1 93.31 220 LEU B O 1
ATOM 5673 N N . ALA B 1 221 ? 3.342 -13.188 -4.961 1 93.75 221 ALA B N 1
ATOM 5674 C CA . ALA B 1 221 ? 4.305 -12.086 -4.945 1 93.75 221 ALA B CA 1
ATOM 5675 C C . ALA B 1 221 ? 5.457 -12.359 -5.906 1 93.75 221 ALA B C 1
ATOM 5677 O O . ALA B 1 221 ? 5.965 -11.438 -6.551 1 93.75 221 ALA B O 1
ATOM 5678 N N . THR B 1 222 ? 5.902 -13.602 -5.98 1 92 222 THR B N 1
ATOM 5679 C CA . THR B 1 222 ? 6.934 -13.992 -6.938 1 92 222 THR B CA 1
ATOM 5680 C C . THR B 1 222 ? 6.469 -13.727 -8.367 1 92 222 THR B C 1
ATOM 5682 O O . THR B 1 222 ? 7.199 -13.125 -9.164 1 92 222 THR B O 1
ATOM 5685 N N . SER B 1 223 ? 5.273 -14.125 -8.688 1 93.38 223 SER B N 1
ATOM 5686 C CA . SER B 1 223 ? 4.715 -13.906 -10.023 1 93.38 223 SER B CA 1
ATOM 5687 C C . SER B 1 223 ? 4.605 -12.414 -10.328 1 93.38 223 SER B C 1
ATOM 5689 O O . SER B 1 223 ? 4.949 -11.977 -11.43 1 93.38 223 SER B O 1
ATOM 5691 N N . LEU B 1 224 ? 4.176 -11.68 -9.359 1 93 224 LEU B N 1
ATOM 5692 C CA . LEU B 1 224 ? 3.994 -10.242 -9.555 1 93 224 LEU B CA 1
ATOM 5693 C C . LEU B 1 224 ? 5.34 -9.547 -9.734 1 93 224 LEU B C 1
ATOM 5695 O O . LEU B 1 224 ? 5.469 -8.648 -10.57 1 93 224 LEU B O 1
ATOM 5699 N N . GLY B 1 225 ? 6.281 -9.977 -8.961 1 94.19 225 GLY B N 1
ATOM 5700 C CA . GLY B 1 225 ? 7.621 -9.43 -9.133 1 94.19 225 GLY B CA 1
ATOM 5701 C C . GLY B 1 225 ? 8.195 -9.695 -10.516 1 94.19 225 GLY B C 1
ATOM 5702 O O . GLY B 1 225 ? 8.789 -8.805 -11.125 1 94.19 225 GLY B O 1
ATOM 5703 N N . LEU B 1 226 ? 8.055 -10.93 -11.016 1 94 226 LEU B N 1
ATOM 5704 C CA . LEU B 1 226 ? 8.5 -11.289 -12.359 1 94 226 LEU B CA 1
ATOM 5705 C C . LEU B 1 226 ? 7.77 -10.461 -13.414 1 94 226 LEU B C 1
ATOM 5707 O O . LEU B 1 226 ? 8.375 -10.023 -14.391 1 94 226 LEU B O 1
ATOM 5711 N N . GLY B 1 227 ? 6.504 -10.336 -13.172 1 95.06 227 GLY B N 1
ATOM 5712 C CA . GLY B 1 227 ? 5.727 -9.5 -14.07 1 95.06 227 GLY B CA 1
ATOM 5713 C C . GLY B 1 227 ? 6.211 -8.062 -14.125 1 95.06 227 GLY B C 1
ATOM 5714 O O . GLY B 1 227 ? 6.289 -7.469 -15.203 1 95.06 227 GLY B O 1
ATOM 5715 N N . ALA B 1 228 ? 6.492 -7.543 -12.984 1 95.75 228 ALA B N 1
ATOM 5716 C CA . ALA B 1 228 ? 6.996 -6.172 -12.922 1 95.75 228 ALA B CA 1
ATOM 5717 C C . ALA B 1 228 ? 8.336 -6.043 -13.641 1 95.75 228 ALA B C 1
ATOM 5719 O O . ALA B 1 228 ? 8.57 -5.066 -14.359 1 95.75 228 ALA B O 1
ATOM 5720 N N . GLN B 1 229 ? 9.227 -7.008 -13.469 1 95.38 229 GLN B N 1
ATOM 5721 C CA . GLN B 1 229 ? 10.516 -7.004 -14.156 1 95.38 229 GLN B CA 1
ATOM 5722 C C . GLN B 1 229 ? 10.328 -7.062 -15.664 1 95.38 229 GLN B C 1
ATOM 5724 O O . GLN B 1 229 ? 11 -6.34 -16.406 1 95.38 229 GLN B O 1
ATOM 5729 N N . GLN B 1 230 ? 9.461 -7.941 -16.016 1 96 230 GLN B N 1
ATOM 5730 C CA . GLN B 1 230 ? 9.25 -8.109 -17.453 1 96 230 GLN B CA 1
ATOM 5731 C C . GLN B 1 230 ? 8.609 -6.867 -18.062 1 96 230 GLN B C 1
ATOM 5733 O O . GLN B 1 230 ? 9 -6.434 -19.156 1 96 230 GLN B O 1
ATOM 5738 N N . ALA B 1 231 ? 7.605 -6.309 -17.406 1 96.56 231 ALA B N 1
ATOM 5739 C CA . ALA B 1 231 ? 6.984 -5.082 -17.906 1 96.56 231 ALA B CA 1
ATOM 5740 C C . ALA B 1 231 ? 7.996 -3.943 -17.969 1 96.56 231 ALA B C 1
ATOM 5742 O O . ALA B 1 231 ? 8.008 -3.168 -18.922 1 96.56 231 ALA B O 1
ATOM 5743 N N . ALA B 1 232 ? 8.805 -3.848 -16.984 1 96.44 232 ALA B N 1
ATOM 5744 C CA . ALA B 1 232 ? 9.852 -2.83 -16.984 1 96.44 232 ALA B CA 1
ATOM 5745 C C . ALA B 1 232 ? 10.836 -3.051 -18.125 1 96.44 232 ALA B C 1
ATOM 5747 O O . ALA B 1 232 ? 11.273 -2.094 -18.766 1 96.44 232 ALA B O 1
ATOM 5748 N N . GLY B 1 233 ? 11.25 -4.297 -18.344 1 95.12 233 GLY B N 1
ATOM 5749 C CA . GLY B 1 233 ? 12.094 -4.629 -19.484 1 95.12 233 GLY B CA 1
ATOM 5750 C C . GLY B 1 233 ? 11.469 -4.254 -20.812 1 95.12 233 GLY B C 1
ATOM 5751 O O . GLY B 1 233 ? 12.164 -3.787 -21.719 1 95.12 233 GLY B O 1
ATOM 5752 N N . GLY B 1 234 ? 10.172 -4.547 -20.891 1 96.5 234 GLY B N 1
ATOM 5753 C CA . GLY B 1 234 ? 9.453 -4.156 -22.094 1 96.5 234 GLY B CA 1
ATOM 5754 C C . GLY B 1 234 ? 9.461 -2.658 -22.344 1 96.5 234 GLY B C 1
ATOM 5755 O O . GLY B 1 234 ? 9.617 -2.203 -23.469 1 96.5 234 GLY B O 1
ATOM 5756 N N . LEU B 1 235 ? 9.258 -1.888 -21.281 1 95.44 235 LEU B N 1
ATOM 5757 C CA . LEU B 1 235 ? 9.281 -0.433 -21.391 1 95.44 235 LEU B CA 1
ATOM 5758 C C . LEU B 1 235 ? 10.672 0.058 -21.781 1 95.44 235 LEU B C 1
ATOM 5760 O O . LEU B 1 235 ? 10.812 1.025 -22.531 1 95.44 235 LEU B O 1
ATOM 5764 N N . GLU B 1 236 ? 11.648 -0.593 -21.188 1 94.81 236 GLU B N 1
ATOM 5765 C CA . GLU B 1 236 ? 13.016 -0.267 -21.562 1 94.81 236 GLU B CA 1
ATOM 5766 C C . GLU B 1 236 ? 13.273 -0.579 -23.047 1 94.81 236 GLU B C 1
ATOM 5768 O O . GLU B 1 236 ? 13.867 0.23 -23.75 1 94.81 236 GLU B O 1
ATOM 5773 N N . PHE B 1 237 ? 12.844 -1.728 -23.422 1 93.5 237 PHE B N 1
ATOM 5774 C CA . PHE B 1 237 ? 13.039 -2.203 -24.781 1 93.5 237 PHE B CA 1
ATOM 5775 C C . PHE B 1 237 ? 12.344 -1.288 -25.781 1 93.5 237 PHE B C 1
ATOM 5777 O O . PHE B 1 237 ? 12.914 -0.942 -26.812 1 93.5 237 PHE B O 1
ATOM 5784 N N . LEU B 1 238 ? 11.148 -0.805 -25.469 1 95.06 238 LEU B N 1
ATOM 5785 C CA . LEU B 1 238 ? 10.305 -0.069 -26.406 1 95.06 238 LEU B CA 1
ATOM 5786 C C . LEU B 1 238 ? 10.609 1.424 -26.359 1 95.06 238 LEU B C 1
ATOM 5788 O O . LEU B 1 238 ? 10.586 2.104 -27.391 1 95.06 238 LEU B O 1
ATOM 5792 N N . PHE B 1 239 ? 10.844 1.984 -25.125 1 94.25 239 PHE B N 1
ATOM 5793 C CA . PHE B 1 239 ? 10.828 3.436 -24.984 1 94.25 239 PHE B CA 1
ATOM 5794 C C . PHE B 1 239 ? 12.125 3.93 -24.359 1 94.25 239 PHE B C 1
ATOM 5796 O O . PHE B 1 239 ? 12.32 5.137 -24.188 1 94.25 239 PHE B O 1
ATOM 5803 N N . GLY B 1 240 ? 13.016 3.041 -23.984 1 93.5 240 GLY B N 1
ATOM 5804 C CA . GLY B 1 240 ? 14.289 3.436 -23.406 1 93.5 240 GLY B CA 1
ATOM 5805 C C . GLY B 1 240 ? 14.188 3.865 -21.953 1 93.5 240 GLY B C 1
ATOM 5806 O O . GLY B 1 240 ? 15.125 4.453 -21.406 1 93.5 240 GLY B O 1
ATOM 5807 N N . ILE B 1 241 ? 13.102 3.592 -21.312 1 92.81 241 ILE B N 1
ATOM 5808 C CA . ILE B 1 241 ? 12.914 3.873 -19.891 1 92.81 241 ILE B CA 1
ATOM 5809 C C . ILE B 1 241 ? 13.734 2.898 -19.062 1 92.81 241 ILE B C 1
ATOM 5811 O O . ILE B 1 241 ? 13.758 1.696 -19.344 1 92.81 241 ILE B O 1
ATOM 5815 N N . ASP B 1 242 ? 14.461 3.422 -18.062 1 92.62 242 ASP B N 1
ATOM 5816 C CA . ASP B 1 242 ? 15.258 2.545 -17.219 1 92.62 242 ASP B CA 1
ATOM 5817 C C . ASP B 1 242 ? 14.398 1.447 -16.594 1 92.62 242 ASP B C 1
ATOM 5819 O O . ASP B 1 242 ? 13.406 1.736 -15.922 1 92.62 242 ASP B O 1
ATOM 5823 N N . GLY B 1 243 ? 14.773 0.197 -16.781 1 93.12 243 GLY B N 1
ATOM 5824 C CA . GLY B 1 243 ? 14 -0.931 -16.297 1 93.12 243 GLY B CA 1
ATOM 5825 C C . GLY B 1 243 ? 14.383 -1.356 -14.891 1 93.12 243 GLY B C 1
ATOM 5826 O O . GLY B 1 243 ? 14.047 -2.463 -14.461 1 93.12 243 GLY B O 1
ATOM 5827 N N . GLY B 1 244 ? 15.07 -0.512 -14.195 1 92.69 244 GLY B N 1
ATOM 5828 C CA . GLY B 1 244 ? 15.586 -0.85 -12.883 1 92.69 244 GLY B CA 1
ATOM 5829 C C . GLY B 1 244 ? 14.516 -0.868 -11.805 1 92.69 244 GLY B C 1
ATOM 5830 O O . GLY B 1 244 ? 13.328 -0.943 -12.109 1 92.69 244 GLY B O 1
ATOM 5831 N N . LEU B 1 245 ? 14.93 -0.893 -10.57 1 92.62 245 LEU B N 1
ATOM 5832 C CA . LEU B 1 245 ? 14.094 -1.111 -9.391 1 92.62 245 LEU B CA 1
ATOM 5833 C C . LEU B 1 245 ? 12.984 -0.067 -9.312 1 92.62 245 LEU B C 1
ATOM 5835 O O . LEU B 1 245 ? 11.836 -0.4 -9.023 1 92.62 245 LEU B O 1
ATOM 5839 N N . ASN B 1 246 ? 13.273 1.214 -9.562 1 93 246 ASN B N 1
ATOM 5840 C CA . ASN B 1 246 ? 12.289 2.283 -9.445 1 93 246 ASN B CA 1
ATOM 5841 C C . ASN B 1 246 ? 11.117 2.07 -10.406 1 93 246 ASN B C 1
ATOM 5843 O O . ASN B 1 246 ? 9.961 2.242 -10.023 1 93 246 ASN B O 1
ATOM 5847 N N . THR B 1 247 ? 11.453 1.703 -11.617 1 95 247 THR B N 1
ATOM 5848 C CA . THR B 1 247 ? 10.406 1.455 -12.609 1 95 247 THR B CA 1
ATOM 5849 C C . THR B 1 247 ? 9.594 0.223 -12.234 1 95 247 THR B C 1
ATOM 5851 O O . THR B 1 247 ? 8.367 0.203 -12.406 1 95 247 THR B O 1
ATOM 5854 N N . GLN B 1 248 ? 10.25 -0.83 -11.781 1 96.06 248 GLN B N 1
ATOM 5855 C CA . GLN B 1 248 ? 9.555 -2.041 -11.352 1 96.06 248 GLN B CA 1
ATOM 5856 C C . GLN B 1 248 ? 8.586 -1.744 -10.211 1 96.06 248 GLN B C 1
ATOM 5858 O O . GLN B 1 248 ? 7.438 -2.203 -10.234 1 96.06 248 GLN B O 1
ATOM 5863 N N . ILE B 1 249 ? 9.008 -0.965 -9.219 1 94.88 249 ILE B N 1
ATOM 5864 C CA . ILE B 1 249 ? 8.141 -0.597 -8.102 1 94.88 249 ILE B CA 1
ATOM 5865 C C . ILE B 1 249 ? 6.984 0.262 -8.609 1 94.88 249 ILE B C 1
ATOM 5867 O O . ILE B 1 249 ? 5.844 0.106 -8.156 1 94.88 249 ILE B O 1
ATOM 5871 N N . ALA B 1 250 ? 7.254 1.19 -9.531 1 95.75 250 ALA B N 1
ATOM 5872 C CA . ALA B 1 250 ? 6.203 2.021 -10.117 1 95.75 250 ALA B CA 1
ATOM 5873 C C . ALA B 1 250 ? 5.125 1.162 -10.773 1 95.75 250 ALA B C 1
ATOM 5875 O O . ALA B 1 250 ? 3.932 1.446 -10.641 1 95.75 250 ALA B O 1
ATOM 5876 N N . ILE B 1 251 ? 5.57 0.191 -11.453 1 96.06 251 ILE B N 1
ATOM 5877 C CA . ILE B 1 251 ? 4.641 -0.708 -12.133 1 96.06 251 ILE B CA 1
ATOM 5878 C C . ILE B 1 251 ? 3.785 -1.437 -11.094 1 96.06 251 ILE B C 1
ATOM 5880 O O . ILE B 1 251 ? 2.566 -1.547 -11.258 1 96.06 251 ILE B O 1
ATOM 5884 N N . ILE B 1 252 ? 4.422 -1.964 -10.039 1 96 252 ILE B N 1
ATOM 5885 C CA . ILE B 1 252 ? 3.691 -2.662 -8.984 1 96 252 ILE B CA 1
ATOM 5886 C C . ILE B 1 252 ? 2.645 -1.732 -8.375 1 96 252 ILE B C 1
ATOM 5888 O O . ILE B 1 252 ? 1.503 -2.139 -8.148 1 96 252 ILE B O 1
ATOM 5892 N N . VAL B 1 253 ? 3.014 -0.5 -8.148 1 94.94 253 VAL B N 1
ATOM 5893 C CA . VAL B 1 253 ? 2.096 0.473 -7.57 1 94.94 253 VAL B CA 1
ATOM 5894 C C . VAL B 1 253 ? 0.914 0.696 -8.508 1 94.94 253 VAL B C 1
ATOM 5896 O O . VAL B 1 253 ? -0.243 0.66 -8.086 1 94.94 253 VAL B O 1
ATOM 5899 N N . VAL B 1 254 ? 1.151 0.904 -9.75 1 94.56 254 VAL B N 1
ATOM 5900 C CA . VAL B 1 254 ? 0.105 1.185 -10.727 1 94.56 254 VAL B CA 1
ATOM 5901 C C . VAL B 1 254 ? -0.86 0.004 -10.805 1 94.56 254 VAL B C 1
ATOM 5903 O O . VAL B 1 254 ? -2.078 0.183 -10.734 1 94.56 254 VAL B O 1
ATOM 5906 N N . VAL B 1 255 ? -0.282 -1.104 -10.922 1 92.5 255 VAL B N 1
ATOM 5907 C CA . VAL B 1 255 ? -1.121 -2.283 -11.109 1 92.5 255 VAL B CA 1
ATOM 5908 C C . VAL B 1 255 ? -1.905 -2.564 -9.828 1 92.5 255 VAL B C 1
ATOM 5910 O O . VAL B 1 255 ? -3.064 -2.982 -9.883 1 92.5 255 VAL B O 1
ATOM 5913 N N . THR B 1 256 ? -1.277 -2.4 -8.68 1 93.12 256 THR B N 1
ATOM 5914 C CA . THR B 1 256 ? -1.965 -2.602 -7.41 1 93.12 256 THR B CA 1
ATOM 5915 C C . THR B 1 256 ? -3.121 -1.616 -7.262 1 93.12 256 THR B C 1
ATOM 5917 O O . THR B 1 256 ? -4.215 -1.995 -6.836 1 93.12 256 THR B O 1
ATOM 5920 N N . VAL B 1 257 ? -2.852 -0.341 -7.605 1 91.69 257 VAL B N 1
ATOM 5921 C CA . VAL B 1 257 ? -3.896 0.674 -7.504 1 91.69 257 VAL B CA 1
ATOM 5922 C C . VAL B 1 257 ? -5.055 0.319 -8.438 1 91.69 257 VAL B C 1
ATOM 5924 O O . VAL B 1 257 ? -6.223 0.452 -8.062 1 91.69 257 VAL B O 1
ATOM 5927 N N . ILE B 1 258 ? -4.762 -0.135 -9.617 1 87.5 258 ILE B N 1
ATOM 5928 C CA . ILE B 1 258 ? -5.801 -0.53 -10.555 1 87.5 258 ILE B CA 1
ATOM 5929 C C . ILE B 1 258 ? -6.562 -1.732 -10.008 1 87.5 258 ILE B C 1
ATOM 5931 O O . ILE B 1 258 ? -7.789 -1.799 -10.125 1 87.5 258 ILE B O 1
ATOM 5935 N N . ALA B 1 259 ? -5.801 -2.662 -9.469 1 86.44 259 ALA B N 1
ATOM 5936 C CA . ALA B 1 259 ? -6.449 -3.814 -8.852 1 86.44 259 ALA B CA 1
ATOM 5937 C C . ALA B 1 259 ? -7.367 -3.381 -7.715 1 86.44 259 ALA B C 1
ATOM 5939 O O . ALA B 1 259 ? -8.461 -3.93 -7.547 1 86.44 259 ALA B O 1
ATOM 5940 N N . LEU B 1 260 ? -6.922 -2.428 -6.879 1 88.19 260 LEU B N 1
ATOM 5941 C CA . LEU B 1 260 ? -7.734 -1.92 -5.781 1 88.19 260 LEU B CA 1
ATOM 5942 C C . LEU B 1 260 ? -9.016 -1.273 -6.301 1 88.19 260 LEU B C 1
ATOM 5944 O O . LEU B 1 260 ? -10.102 -1.514 -5.77 1 88.19 260 LEU B O 1
ATOM 5948 N N . ILE B 1 261 ? -8.867 -0.459 -7.301 1 84.12 261 ILE B N 1
ATOM 5949 C CA . ILE B 1 261 ? -10.031 0.188 -7.898 1 84.12 261 ILE B CA 1
ATOM 5950 C C . ILE B 1 261 ? -10.977 -0.869 -8.461 1 84.12 261 ILE B C 1
ATOM 5952 O O . ILE B 1 261 ? -12.195 -0.733 -8.359 1 84.12 261 ILE B O 1
ATOM 5956 N N . SER B 1 262 ? -10.414 -1.955 -8.977 1 77.94 262 SER B N 1
ATOM 5957 C CA . SER B 1 262 ? -11.219 -3.055 -9.492 1 77.94 262 SER B CA 1
ATOM 5958 C C . SER B 1 262 ? -12.031 -3.719 -8.383 1 77.94 262 SER B C 1
ATOM 5960 O O . SER B 1 262 ? -13.203 -4.043 -8.578 1 77.94 262 SER B O 1
ATOM 5962 N N . VAL B 1 263 ? -11.453 -3.955 -7.254 1 76.25 263 VAL B N 1
ATOM 5963 C CA . VAL B 1 263 ? -12.109 -4.59 -6.121 1 76.25 263 VAL B CA 1
ATOM 5964 C C . VAL B 1 263 ? -13.219 -3.682 -5.59 1 76.25 263 VAL B C 1
ATOM 5966 O O . VAL B 1 263 ? -14.312 -4.148 -5.262 1 76.25 263 VAL B O 1
ATOM 5969 N N . ILE B 1 264 ? -12.914 -2.379 -5.441 1 76.88 264 ILE B N 1
ATOM 5970 C CA . ILE B 1 264 ? -13.867 -1.419 -4.895 1 76.88 264 ILE B CA 1
ATOM 5971 C C . ILE B 1 264 ? -15.094 -1.334 -5.797 1 76.88 264 ILE B C 1
ATOM 5973 O O . ILE B 1 264 ? -16.234 -1.246 -5.312 1 76.88 264 ILE B O 1
ATOM 5977 N N . ARG B 1 265 ? -14.898 -1.367 -6.977 1 69.06 265 ARG B N 1
ATOM 5978 C CA . ARG B 1 265 ? -16 -1.195 -7.914 1 69.06 265 ARG B CA 1
ATOM 5979 C C . ARG B 1 265 ? -16.781 -2.498 -8.094 1 69.06 265 ARG B C 1
ATOM 5981 O O . ARG B 1 265 ? -17.844 -2.512 -8.719 1 69.06 265 ARG B O 1
ATOM 5988 N N . GLY B 1 266 ? -16.391 -3.441 -7.207 1 59.16 266 GLY B N 1
ATOM 5989 C CA . GLY B 1 266 ? -17.109 -4.707 -7.227 1 59.16 266 GLY B CA 1
ATOM 5990 C C . GLY B 1 266 ? -17.297 -5.262 -8.625 1 59.16 266 GLY B C 1
ATOM 5991 O O . GLY B 1 266 ? -18.312 -5.887 -8.922 1 59.16 266 GLY B O 1
ATOM 5992 N N . ILE B 1 267 ? -16.641 -4.711 -9.438 1 52.38 267 ILE B N 1
ATOM 5993 C CA . ILE B 1 267 ? -16.875 -5.059 -10.836 1 52.38 267 ILE B CA 1
ATOM 5994 C C . ILE B 1 267 ? -16.547 -6.535 -11.062 1 52.38 267 ILE B C 1
ATOM 5996 O O . ILE B 1 267 ? -15.445 -6.875 -11.484 1 52.38 267 ILE B O 1
ATOM 6000 N N . ASP B 1 268 ? -16.969 -7.43 -10.227 1 55.44 268 ASP B N 1
ATOM 6001 C CA . ASP B 1 268 ? -16.828 -8.82 -10.648 1 55.44 268 ASP B CA 1
ATOM 6002 C C . ASP B 1 268 ? -16.828 -8.93 -12.172 1 55.44 268 ASP B C 1
ATOM 6004 O O . ASP B 1 268 ? -16.062 -9.719 -12.742 1 55.44 268 ASP B O 1
ATOM 6008 N N . GLY B 1 269 ? -17.469 -7.988 -12.648 1 57.47 269 GLY B N 1
ATOM 6009 C CA . GLY B 1 269 ? -17.562 -7.957 -14.094 1 57.47 269 GLY B CA 1
ATOM 6010 C C . GLY B 1 269 ? -16.344 -7.371 -14.773 1 57.47 269 GLY B C 1
ATOM 6011 O O . GLY B 1 269 ? -15.953 -7.809 -15.859 1 57.47 269 GLY B O 1
ATOM 6012 N N . GLY B 1 270 ? -15.648 -6.504 -14.016 1 60.25 270 GLY B N 1
ATOM 6013 C CA . GLY B 1 270 ? -14.508 -5.879 -14.672 1 60.25 270 GLY B CA 1
ATOM 6014 C C . GLY B 1 270 ? -13.312 -6.797 -14.797 1 60.25 270 GLY B C 1
ATOM 6015 O O . GLY B 1 270 ? -12.688 -6.871 -15.852 1 60.25 270 GLY B O 1
ATOM 6016 N N . VAL B 1 271 ? -13.117 -7.562 -13.805 1 70.69 271 VAL B N 1
ATOM 6017 C CA . VAL B 1 271 ? -11.977 -8.477 -13.852 1 70.69 271 VAL B CA 1
ATOM 6018 C C . VAL B 1 271 ? -12.258 -9.602 -14.844 1 70.69 271 VAL B C 1
ATOM 6020 O O . VAL B 1 271 ? -11.344 -10.078 -15.523 1 70.69 271 VAL B O 1
ATOM 6023 N N . LYS B 1 272 ? -13.461 -9.93 -14.914 1 73.25 272 LYS B N 1
ATOM 6024 C CA . LYS B 1 272 ? -13.844 -10.953 -15.891 1 73.25 272 LYS B CA 1
ATOM 6025 C C . LYS B 1 272 ? -13.625 -10.453 -17.312 1 73.25 272 LYS B C 1
ATOM 6027 O O . LYS B 1 272 ? -13.117 -11.188 -18.172 1 73.25 272 LYS B O 1
ATOM 6032 N N . VAL B 1 273 ? -13.945 -9.25 -17.453 1 77.31 273 VAL B N 1
ATOM 6033 C CA . VAL B 1 273 ? -13.781 -8.656 -18.766 1 77.31 273 VAL B CA 1
ATOM 6034 C C . VAL B 1 273 ? -12.297 -8.531 -19.094 1 77.31 273 VAL B C 1
ATOM 6036 O O . VAL B 1 273 ? -11.875 -8.844 -20.219 1 77.31 273 VAL B O 1
ATOM 6039 N N . LEU B 1 274 ? -11.555 -8.086 -18.109 1 80.56 274 LEU B N 1
ATOM 6040 C CA . LEU B 1 274 ? -10.117 -7.961 -18.328 1 80.56 274 LEU B CA 1
ATOM 6041 C C . LEU B 1 274 ? -9.484 -9.32 -18.609 1 80.56 274 LEU B C 1
ATOM 6043 O O . LEU B 1 274 ? -8.594 -9.43 -19.453 1 80.56 274 LEU B O 1
ATOM 6047 N N . SER B 1 275 ? -9.953 -10.266 -17.938 1 81.62 275 SER B N 1
ATOM 6048 C CA . SER B 1 275 ? -9.422 -11.617 -18.109 1 81.62 275 SER B CA 1
ATOM 6049 C C . SER B 1 275 ? -9.734 -12.148 -19.5 1 81.62 275 SER B C 1
ATOM 6051 O O . SER B 1 275 ? -8.875 -12.75 -20.156 1 81.62 275 SER B O 1
ATOM 6053 N N . ASN B 1 276 ? -10.961 -11.898 -19.922 1 84.5 276 ASN B N 1
ATOM 6054 C CA . ASN B 1 276 ? -11.359 -12.352 -21.25 1 84.5 276 ASN B CA 1
ATOM 6055 C C . ASN B 1 276 ? -10.586 -11.625 -22.344 1 84.5 276 ASN B C 1
ATOM 6057 O O . ASN B 1 276 ? -10.172 -12.234 -23.328 1 84.5 276 ASN B O 1
ATOM 6061 N N . PHE B 1 277 ? -10.484 -10.414 -22.109 1 87.31 277 PHE B N 1
ATOM 6062 C CA . PHE B 1 277 ? -9.703 -9.617 -23.047 1 87.31 277 PHE B CA 1
ATOM 6063 C C . PHE B 1 277 ? -8.258 -10.102 -23.094 1 87.31 277 PHE B C 1
ATOM 6065 O O . PHE B 1 277 ? -7.691 -10.25 -24.188 1 87.31 277 PHE B O 1
ATOM 6072 N N . ASN B 1 278 ? -7.785 -10.352 -22.016 1 89.44 278 ASN B N 1
ATOM 6073 C CA . ASN B 1 278 ? -6.402 -10.789 -21.906 1 89.44 278 ASN B CA 1
ATOM 6074 C C . ASN B 1 278 ? -6.188 -12.141 -22.594 1 89.44 278 ASN B C 1
ATOM 6076 O O . ASN B 1 278 ? -5.172 -12.344 -23.25 1 89.44 278 ASN B O 1
ATOM 6080 N N . LEU B 1 279 ? -7.066 -13.039 -22.438 1 88.12 279 LEU B N 1
ATOM 6081 C CA . LEU B 1 279 ? -6.969 -14.352 -23.078 1 88.12 279 LEU B CA 1
ATOM 6082 C C . LEU B 1 279 ? -7.035 -14.219 -24.594 1 88.12 279 LEU B C 1
ATOM 6084 O O . LEU B 1 279 ? -6.32 -14.922 -25.312 1 88.12 279 LEU B O 1
ATOM 6088 N N . GLY B 1 280 ? -7.957 -13.359 -25.031 1 91.62 280 GLY B N 1
ATOM 6089 C CA . GLY B 1 280 ? -8.031 -13.109 -26.453 1 91.62 280 GLY B CA 1
ATOM 6090 C C . GLY B 1 280 ? -6.742 -12.555 -27.031 1 91.62 280 GLY B C 1
ATOM 6091 O O . GLY B 1 280 ? -6.301 -12.977 -28.109 1 91.62 280 GLY B O 1
ATOM 6092 N N . MET B 1 281 ? -6.172 -11.672 -26.312 1 93.75 281 MET B N 1
ATOM 6093 C CA . MET B 1 281 ? -4.918 -11.07 -26.75 1 93.75 281 MET B CA 1
ATOM 6094 C C . MET B 1 281 ? -3.785 -12.094 -26.734 1 93.75 281 MET B C 1
ATOM 6096 O O . MET B 1 281 ? -2.934 -12.102 -27.625 1 93.75 281 MET B O 1
ATOM 6100 N N . ALA B 1 282 ? -3.746 -12.906 -25.734 1 94 282 ALA B N 1
ATOM 6101 C CA . ALA B 1 282 ? -2.73 -13.953 -25.641 1 94 282 ALA B CA 1
ATOM 6102 C C . ALA B 1 282 ? -2.842 -14.93 -26.812 1 94 282 ALA B C 1
ATOM 6104 O O . ALA B 1 282 ? -1.829 -15.344 -27.391 1 94 282 ALA B O 1
ATOM 6105 N N . LEU B 1 283 ? -4.051 -15.266 -27.125 1 94 283 LEU B N 1
ATOM 6106 C CA . LEU B 1 283 ? -4.281 -16.156 -28.25 1 94 283 LEU B CA 1
ATOM 6107 C C . LEU B 1 283 ? -3.844 -15.516 -29.562 1 94 283 LEU B C 1
ATOM 6109 O O . LEU B 1 283 ? -3.262 -16.188 -30.422 1 94 283 LEU B O 1
ATOM 6113 N N . LEU B 1 284 ? -4.172 -14.25 -29.688 1 96 284 LEU B N 1
ATOM 6114 C CA . LEU B 1 284 ? -3.771 -13.523 -30.875 1 96 284 LEU B CA 1
ATOM 6115 C C . LEU B 1 284 ? -2.252 -13.484 -31.016 1 96 284 LEU B C 1
ATOM 6117 O O . LEU B 1 284 ? -1.715 -13.672 -32.094 1 96 284 LEU B O 1
ATOM 6121 N N . LEU B 1 285 ? -1.586 -13.234 -29.953 1 96.56 285 LEU B N 1
ATOM 6122 C CA . LEU B 1 285 ? -0.127 -13.211 -29.969 1 96.56 285 LEU B CA 1
ATOM 6123 C C . LEU B 1 285 ? 0.439 -14.586 -30.297 1 96.56 285 LEU B C 1
ATOM 6125 O O . LEU B 1 285 ? 1.419 -14.703 -31.031 1 96.56 285 LEU B O 1
ATOM 6129 N N . LEU B 1 286 ? -0.14 -15.633 -29.719 1 96.69 286 LEU B N 1
ATOM 6130 C CA . LEU B 1 286 ? 0.281 -17 -29.969 1 96.69 286 LEU B CA 1
ATOM 6131 C C . LEU B 1 286 ? 0.161 -17.344 -31.453 1 96.69 286 LEU B C 1
ATOM 6133 O O . LEU B 1 286 ? 1.106 -17.859 -32.062 1 96.69 286 LEU B O 1
ATOM 6137 N N . ILE B 1 287 ? -0.971 -17.016 -32 1 97.31 287 ILE B N 1
ATOM 6138 C CA . ILE B 1 287 ? -1.208 -17.297 -33.438 1 97.31 287 ILE B CA 1
ATOM 6139 C C . ILE B 1 287 ? -0.214 -16.5 -34.281 1 97.31 287 ILE B C 1
ATOM 6141 O O . ILE B 1 287 ? 0.315 -17.031 -35.25 1 97.31 287 ILE B O 1
ATOM 6145 N N . PHE B 1 288 ? 0.002 -15.297 -33.906 1 97.75 288 PHE B N 1
ATOM 6146 C CA . PHE B 1 288 ? 0.954 -14.469 -34.656 1 97.75 288 PHE B CA 1
ATOM 6147 C C . PHE B 1 288 ? 2.336 -15.109 -34.656 1 97.75 288 PHE B C 1
ATOM 6149 O O . PHE B 1 288 ? 2.963 -15.219 -35.719 1 97.75 288 PHE B O 1
ATOM 6156 N N . VAL B 1 289 ? 2.82 -15.531 -33.5 1 97.69 289 VAL B N 1
ATOM 6157 C CA . VAL B 1 289 ? 4.16 -16.094 -33.406 1 97.69 289 VAL B CA 1
ATOM 6158 C C . VAL B 1 289 ? 4.227 -17.422 -34.156 1 97.69 289 VAL B C 1
ATOM 6160 O O . VAL B 1 289 ? 5.246 -17.734 -34.781 1 97.69 289 VAL B O 1
ATOM 6163 N N . MET B 1 290 ? 3.156 -18.219 -34.125 1 97.56 290 MET B N 1
ATOM 6164 C CA . MET B 1 290 ? 3.092 -19.469 -34.875 1 97.56 290 MET B CA 1
ATOM 6165 C C . MET B 1 290 ? 3.287 -19.234 -36.375 1 97.56 290 MET B C 1
ATOM 6167 O O . MET B 1 290 ? 3.965 -20.016 -37.031 1 97.56 290 MET B O 1
ATOM 6171 N N . ILE B 1 291 ? 2.762 -18.141 -36.812 1 96.88 291 ILE B N 1
ATOM 6172 C CA . ILE B 1 291 ? 2.746 -17.891 -38.25 1 96.88 291 ILE B CA 1
ATOM 6173 C C . ILE B 1 291 ? 3.979 -17.094 -38.625 1 96.88 291 ILE B C 1
ATOM 6175 O O . ILE B 1 291 ? 4.691 -17.453 -39.562 1 96.88 291 ILE B O 1
ATOM 6179 N N . ALA B 1 292 ? 4.219 -16 -37.938 1 94.69 292 ALA B N 1
ATOM 6180 C CA . ALA B 1 292 ? 5.293 -15.078 -38.281 1 94.69 292 ALA B CA 1
ATOM 6181 C C . ALA B 1 292 ? 6.66 -15.719 -38.062 1 94.69 292 ALA B C 1
ATOM 6183 O O . ALA B 1 292 ? 7.637 -15.344 -38.719 1 94.69 292 ALA B O 1
ATOM 6184 N N . GLY B 1 293 ? 6.852 -16.672 -37.094 1 89.69 293 GLY B N 1
ATOM 6185 C CA . GLY B 1 293 ? 8.094 -17.391 -36.844 1 89.69 293 GLY B CA 1
ATOM 6186 C C . GLY B 1 293 ? 8.312 -18.547 -37.812 1 89.69 293 GLY B C 1
ATOM 6187 O O . GLY B 1 293 ? 9.227 -19.344 -37.656 1 89.69 293 GLY B O 1
ATOM 6188 N N . ALA B 1 294 ? 7.504 -18.688 -38.812 1 90.88 294 ALA B N 1
ATOM 6189 C CA . ALA B 1 294 ? 7.449 -19.766 -39.781 1 90.88 294 ALA B CA 1
ATOM 6190 C C . ALA B 1 294 ? 6.625 -20.938 -39.281 1 90.88 294 ALA B C 1
ATOM 6192 O O . ALA B 1 294 ? 7.066 -21.672 -38.375 1 90.88 294 ALA B O 1
ATOM 6193 N N . PHE B 1 295 ? 5.566 -21.141 -39.781 1 95.31 295 PHE B N 1
ATOM 6194 C CA . PHE B 1 295 ? 4.59 -22.109 -39.312 1 95.31 295 PHE B CA 1
ATOM 6195 C C . PHE B 1 295 ? 5.156 -23.516 -39.344 1 95.31 295 PHE B C 1
ATOM 6197 O O . PHE B 1 295 ? 4.91 -24.328 -38.469 1 95.31 295 PHE B O 1
ATOM 6204 N N . VAL B 1 296 ? 5.961 -23.812 -40.375 1 96.19 296 VAL B N 1
ATOM 6205 C CA . VAL B 1 296 ? 6.566 -25.141 -40.531 1 96.19 296 VAL B CA 1
ATOM 6206 C C . VAL B 1 296 ? 7.543 -25.375 -39.375 1 96.19 296 VAL B C 1
ATOM 6208 O O . VAL B 1 296 ? 7.602 -26.484 -38.812 1 96.19 296 VAL B O 1
ATOM 6211 N N . ALA B 1 297 ? 8.312 -24.406 -39.094 1 95.81 297 ALA B N 1
ATOM 6212 C CA . ALA B 1 297 ? 9.234 -24.516 -37.969 1 95.81 297 ALA B CA 1
ATOM 6213 C C . ALA B 1 297 ? 8.477 -24.719 -36.656 1 95.81 297 ALA B C 1
ATOM 6215 O O . ALA B 1 297 ? 8.93 -25.484 -35.812 1 95.81 297 ALA B O 1
ATOM 6216 N N . PHE B 1 298 ? 7.391 -24.031 -36.562 1 97.31 298 PHE B N 1
ATOM 6217 C CA . PHE B 1 298 ? 6.547 -24.203 -35.375 1 97.31 298 PHE B CA 1
ATOM 6218 C C . PHE B 1 298 ? 6.07 -25.641 -35.25 1 97.31 298 PHE B C 1
ATOM 6220 O O . PHE B 1 298 ? 6.164 -26.25 -34.188 1 97.31 298 PHE B O 1
ATOM 6227 N N . LEU B 1 299 ? 5.586 -26.203 -36.344 1 97.88 299 LEU B N 1
ATOM 6228 C CA . LEU B 1 299 ? 5.098 -27.578 -36.312 1 97.88 299 LEU B CA 1
ATOM 6229 C C . LEU B 1 299 ? 6.219 -28.547 -35.969 1 97.88 299 LEU B C 1
ATOM 6231 O O . LEU B 1 299 ? 6.004 -29.516 -35.25 1 97.88 299 LEU B O 1
ATOM 6235 N N . ALA B 1 300 ? 7.367 -28.297 -36.531 1 97.44 300 ALA B N 1
ATOM 6236 C CA . ALA B 1 300 ? 8.531 -29.125 -36.188 1 97.44 300 ALA B CA 1
ATOM 6237 C C 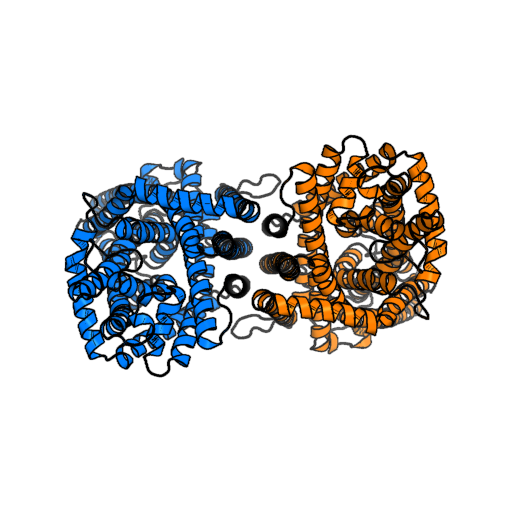. ALA B 1 300 ? 8.875 -29.047 -34.719 1 97.44 300 ALA B C 1
ATOM 6239 O O . ALA B 1 300 ? 9.211 -30.047 -34.094 1 97.44 300 ALA B O 1
ATOM 6240 N N . ASN B 1 301 ? 8.812 -27.859 -34.188 1 97.88 301 ASN B N 1
ATOM 6241 C CA . ASN B 1 301 ? 9.094 -27.656 -32.781 1 97.88 301 ASN B CA 1
ATOM 6242 C C . ASN B 1 301 ? 8.062 -28.359 -31.891 1 97.88 301 ASN B C 1
ATOM 6244 O O . ASN B 1 301 ? 8.391 -28.844 -30.797 1 97.88 301 ASN B O 1
ATOM 6248 N N . VAL B 1 302 ? 6.828 -28.344 -32.312 1 98.44 302 VAL B N 1
ATOM 6249 C CA . VAL B 1 302 ? 5.805 -29.078 -31.562 1 98.44 302 VAL B CA 1
ATOM 6250 C C . VAL B 1 302 ? 6.191 -30.547 -31.469 1 98.44 302 VAL B C 1
ATOM 6252 O O . VAL B 1 302 ? 6.125 -31.141 -30.391 1 98.44 302 VAL B O 1
ATOM 6255 N N . GLY B 1 303 ? 6.559 -31.125 -32.625 1 98.12 303 GLY B N 1
ATOM 6256 C CA . GLY B 1 303 ? 7.004 -32.5 -32.625 1 98.12 303 GLY B CA 1
ATOM 6257 C C . GLY B 1 303 ? 8.188 -32.75 -31.703 1 98.12 303 GLY B C 1
ATOM 6258 O O . GLY B 1 303 ? 8.219 -33.75 -30.969 1 98.12 303 GLY B O 1
ATOM 6259 N N . THR B 1 304 ? 9.117 -31.875 -31.781 1 98.06 304 THR B N 1
ATOM 6260 C CA . THR B 1 304 ? 10.312 -31.984 -30.953 1 98.06 304 THR B CA 1
ATOM 6261 C C . THR B 1 304 ? 9.953 -31.859 -29.469 1 98.06 304 THR B C 1
ATOM 6263 O O . THR B 1 304 ? 10.469 -32.594 -28.641 1 98.06 304 THR B O 1
ATOM 6266 N N . THR B 1 305 ? 9.125 -30.906 -29.141 1 98.5 305 THR B N 1
ATOM 6267 C CA . THR B 1 305 ? 8.734 -30.672 -27.766 1 98.5 305 THR B CA 1
ATOM 6268 C C . THR B 1 305 ? 8.055 -31.891 -27.172 1 98.5 305 THR B C 1
ATOM 6270 O O . THR B 1 305 ? 8.391 -32.344 -26.062 1 98.5 305 THR B O 1
ATOM 6273 N N . VAL B 1 306 ? 7.141 -32.469 -27.891 1 98.44 306 VAL B N 1
ATOM 6274 C CA . VAL B 1 306 ? 6.391 -33.625 -27.422 1 98.44 306 VAL B CA 1
ATOM 6275 C C . VAL B 1 306 ? 7.332 -34.812 -27.25 1 98.44 306 VAL B C 1
ATOM 6277 O O . VAL B 1 306 ? 7.32 -35.5 -26.219 1 98.44 306 VAL B O 1
ATOM 6280 N N . SER B 1 307 ? 8.125 -35.094 -28.266 1 98.31 307 SER B N 1
ATOM 6281 C CA . SER B 1 307 ? 9.023 -36.25 -28.219 1 98.31 307 SER B CA 1
ATOM 6282 C C . SER B 1 307 ? 10.086 -36.062 -27.125 1 98.31 307 SER B C 1
ATOM 6284 O O . SER B 1 307 ? 10.414 -37.031 -26.406 1 98.31 307 SER B O 1
ATOM 6286 N N . ALA B 1 308 ? 10.602 -34.906 -27.031 1 98.56 308 ALA B N 1
ATOM 6287 C CA . ALA B 1 308 ? 11.625 -34.625 -26.031 1 98.56 308 ALA B CA 1
ATOM 6288 C C . ALA B 1 308 ? 11.055 -34.719 -24.625 1 98.56 308 ALA B C 1
ATOM 6290 O O . ALA B 1 308 ? 11.734 -35.188 -23.703 1 98.56 308 ALA B O 1
ATOM 6291 N N . TYR B 1 309 ? 9.852 -34.188 -24.453 1 98.38 309 TYR B N 1
ATOM 6292 C CA . TYR B 1 309 ? 9.195 -34.312 -23.156 1 98.38 309 TYR B CA 1
ATOM 6293 C C . TYR B 1 309 ? 9.07 -35.75 -22.734 1 98.38 309 TYR B C 1
ATOM 6295 O O . TYR B 1 309 ? 9.359 -36.125 -21.594 1 98.38 309 TYR B O 1
ATOM 6303 N N . ALA B 1 310 ? 8.672 -36.625 -23.625 1 97.88 310 ALA B N 1
ATOM 6304 C CA . ALA B 1 310 ? 8.547 -38.031 -23.344 1 97.88 310 ALA B CA 1
ATOM 6305 C C . ALA B 1 310 ? 9.906 -38.656 -23.047 1 97.88 310 ALA B C 1
ATOM 6307 O O . ALA B 1 310 ? 10.023 -39.531 -22.188 1 97.88 310 ALA B O 1
ATOM 6308 N N . GLN B 1 311 ? 10.867 -38.188 -23.734 1 97.69 311 GLN B N 1
ATOM 6309 C CA . GLN B 1 311 ? 12.203 -38.75 -23.625 1 97.69 311 GLN B CA 1
ATOM 6310 C C . GLN B 1 311 ? 12.852 -38.375 -22.297 1 97.69 311 GLN B C 1
ATOM 6312 O O . GLN B 1 311 ? 13.516 -39.188 -21.656 1 97.69 311 GLN B O 1
ATOM 6317 N N . TYR B 1 312 ? 12.656 -37.156 -21.891 1 97.94 312 TYR B N 1
ATOM 6318 C CA . TYR B 1 312 ? 13.492 -36.625 -20.812 1 97.94 312 TYR B CA 1
ATOM 6319 C C . TYR B 1 312 ? 12.719 -36.594 -19.5 1 97.94 312 TYR B C 1
ATOM 6321 O O . TYR B 1 312 ? 13.305 -36.406 -18.438 1 97.94 312 TYR B O 1
ATOM 6329 N N . MET B 1 313 ? 11.461 -36.781 -19.484 1 97.62 313 MET B N 1
ATOM 6330 C CA . MET B 1 313 ? 10.641 -36.656 -18.281 1 97.62 313 MET B CA 1
ATOM 6331 C C . MET B 1 313 ? 11.117 -37.625 -17.188 1 97.62 313 MET B C 1
ATOM 6333 O O . MET B 1 313 ? 11.281 -37.219 -16.031 1 97.62 313 MET B O 1
ATOM 6337 N N . LEU B 1 314 ? 11.391 -38.844 -17.531 1 96.62 314 LEU B N 1
ATOM 6338 C CA . LEU B 1 314 ? 11.75 -39.844 -16.531 1 96.62 314 LEU B CA 1
ATOM 6339 C C . LEU B 1 314 ? 13.141 -39.594 -15.984 1 96.62 314 LEU B C 1
ATOM 6341 O O . LEU B 1 314 ? 13.344 -39.562 -14.766 1 96.62 314 LEU B O 1
ATOM 6345 N N . PRO B 1 315 ? 14.133 -39.344 -16.891 1 97.19 315 PRO B N 1
ATOM 6346 C CA . PRO B 1 315 ? 15.453 -39.062 -16.328 1 97.19 315 PRO B CA 1
ATOM 6347 C C . PRO B 1 315 ? 15.461 -37.781 -15.461 1 97.19 315 PRO B C 1
ATOM 6349 O O . PRO B 1 315 ? 16.156 -37.75 -14.445 1 97.19 315 PRO B O 1
ATOM 6352 N N . LEU B 1 316 ? 14.75 -36.812 -15.836 1 97.94 316 LEU B N 1
ATOM 6353 C CA . LEU B 1 316 ? 14.711 -35.594 -15.078 1 97.94 316 LEU B CA 1
ATOM 6354 C C . LEU B 1 316 ? 13.969 -35.781 -13.758 1 97.94 316 LEU B C 1
ATOM 6356 O O . LEU B 1 316 ? 14.172 -35 -12.812 1 97.94 316 LEU B O 1
ATOM 6360 N N . SER B 1 317 ? 13.109 -36.75 -13.633 1 97.69 317 SER B N 1
ATOM 6361 C CA . SER B 1 317 ? 12.312 -37.031 -12.445 1 97.69 317 SER B CA 1
ATOM 6362 C C . SER B 1 317 ? 13.078 -37.906 -11.453 1 97.69 317 SER B C 1
ATOM 6364 O O . SER B 1 317 ? 12.578 -38.188 -10.359 1 97.69 317 SER B O 1
ATOM 6366 N N . ASN B 1 318 ? 14.266 -38.312 -11.805 1 95.75 318 ASN B N 1
ATOM 6367 C CA . ASN B 1 318 ? 15.07 -39.156 -10.93 1 95.75 318 ASN B CA 1
ATOM 6368 C C . ASN B 1 318 ? 15.727 -38.344 -9.82 1 95.75 318 ASN B C 1
ATOM 6370 O O . ASN B 1 318 ? 16.578 -37.5 -10.086 1 95.75 318 ASN B O 1
ATOM 6374 N N . PRO B 1 319 ? 15.422 -38.625 -8.57 1 91.75 319 PRO B N 1
ATOM 6375 C CA . PRO B 1 319 ? 15.992 -37.844 -7.477 1 91.75 319 PRO B CA 1
ATOM 6376 C C . PRO B 1 319 ? 17.359 -38.344 -7.02 1 91.75 319 PRO B C 1
ATOM 6378 O O . PRO B 1 319 ? 18.016 -37.719 -6.191 1 91.75 319 PRO B O 1
ATOM 6381 N N . VAL B 1 320 ? 17.828 -39.469 -7.543 1 91.25 320 VAL B N 1
ATOM 6382 C CA . VAL B 1 320 ? 19.031 -40.125 -7.039 1 91.25 320 VAL B CA 1
ATOM 6383 C C . VAL B 1 320 ? 20.156 -40 -8.062 1 91.25 320 VAL B C 1
ATOM 6385 O O . VAL B 1 320 ? 19.953 -40.219 -9.25 1 91.25 320 VAL B O 1
ATOM 6388 N N . GLY B 1 321 ? 21.266 -39.656 -7.578 1 89 321 GLY B N 1
ATOM 6389 C CA . GLY B 1 321 ? 22.484 -39.656 -8.383 1 89 321 GLY B CA 1
ATOM 6390 C C . GLY B 1 321 ? 22.531 -38.562 -9.422 1 89 321 GLY B C 1
ATOM 6391 O O . GLY B 1 321 ? 23.172 -38.719 -10.469 1 89 321 GLY B O 1
ATOM 6392 N N . ARG B 1 322 ? 21.797 -37.531 -9.25 1 91.81 322 ARG B N 1
ATOM 6393 C CA . ARG B 1 322 ? 21.812 -36.406 -10.18 1 91.81 322 ARG B CA 1
ATOM 6394 C C . ARG B 1 322 ? 23.125 -35.656 -10.125 1 91.81 322 ARG B C 1
ATOM 6396 O O . ARG B 1 322 ? 23.609 -35.312 -9.039 1 91.81 322 ARG B O 1
ATOM 6403 N N . GLU B 1 323 ? 23.75 -35.375 -11.297 1 93.81 323 GLU B N 1
ATOM 6404 C CA . GLU B 1 323 ? 25.031 -34.688 -11.352 1 93.81 323 GLU B CA 1
ATOM 6405 C C . GLU B 1 323 ? 24.859 -33.25 -11.836 1 93.81 323 GLU B C 1
ATOM 6407 O O . GLU B 1 323 ? 25.781 -32.438 -11.734 1 93.81 323 GLU B O 1
ATOM 6412 N N . ASP B 1 324 ? 23.703 -32.844 -12.312 1 95.94 324 ASP B N 1
ATOM 6413 C CA . ASP B 1 324 ? 23.422 -31.5 -12.82 1 95.94 324 ASP B CA 1
ATOM 6414 C C . ASP B 1 324 ? 22.875 -30.609 -11.711 1 95.94 324 ASP B C 1
ATOM 6416 O O . ASP B 1 324 ? 21.828 -29.969 -11.883 1 95.94 324 ASP B O 1
ATOM 6420 N N . ASP B 1 325 ? 23.625 -30.344 -10.688 1 93.5 325 ASP B N 1
ATOM 6421 C CA . ASP B 1 325 ? 23.203 -29.688 -9.453 1 93.5 325 ASP B CA 1
ATOM 6422 C C . ASP B 1 325 ? 22.703 -28.281 -9.734 1 93.5 325 ASP B C 1
ATOM 6424 O O . ASP B 1 325 ? 21.703 -27.844 -9.156 1 93.5 325 ASP B O 1
ATOM 6428 N N . THR B 1 326 ? 23.406 -27.547 -10.586 1 94.5 326 THR B N 1
ATOM 6429 C CA . THR B 1 326 ? 23 -26.172 -10.867 1 94.5 326 THR B CA 1
ATOM 6430 C C . THR B 1 326 ? 21.609 -26.125 -11.469 1 94.5 326 THR B C 1
ATOM 6432 O O . THR B 1 326 ? 20.766 -25.328 -11.031 1 94.5 326 THR B O 1
ATOM 6435 N N . PHE B 1 327 ? 21.359 -27.031 -12.469 1 96.38 327 PHE B N 1
ATOM 6436 C CA . PHE B 1 327 ? 20.047 -27.125 -13.086 1 96.38 327 PHE B CA 1
ATOM 6437 C C . PHE B 1 327 ? 19.016 -27.656 -12.094 1 96.38 327 PHE B C 1
ATOM 6439 O O . PHE B 1 327 ? 17.938 -27.078 -11.945 1 96.38 327 PHE B O 1
ATOM 6446 N N . TYR B 1 328 ? 19.359 -28.656 -11.422 1 95.94 328 TYR B N 1
ATOM 6447 C CA . TYR B 1 328 ? 18.484 -29.359 -10.5 1 95.94 328 TYR B CA 1
ATOM 6448 C C . TYR B 1 328 ? 18.031 -28.438 -9.367 1 95.94 328 TYR B C 1
ATOM 6450 O O . TYR B 1 328 ? 16.828 -28.25 -9.148 1 95.94 328 TYR B O 1
ATOM 6458 N N . HIS B 1 329 ? 18.953 -27.75 -8.734 1 93.44 329 HIS B N 1
ATOM 6459 C CA . HIS B 1 329 ? 18.656 -26.891 -7.594 1 93.44 329 HIS B CA 1
ATOM 6460 C C . HIS B 1 329 ? 18.172 -25.516 -8.047 1 93.44 329 HIS B C 1
ATOM 6462 O O . HIS B 1 329 ? 17.234 -24.969 -7.461 1 93.44 329 HIS B O 1
ATOM 6468 N N . GLY B 1 330 ? 18.75 -25.047 -9.125 1 92.31 330 GLY B N 1
ATOM 6469 C CA . GLY B 1 330 ? 18.469 -23.703 -9.57 1 92.31 330 GLY B CA 1
ATOM 6470 C C . GLY B 1 330 ? 17.156 -23.594 -10.328 1 92.31 330 GLY B C 1
ATOM 6471 O O . GLY B 1 330 ? 16.5 -22.547 -10.297 1 92.31 330 GLY B O 1
ATOM 6472 N N . TRP B 1 331 ? 16.75 -24.625 -11.008 1 95.38 331 TRP B N 1
ATOM 6473 C CA . TRP B 1 331 ? 15.555 -24.578 -11.844 1 95.38 331 TRP B CA 1
ATOM 6474 C C . TRP B 1 331 ? 14.461 -25.5 -11.305 1 95.38 331 TRP B C 1
ATOM 6476 O O . TRP B 1 331 ? 13.398 -25.031 -10.883 1 95.38 331 TRP B O 1
ATOM 6486 N N . THR B 1 332 ? 14.711 -26.703 -11.18 1 96.44 332 THR B N 1
ATOM 6487 C CA . THR B 1 332 ? 13.68 -27.688 -10.867 1 96.44 332 THR B CA 1
ATOM 6488 C C . THR B 1 332 ? 13.117 -27.438 -9.469 1 96.44 332 THR B C 1
ATOM 6490 O O . THR B 1 332 ? 11.898 -27.406 -9.289 1 96.44 332 THR B O 1
ATOM 6493 N N . ILE B 1 333 ? 13.969 -27.312 -8.484 1 94.5 333 ILE B N 1
ATOM 6494 C CA . ILE B 1 333 ? 13.5 -27.125 -7.121 1 94.5 333 ILE B CA 1
ATOM 6495 C C . ILE B 1 333 ? 12.75 -25.797 -7.012 1 94.5 333 ILE B C 1
ATOM 6497 O O . ILE B 1 333 ? 11.734 -25.703 -6.324 1 94.5 333 ILE B O 1
ATOM 6501 N N . PHE B 1 334 ? 13.25 -24.828 -7.652 1 92.38 334 PHE B N 1
ATOM 6502 C CA . PHE B 1 334 ? 12.539 -23.547 -7.676 1 92.38 334 PHE B CA 1
ATOM 6503 C C . PHE B 1 334 ? 11.141 -23.719 -8.258 1 92.38 334 PHE B C 1
ATOM 6505 O O . PHE B 1 334 ? 10.156 -23.25 -7.672 1 92.38 334 PHE B O 1
ATOM 6512 N N . PHE B 1 335 ? 11.016 -24.359 -9.422 1 95.94 335 PHE B N 1
ATOM 6513 C CA . PHE B 1 335 ? 9.734 -24.484 -10.094 1 95.94 335 PHE B CA 1
ATOM 6514 C C . PHE B 1 335 ? 8.766 -25.312 -9.258 1 95.94 335 PHE B C 1
ATOM 6516 O O . PHE B 1 335 ? 7.586 -24.969 -9.141 1 95.94 335 PHE B O 1
ATOM 6523 N N . TRP B 1 336 ? 9.266 -26.375 -8.672 1 96.88 336 TRP B N 1
ATOM 6524 C CA . TRP B 1 336 ? 8.398 -27.172 -7.816 1 96.88 336 TRP B CA 1
ATOM 6525 C C . TRP B 1 336 ? 7.902 -26.359 -6.625 1 96.88 336 TRP B C 1
ATOM 6527 O O . TRP B 1 336 ? 6.715 -26.391 -6.297 1 96.88 336 TRP B O 1
ATOM 6537 N N . ALA B 1 337 ? 8.82 -25.672 -6.023 1 95.56 337 ALA B N 1
ATOM 6538 C CA . ALA B 1 337 ? 8.43 -24.844 -4.883 1 95.56 337 ALA B CA 1
ATOM 6539 C C . ALA B 1 337 ? 7.43 -23.766 -5.297 1 95.56 337 ALA B C 1
ATOM 6541 O O . ALA B 1 337 ? 6.477 -23.484 -4.562 1 95.56 337 ALA B O 1
ATOM 6542 N N . TRP B 1 338 ? 7.645 -23.172 -6.438 1 95.19 338 TRP B N 1
ATOM 6543 C CA . TRP B 1 338 ? 6.762 -22.141 -6.957 1 95.19 338 TRP B CA 1
ATOM 6544 C C . TRP B 1 338 ? 5.367 -22.688 -7.227 1 95.19 338 TRP B C 1
ATOM 6546 O O . TRP B 1 338 ? 4.367 -22.094 -6.824 1 95.19 338 TRP B O 1
ATOM 6556 N N . TRP B 1 339 ? 5.281 -23.812 -7.863 1 96.75 339 TRP B N 1
ATOM 6557 C CA . TRP B 1 339 ? 3.988 -24.406 -8.188 1 96.75 339 TRP B CA 1
ATOM 6558 C C . TRP B 1 339 ? 3.262 -24.844 -6.922 1 96.75 339 TRP B C 1
ATOM 6560 O O . TRP B 1 339 ? 2.039 -24.719 -6.824 1 96.75 339 TRP B O 1
ATOM 6570 N N . ILE B 1 340 ? 4.008 -25.359 -6.035 1 97.12 340 ILE B N 1
ATOM 6571 C CA . ILE B 1 340 ? 3.424 -25.781 -4.77 1 97.12 340 ILE B CA 1
ATOM 6572 C C . ILE B 1 340 ? 2.855 -24.578 -4.031 1 97.12 340 ILE B C 1
ATOM 6574 O O . ILE B 1 340 ? 1.749 -24.641 -3.49 1 97.12 340 ILE B O 1
ATOM 6578 N N . SER B 1 341 ? 3.553 -23.531 -4.078 1 95.44 341 SER B N 1
ATOM 6579 C CA . SER B 1 341 ? 3.1 -22.312 -3.406 1 95.44 341 SER B CA 1
ATOM 6580 C C . SER B 1 341 ? 1.865 -21.734 -4.09 1 95.44 341 SER B C 1
ATOM 6582 O O . SER B 1 341 ? 1.017 -21.125 -3.436 1 95.44 341 SER B O 1
ATOM 6584 N N . TRP B 1 342 ? 1.715 -22 -5.34 1 93.81 342 TRP B N 1
ATOM 6585 C CA . TRP B 1 342 ? 0.604 -21.484 -6.141 1 93.81 342 TRP B CA 1
ATOM 6586 C C . TRP B 1 342 ? -0.618 -22.391 -6.004 1 93.81 342 TRP B C 1
ATOM 6588 O O . TRP B 1 342 ? -1.729 -22 -6.375 1 93.81 342 TRP B O 1
ATOM 6598 N N . SER B 1 343 ? -0.449 -23.469 -5.465 1 96.25 343 SER B N 1
ATOM 6599 C CA . SER B 1 343 ? -1.432 -24.531 -5.605 1 96.25 343 SER B CA 1
ATOM 6600 C C . SER B 1 343 ? -2.729 -24.188 -4.879 1 96.25 343 SER B C 1
ATOM 6602 O O . SER B 1 343 ? -3.816 -24.531 -5.348 1 96.25 343 SER B O 1
ATOM 6604 N N . PRO B 1 344 ? -2.684 -23.5 -3.691 1 95.38 344 PRO B N 1
ATOM 6605 C CA . PRO B 1 344 ? -3.975 -23.156 -3.094 1 95.38 344 PRO B CA 1
ATOM 6606 C C . PRO B 1 344 ? -4.801 -22.219 -3.977 1 95.38 344 PRO B C 1
ATOM 6608 O O . PRO B 1 344 ? -6.023 -22.359 -4.059 1 95.38 344 PRO B O 1
ATOM 6611 N N . PHE B 1 345 ? -4.102 -21.359 -4.57 1 92.81 345 PHE B N 1
ATOM 6612 C CA . PHE B 1 345 ? -4.727 -20.391 -5.453 1 92.81 345 PHE B CA 1
ATOM 6613 C C . PHE B 1 345 ? -5.367 -21.078 -6.652 1 92.81 345 PHE B C 1
ATOM 6615 O O . PHE B 1 345 ? -6.57 -20.938 -6.883 1 92.81 345 PHE B O 1
ATOM 6622 N N . VAL B 1 346 ? -4.637 -21.859 -7.387 1 94.62 346 VAL B N 1
ATOM 6623 C CA . VAL B 1 346 ? -5.117 -22.516 -8.602 1 94.62 346 VAL B CA 1
ATOM 6624 C C . VAL B 1 346 ? -6.094 -23.625 -8.234 1 94.62 346 VAL B C 1
ATOM 6626 O O . VAL B 1 346 ? -7.105 -23.828 -8.906 1 94.62 346 VAL B O 1
ATOM 6629 N N . GLY B 1 347 ? -5.75 -24.328 -7.215 1 95.5 347 GLY B N 1
ATOM 6630 C CA . GLY B 1 347 ? -6.617 -25.406 -6.766 1 95.5 347 GLY B CA 1
ATOM 6631 C C . GLY B 1 347 ? -8.016 -24.953 -6.41 1 95.5 347 GLY B C 1
ATOM 6632 O O . GLY B 1 347 ? -9 -25.609 -6.754 1 95.5 347 GLY B O 1
ATOM 6633 N N . MET B 1 348 ? -8.117 -23.891 -5.719 1 93.19 348 MET B N 1
ATOM 6634 C CA . MET B 1 348 ? -9.414 -23.344 -5.348 1 93.19 348 MET B CA 1
ATOM 6635 C C . MET B 1 348 ? -10.227 -22.984 -6.586 1 93.19 348 MET B C 1
ATOM 6637 O O . MET B 1 348 ? -11.438 -23.219 -6.637 1 93.19 348 MET B O 1
ATOM 6641 N N . PHE B 1 349 ? -9.617 -22.391 -7.52 1 90.5 349 PHE B N 1
ATOM 6642 C CA . PHE B 1 349 ? -10.281 -22.047 -8.773 1 90.5 349 PHE B CA 1
ATOM 6643 C C . PHE B 1 349 ? -10.805 -23.297 -9.469 1 90.5 349 PHE B C 1
ATOM 6645 O O . PHE B 1 349 ? -11.961 -23.344 -9.883 1 90.5 349 PHE B O 1
ATOM 6652 N N . ILE B 1 350 ? -9.969 -24.281 -9.57 1 95.56 350 ILE B N 1
ATOM 6653 C CA . ILE B 1 350 ? -10.336 -25.516 -10.258 1 95.56 350 ILE B CA 1
ATOM 6654 C C . ILE B 1 350 ? -11.492 -26.188 -9.516 1 95.56 350 ILE B C 1
ATOM 6656 O O . ILE B 1 350 ? -12.414 -26.719 -10.148 1 95.56 350 ILE B O 1
ATOM 6660 N N . ALA B 1 351 ? -11.414 -26.156 -8.242 1 95.69 351 ALA B N 1
ATOM 6661 C CA . ALA B 1 351 ? -12.484 -26.75 -7.441 1 95.69 351 ALA B CA 1
ATOM 6662 C C . ALA B 1 351 ? -13.828 -26.078 -7.738 1 95.69 351 ALA B C 1
ATOM 6664 O O . ALA B 1 351 ? -14.836 -26.766 -7.914 1 95.69 351 ALA B O 1
ATOM 6665 N N . ARG B 1 352 ? -13.852 -24.844 -7.906 1 92.12 352 ARG B N 1
ATOM 6666 C CA . ARG B 1 352 ? -15.078 -24.078 -8.039 1 92.12 352 ARG B CA 1
ATOM 6667 C C . ARG B 1 352 ? -15.734 -24.328 -9.398 1 92.12 352 ARG B C 1
ATOM 6669 O O . ARG B 1 352 ? -16.953 -24.234 -9.531 1 92.12 352 ARG B O 1
ATOM 6676 N N . ILE B 1 353 ? -15 -24.734 -10.328 1 93.62 353 ILE B N 1
ATOM 6677 C CA . ILE B 1 353 ? -15.57 -24.812 -11.664 1 93.62 353 ILE B CA 1
ATOM 6678 C C . ILE B 1 353 ? -15.797 -26.281 -12.039 1 93.62 353 ILE B C 1
ATOM 6680 O O . ILE B 1 353 ? -16.141 -26.594 -13.18 1 93.62 353 ILE B O 1
ATOM 6684 N N . SER B 1 354 ? -15.609 -27.266 -11.141 1 96.75 354 SER B N 1
ATOM 6685 C CA . SER B 1 354 ? -15.516 -28.656 -11.578 1 96.75 354 SER B CA 1
ATOM 6686 C C . SER B 1 354 ? -16.609 -29.516 -10.938 1 96.75 354 SER B C 1
ATOM 6688 O O . SER B 1 354 ? -16.547 -30.734 -10.984 1 96.75 354 SER B O 1
ATOM 6690 N N . ARG B 1 355 ? -17.547 -28.922 -10.328 1 96.69 355 ARG B N 1
ATOM 6691 C CA . ARG B 1 355 ? -18.656 -29.688 -9.781 1 96.69 355 ARG B CA 1
ATOM 6692 C C . ARG B 1 355 ? -19.359 -30.484 -10.875 1 96.69 355 ARG B C 1
ATOM 6694 O O . ARG B 1 355 ? -19.469 -30.031 -12.016 1 96.69 355 ARG B O 1
ATOM 6701 N N . GLY B 1 356 ? -19.797 -31.672 -10.531 1 97.31 356 GLY B N 1
ATOM 6702 C CA . GLY B 1 356 ? -20.578 -32.469 -11.461 1 97.31 356 GLY B CA 1
ATOM 6703 C C . GLY B 1 356 ? -19.734 -33.438 -12.273 1 97.31 356 GLY B C 1
ATOM 6704 O O . GLY B 1 356 ? -20.25 -34.375 -12.867 1 97.31 356 GLY B O 1
ATOM 6705 N N . ARG B 1 357 ? -18.469 -33.25 -12.336 1 97.94 357 ARG B N 1
ATOM 6706 C CA . ARG B 1 357 ? -17.562 -34.156 -13.047 1 97.94 357 ARG B CA 1
ATOM 6707 C C . ARG B 1 357 ? -17.172 -35.344 -12.172 1 97.94 357 ARG B C 1
ATOM 6709 O O . ARG B 1 357 ? -17.25 -35.25 -10.945 1 97.94 357 ARG B O 1
ATOM 6716 N N . THR B 1 358 ? -16.766 -36.344 -12.836 1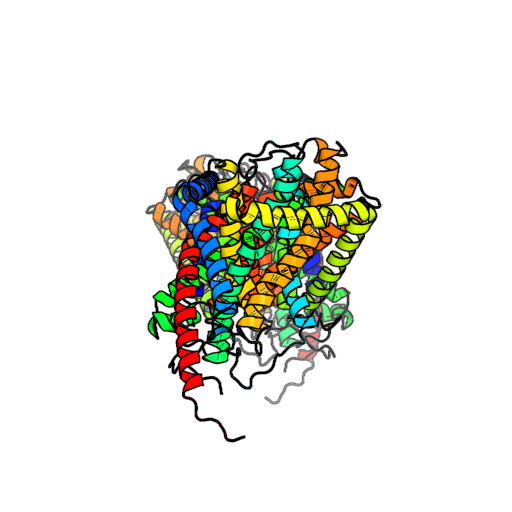 97.94 358 THR B N 1
ATOM 6717 C CA . THR B 1 358 ? -16.219 -37.469 -12.062 1 97.94 358 THR B CA 1
ATOM 6718 C C . THR B 1 358 ? -14.75 -37.188 -11.711 1 97.94 358 THR B C 1
ATOM 6720 O O . THR B 1 358 ? -14.094 -36.344 -12.32 1 97.94 358 THR B O 1
ATOM 6723 N N . VAL B 1 359 ? -14.297 -37.906 -10.711 1 98.56 359 VAL B N 1
ATOM 6724 C CA . VAL B 1 359 ? -12.906 -37.781 -10.289 1 98.56 359 VAL B CA 1
ATOM 6725 C C . VAL B 1 359 ? -11.984 -38.094 -11.469 1 98.56 359 VAL B C 1
ATOM 6727 O O . VAL B 1 359 ? -11.008 -37.375 -11.703 1 98.56 359 VAL B O 1
ATOM 6730 N N . ARG B 1 360 ? -12.281 -39.094 -12.242 1 98.62 360 ARG B N 1
ATOM 6731 C CA . ARG B 1 360 ? -11.5 -39.5 -13.406 1 98.62 360 ARG B CA 1
ATOM 6732 C C . ARG B 1 360 ? -11.484 -38.375 -14.461 1 98.62 360 ARG B C 1
ATOM 6734 O O . ARG B 1 360 ? -10.422 -38.031 -14.984 1 98.62 360 ARG B O 1
ATOM 6741 N N . GLN B 1 361 ? -12.656 -37.844 -14.758 1 98.19 361 GLN B N 1
ATOM 6742 C CA . GLN B 1 361 ? -12.75 -36.75 -15.711 1 98.19 361 GLN B CA 1
ATOM 6743 C C . GLN B 1 361 ? -11.969 -35.531 -15.234 1 98.19 361 GLN B C 1
ATOM 6745 O O . GLN B 1 361 ? -11.266 -34.906 -16.016 1 98.19 361 GLN B O 1
ATOM 6750 N N . PHE B 1 362 ? -12.125 -35.219 -13.961 1 98.44 362 PHE B N 1
ATOM 6751 C CA . PHE B 1 362 ? -11.477 -34.062 -13.336 1 98.44 362 PHE B CA 1
ATOM 6752 C C . PHE B 1 362 ? -9.961 -34.156 -13.469 1 98.44 362 PHE B C 1
ATOM 6754 O O . PHE B 1 362 ? -9.32 -33.25 -14 1 98.44 362 PHE B O 1
ATOM 6761 N N . VAL B 1 363 ? -9.406 -35.25 -13.023 1 98.75 363 VAL B N 1
ATOM 6762 C CA . VAL B 1 363 ? -7.953 -35.375 -12.969 1 98.75 363 VAL B CA 1
ATOM 6763 C C . VAL B 1 363 ? -7.387 -35.438 -14.391 1 98.75 363 VAL B C 1
ATOM 6765 O O . VAL B 1 363 ? -6.348 -34.844 -14.672 1 98.75 363 VAL B O 1
ATOM 6768 N N . THR B 1 364 ? -8.023 -36.156 -15.281 1 98.5 364 THR B N 1
ATOM 6769 C CA . THR B 1 364 ? -7.559 -36.281 -16.656 1 98.5 364 THR B CA 1
ATOM 6770 C C . THR B 1 364 ? -7.52 -34.906 -17.328 1 98.5 364 THR B C 1
ATOM 6772 O O . THR B 1 364 ? -6.523 -34.531 -17.969 1 98.5 364 THR B O 1
ATOM 6775 N N . ALA B 1 365 ? -8.586 -34.125 -17.172 1 97.94 365 ALA B N 1
ATOM 6776 C CA . ALA B 1 365 ? -8.664 -32.844 -17.812 1 97.94 365 ALA B CA 1
ATOM 6777 C C . ALA B 1 365 ? -7.652 -31.859 -17.219 1 97.94 365 ALA B C 1
ATOM 6779 O O . ALA B 1 365 ? -6.984 -31.125 -17.953 1 97.94 365 ALA B O 1
ATOM 6780 N N . VAL B 1 366 ? -7.512 -31.844 -15.906 1 97.88 366 VAL B N 1
ATOM 6781 C CA . VAL B 1 366 ? -6.613 -30.906 -15.234 1 97.88 366 VAL B CA 1
ATOM 6782 C C . VAL B 1 366 ? -5.168 -31.219 -15.617 1 97.88 366 VAL B C 1
ATOM 6784 O O . VAL B 1 366 ? -4.344 -30.312 -15.742 1 97.88 366 VAL B O 1
ATOM 6787 N N . LEU B 1 367 ? -4.844 -32.469 -15.828 1 97.94 367 LEU B N 1
ATOM 6788 C CA . LEU B 1 367 ? -3.482 -32.844 -16.188 1 97.94 367 LEU B CA 1
ATOM 6789 C C . LEU B 1 367 ? -3.213 -32.562 -17.672 1 97.94 367 LEU B C 1
ATOM 6791 O O . LEU B 1 367 ? -2.162 -32.031 -18.016 1 97.94 367 LEU B O 1
ATOM 6795 N N . LEU B 1 368 ? -4.16 -32.844 -18.516 1 97.06 368 LEU B N 1
ATOM 6796 C CA . LEU B 1 368 ? -3.844 -32.938 -19.938 1 97.06 368 LEU B CA 1
ATOM 6797 C C . LEU B 1 368 ? -4.137 -31.625 -20.641 1 97.06 368 LEU B C 1
ATOM 6799 O O . LEU B 1 368 ? -3.373 -31.188 -21.5 1 97.06 368 LEU B O 1
ATOM 6803 N N . VAL B 1 369 ? -5.219 -30.984 -20.344 1 95.81 369 VAL B N 1
ATOM 6804 C CA . VAL B 1 369 ? -5.656 -29.812 -21.094 1 95.81 369 VAL B CA 1
ATOM 6805 C C . VAL B 1 369 ? -4.609 -28.703 -20.984 1 95.81 369 VAL B C 1
ATOM 6807 O O . VAL B 1 369 ? -4.109 -28.219 -22 1 95.81 369 VAL B O 1
ATOM 6810 N N . PRO B 1 370 ? -4.23 -28.312 -19.812 1 95.94 370 PRO B N 1
ATOM 6811 C CA . PRO B 1 370 ? -3.209 -27.266 -19.734 1 95.94 370 PRO B CA 1
ATOM 6812 C C . PRO B 1 370 ? -1.859 -27.719 -20.297 1 95.94 370 PRO B C 1
ATOM 6814 O O . PRO B 1 370 ? -1.112 -26.906 -20.844 1 95.94 370 PRO B O 1
ATOM 6817 N N . THR B 1 371 ? -1.506 -28.984 -20.094 1 96.88 371 THR B N 1
ATOM 6818 C CA . THR B 1 371 ? -0.25 -29.5 -20.609 1 96.88 371 THR B CA 1
ATOM 6819 C C . THR B 1 371 ? -0.189 -29.344 -22.125 1 96.88 371 THR B C 1
ATOM 6821 O O . THR B 1 371 ? 0.835 -28.938 -22.672 1 96.88 371 THR B O 1
ATOM 6824 N N . VAL B 1 372 ? -1.255 -29.625 -22.812 1 96.31 372 VAL B N 1
ATOM 6825 C CA . VAL B 1 372 ? -1.307 -29.516 -24.266 1 96.31 372 VAL B CA 1
ATOM 6826 C C . VAL B 1 372 ? -1.152 -28.062 -24.688 1 96.31 372 VAL B C 1
ATOM 6828 O O . VAL B 1 372 ? -0.417 -27.75 -25.625 1 96.31 372 VAL B O 1
ATOM 6831 N N . VAL B 1 373 ? -1.794 -27.219 -24.016 1 93.56 373 VAL B N 1
ATOM 6832 C CA . VAL B 1 373 ? -1.718 -25.797 -24.344 1 93.56 373 VAL B CA 1
ATOM 6833 C C . VAL B 1 373 ? -0.294 -25.297 -24.125 1 93.56 373 VAL B C 1
ATOM 6835 O O . VAL B 1 373 ? 0.214 -24.484 -24.906 1 93.56 373 VAL B O 1
ATOM 6838 N N . THR B 1 374 ? 0.291 -25.766 -23.047 1 96.56 374 THR B N 1
ATOM 6839 C CA . THR B 1 374 ? 1.65 -25.344 -22.734 1 96.56 374 THR B CA 1
ATOM 6840 C C . THR B 1 374 ? 2.633 -25.859 -23.781 1 96.56 374 THR B C 1
ATOM 6842 O O . THR B 1 374 ? 3.611 -25.188 -24.109 1 96.56 374 THR B O 1
ATOM 6845 N N . ILE B 1 375 ? 2.377 -27.062 -24.281 1 97.69 375 ILE B N 1
ATOM 6846 C CA . ILE B 1 375 ? 3.201 -27.594 -25.359 1 97.69 375 ILE B CA 1
ATOM 6847 C C . ILE B 1 375 ? 3.148 -26.656 -26.562 1 97.69 375 ILE B C 1
ATOM 6849 O O . ILE B 1 375 ? 4.18 -26.344 -27.156 1 97.69 375 ILE B O 1
ATOM 6853 N N . ILE B 1 376 ? 1.997 -26.219 -26.875 1 97.19 376 ILE B N 1
ATOM 6854 C CA . ILE B 1 376 ? 1.807 -25.344 -28.031 1 97.19 376 ILE B CA 1
ATOM 6855 C C . ILE B 1 376 ? 2.496 -24 -27.781 1 97.19 376 ILE B C 1
ATOM 6857 O O . ILE B 1 376 ? 3.217 -23.5 -28.641 1 97.19 376 ILE B O 1
ATOM 6861 N N . TRP B 1 377 ? 2.295 -23.469 -26.625 1 96.81 377 TRP B N 1
ATOM 6862 C CA . TRP B 1 377 ? 2.861 -22.172 -26.266 1 96.81 377 TRP B CA 1
ATOM 6863 C C . TRP B 1 377 ? 4.387 -22.219 -26.281 1 96.81 377 TRP B C 1
ATOM 6865 O O . TRP B 1 377 ? 5.031 -21.375 -26.891 1 96.81 377 TRP B O 1
ATOM 6875 N N . MET B 1 378 ? 4.965 -23.266 -25.641 1 97.75 378 MET B N 1
ATOM 6876 C CA . MET B 1 378 ? 6.418 -23.375 -25.516 1 97.75 378 MET B CA 1
ATOM 6877 C C . MET B 1 378 ? 7.055 -23.688 -26.859 1 97.75 378 MET B C 1
ATOM 6879 O O . MET B 1 378 ? 8.18 -23.266 -27.141 1 97.75 378 MET B O 1
ATOM 6883 N N . SER B 1 379 ? 6.344 -24.406 -27.688 1 98.38 379 SER B N 1
ATOM 6884 C CA . SER B 1 379 ? 6.855 -24.703 -29.016 1 98.38 379 SER B CA 1
ATOM 6885 C C . SER B 1 379 ? 6.906 -23.453 -29.891 1 98.38 379 SER B C 1
ATOM 6887 O O . SER B 1 379 ? 7.801 -23.297 -30.719 1 98.38 379 SER B O 1
ATOM 6889 N N . ALA B 1 380 ? 5.938 -22.609 -29.688 1 98.12 380 ALA B N 1
ATOM 6890 C CA . ALA B 1 380 ? 5.883 -21.391 -30.469 1 98.12 380 ALA B CA 1
ATOM 6891 C C . ALA B 1 380 ? 6.926 -20.375 -29.984 1 98.12 380 ALA B C 1
ATOM 6893 O O . ALA B 1 380 ? 7.777 -19.938 -30.766 1 98.12 380 ALA B O 1
ATOM 6894 N N . PHE B 1 381 ? 6.902 -20.047 -28.766 1 98.06 381 PHE B N 1
ATOM 6895 C CA . PHE B 1 381 ? 7.758 -19 -28.25 1 98.06 381 PHE B CA 1
ATOM 6896 C C . PHE B 1 381 ? 9.156 -19.531 -27.938 1 98.06 381 PHE B C 1
ATOM 6898 O O . PHE B 1 381 ? 10.148 -18.984 -28.422 1 98.06 381 PHE B O 1
ATOM 6905 N N . GLY B 1 382 ? 9.188 -20.594 -27.109 1 98 382 GLY B N 1
ATOM 6906 C CA . GLY B 1 382 ? 10.477 -21.203 -26.797 1 98 382 GLY B CA 1
ATOM 6907 C C . GLY B 1 382 ? 11.188 -21.766 -28.016 1 98 382 GLY B C 1
ATOM 6908 O O . GLY B 1 382 ? 12.398 -21.609 -28.156 1 98 382 GLY B O 1
ATOM 6909 N N . GLY B 1 383 ? 10.445 -22.5 -28.812 1 97.88 383 GLY B N 1
ATOM 6910 C CA . GLY B 1 383 ? 11.016 -23.016 -30.062 1 97.88 383 GLY B CA 1
ATOM 6911 C C . GLY B 1 383 ? 11.602 -21.922 -30.938 1 97.88 383 GLY B C 1
ATOM 6912 O O . GLY B 1 383 ? 12.703 -22.078 -31.469 1 97.88 383 GLY B O 1
ATOM 6913 N N . SER B 1 384 ? 10.859 -20.812 -31.078 1 97.56 384 SER B N 1
ATOM 6914 C CA . SER B 1 384 ? 11.344 -19.688 -31.875 1 97.56 384 SER B CA 1
ATOM 6915 C C . SER B 1 384 ? 12.609 -19.094 -31.266 1 97.56 384 SER B C 1
ATOM 6917 O O . SER B 1 384 ? 13.523 -18.703 -32 1 97.56 384 SER B O 1
ATOM 6919 N N . GLY B 1 385 ? 12.656 -18.953 -29.969 1 97.94 385 GLY B N 1
ATOM 6920 C CA . GLY B 1 385 ? 13.836 -18.453 -29.297 1 97.94 385 GLY B CA 1
ATOM 6921 C C . GLY B 1 385 ? 15.07 -19.312 -29.531 1 97.94 385 GLY B C 1
ATOM 6922 O O . GLY B 1 385 ? 16.156 -18.797 -29.812 1 97.94 385 GLY B O 1
ATOM 6923 N N . ILE B 1 386 ? 14.898 -20.594 -29.391 1 98 386 ILE B N 1
ATOM 6924 C CA . ILE B 1 386 ? 15.992 -21.531 -29.578 1 98 386 ILE B CA 1
ATOM 6925 C C . ILE B 1 386 ? 16.453 -21.484 -31.031 1 98 386 ILE B C 1
ATOM 6927 O O . ILE B 1 386 ? 17.656 -21.5 -31.312 1 98 386 ILE B O 1
ATOM 6931 N N . ASP B 1 387 ? 15.5 -21.469 -31.984 1 97.38 387 ASP B N 1
ATOM 6932 C CA . ASP B 1 387 ? 15.852 -21.406 -33.406 1 97.38 387 ASP B CA 1
ATOM 6933 C C . ASP B 1 387 ? 16.688 -20.172 -33.688 1 97.38 387 ASP B C 1
ATOM 6935 O O . ASP B 1 387 ? 17.656 -20.234 -34.438 1 97.38 387 ASP B O 1
ATOM 6939 N N . GLN B 1 388 ? 16.281 -19.078 -33.156 1 97.25 388 GLN B N 1
ATOM 6940 C CA . GLN B 1 388 ? 17.016 -17.844 -33.375 1 97.25 388 GLN B CA 1
ATOM 6941 C C . GLN B 1 388 ? 18.406 -17.922 -32.75 1 97.25 388 GLN B C 1
ATOM 6943 O O . GLN B 1 388 ? 19.391 -17.5 -33.375 1 97.25 388 GLN B O 1
ATOM 6948 N N . ALA B 1 389 ? 18.469 -18.422 -31.547 1 97.62 389 ALA B N 1
ATOM 6949 C CA . ALA B 1 389 ? 19.766 -18.578 -30.891 1 97.62 389 ALA B CA 1
ATOM 6950 C C . ALA B 1 389 ? 20.672 -19.516 -31.688 1 97.62 389 ALA B C 1
ATOM 6952 O O . ALA B 1 389 ? 21.859 -19.234 -31.875 1 97.62 389 ALA B O 1
ATOM 6953 N N . TRP B 1 390 ? 20.141 -20.609 -32.125 1 96.62 390 TRP B N 1
ATOM 6954 C CA . TRP B 1 390 ? 20.875 -21.609 -32.906 1 96.62 390 TRP B CA 1
ATOM 6955 C C . TRP B 1 390 ? 21.375 -21 -34.188 1 96.62 390 TRP B C 1
ATOM 6957 O O . TRP B 1 390 ? 22.5 -21.281 -34.625 1 96.62 390 TRP B O 1
ATOM 6967 N N . ALA B 1 391 ? 20.594 -20.188 -34.812 1 96.25 391 ALA B N 1
ATOM 6968 C CA . ALA B 1 391 ? 20.922 -19.609 -36.125 1 96.25 391 ALA B CA 1
ATOM 6969 C C . ALA B 1 391 ? 21.797 -18.375 -35.938 1 96.25 391 ALA B C 1
ATOM 6971 O O . ALA B 1 391 ? 22.266 -17.797 -36.938 1 96.25 391 ALA B O 1
ATOM 6972 N N . GLY B 1 392 ? 21.984 -17.969 -34.719 1 96.38 392 GLY B N 1
ATOM 6973 C CA . GLY B 1 392 ? 22.797 -16.797 -34.469 1 96.38 392 GLY B CA 1
ATOM 6974 C C . GLY B 1 392 ? 22.109 -15.492 -34.812 1 96.38 392 GLY B C 1
ATOM 6975 O O . GLY B 1 392 ? 22.734 -14.539 -35.281 1 96.38 392 GLY B O 1
ATOM 6976 N N . ILE B 1 393 ? 20.844 -15.469 -34.625 1 95.75 393 ILE B N 1
ATOM 6977 C CA . ILE B 1 393 ? 20.031 -14.328 -35.031 1 95.75 393 ILE B CA 1
ATOM 6978 C C . ILE B 1 393 ? 19.672 -13.5 -33.812 1 95.75 393 ILE B C 1
ATOM 6980 O O . ILE B 1 393 ? 19.156 -14.039 -32.812 1 95.75 393 ILE B O 1
ATOM 6984 N N . GLY B 1 394 ? 19.984 -12.18 -33.875 1 95 394 GLY B N 1
ATOM 6985 C CA . GLY B 1 394 ? 19.469 -11.242 -32.875 1 95 394 GLY B CA 1
ATOM 6986 C C . GLY B 1 394 ? 20.188 -11.328 -31.547 1 95 394 GLY B C 1
ATOM 6987 O O . GLY B 1 394 ? 21.25 -11.961 -31.438 1 95 394 GLY B O 1
ATOM 6988 N N . ALA B 1 395 ? 19.594 -10.734 -30.516 1 94.94 395 ALA B N 1
ATOM 6989 C CA . ALA B 1 395 ? 20.203 -10.586 -29.188 1 94.94 395 ALA B CA 1
ATOM 6990 C C . ALA B 1 395 ? 20.312 -11.93 -28.484 1 94.94 395 ALA B C 1
ATOM 6992 O O . ALA B 1 395 ? 21.172 -12.117 -27.609 1 94.94 395 ALA B O 1
ATOM 6993 N N . LEU B 1 396 ? 19.547 -12.914 -28.891 1 95.94 396 LEU B N 1
ATOM 6994 C CA . LEU B 1 396 ? 19.516 -14.211 -28.219 1 95.94 396 LEU B CA 1
ATOM 6995 C C . LEU B 1 396 ? 20.641 -15.109 -28.75 1 95.94 396 LEU B C 1
ATOM 6997 O O . LEU B 1 396 ? 20.906 -16.172 -28.172 1 95.94 396 LEU B O 1
ATOM 7001 N N . ALA B 1 397 ? 21.312 -14.703 -29.766 1 93.75 397 ALA B N 1
ATOM 7002 C CA . ALA B 1 397 ? 22.406 -15.469 -30.344 1 93.75 397 ALA B CA 1
ATOM 7003 C C . ALA B 1 397 ? 23.484 -15.766 -29.312 1 93.75 397 ALA B C 1
ATOM 7005 O O . ALA B 1 397 ? 24.109 -16.828 -29.344 1 93.75 397 ALA B O 1
ATOM 7006 N N . GLY B 1 398 ? 23.703 -14.867 -28.438 1 89.56 398 GLY B N 1
ATOM 7007 C CA . GLY B 1 398 ? 24.703 -15.023 -27.391 1 89.56 398 GLY B CA 1
ATOM 7008 C C . GLY B 1 398 ? 24.141 -15.594 -26.109 1 89.56 398 GLY B C 1
ATOM 7009 O O . GLY B 1 398 ? 24.844 -15.664 -25.094 1 89.56 398 GLY B O 1
ATOM 7010 N N . GLY B 1 399 ? 22.891 -15.977 -26.156 1 92.38 399 GLY B N 1
ATOM 7011 C CA . GLY B 1 399 ? 22.25 -16.484 -24.953 1 92.38 399 GLY B CA 1
ATOM 7012 C C . GLY B 1 399 ? 21.5 -15.414 -24.203 1 92.38 399 GLY B C 1
ATOM 7013 O O . GLY B 1 399 ? 21.156 -14.367 -24.75 1 92.38 399 GLY B O 1
ATOM 7014 N N . ILE B 1 400 ? 21.172 -15.734 -22.969 1 91.56 400 ILE B N 1
ATOM 7015 C CA . ILE B 1 400 ? 20.344 -14.859 -22.141 1 91.56 400 ILE B CA 1
ATOM 7016 C C . ILE B 1 400 ? 21.219 -13.852 -21.406 1 91.56 400 ILE B C 1
ATOM 7018 O O . ILE B 1 400 ? 22.141 -14.242 -20.672 1 91.56 400 ILE B O 1
ATOM 7022 N N . SER B 1 401 ? 21.094 -12.594 -21.625 1 88.56 401 SER B N 1
ATOM 7023 C CA . SER B 1 401 ? 21.75 -11.555 -20.844 1 88.56 401 SER B CA 1
ATOM 7024 C C . SER B 1 401 ? 20.875 -11.086 -19.688 1 88.56 401 SER B C 1
ATOM 7026 O O . SER B 1 401 ? 21.359 -10.883 -18.578 1 88.56 401 SER B O 1
ATOM 7028 N N . ASP B 1 402 ? 19.609 -10.883 -19.953 1 91.94 402 ASP B N 1
ATOM 7029 C CA . ASP B 1 402 ? 18.547 -10.516 -19.016 1 91.94 402 ASP B CA 1
ATOM 7030 C C . ASP B 1 402 ? 17.25 -11.273 -19.328 1 91.94 402 ASP B C 1
ATOM 7032 O O . ASP B 1 402 ? 16.672 -11.094 -20.391 1 91.94 402 ASP B O 1
ATOM 7036 N N . SER B 1 403 ? 16.859 -12.062 -18.391 1 93.69 403 SER B N 1
ATOM 7037 C CA . SER B 1 403 ? 15.711 -12.93 -18.625 1 93.69 403 SER B CA 1
ATOM 7038 C C . SER B 1 403 ? 14.453 -12.117 -18.891 1 93.69 403 SER B C 1
ATOM 7040 O O . SER B 1 403 ? 13.57 -12.555 -19.641 1 93.69 403 SER B O 1
ATOM 7042 N N . SER B 1 404 ? 14.352 -10.898 -18.344 1 94.06 404 SER B N 1
ATOM 7043 C CA . SER B 1 404 ? 13.156 -10.07 -18.5 1 94.06 404 SER B CA 1
ATOM 7044 C C . SER B 1 404 ? 13.047 -9.516 -19.906 1 94.06 404 SER B C 1
ATOM 7046 O O . SER B 1 404 ? 11.984 -9.062 -20.328 1 94.06 404 SER B O 1
ATOM 7048 N N . LEU B 1 405 ? 14.133 -9.648 -20.719 1 95.5 405 LEU B N 1
ATOM 7049 C CA . LEU B 1 405 ? 14.164 -9.07 -22.047 1 95.5 405 LEU B CA 1
ATOM 7050 C C . LEU B 1 405 ? 14 -10.148 -23.109 1 95.5 405 LEU B C 1
ATOM 7052 O O . LEU B 1 405 ? 13.758 -9.844 -24.281 1 95.5 405 LEU B O 1
ATOM 7056 N N . ALA B 1 406 ? 14.062 -11.406 -22.734 1 96.75 406 ALA B N 1
ATOM 7057 C CA . ALA B 1 406 ? 14.18 -12.523 -23.672 1 96.75 406 ALA B CA 1
ATOM 7058 C C . ALA B 1 406 ? 13 -12.547 -24.641 1 96.75 406 ALA B C 1
ATOM 7060 O O . ALA B 1 406 ? 13.18 -12.742 -25.844 1 96.75 406 ALA B O 1
ATOM 7061 N N . LEU B 1 407 ? 11.82 -12.375 -24.094 1 97.56 407 LEU B N 1
ATOM 7062 C CA . LEU B 1 407 ? 10.625 -12.398 -24.938 1 97.56 407 LEU B CA 1
ATOM 7063 C C . LEU B 1 407 ? 10.68 -11.297 -25.984 1 97.56 407 LEU B C 1
ATOM 7065 O O . LEU B 1 407 ? 10.398 -11.539 -27.156 1 97.56 407 LEU B O 1
ATOM 7069 N N . PHE B 1 408 ? 11.023 -10.133 -25.594 1 97.69 408 PHE B N 1
ATOM 7070 C CA . PHE B 1 408 ? 11.062 -8.977 -26.484 1 97.69 408 PHE B CA 1
ATOM 7071 C C . PHE B 1 408 ? 12.18 -9.117 -27.516 1 97.69 408 PHE B C 1
ATOM 7073 O O . PHE B 1 408 ? 12.031 -8.703 -28.656 1 97.69 408 PHE B O 1
ATOM 7080 N N . GLN B 1 409 ? 13.297 -9.664 -27.109 1 97.06 409 GLN B N 1
ATOM 7081 C CA . GLN B 1 409 ? 14.422 -9.906 -28.016 1 97.06 409 GLN B CA 1
ATOM 7082 C C . GLN B 1 409 ? 14.055 -10.93 -29.078 1 97.06 409 GLN B C 1
ATOM 7084 O O . GLN B 1 409 ? 14.508 -10.828 -30.219 1 97.06 409 GLN B O 1
ATOM 7089 N N . MET B 1 410 ? 13.258 -11.93 -28.688 1 97.62 410 MET B N 1
ATOM 7090 C CA . MET B 1 410 ? 12.766 -12.891 -29.656 1 97.62 410 MET B CA 1
ATOM 7091 C C . MET B 1 410 ? 11.797 -12.227 -30.641 1 97.62 410 MET B C 1
ATOM 7093 O O . MET B 1 410 ? 11.891 -12.43 -31.844 1 97.62 410 MET B O 1
ATOM 7097 N N . LEU B 1 411 ? 10.891 -11.383 -30.141 1 97.81 411 LEU B N 1
ATOM 7098 C CA . LEU B 1 411 ? 9.898 -10.703 -30.969 1 97.81 411 LEU B CA 1
ATOM 7099 C C . LEU B 1 411 ? 10.562 -9.719 -31.922 1 97.81 411 LEU B C 1
ATOM 7101 O O . LEU B 1 411 ? 10.039 -9.453 -33 1 97.81 411 LEU B O 1
ATOM 7105 N N . ASP B 1 412 ? 11.695 -9.227 -31.531 1 97.31 412 ASP B N 1
ATOM 7106 C CA . ASP B 1 412 ? 12.422 -8.234 -32.312 1 97.31 412 ASP B CA 1
ATOM 7107 C C . ASP B 1 412 ? 12.789 -8.789 -33.688 1 97.31 412 ASP B C 1
ATOM 7109 O O . ASP B 1 412 ? 13.078 -8.023 -34.594 1 97.31 412 ASP B O 1
ATOM 7113 N N . ASN B 1 413 ? 12.805 -10.062 -33.812 1 96.88 413 ASN B N 1
ATOM 7114 C CA . ASN B 1 413 ? 13.211 -10.695 -35.062 1 96.88 413 ASN B CA 1
ATOM 7115 C C . ASN B 1 413 ? 12.008 -11.188 -35.875 1 96.88 413 ASN B C 1
ATOM 7117 O O . ASN B 1 413 ? 12.164 -11.953 -36.812 1 96.88 413 ASN B O 1
ATOM 7121 N N . LEU B 1 414 ? 10.875 -10.844 -35.469 1 96.94 414 LEU B N 1
ATOM 7122 C CA . LEU B 1 414 ? 9.633 -11.078 -36.188 1 96.94 414 LEU B CA 1
ATOM 7123 C C . LEU B 1 414 ? 9.047 -9.766 -36.688 1 96.94 414 LEU B C 1
ATOM 7125 O O . LEU B 1 414 ? 9.438 -8.688 -36.25 1 96.94 414 LEU B O 1
ATOM 7129 N N . PRO B 1 415 ? 8.156 -9.844 -37.719 1 96.38 415 PRO B N 1
ATOM 7130 C CA . PRO B 1 415 ? 7.52 -8.602 -38.156 1 96.38 415 PRO B CA 1
ATOM 7131 C C . PRO B 1 415 ? 6.715 -7.914 -37.062 1 96.38 415 PRO B C 1
ATOM 7133 O O . PRO B 1 415 ? 6.242 -8.578 -36.125 1 96.38 415 PRO B O 1
ATOM 7136 N N . PHE B 1 416 ? 6.57 -6.629 -37.062 1 97.12 416 PHE B N 1
ATOM 7137 C CA . PHE B 1 416 ? 5.762 -5.812 -36.188 1 97.12 416 PHE B CA 1
ATOM 7138 C C . PHE B 1 416 ? 6.246 -5.953 -34.75 1 97.12 416 PHE B C 1
ATOM 7140 O O . PHE B 1 416 ? 5.438 -6.098 -33.812 1 97.12 416 PHE B O 1
ATOM 7147 N N . ALA B 1 417 ? 7.543 -5.91 -34.594 1 96.5 417 ALA B N 1
ATOM 7148 C CA . ALA B 1 417 ? 8.18 -6.141 -33.281 1 96.5 417 ALA B CA 1
ATOM 7149 C C . ALA B 1 417 ? 7.684 -5.148 -32.25 1 96.5 417 ALA B C 1
ATOM 7151 O O . ALA B 1 417 ? 7.402 -5.527 -31.109 1 96.5 417 ALA B O 1
ATOM 7152 N N . ALA B 1 418 ? 7.559 -3.879 -32.594 1 96.62 418 ALA B N 1
ATOM 7153 C CA . ALA B 1 418 ? 7.129 -2.85 -31.641 1 96.62 418 ALA B CA 1
ATOM 7154 C C . ALA B 1 418 ? 5.699 -3.098 -31.172 1 96.62 418 ALA B C 1
ATOM 7156 O O . ALA B 1 418 ? 5.395 -2.959 -29.984 1 96.62 418 ALA B O 1
ATOM 7157 N N . ILE B 1 419 ? 4.832 -3.49 -32.062 1 96.94 419 ILE B N 1
ATOM 7158 C CA . ILE B 1 419 ? 3.422 -3.715 -31.75 1 96.94 419 ILE B CA 1
ATOM 7159 C C . ILE B 1 419 ? 3.273 -4.953 -30.875 1 96.94 419 ILE B C 1
ATOM 7161 O O . ILE B 1 419 ? 2.549 -4.93 -29.875 1 96.94 419 ILE B O 1
ATOM 7165 N N . THR B 1 420 ? 3.975 -6.012 -31.266 1 97.38 420 THR B N 1
ATOM 7166 C CA . THR B 1 420 ? 3.838 -7.254 -30.516 1 97.38 420 THR B CA 1
ATOM 7167 C C . THR B 1 420 ? 4.469 -7.121 -29.141 1 97.38 420 THR B C 1
ATOM 7169 O O . THR B 1 420 ? 3.967 -7.688 -28.172 1 97.38 420 THR B O 1
ATOM 7172 N N . SER B 1 421 ? 5.574 -6.383 -29.094 1 97.62 421 SER B N 1
ATOM 7173 C CA . SER B 1 421 ? 6.191 -6.152 -27.797 1 97.62 421 SER B CA 1
ATOM 7174 C C . SER B 1 421 ? 5.285 -5.316 -26.891 1 97.62 421 SER B C 1
ATOM 7176 O O . SER B 1 421 ? 5.195 -5.566 -25.688 1 97.62 421 SER B O 1
ATOM 7178 N N . PHE B 1 422 ? 4.68 -4.281 -27.438 1 97.06 422 PHE B N 1
ATOM 7179 C CA . PHE B 1 422 ? 3.729 -3.477 -26.672 1 97.06 422 PHE B CA 1
ATOM 7180 C C . PHE B 1 422 ? 2.566 -4.332 -26.188 1 97.06 422 PHE B C 1
ATOM 7182 O O . PHE B 1 422 ? 2.148 -4.219 -25.031 1 97.06 422 PHE B O 1
ATOM 7189 N N . LEU B 1 423 ? 2.084 -5.156 -27.047 1 96.62 423 LEU B N 1
ATOM 7190 C CA . LEU B 1 423 ? 1.01 -6.07 -26.688 1 96.62 423 LEU B CA 1
ATOM 7191 C C . LEU B 1 423 ? 1.44 -6.988 -25.547 1 96.62 423 LEU B C 1
ATOM 7193 O O . LEU B 1 423 ? 0.656 -7.262 -24.641 1 96.62 423 LEU B O 1
ATOM 7197 N N . ALA B 1 424 ? 2.652 -7.492 -25.641 1 97.06 424 ALA B N 1
ATOM 7198 C CA . ALA B 1 424 ? 3.17 -8.375 -24.594 1 97.06 424 ALA B CA 1
ATOM 7199 C C . ALA B 1 424 ? 3.232 -7.652 -23.25 1 97.06 424 ALA B C 1
ATOM 7201 O O . ALA B 1 424 ? 2.912 -8.234 -22.219 1 97.06 424 ALA B O 1
ATOM 7202 N N . VAL B 1 425 ? 3.67 -6.402 -23.25 1 96.81 425 VAL B N 1
ATOM 7203 C CA . VAL B 1 425 ? 3.725 -5.613 -22.031 1 96.81 425 VAL B CA 1
ATOM 7204 C C . VAL B 1 425 ? 2.322 -5.465 -21.453 1 96.81 425 VAL B C 1
ATOM 7206 O O . VAL B 1 425 ? 2.117 -5.648 -20.25 1 96.81 425 VAL B O 1
ATOM 7209 N N . VAL B 1 426 ? 1.36 -5.141 -22.234 1 95.81 426 VAL B N 1
ATOM 7210 C CA . VAL B 1 426 ? -0.023 -4.969 -21.797 1 95.81 426 VAL B CA 1
ATOM 7211 C C . VAL B 1 426 ? -0.557 -6.281 -21.234 1 95.81 426 VAL B C 1
ATOM 7213 O O . VAL B 1 426 ? -1.244 -6.289 -20.203 1 95.81 426 VAL B O 1
ATOM 7216 N N . LEU B 1 427 ? -0.239 -7.359 -21.938 1 95.5 427 LEU B N 1
ATOM 7217 C CA . LEU B 1 427 ? -0.664 -8.68 -21.484 1 95.5 427 LEU B CA 1
ATOM 7218 C C . LEU B 1 427 ? -0.141 -8.977 -20.094 1 95.5 427 LEU B C 1
ATOM 7220 O O . LEU B 1 427 ? -0.895 -9.422 -19.219 1 95.5 427 LEU B O 1
ATOM 7224 N N . VAL B 1 428 ? 1.121 -8.75 -19.922 1 95.19 428 VAL B N 1
ATOM 7225 C CA . VAL B 1 428 ? 1.742 -9.023 -18.625 1 95.19 428 VAL B CA 1
ATOM 7226 C C . VAL B 1 428 ? 1.077 -8.172 -17.547 1 95.19 428 VAL B C 1
ATOM 7228 O O . VAL B 1 428 ? 0.799 -8.664 -16.453 1 95.19 428 VAL B O 1
ATOM 7231 N N . LEU B 1 429 ? 0.789 -6.918 -17.812 1 94.31 429 LEU B N 1
ATOM 7232 C CA . LEU B 1 429 ? 0.171 -6.016 -16.844 1 94.31 429 LEU B CA 1
ATOM 7233 C C . LEU B 1 429 ? -1.244 -6.469 -16.5 1 94.31 429 LEU B C 1
ATOM 7235 O O . LEU B 1 429 ? -1.647 -6.434 -15.344 1 94.31 429 LEU B O 1
ATOM 7239 N N . ILE B 1 430 ? -1.974 -6.879 -17.5 1 91.88 430 ILE B N 1
ATOM 7240 C CA . ILE B 1 430 ? -3.34 -7.324 -17.25 1 91.88 430 ILE B CA 1
ATOM 7241 C C . ILE B 1 430 ? -3.324 -8.625 -16.453 1 91.88 430 ILE B C 1
ATOM 7243 O O . ILE B 1 430 ? -4.148 -8.812 -15.555 1 91.88 430 ILE B O 1
ATOM 7247 N N . PHE B 1 431 ? -2.41 -9.523 -16.812 1 92.19 431 PHE B N 1
ATOM 7248 C CA . PHE B 1 431 ? -2.26 -10.734 -16.016 1 92.19 431 PHE B CA 1
ATOM 7249 C C . PHE B 1 431 ? -1.947 -10.398 -14.562 1 92.19 431 PHE B C 1
ATOM 7251 O O . PHE B 1 431 ? -2.404 -11.086 -13.648 1 92.19 431 PHE B O 1
ATOM 7258 N N . PHE B 1 432 ? -1.15 -9.359 -14.391 1 90.38 432 PHE B N 1
ATOM 7259 C CA . PHE B 1 432 ? -0.809 -8.898 -13.055 1 90.38 432 PHE B CA 1
ATOM 7260 C C . PHE B 1 432 ? -2.057 -8.453 -12.297 1 90.38 432 PHE B C 1
ATOM 7262 O O . PHE B 1 432 ? -2.289 -8.883 -11.164 1 90.38 432 PHE B O 1
ATOM 7269 N N . ILE B 1 433 ? -2.863 -7.723 -12.914 1 90.12 433 ILE B N 1
ATOM 7270 C CA . ILE B 1 433 ? -4.062 -7.172 -12.289 1 90.12 433 ILE B CA 1
ATOM 7271 C C . ILE B 1 433 ? -5.031 -8.305 -11.953 1 90.12 433 ILE B C 1
ATOM 7273 O O . ILE B 1 433 ? -5.555 -8.367 -10.836 1 90.12 433 ILE B O 1
ATOM 7277 N N . THR B 1 434 ? -5.25 -9.188 -12.875 1 87.25 434 THR B N 1
ATOM 7278 C CA . THR B 1 434 ? -6.23 -10.25 -12.688 1 87.25 434 THR B CA 1
ATOM 7279 C C . THR B 1 434 ? -5.742 -11.258 -11.648 1 87.25 434 THR B C 1
ATOM 7281 O O . THR B 1 434 ? -6.539 -11.789 -10.867 1 87.25 434 THR B O 1
ATOM 7284 N N . SER B 1 435 ? -4.445 -11.562 -11.672 1 89.12 435 SER B N 1
ATOM 7285 C CA . SER B 1 435 ? -3.883 -12.477 -10.688 1 89.12 435 SER B CA 1
ATOM 7286 C C . SER B 1 435 ? -3.957 -11.891 -9.281 1 89.12 435 SER B C 1
ATOM 7288 O O . SER B 1 435 ? -4.238 -12.609 -8.312 1 89.12 435 SER B O 1
ATOM 7290 N N . SER B 1 436 ? -3.643 -10.602 -9.18 1 89.56 436 SER B N 1
ATOM 7291 C CA . SER B 1 436 ? -3.725 -9.938 -7.887 1 89.56 436 SER B CA 1
ATOM 7292 C C . SER B 1 436 ? -5.152 -9.938 -7.355 1 89.56 436 SER B C 1
ATOM 7294 O O . SER B 1 436 ? -5.379 -10.172 -6.164 1 89.56 436 SER B O 1
ATOM 7296 N N . ASP B 1 437 ? -6.059 -9.688 -8.219 1 87.31 437 ASP B N 1
ATOM 7297 C CA . ASP B 1 437 ? -7.469 -9.672 -7.844 1 87.31 437 ASP B CA 1
ATOM 7298 C C . ASP B 1 437 ? -7.93 -11.055 -7.379 1 87.31 437 ASP B C 1
ATOM 7300 O O . ASP B 1 437 ? -8.477 -11.195 -6.285 1 87.31 437 ASP B O 1
ATOM 7304 N N . SER B 1 438 ? -7.648 -12.062 -8.164 1 86.56 438 SER B N 1
ATOM 7305 C CA . SER B 1 438 ? -8.086 -13.414 -7.84 1 86.56 438 SER B CA 1
ATOM 7306 C C . SER B 1 438 ? -7.332 -13.961 -6.633 1 86.56 438 SER B C 1
ATOM 7308 O O . SER B 1 438 ? -7.902 -14.695 -5.82 1 86.56 438 SER B O 1
ATOM 7310 N N . GLY B 1 439 ? -6.07 -13.672 -6.586 1 89.75 439 GLY B N 1
ATOM 7311 C CA . GLY B 1 439 ? -5.27 -14.125 -5.461 1 89.75 439 GLY B CA 1
ATOM 7312 C C . GLY B 1 439 ? -5.73 -13.555 -4.133 1 89.75 439 GLY B C 1
ATOM 7313 O O . GLY B 1 439 ? -5.773 -14.266 -3.127 1 89.75 439 GLY B O 1
ATOM 7314 N N . SER B 1 440 ? -6.055 -12.242 -4.133 1 90.25 440 SER B N 1
ATOM 7315 C CA . SER B 1 440 ? -6.535 -11.625 -2.902 1 90.25 440 SER B CA 1
ATOM 7316 C C . SER B 1 440 ? -7.859 -12.227 -2.457 1 90.25 440 SER B C 1
ATOM 7318 O O . SER B 1 440 ? -8.125 -12.336 -1.258 1 90.25 440 SER B O 1
ATOM 7320 N N . LEU B 1 441 ? -8.695 -12.633 -3.398 1 87.12 441 LEU B N 1
ATOM 7321 C CA . LEU B 1 441 ? -9.961 -13.289 -3.082 1 87.12 441 LEU B CA 1
ATOM 7322 C C . LEU B 1 441 ? -9.719 -14.633 -2.4 1 87.12 441 LEU B C 1
ATOM 7324 O O . LEU B 1 441 ? -10.414 -14.977 -1.437 1 87.12 441 LEU B O 1
ATOM 7328 N N . VAL B 1 442 ? -8.766 -15.375 -2.924 1 89.81 442 VAL B N 1
ATOM 7329 C CA . VAL B 1 442 ? -8.469 -16.688 -2.365 1 89.81 442 VAL B CA 1
ATOM 7330 C C . VAL B 1 442 ? -7.922 -16.547 -0.949 1 89.81 442 VAL B C 1
ATOM 7332 O O . VAL B 1 442 ? -8.359 -17.234 -0.03 1 89.81 442 VAL B O 1
ATOM 7335 N N . ILE B 1 443 ? -6.984 -15.664 -0.779 1 92.5 443 ILE B N 1
ATOM 7336 C CA . ILE B 1 443 ? -6.402 -15.438 0.54 1 92.5 443 ILE B CA 1
ATOM 7337 C C . ILE B 1 443 ? -7.488 -14.977 1.512 1 92.5 443 ILE B C 1
ATOM 7339 O O . ILE B 1 443 ? -7.531 -15.422 2.66 1 92.5 443 ILE B O 1
ATOM 7343 N N . ASP B 1 444 ? -8.336 -14.102 0.995 1 89.31 444 ASP B N 1
ATOM 7344 C CA . ASP B 1 444 ? -9.43 -13.617 1.824 1 89.31 444 ASP B CA 1
ATOM 7345 C C . ASP B 1 444 ? -10.359 -14.758 2.234 1 89.31 444 ASP B C 1
ATOM 7347 O O . ASP B 1 444 ? -10.836 -14.797 3.369 1 89.31 444 ASP B O 1
ATOM 7351 N N . SER B 1 445 ? -10.625 -15.672 1.363 1 87.19 445 SER B N 1
ATOM 7352 C CA . SER B 1 445 ? -11.484 -16.812 1.652 1 87.19 445 SER B CA 1
ATOM 7353 C C . SER B 1 445 ? -10.875 -17.703 2.727 1 87.19 445 SER B C 1
ATOM 7355 O O . SER B 1 445 ? -11.578 -18.172 3.621 1 87.19 445 SER B O 1
ATOM 7357 N N . ILE B 1 446 ? -9.609 -17.906 2.617 1 89.75 446 ILE B N 1
ATOM 7358 C CA . ILE B 1 446 ? -8.93 -18.75 3.592 1 89.75 446 ILE B CA 1
ATOM 7359 C C . ILE B 1 446 ? -8.93 -18.062 4.957 1 89.75 446 ILE B C 1
ATOM 7361 O O . ILE B 1 446 ? -9.234 -18.688 5.973 1 89.75 446 ILE B O 1
ATOM 7365 N N . THR B 1 447 ? -8.664 -16.75 4.973 1 90 447 THR B N 1
ATOM 7366 C CA . THR B 1 447 ? -8.484 -16.047 6.23 1 90 447 THR B CA 1
ATOM 7367 C C . THR B 1 447 ? -9.836 -15.68 6.844 1 90 447 THR B C 1
ATOM 7369 O O . THR B 1 447 ? -9.898 -15.25 7.996 1 90 447 THR B O 1
ATOM 7372 N N . SER B 1 448 ? -10.898 -15.891 6.066 1 83 448 SER B N 1
ATOM 7373 C CA . SER B 1 448 ? -12.242 -15.672 6.602 1 83 448 SER B CA 1
ATOM 7374 C C . SER B 1 448 ? -12.906 -16.984 6.988 1 83 448 SER B C 1
ATOM 7376 O O . SER B 1 448 ? -14.094 -17.016 7.305 1 83 448 SER B O 1
ATOM 7378 N N . GLY B 1 449 ? -12.195 -18.047 6.957 1 77.69 449 GLY B N 1
ATOM 7379 C CA . GLY B 1 449 ? -12.742 -19.328 7.359 1 77.69 449 GLY B CA 1
ATOM 7380 C C . GLY B 1 449 ? -13.617 -19.969 6.297 1 77.69 449 GLY B C 1
ATOM 7381 O O . GLY B 1 449 ? -14.539 -20.719 6.613 1 77.69 449 GLY B O 1
ATOM 7382 N N . GLY B 1 450 ? -13.43 -19.516 5.043 1 76.75 450 GLY B N 1
ATOM 7383 C CA . GLY B 1 450 ? -14.164 -20.125 3.949 1 76.75 450 GLY B CA 1
ATOM 7384 C C . GLY B 1 450 ? -15.414 -19.344 3.564 1 76.75 450 GLY B C 1
ATOM 7385 O O . GLY B 1 450 ? -16.203 -19.812 2.736 1 76.75 450 GLY B O 1
ATOM 7386 N N . LYS B 1 451 ? -15.492 -18.125 4.164 1 72.25 451 LYS B N 1
ATOM 7387 C CA . LYS B 1 451 ? -16.641 -17.297 3.809 1 72.25 451 LYS B CA 1
ATOM 7388 C C . LYS B 1 451 ? -16.531 -16.781 2.377 1 72.25 451 LYS B C 1
ATOM 7390 O O . LYS B 1 451 ? -15.453 -16.406 1.934 1 72.25 451 LYS B O 1
ATOM 7395 N N . THR B 1 452 ? -17.703 -17 1.703 1 65.06 452 THR B N 1
ATOM 7396 C CA . THR B 1 452 ? -17.688 -16.531 0.319 1 65.06 452 THR B CA 1
ATOM 7397 C C . THR B 1 452 ? -18.062 -15.055 0.237 1 65.06 452 THR B C 1
ATOM 7399 O O . THR B 1 452 ? -17.766 -14.391 -0.756 1 65.06 452 THR B O 1
ATOM 7402 N N . ASP B 1 453 ? -18.656 -14.508 1.251 1 66.94 453 ASP B N 1
ATOM 7403 C CA . ASP B 1 453 ? -19.078 -13.109 1.232 1 66.94 453 ASP B CA 1
ATOM 7404 C C . ASP B 1 453 ? -18.266 -12.273 2.215 1 66.94 453 ASP B C 1
ATOM 7406 O O . ASP B 1 453 ? -18.812 -11.68 3.145 1 66.94 453 ASP B O 1
ATOM 7410 N N . SER B 1 454 ? -17.016 -12.359 2.047 1 68.56 454 SER B N 1
ATOM 7411 C CA . SER B 1 454 ? -16.172 -11.555 2.922 1 68.56 454 SER B CA 1
ATOM 7412 C C . SER B 1 454 ? -16.203 -10.086 2.533 1 68.56 454 SER B C 1
ATOM 7414 O O . SER B 1 454 ? -16.438 -9.75 1.368 1 68.56 454 SER B O 1
ATOM 7416 N N . PRO B 1 455 ? -16.047 -9.219 3.518 1 72.75 455 PRO B N 1
ATOM 7417 C CA . PRO B 1 455 ? -16.078 -7.781 3.236 1 72.75 455 PRO B CA 1
ATOM 7418 C C . PRO B 1 455 ? -15.016 -7.352 2.225 1 72.75 455 PRO B C 1
ATOM 7420 O O . PRO B 1 455 ? -13.906 -7.875 2.238 1 72.75 455 PRO B O 1
ATOM 7423 N N . GLN B 1 456 ? -15.367 -6.531 1.397 1 80.69 456 GLN B N 1
ATOM 7424 C CA . GLN B 1 456 ? -14.484 -5.992 0.367 1 80.69 456 GLN B CA 1
ATOM 7425 C C . GLN B 1 456 ? -13.242 -5.363 0.983 1 80.69 456 GLN B C 1
ATOM 7427 O O . GLN B 1 456 ? -12.172 -5.359 0.368 1 80.69 456 GLN B O 1
ATOM 7432 N N . SER B 1 457 ? -13.406 -4.949 2.176 1 83.62 457 SER B N 1
ATOM 7433 C CA . SER B 1 457 ? -12.297 -4.277 2.854 1 83.62 457 SER B CA 1
ATOM 7434 C C . SER B 1 457 ? -11.133 -5.23 3.094 1 83.62 457 SER B C 1
ATOM 7436 O O . SER B 1 457 ? -9.969 -4.848 2.951 1 83.62 457 SER B O 1
ATOM 7438 N N . GLN B 1 458 ? -11.453 -6.414 3.4 1 85.56 458 GLN B N 1
ATOM 7439 C CA . GLN B 1 458 ? -10.406 -7.395 3.66 1 85.56 458 GLN B CA 1
ATOM 7440 C C . GLN B 1 458 ? -9.688 -7.789 2.371 1 85.56 458 GLN B C 1
ATOM 7442 O O . GLN B 1 458 ? -8.484 -8.039 2.377 1 85.56 458 GLN B O 1
ATOM 7447 N N . ARG B 1 459 ? -10.445 -7.855 1.386 1 87.56 459 ARG B N 1
ATOM 7448 C CA . ARG B 1 459 ? -9.852 -8.156 0.085 1 87.56 459 ARG B CA 1
ATOM 7449 C C . ARG B 1 459 ? -8.891 -7.055 -0.349 1 87.56 459 ARG B C 1
ATOM 7451 O O . ARG B 1 459 ? -7.824 -7.336 -0.893 1 87.56 459 ARG B O 1
ATOM 7458 N N . ILE B 1 460 ? -9.273 -5.844 -0.167 1 89.44 460 ILE B N 1
ATOM 7459 C CA . ILE B 1 460 ? -8.43 -4.703 -0.501 1 89.44 460 ILE B CA 1
ATOM 7460 C C . ILE B 1 460 ? -7.148 -4.746 0.326 1 89.44 460 ILE B C 1
ATOM 7462 O O . ILE B 1 460 ? -6.066 -4.43 -0.176 1 89.44 460 ILE B O 1
ATOM 7466 N N . PHE B 1 461 ? -7.301 -5.156 1.553 1 91.25 461 PHE B N 1
ATOM 7467 C CA . PHE B 1 461 ? -6.141 -5.316 2.422 1 91.25 461 PHE B CA 1
ATOM 7468 C C . PHE B 1 461 ? -5.148 -6.305 1.825 1 91.25 461 PHE B C 1
ATOM 7470 O O . PHE B 1 461 ? -3.961 -6.004 1.703 1 91.25 461 PHE B O 1
ATOM 7477 N N . TRP B 1 462 ? -5.598 -7.402 1.447 1 92.75 462 TRP B N 1
ATOM 7478 C CA . TRP B 1 462 ? -4.719 -8.461 0.955 1 92.75 462 TRP B CA 1
ATOM 7479 C C . TRP B 1 462 ? -4.125 -8.086 -0.4 1 92.75 462 TRP B C 1
ATOM 7481 O O . TRP B 1 462 ? -2.979 -8.422 -0.698 1 92.75 462 TRP B O 1
ATOM 7491 N N . ALA B 1 463 ? -4.934 -7.465 -1.266 1 92.69 463 ALA B N 1
ATOM 7492 C CA . ALA B 1 463 ? -4.395 -6.992 -2.539 1 92.69 463 ALA B CA 1
ATOM 7493 C C . ALA B 1 463 ? -3.26 -5.996 -2.32 1 92.69 463 ALA B C 1
ATOM 7495 O O . ALA B 1 463 ? -2.262 -6.016 -3.045 1 92.69 463 ALA B O 1
ATOM 7496 N N . THR B 1 464 ? -3.4 -5.133 -1.318 1 94.56 464 THR B N 1
ATOM 7497 C CA . THR B 1 464 ? -2.373 -4.16 -0.971 1 94.56 464 THR B CA 1
ATOM 7498 C C . THR B 1 464 ? -1.115 -4.855 -0.459 1 94.56 464 THR B C 1
ATOM 7500 O O . THR B 1 464 ? -0.002 -4.516 -0.864 1 94.56 464 THR B O 1
ATOM 7503 N N . ILE B 1 465 ? -1.344 -5.828 0.373 1 95.31 465 ILE B N 1
ATOM 7504 C CA . ILE B 1 465 ? -0.232 -6.551 0.979 1 95.31 465 ILE B CA 1
ATOM 7505 C C . ILE B 1 465 ? 0.526 -7.328 -0.094 1 95.31 465 ILE B C 1
ATOM 7507 O O . ILE B 1 465 ? 1.753 -7.441 -0.038 1 95.31 465 ILE B O 1
ATOM 7511 N N . GLU B 1 466 ? -0.201 -7.859 -1.034 1 95.19 466 GLU B N 1
ATOM 7512 C CA . GLU B 1 466 ? 0.431 -8.578 -2.135 1 95.19 466 GLU B CA 1
ATOM 7513 C C . GLU B 1 466 ? 1.411 -7.688 -2.891 1 95.19 466 GLU B C 1
ATOM 7515 O O . GLU B 1 466 ? 2.541 -8.094 -3.168 1 95.19 466 GLU B O 1
ATOM 7520 N N . GLY B 1 467 ? 0.904 -6.527 -3.254 1 95.06 467 GLY B N 1
ATOM 7521 C CA . GLY B 1 467 ? 1.777 -5.574 -3.922 1 95.06 467 GLY B CA 1
ATOM 7522 C C . GLY B 1 467 ? 2.967 -5.164 -3.076 1 95.06 467 GLY B C 1
ATOM 7523 O O . GLY B 1 467 ? 4.082 -5.035 -3.586 1 95.06 467 GLY B O 1
ATOM 7524 N N . LEU B 1 468 ? 2.699 -4.984 -1.795 1 95.62 468 LEU B N 1
ATOM 7525 C CA . LEU B 1 468 ? 3.748 -4.578 -0.864 1 95.62 468 LEU B CA 1
ATOM 7526 C C . LEU B 1 468 ? 4.832 -5.648 -0.769 1 95.62 468 LEU B C 1
ATOM 7528 O O . LEU B 1 468 ? 6.023 -5.336 -0.817 1 95.62 468 LEU B O 1
ATOM 7532 N N . VAL B 1 469 ? 4.438 -6.898 -0.63 1 96.12 469 VAL B N 1
ATOM 7533 C CA . VAL B 1 469 ? 5.391 -7.996 -0.496 1 96.12 469 VAL B CA 1
ATOM 7534 C C . VAL B 1 469 ? 6.203 -8.133 -1.781 1 96.12 469 VAL B C 1
ATOM 7536 O O . VAL B 1 469 ? 7.422 -8.32 -1.736 1 96.12 469 VAL B O 1
ATOM 7539 N N . ALA B 1 470 ? 5.535 -8.039 -2.941 1 96.06 470 ALA B N 1
ATOM 7540 C CA . ALA B 1 470 ? 6.242 -8.102 -4.215 1 96.06 470 ALA B CA 1
ATOM 7541 C C . ALA B 1 470 ? 7.277 -6.984 -4.32 1 96.06 470 ALA B C 1
ATOM 7543 O O . ALA B 1 470 ? 8.414 -7.223 -4.734 1 96.06 470 ALA B O 1
ATOM 7544 N N . GLY B 1 471 ? 6.906 -5.766 -3.936 1 95.5 471 GLY B N 1
ATOM 7545 C CA . GLY B 1 471 ? 7.812 -4.629 -3.965 1 95.5 471 GLY B CA 1
ATOM 7546 C C . GLY B 1 471 ? 9.008 -4.793 -3.039 1 95.5 471 GLY B C 1
ATOM 7547 O O . GLY B 1 471 ? 10.133 -4.477 -3.412 1 95.5 471 GLY B O 1
ATOM 7548 N N . VAL B 1 472 ? 8.758 -5.293 -1.844 1 94.5 472 VAL B N 1
ATOM 7549 C CA . VAL B 1 472 ? 9.805 -5.445 -0.837 1 94.5 472 VAL B CA 1
ATOM 7550 C C . VAL B 1 472 ? 10.797 -6.52 -1.281 1 94.5 472 VAL B C 1
ATOM 7552 O O . VAL B 1 472 ? 12.008 -6.371 -1.088 1 94.5 472 VAL B O 1
ATOM 7555 N N . LEU B 1 473 ? 10.289 -7.605 -1.852 1 93.19 473 LEU B N 1
ATOM 7556 C CA . LEU B 1 473 ? 11.18 -8.648 -2.34 1 93.19 473 LEU B CA 1
ATOM 7557 C C . LEU B 1 473 ? 12.086 -8.117 -3.443 1 93.19 473 LEU B C 1
ATOM 7559 O O . LEU B 1 473 ? 13.273 -8.453 -3.486 1 93.19 473 LEU B O 1
ATOM 7563 N N . LEU B 1 474 ? 11.555 -7.301 -4.32 1 93.19 474 LEU B N 1
ATOM 7564 C CA . LEU B 1 474 ? 12.367 -6.695 -5.367 1 93.19 474 LEU B CA 1
ATOM 7565 C C . LEU B 1 474 ? 13.398 -5.738 -4.773 1 93.19 474 LEU B C 1
ATOM 7567 O O . LEU B 1 474 ? 14.562 -5.73 -5.188 1 93.19 474 LEU B O 1
ATOM 7571 N N . ALA B 1 475 ? 12.992 -4.938 -3.805 1 90.56 475 ALA B N 1
ATOM 7572 C CA . ALA B 1 475 ? 13.852 -3.926 -3.201 1 90.56 475 ALA B CA 1
ATOM 7573 C C . ALA B 1 475 ? 15 -4.57 -2.43 1 90.56 475 ALA B C 1
ATOM 7575 O O . ALA B 1 475 ? 16.141 -4.09 -2.471 1 90.56 475 ALA B O 1
ATOM 7576 N N . VAL B 1 476 ? 14.734 -5.566 -1.743 1 87.75 476 VAL B N 1
ATOM 7577 C CA . VAL B 1 476 ? 15.727 -6.262 -0.935 1 87.75 476 VAL B CA 1
ATOM 7578 C C . VAL B 1 476 ? 16.703 -6.996 -1.845 1 87.75 476 VAL B C 1
ATOM 7580 O O . VAL B 1 476 ? 17.906 -7.074 -1.546 1 87.75 476 VAL B O 1
ATOM 7583 N N . GLY B 1 477 ? 16.188 -7.5 -2.896 1 86.62 477 GLY B N 1
ATOM 7584 C CA . GLY B 1 477 ? 17.047 -8.258 -3.797 1 86.62 477 GLY B CA 1
ATOM 7585 C C . GLY B 1 477 ? 18 -7.383 -4.594 1 86.62 477 GLY B C 1
ATOM 7586 O O . GLY B 1 477 ? 19.078 -7.82 -4.973 1 86.62 477 GLY B O 1
ATOM 7587 N N . GLY B 1 478 ? 17.531 -6.129 -4.895 1 79.44 478 GLY B N 1
ATOM 7588 C CA . GLY B 1 478 ? 18.375 -5.262 -5.707 1 79.44 478 GLY B CA 1
ATOM 7589 C C . GLY B 1 478 ? 18.781 -5.891 -7.027 1 79.44 478 GLY B C 1
ATOM 7590 O O . GLY B 1 478 ? 17.922 -6.297 -7.816 1 79.44 478 GLY B O 1
ATOM 7591 N N . VAL B 1 479 ? 20.156 -6.18 -7.094 1 70.56 479 VAL B N 1
ATOM 7592 C CA . VAL B 1 479 ? 20.703 -6.797 -8.297 1 70.56 479 VAL B CA 1
ATOM 7593 C C . VAL B 1 479 ? 20.297 -8.266 -8.359 1 70.56 479 VAL B C 1
ATOM 7595 O O . VAL B 1 479 ? 20.141 -8.82 -9.453 1 70.56 479 VAL B O 1
ATOM 7598 N N . ALA B 1 480 ? 19.953 -8.781 -7.219 1 82.38 480 ALA B N 1
ATOM 7599 C CA . ALA B 1 480 ? 19.547 -10.18 -7.133 1 82.38 480 ALA B CA 1
ATOM 7600 C C . ALA B 1 480 ? 18.047 -10.305 -6.895 1 82.38 480 ALA B C 1
ATOM 7602 O O . ALA B 1 480 ? 17.594 -11.188 -6.168 1 82.38 480 ALA B O 1
ATOM 7603 N N . ALA B 1 481 ? 17.344 -9.398 -7.48 1 82.56 481 ALA B N 1
ATOM 7604 C CA . ALA B 1 481 ? 15.898 -9.336 -7.266 1 82.56 481 ALA B CA 1
ATOM 7605 C C . ALA B 1 481 ? 15.227 -10.648 -7.652 1 82.56 481 ALA B C 1
ATOM 7607 O O . ALA B 1 481 ? 14.312 -11.109 -6.969 1 82.56 481 ALA B O 1
ATOM 7608 N N . LEU B 1 482 ? 15.688 -11.25 -8.711 1 81.44 482 LEU B N 1
ATOM 7609 C CA . LEU B 1 482 ? 15.125 -12.516 -9.164 1 81.44 482 LEU B CA 1
ATOM 7610 C C . LEU B 1 482 ? 15.281 -13.594 -8.094 1 81.44 482 LEU B C 1
ATOM 7612 O O . LEU B 1 482 ? 14.328 -14.312 -7.785 1 81.44 482 LEU B O 1
ATOM 7616 N N . GLN B 1 483 ? 16.391 -13.664 -7.523 1 85 483 GLN B N 1
ATOM 7617 C CA . GLN B 1 483 ? 16.672 -14.664 -6.504 1 85 483 GLN B CA 1
ATOM 7618 C C . GLN B 1 483 ? 15.859 -14.422 -5.242 1 85 483 GLN B C 1
ATOM 7620 O O . GLN B 1 483 ? 15.445 -15.367 -4.57 1 85 483 GLN B O 1
ATOM 7625 N N . ALA B 1 484 ? 15.695 -13.195 -4.926 1 86.56 484 ALA B N 1
ATOM 7626 C CA . ALA B 1 484 ? 14.891 -12.852 -3.756 1 86.56 484 ALA B CA 1
ATOM 7627 C C . ALA B 1 484 ? 13.438 -13.297 -3.938 1 86.56 484 ALA B C 1
ATOM 7629 O O . ALA B 1 484 ? 12.82 -13.812 -3.006 1 86.56 484 ALA B O 1
ATOM 76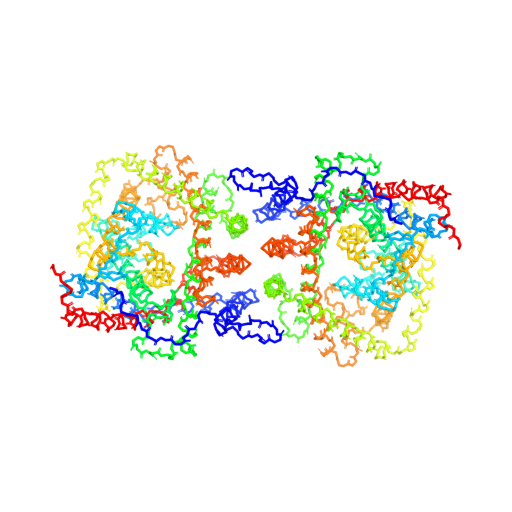30 N N . LEU B 1 485 ? 12.922 -13.047 -5.102 1 84.31 485 LEU B N 1
ATOM 7631 C CA . LEU B 1 485 ? 11.57 -13.492 -5.422 1 84.31 485 LEU B CA 1
ATOM 7632 C C . LEU B 1 485 ? 11.469 -15.016 -5.328 1 84.31 485 LEU B C 1
ATOM 7634 O O . LEU B 1 485 ? 10.531 -15.539 -4.723 1 84.31 485 LEU B O 1
ATOM 7638 N N . GLN B 1 486 ? 12.438 -15.695 -5.883 1 88.56 486 GLN B N 1
ATOM 7639 C CA . GLN B 1 486 ? 12.469 -17.156 -5.852 1 88.56 486 GLN B CA 1
ATOM 7640 C C . GLN B 1 486 ? 12.57 -17.672 -4.418 1 88.56 486 GLN B C 1
ATOM 7642 O O . GLN B 1 486 ? 11.93 -18.656 -4.066 1 88.56 486 GLN B O 1
ATOM 7647 N N . ALA B 1 487 ? 13.375 -16.984 -3.623 1 88.25 487 ALA B N 1
ATOM 7648 C CA . ALA B 1 487 ? 13.555 -17.375 -2.227 1 88.25 487 ALA B CA 1
ATOM 7649 C C . ALA B 1 487 ? 12.234 -17.312 -1.468 1 88.25 487 ALA B C 1
ATOM 7651 O O . ALA B 1 487 ? 11.977 -18.141 -0.584 1 88.25 487 ALA B O 1
ATOM 7652 N N . GLY B 1 488 ? 11.469 -16.344 -1.776 1 88.38 488 GLY B N 1
ATOM 7653 C CA . GLY B 1 488 ? 10.156 -16.25 -1.154 1 88.38 488 GLY B CA 1
ATOM 7654 C C . GLY B 1 488 ? 9.281 -17.453 -1.421 1 88.38 488 GLY B C 1
ATOM 7655 O O . GLY B 1 488 ? 8.727 -18.047 -0.489 1 88.38 488 GLY B O 1
ATOM 7656 N N . ALA B 1 489 ? 9.203 -17.859 -2.623 1 87.62 489 ALA B N 1
ATOM 7657 C CA . ALA B 1 489 ? 8.391 -19 -3.016 1 87.62 489 ALA B CA 1
ATOM 7658 C C . ALA B 1 489 ? 8.953 -20.297 -2.434 1 87.62 489 ALA B C 1
ATOM 7660 O O . ALA B 1 489 ? 8.203 -21.141 -1.935 1 87.62 489 ALA B O 1
ATOM 7661 N N . VAL B 1 490 ? 10.234 -20.422 -2.496 1 88.44 490 VAL B N 1
ATOM 7662 C CA . VAL B 1 490 ? 10.891 -21.656 -2.059 1 88.44 490 VAL B CA 1
ATOM 7663 C C . VAL B 1 490 ? 10.711 -21.828 -0.552 1 88.44 490 VAL B C 1
ATOM 7665 O O . VAL B 1 490 ? 10.43 -22.938 -0.076 1 88.44 490 VAL B O 1
ATOM 7668 N N . SER B 1 491 ? 10.828 -20.734 0.161 1 91.56 491 SER B N 1
ATOM 7669 C CA . SER B 1 491 ? 10.742 -20.781 1.618 1 91.56 491 SER B CA 1
ATOM 7670 C C . SER B 1 491 ? 9.352 -21.188 2.082 1 91.56 491 SER B C 1
ATOM 7672 O O . SER B 1 491 ? 9.211 -21.922 3.062 1 91.56 491 SER B O 1
ATOM 7674 N N . THR B 1 492 ? 8.391 -20.75 1.395 1 90.81 492 THR B N 1
ATOM 7675 C CA . THR B 1 492 ? 7.035 -21.062 1.83 1 90.81 492 THR B CA 1
ATOM 7676 C C . THR B 1 492 ? 6.551 -22.359 1.193 1 90.81 492 THR B C 1
ATOM 7678 O O . THR B 1 492 ? 5.645 -23.016 1.715 1 90.81 492 THR B O 1
ATOM 7681 N N . GLY B 1 493 ? 7.156 -22.781 0.11 1 93.88 493 GLY B N 1
ATOM 7682 C CA . GLY B 1 493 ? 6.812 -24.031 -0.547 1 93.88 493 GLY B CA 1
ATOM 7683 C C . GLY B 1 493 ? 7.223 -25.25 0.249 1 93.88 493 GLY B C 1
ATOM 7684 O O . GLY B 1 493 ? 6.559 -26.297 0.187 1 93.88 493 GLY B O 1
ATOM 7685 N N . LEU B 1 494 ? 8.289 -25.109 0.995 1 94.62 494 LEU B N 1
ATOM 7686 C CA . LEU B 1 494 ? 8.844 -26.266 1.698 1 94.62 494 LEU B CA 1
ATOM 7687 C C . LEU B 1 494 ? 7.852 -26.797 2.729 1 94.62 494 LEU B C 1
ATOM 7689 O O . LEU B 1 494 ? 7.473 -27.969 2.682 1 94.62 494 LEU B O 1
ATOM 7693 N N . PRO B 1 495 ? 7.398 -25.953 3.662 1 96.06 495 PRO B N 1
ATOM 7694 C CA . PRO B 1 495 ? 6.434 -26.531 4.605 1 96.06 495 PRO B CA 1
ATOM 7695 C C . PRO B 1 495 ? 5.137 -26.969 3.928 1 96.06 495 PRO B C 1
ATOM 7697 O O . PRO B 1 495 ? 4.508 -27.938 4.363 1 96.06 495 PRO B O 1
ATOM 7700 N N . PHE B 1 496 ? 4.812 -26.422 2.844 1 97.19 496 PHE B N 1
ATOM 7701 C CA . PHE B 1 496 ? 3.521 -26.703 2.234 1 97.19 496 PHE B CA 1
ATOM 7702 C C . PHE B 1 496 ? 3.578 -28 1.426 1 97.19 496 PHE B C 1
ATOM 7704 O O . PHE B 1 496 ? 2.551 -28.641 1.195 1 97.19 496 PHE B O 1
ATOM 7711 N N . VAL B 1 497 ? 4.785 -28.406 0.966 1 97.75 497 VAL B N 1
ATOM 7712 C CA . VAL B 1 497 ? 4.895 -29.688 0.264 1 97.75 497 VAL B CA 1
ATOM 7713 C C . VAL B 1 497 ? 4.473 -30.828 1.189 1 97.75 497 VAL B C 1
ATOM 7715 O O . VAL B 1 497 ? 3.834 -31.781 0.752 1 97.75 497 VAL B O 1
ATOM 7718 N N . VAL B 1 498 ? 4.777 -30.672 2.439 1 97.56 498 VAL B N 1
ATOM 7719 C CA . VAL B 1 498 ? 4.391 -31.672 3.424 1 97.56 498 VAL B CA 1
ATOM 7720 C C . VAL B 1 498 ? 2.875 -31.688 3.59 1 97.56 498 VAL B C 1
ATOM 7722 O O . VAL B 1 498 ? 2.258 -32.75 3.674 1 97.56 498 VAL B O 1
ATOM 7725 N N . VAL B 1 499 ? 2.285 -30.516 3.6 1 98 499 VAL B N 1
ATOM 7726 C CA . VAL B 1 499 ? 0.835 -30.375 3.703 1 98 499 VAL B CA 1
ATOM 7727 C C . VAL B 1 499 ? 0.166 -31.062 2.516 1 98 499 VAL B C 1
ATOM 7729 O O . VAL B 1 499 ? -0.831 -31.781 2.682 1 98 499 VAL B O 1
ATOM 7732 N N . LEU B 1 500 ? 0.737 -30.953 1.361 1 98.56 500 LEU B N 1
ATOM 7733 C CA . LEU B 1 500 ? 0.143 -31.531 0.16 1 98.56 500 LEU B CA 1
ATOM 7734 C C . LEU B 1 500 ? 0.252 -33.062 0.174 1 98.56 500 LEU B C 1
ATOM 7736 O O . LEU B 1 500 ? -0.66 -33.75 -0.278 1 98.56 500 LEU B O 1
ATOM 7740 N N . LEU B 1 501 ? 1.372 -33.562 0.639 1 98.62 501 LEU B N 1
ATOM 7741 C CA . LEU B 1 501 ? 1.531 -35 0.733 1 98.62 501 LEU B CA 1
ATOM 7742 C C . LEU B 1 501 ? 0.496 -35.594 1.68 1 98.62 501 LEU B C 1
ATOM 7744 O O . LEU B 1 501 ? -0.103 -36.625 1.375 1 98.62 501 LEU B O 1
ATOM 7748 N N . LEU B 1 502 ? 0.284 -34.906 2.781 1 98.44 502 LEU B N 1
ATOM 7749 C CA . LEU B 1 502 ? -0.731 -35.375 3.729 1 98.44 502 LEU B CA 1
ATOM 7750 C C . LEU B 1 502 ? -2.129 -35.219 3.133 1 98.44 502 LEU B C 1
ATOM 7752 O O . LEU B 1 502 ? -3.02 -36.031 3.436 1 98.44 502 LEU B O 1
ATOM 7756 N N . MET B 1 503 ? -2.291 -34.25 2.316 1 98.56 503 MET B N 1
ATOM 7757 C CA . MET B 1 503 ? -3.568 -34.031 1.641 1 98.56 503 MET B CA 1
ATOM 7758 C C . MET B 1 503 ? -3.902 -35.219 0.736 1 98.56 503 MET B C 1
ATOM 7760 O O . MET B 1 503 ? -5.059 -35.625 0.648 1 98.56 503 MET B O 1
ATOM 7764 N N . CYS B 1 504 ? -2.895 -35.781 0.075 1 98.69 504 CYS B N 1
ATOM 7765 C CA . CYS B 1 504 ? -3.098 -36.969 -0.756 1 98.69 504 CYS B CA 1
ATOM 7766 C C . CYS B 1 504 ? -3.646 -38.125 0.068 1 98.69 504 CYS B C 1
ATOM 7768 O O . CYS B 1 504 ? -4.582 -38.812 -0.356 1 98.69 504 CYS B O 1
ATOM 7770 N N . VAL B 1 505 ? -3.051 -38.25 1.205 1 98.5 505 VAL B N 1
ATOM 7771 C CA . VAL B 1 505 ? -3.486 -39.344 2.088 1 98.5 505 VAL B CA 1
ATOM 7772 C C . VAL B 1 505 ? -4.93 -39.094 2.525 1 98.5 505 VAL B C 1
ATOM 7774 O O . VAL B 1 505 ? -5.754 -40 2.486 1 98.5 505 VAL B O 1
ATOM 7777 N N . SER B 1 506 ? -5.188 -37.875 2.92 1 98.5 506 SER B N 1
ATOM 7778 C CA . SER B 1 506 ? -6.527 -37.531 3.369 1 98.5 506 SER B CA 1
ATOM 7779 C C . SER B 1 506 ? -7.559 -37.75 2.264 1 98.5 506 SER B C 1
ATOM 7781 O O . SER B 1 506 ? -8.633 -38.281 2.51 1 98.5 506 SER B O 1
ATOM 7783 N N . LEU B 1 507 ? -7.23 -37.281 1.116 1 98.62 507 LEU B N 1
ATOM 7784 C CA . LEU B 1 507 ? -8.125 -37.438 -0.027 1 98.62 507 LEU B CA 1
ATOM 7785 C C . LEU B 1 507 ? -8.367 -38.906 -0.345 1 98.62 507 LEU B C 1
ATOM 7787 O O . LEU B 1 507 ? -9.5 -39.312 -0.624 1 98.62 507 LEU B O 1
ATOM 7791 N N . ALA B 1 508 ? -7.32 -39.719 -0.307 1 98.31 508 ALA B N 1
ATOM 7792 C CA . ALA B 1 508 ? -7.449 -41.156 -0.574 1 98.31 508 ALA B CA 1
ATOM 7793 C C . ALA B 1 508 ? -8.406 -41.812 0.41 1 98.31 508 ALA B C 1
ATOM 7795 O O . ALA B 1 508 ? -9.25 -42.625 0.017 1 98.31 508 ALA B O 1
ATOM 7796 N N . ILE B 1 509 ? -8.266 -41.438 1.65 1 97.69 509 ILE B N 1
ATOM 7797 C CA . ILE B 1 509 ? -9.141 -41.969 2.684 1 97.69 509 ILE B CA 1
ATOM 7798 C C . ILE B 1 509 ? -10.578 -41.531 2.424 1 97.69 509 ILE B C 1
ATOM 7800 O O . ILE B 1 509 ? -11.508 -42.344 2.475 1 97.69 509 ILE B O 1
ATOM 7804 N N . GLY B 1 510 ? -10.766 -40.281 2.15 1 96.81 510 GLY B N 1
ATOM 7805 C CA . GLY B 1 510 ? -12.094 -39.75 1.883 1 96.81 510 GLY B CA 1
ATOM 7806 C C . GLY B 1 510 ? -12.758 -40.406 0.687 1 96.81 510 GLY B C 1
ATOM 7807 O O . GLY B 1 510 ? -13.938 -40.781 0.748 1 96.81 510 GLY B O 1
ATOM 7808 N N . LEU B 1 511 ? -12.062 -40.562 -0.373 1 97.44 511 LEU B N 1
ATOM 7809 C CA . LEU B 1 511 ? -12.594 -41.156 -1.593 1 97.44 511 LEU B CA 1
ATOM 7810 C C . LEU B 1 511 ? -12.93 -42.656 -1.382 1 97.44 511 LEU B C 1
ATOM 7812 O O . LEU B 1 511 ? -13.945 -43.125 -1.883 1 97.44 511 LEU B O 1
ATOM 7816 N N . HIS B 1 512 ? -12.055 -43.312 -0.667 1 95.88 512 HIS B N 1
ATOM 7817 C CA . HIS B 1 512 ? -12.312 -44.719 -0.395 1 95.88 512 HIS B CA 1
ATOM 7818 C C . HIS B 1 512 ? -13.578 -44.906 0.434 1 95.88 512 HIS B C 1
ATOM 7820 O O . HIS B 1 512 ? -14.375 -45.812 0.166 1 95.88 512 HIS B O 1
ATOM 7826 N N . HIS B 1 513 ? -13.695 -44.094 1.375 1 94.38 513 HIS B N 1
ATOM 7827 C CA . HIS B 1 513 ? -14.898 -44.125 2.197 1 94.38 513 HIS B CA 1
ATOM 7828 C C . HIS B 1 513 ? -16.141 -43.844 1.368 1 94.38 513 HIS B C 1
ATOM 7830 O O . HIS B 1 513 ? -17.188 -44.5 1.555 1 94.38 513 HIS B O 1
ATOM 7836 N N . GLU B 1 514 ? -16.047 -42.875 0.532 1 93.94 514 GLU B N 1
ATOM 7837 C CA . GLU B 1 514 ? -17.172 -42.531 -0.337 1 93.94 514 GLU B CA 1
ATOM 7838 C C . GLU B 1 514 ? -17.531 -43.688 -1.253 1 93.94 514 GLU B C 1
ATOM 7840 O O . GLU B 1 514 ? -18.719 -43.969 -1.479 1 93.94 514 GLU B O 1
ATOM 7845 N N . ARG B 1 515 ? -16.578 -44.406 -1.741 1 92.69 515 ARG B N 1
ATOM 7846 C CA . ARG B 1 515 ? -16.812 -45.531 -2.631 1 92.69 515 ARG B CA 1
ATOM 7847 C C . ARG B 1 515 ? -17.531 -46.656 -1.9 1 92.69 515 ARG B C 1
ATOM 7849 O O . ARG B 1 515 ? -18.406 -47.312 -2.475 1 92.69 515 ARG B O 1
ATOM 7856 N N . ILE B 1 516 ? -17.156 -46.906 -0.724 1 90.69 516 ILE B N 1
ATOM 7857 C CA . ILE B 1 516 ? -17.797 -47.938 0.091 1 90.69 516 ILE B CA 1
ATOM 7858 C C . ILE B 1 516 ? -19.266 -47.562 0.331 1 90.69 516 ILE B C 1
ATOM 7860 O O . ILE B 1 516 ? -20.141 -48.438 0.248 1 90.69 516 ILE B O 1
ATOM 7864 N N . LEU B 1 517 ? -19.469 -46.344 0.611 1 88.69 517 LEU B N 1
ATOM 7865 C CA . LEU B 1 517 ? -20.844 -45.906 0.859 1 88.69 517 LEU B CA 1
ATOM 7866 C C . LEU B 1 517 ? -21.703 -46.062 -0.388 1 88.69 517 LEU B C 1
ATOM 7868 O O . LEU B 1 517 ? -22.875 -46.438 -0.291 1 88.69 517 LEU B O 1
ATOM 7872 N N . LEU B 1 518 ? -21.203 -45.812 -1.488 1 87.5 518 LEU B N 1
ATOM 7873 C CA . LEU B 1 518 ? -21.938 -45.875 -2.748 1 87.5 518 LEU B CA 1
ATOM 7874 C C . LEU B 1 518 ? -22.234 -47.344 -3.107 1 87.5 518 LEU B C 1
ATOM 7876 O O . LEU B 1 518 ? -23.234 -47.625 -3.746 1 87.5 518 LEU B O 1
ATOM 7880 N N . LYS B 1 519 ? -21.328 -48.25 -2.729 1 83.25 519 LYS B N 1
ATOM 7881 C CA . LYS B 1 519 ? -21.531 -49.656 -2.998 1 83.25 519 LYS B CA 1
ATOM 7882 C C . LYS B 1 519 ? -22.688 -50.219 -2.17 1 83.25 519 LYS B C 1
ATOM 7884 O O . LYS B 1 519 ? -23.406 -51.094 -2.625 1 83.25 519 LYS B O 1
ATOM 7889 N N . PHE B 1 520 ? -22.891 -49.688 -0.935 1 77.94 520 PHE B N 1
ATOM 7890 C CA . PHE B 1 520 ? -23.922 -50.219 -0.039 1 77.94 520 PHE B CA 1
ATOM 7891 C C . PHE B 1 520 ? -25.188 -49.375 -0.123 1 77.94 520 PHE B C 1
ATOM 7893 O O . PHE B 1 520 ? -26.172 -49.688 0.554 1 77.94 520 PHE B O 1
ATOM 7900 N N . ALA B 1 521 ? -25.219 -48.188 -0.735 1 67.88 521 ALA B N 1
ATOM 7901 C CA . ALA B 1 521 ? -26.438 -47.406 -0.881 1 67.88 521 ALA B CA 1
ATOM 7902 C C . ALA B 1 521 ? -27.484 -48.156 -1.692 1 67.88 521 ALA B C 1
ATOM 7904 O O . ALA B 1 521 ? -27.172 -48.75 -2.723 1 67.88 521 ALA B O 1
ATOM 7905 N N . PRO B 1 522 ? -28.703 -48.438 -1.008 1 56.75 522 PRO B N 1
ATOM 7906 C CA . PRO B 1 522 ? -29.766 -49.188 -1.69 1 56.75 522 PRO B CA 1
ATOM 7907 C C . PRO B 1 522 ? -30.078 -48.625 -3.082 1 56.75 522 PRO B C 1
ATOM 7909 O O . PRO B 1 522 ? -29.891 -47.438 -3.332 1 56.75 522 PRO B O 1
ATOM 7912 N N . ASP B 1 523 ? -30.109 -49.375 -4.07 1 42.41 523 ASP B N 1
ATOM 7913 C CA . ASP B 1 523 ? -30.578 -49 -5.402 1 42.41 523 ASP B CA 1
ATOM 7914 C C . ASP B 1 523 ? -31.844 -48.156 -5.32 1 42.41 523 ASP B C 1
ATOM 7916 O O . ASP B 1 523 ? -32.844 -48.531 -4.703 1 42.41 523 ASP B O 1
ATOM 7920 N N . LYS B 1 524 ? -31.938 -46.781 -5.18 1 43.56 524 LYS B N 1
ATOM 7921 C CA . LYS B 1 524 ? -33.25 -46.312 -5.652 1 43.56 524 LYS B CA 1
ATOM 7922 C C . LYS B 1 524 ? -33.656 -47.062 -6.918 1 43.56 524 LYS B C 1
ATOM 7924 O O . LYS B 1 524 ? -32.844 -47.281 -7.812 1 43.56 524 LYS B O 1
ATOM 7929 N N . ALA B 1 525 ? -34.812 -48.031 -6.848 1 32.91 525 ALA B N 1
ATOM 7930 C CA . ALA B 1 525 ? -35.469 -48.812 -7.895 1 32.91 525 ALA B CA 1
ATOM 7931 C C . ALA B 1 525 ? -35.406 -48.094 -9.234 1 32.91 525 ALA B C 1
ATOM 7933 O O . ALA B 1 525 ? -35.75 -46.906 -9.328 1 32.91 525 ALA B O 1
ATOM 7934 N N . ALA B 1 526 ? -35.031 -48.688 -10.375 1 27.97 526 ALA B N 1
ATOM 7935 C CA . ALA B 1 526 ? -35.25 -48.5 -11.812 1 27.97 526 ALA B CA 1
ATOM 7936 C C . ALA B 1 526 ? -36.625 -47.969 -12.125 1 27.97 526 ALA B C 1
ATOM 7938 O O . ALA B 1 526 ? -37.625 -48.5 -11.68 1 27.97 526 ALA B O 1
#

Sequence (1052 aa):
MAQRYETDYEIGQQNINPLGLDLHNPVFVVSSLLILLFVVGSLVFPEQANDALGATRVWIGETFDWLFLSAGNLFVLFCLALILLPVGSIRIGGVDATPDYSVLSWFAMLFAAGMGIGLMFWSVAEPVAYFTEWYGTPLNIEGGTEEAKAAALGATMYHWGLHPWAIYAVVGLSLAFFAYNKGLPLTIRSTFYPLLGDRVWGPLGHVIDTLAVLATMFGLATSLGLGAQQAAGGLEFLFGIDGGLNTQIAIIVVVTVIALISVIRGIDGGVKVLSNFNLGMALLLLIFVMIAGAFVAFLANVGTTVSAYAQYMLPLSNPVGREDDTFYHGWTIFFWAWWISWSPFVGMFIARISRGRTVRQFVTAVLLVPTVVTIIWMSAFGGSGIDQAWAGIGALAGGISDSSLALFQMLDNLPFAAITSFLAVVLVLIFFITSSDSGSLVIDSITSGGKTDSPQSQRIFWATIEGLVAGVLLAVGGVAALQALQAGAVSTGLPFVVVLLLMCVSLAIGLHHERILLKFAPDKAAMAQRYETDYEIGQQNINPLGLDLHNPVFVVSSLLILLFVVGSLVFPEQANDALGATRVWIGETFDWLFLSAGNLFVLFCLALILLPVGSIRIGGVDATPDYSVLSWFAMLFAAGMGIGLMFWSVAEPVAYFTEWYGTPLNIEGGTEEAKAAALGATMYHWGLHPWAIYAVVGLSLAFFAYNKGLPLTIRSTFYPLLGDRVWGPLGHVIDTLAVLATMFGLATSLGLGAQQAAGGLEFLFGIDGGLNTQIAIIVVVTVIALISVIRGIDGGVKVLSNFNLGMALLLLIFVMIAGAFVAFLANVGTTVSAYAQYMLPLSNPVGREDDTFYHGWTIFFWAWWISWSPFVGMFIARISRGRTVRQFVTAVLLVPTVVTIIWMSAFGGSGIDQAWAGIGALAGGISDSSLALFQMLDNLPFAAITSFLAVVLVLIFFITSSDSGSLVIDSITSGGKTDSPQSQRIFWATIEGLVAGVLLAVGGVAALQALQAGAVSTGLPFVVVLLLMCVSLAIGLHHERILLKFAPDKAA

Secondary structure (DSSP, 8-state):
--------PPTTTT-B-GGG--B--HHHHHHHHHHHHHHHHHHHSHHHHHHHHHHHHHHHHHHSHHHHHHHHHHHHHHHHHHHHSGGGGPBTT-TT---SS-HHHHHHHHHHHH-SHHHHHHHHHHHHHHHHTSS--GGGPPTTSHHHHHHHHHHHHHHHSHHHHHHHHHHHHHHHIIIIIT---SSGGGGGHHHHGGGGGSHHHHHHHHHHHHHHHHHHHHHHHHHHHHHHHHHHHHH----SHHHHHHHHHHHHHHHHHHHHTT-HHHHHHHHHHHHHHHHHHHHHHHHHTTHHHHHHHHHHHHHHHHHHHHHHT--SS---HHHIIIIIHHHHHHHHHHHHHHHHHHHHT-TTSBHHHHHHHHHHHHHHHHHHHHHHHHHHHHHHHHHT-SGGGG--S-GGGHHHHHHTTSTTHHHHHHHHHHHHHHHHHHHHHHHHHHHHHHHTTS-SS--HHHHHHHHHHHHHHHHHHHHHHGGGHHHHHHHHHHHHHHHHHHHHHHHHHHHHHHHHHHHHHHHHS-----/--------PPTTTT-B-GGG--B--HHHHHHHHHHHHHHHHHHHSHHHHHHHHHHHHHHHHHHSHHHHHHHHHHHHHHHHHHHHSGGGGPBTT-TT---SS-HHHHHHHHHHHH-SHHHHHHHHHHHHHHHHTSS--GGGPPTTSHHHHHHHHHHHHHHHSHHHHHHHHHHHHHHHIIIIIT---SSGGGGGHHHHGGGGGSHHHHHHHHHHHHHHHHHHHHHHHHHHHHHHHHHHHHH----SHHHHHHHHHHHHHHHHHHHHTT-HHHHHHHHHHHHHHHHHHHHHHHHHTTHHHHHHHHHHHHHHHHHHHHHHT--SS---HHHIIIIIHHHHHHHHHHHHHHHHHHHHT-TTSBHHHHHHHHHHHHHHHHHHHHHHHHHHHHHHHHHT-SGGGG--S-GGGHHHHHHTTSTTHHHHHHHHHHHHHHHHHHHHHHHHHHHHHHHTTS-SS--HHHHHHHHHHHHHHHHHHHHHHGGGHHHHHHHHHHHHHHHHHHHHHHHHHHHHHHHHHHHHHHHHS-----

Nearest PDB structures (foldseek):
  4c7r-assembly1_C  TM=9.526E-01  e=1.424E-30  Corynebacterium glutamicum
  3p03-assembly1_C  TM=9.398E-01  e=8.591E-28  Corynebacterium glutamicum
  8ybq-assembly1_C  TM=9.258E-01  e=2.325E-29  Pseudomonas syringae
  8ybr-assembly1_C  TM=9.127E-01  e=4.320E-28  Pseudomonas syringae
  2wsx-assembly1_C  TM=9.180E-01  e=1.630E-20  Escherichia coli